Protein 6BYF (pdb70)

Nearest PDB structures (foldseek):
  6byf-assembly3_C  TM=1.005E+00  e=1.906E-32  Saccharomyces cerevisiae S288C
  6byf-assembly6_F  TM=9.987E-01  e=4.239E-32  Saccharomyces cerevisiae S288C
  6byf-assembly5_E  TM=1.005E+00  e=1.206E-31  Saccharomyces cerevisiae S288C
  6e3b-assembly11_K  TM=9.969E-01  e=5.637E-29  Saccharomyces cerevisiae
  7moe-assembly2_B  TM=9.619E-01  e=1.499E-19  Arabidopsis thaliana

GO terms:
  GO:0052845 inositol-5-diphosphate-1,2,3,4,6-pentakisphosphate diphosphatase activity (F, IDA)
  GO:0052847 inositol-1,5-bisdiphosphate-2,3,4,6-tetrakisphosphate 5-diphosphatase activity (F, IDA)
  GO:0106211 inositol-5-diphosphate-1,3,4,6-tetrakisphosphate diphosphatase activity (F, IDA)
  GO:0052845 inositol-5-diphosphate-1,2,3,4,6-pentakisphosphate diphosphatase activity (F, IMP)
  GO:0052847 inositol-1,5-bisdiphosphate-2,3,4,6-tetrakisphosphate 5-diphosphatase activity (F, IMP)
  GO:0005737 cytoplasm (C, HDA)
  GO:0005829 cytosol (C, HDA)
  GO:0071543 diphosphoinositol polyphosphate metabolic process (P, IMP)
  GO:0106211 inositol-5-diphosphate-1,3,4,6-tetrakisphosphate diphosphatase activity (F, IMP)
  GO:0007015 actin filament organization (P, IMP)
  GO:0005515 protein binding (F, IPI)
  GO:0052848 inositol-3,5-bisdiphosphate-2,3,4,6-tetrakisphosphate 5-diphosphatase activity (F, EXP)

Secondary structure (DSSP, 8-state):
---B-PPTT-EEEETTEEEES---GGGHHIIIIIS--SEEEE-SSSPPPHHHHHHHHHH--EEEE---------HHHHHHHHHHHH-GGG-SEEEE-SSSSSHHHHHHHHHHHHTTB----HHHHHHHHTT---HHHHHHH----HHHHHHHHHHT-PSPP-/-B-PPTT-EEEETTEEEES---GGGHHIIIIIS--SEEEE-SSSPPPHHHHHHHHHHT-EEEE----------HHHHHHHHHHHT-GGG-SEEEE-SSSSSHHHHHHHHHHHHTTB----HHHHHHHHTTS--HHHHHHH----HHHHHHHHHTT-PSP--/-B-PPTT-EEEETTEEEES---GGGHHIIIIIS--SEEEE--SSPPPHHHHHHHHHHT-EEEE---------HHHHHHHHHHHT-GGG-SEEEE-SSSSSHHHHHHHHHHHHTTB----HHHHHHHHTTS--HHHHHHH----HHHHHHHHHTT-PSPP-/---B-PPTT-EEEETTEEEES---GGGHHIIIIIS--SEEEE-S-SPPPHHHHHHHHHH--EEEE---------HHHHHHHHHHHH-GGG-SEEEE-SSSSSHHHHHHHHHHHHTTB----HHHHHHHHTT---HHHHHHH----HHHHHHHHHHT--S---/-B-PPTT-EEEETTEEEES---GGGHHIIIIIS--SEEEE---SPPPHHHHHHHHHHT-EEEE----------HHHHHHHHHHHT-GGG-SEEEE-SSSSSHHHHHHHHHHHHTTB----HHHHHHHHTT---HHHHHHH----HHHHHHHHHTT-PSPP-/-B-PPTT-EEEETTEEEES---GGGHHIIIIIS--SEEEE--SSPPPHHHHHHHHHHT-EEEE--------HHHHHHHHHHHH-GGG-SEEEE-SSSSSHHHHHHHHHHHHTTB----HHHHHHHHTT---HHHHHHH----HHHHHHHHHTT-PSP--/-----PPTT-EEEETTEEEES---HHHHHIIIIIS--SEEEE-S-SPPPHHHHHHHHHHT-EEEE--------HHHHHHHHHHHH-GGG-SEEEE-SSSSSHHHHHHHHHHHHTT-----HHHHHHHHTT---HHHHHHH----HHHHHHHHHTT-PSP--/---PPTT-EEEETTEEEES---GGGHHIIIIIS--SEEEE-S-SPPPHHHHHHHHHHT-EEEE---------HHHHHHHHHHHH-GGG-SEEEE-SSSSSHHHHHHHHHHHHTT-----HHHHHHHHTTS--HHHHHHH----HHHHHHHHHTT-PSPP-/---PPTT-EEEETTEEEES---GGGHHIIIIIS--SEEEE---SPPPHHHHHHHHHHT-EEEE---------HHHHHHHHHHHH-GGG-SEEEE-SSSSSHHHHHHHHHHHHTT-----HHHHHHHHTT---HHHHHHH----HHHHHHHHHTT-PSP--

Structure (mmCIF, N/CA/C/O backbone):
data_6BYF
#
_entry.id   6BYF
#
_cell.length_a   92.968
_cell.length_b   92.968
_cell.length_c   814.716
_cell.angle_alpha   90.00
_cell.angle_beta   90.00
_cell.angle_gamma   120.00
#
_symmetry.space_group_name_H-M   'P 65 2 2'
#
loop_
_entity.id
_entity.type
_entity.pdbx_description
1 polymer 'Tyrosine-protein phosphatase SIW14'
2 non-polymer 'CITRIC ACID'
3 non-polymer 1,2-ETHANEDIOL
4 non-polymer 'CHLORIDE ION'
5 water water
#
loop_
_atom_site.group_PDB
_atom_site.id
_atom_site.type_symbol
_atom_site.label_atom_id
_atom_site.label_alt_id
_atom_site.label_comp_id
_atom_site.label_asym_id
_atom_site.label_entity_id
_atom_site.label_seq_id
_atom_site.pdbx_PDB_ins_code
_atom_site.Cartn_x
_atom_site.Cartn_y
_atom_site.Cartn_z
_atom_site.occupancy
_atom_site.B_iso_or_equiv
_atom_site.auth_seq_id
_atom_site.auth_comp_id
_atom_site.auth_asym_id
_atom_site.auth_atom_id
_atom_site.pdbx_PDB_model_num
ATOM 1 N N . SER A 1 2 ? -27.886 43.410 424.553 1.00 59.01 113 SER A N 1
ATOM 2 C CA . SER A 1 2 ? -27.960 43.384 423.095 1.00 76.22 113 SER A CA 1
ATOM 3 C C . SER A 1 2 ? -26.824 44.201 422.480 1.00 73.43 113 SER A C 1
ATOM 4 O O . SER A 1 2 ? -26.210 43.783 421.497 1.00 69.91 113 SER A O 1
ATOM 7 N N . GLY A 1 3 ? -26.554 45.364 423.064 1.00 67.08 114 GLY A N 1
ATOM 8 C CA . GLY A 1 3 ? -25.438 46.188 422.624 1.00 57.57 114 GLY A CA 1
ATOM 9 C C . GLY A 1 3 ? -25.549 46.655 421.190 1.00 59.59 114 GLY A C 1
ATOM 10 O O . GLY A 1 3 ? -24.564 46.600 420.443 1.00 62.82 114 GLY A O 1
ATOM 11 N N . SER A 1 4 ? -26.731 47.132 420.790 1.00 66.77 115 SER A N 1
ATOM 12 C CA . SER A 1 4 ? -26.943 47.554 419.410 1.00 62.49 115 SER A CA 1
ATOM 13 C C . SER A 1 4 ? -26.473 48.986 419.184 1.00 60.85 115 SER A C 1
ATOM 14 O O . SER A 1 4 ? -26.083 49.340 418.066 1.00 56.06 115 SER A O 1
ATOM 17 N N . VAL A 1 5 ? -26.502 49.814 420.226 1.00 54.16 116 VAL A N 1
ATOM 18 C CA . VAL A 1 5 ? -25.973 51.173 420.161 1.00 51.66 116 VAL A CA 1
ATOM 19 C C . VAL A 1 5 ? -24.453 51.122 420.242 1.00 45.15 116 VAL A C 1
ATOM 20 O O . VAL A 1 5 ? -23.888 50.516 421.159 1.00 46.58 116 VAL A O 1
ATOM 24 N N . ILE A 1 6 ? -23.789 51.762 419.285 1.00 40.75 117 ILE A N 1
ATOM 25 C CA . ILE A 1 6 ? -22.328 51.779 419.248 1.00 37.76 117 ILE A CA 1
ATOM 26 C C . ILE A 1 6 ? -21.826 53.185 418.940 1.00 36.02 117 ILE A C 1
ATOM 27 O O . ILE A 1 6 ? -21.788 53.574 417.765 1.00 39.92 117 ILE A O 1
ATOM 32 N N . PRO A 1 7 ? -21.428 53.979 419.929 1.00 37.17 118 PRO A N 1
ATOM 33 C CA . PRO A 1 7 ? -20.768 55.248 419.621 1.00 39.26 118 PRO A CA 1
ATOM 34 C C . PRO A 1 7 ? -19.415 54.996 418.983 1.00 34.83 118 PRO A C 1
ATOM 35 O O . PRO A 1 7 ? -18.826 53.919 419.165 1.00 35.77 118 PRO A O 1
ATOM 39 N N . PRO A 1 8 ? -18.891 55.943 418.209 1.00 36.49 119 PRO A N 1
ATOM 40 C CA . PRO A 1 8 ? -17.534 55.769 417.680 1.00 35.13 119 PRO A CA 1
ATOM 41 C C . PRO A 1 8 ? -16.517 55.704 418.810 1.00 40.06 119 PRO A C 1
ATOM 42 O O . PRO A 1 8 ? -16.687 56.316 419.867 1.00 40.25 119 PRO A O 1
ATOM 46 N N . GLU A 1 9 ? -15.461 54.923 418.588 1.00 43.69 120 GLU A N 1
ATOM 47 C CA . GLU A 1 9 ? -14.371 54.840 419.550 1.00 39.30 120 GLU A CA 1
ATOM 48 C C . GLU A 1 9 ? -13.908 56.235 419.948 1.00 37.93 120 GLU A C 1
ATOM 49 O O . GLU A 1 9 ? -13.799 57.134 419.109 1.00 37.62 120 GLU A O 1
ATOM 55 N N . ASN A 1 10 ? -13.646 56.413 421.241 1.00 36.96 121 ASN A N 1
ATOM 56 C CA . ASN A 1 10 ? -13.146 57.670 421.789 1.00 34.09 121 ASN A CA 1
ATOM 57 C C . ASN A 1 10 ? -14.174 58.788 421.705 1.00 30.58 121 ASN A C 1
ATOM 58 O O . ASN A 1 10 ? -13.815 59.968 421.766 1.00 34.40 121 ASN A O 1
ATOM 63 N N . PHE A 1 11 ? -15.452 58.448 421.574 1.00 32.55 122 PHE A N 1
ATOM 64 C CA . PHE A 1 11 ? -16.489 59.466 421.556 1.00 35.17 122 PHE A CA 1
ATOM 65 C C . PHE A 1 11 ? -16.679 60.068 422.942 1.00 38.59 122 PHE A C 1
ATOM 66 O O . PHE A 1 11 ? -16.574 59.381 423.963 1.00 35.06 122 PHE A O 1
ATOM 74 N N . SER A 1 12 ? -16.990 61.360 422.972 1.00 32.41 123 SER A N 1
ATOM 75 C CA . SER A 1 12 ? -17.371 61.990 424.226 1.00 37.06 123 SER A CA 1
ATOM 76 C C . SER A 1 12 ? -17.993 63.351 423.956 1.00 38.13 123 SER A C 1
ATOM 77 O O . SER A 1 12 ? -17.704 63.999 422.945 1.00 41.26 123 SER A O 1
ATOM 80 N N . HIS A 1 13 ? -18.860 63.756 424.875 1.00 36.69 124 HIS A N 1
ATOM 81 C CA . HIS A 1 13 ? -19.325 65.132 424.950 1.00 38.39 124 HIS A CA 1
ATOM 82 C C . HIS A 1 13 ? -18.174 66.050 425.346 1.00 40.23 124 HIS A C 1
ATOM 83 O O . HIS A 1 13 ? -17.288 65.661 426.113 1.00 34.59 124 HIS A O 1
ATOM 90 N N . VAL A 1 14 ? -18.173 67.266 424.798 1.00 34.45 125 VAL A N 1
ATOM 91 C CA . VAL A 1 14 ? -17.161 68.264 425.134 1.00 34.84 125 VAL A CA 1
ATOM 92 C C . VAL A 1 14 ? -17.796 69.318 426.034 1.00 39.28 125 VAL A C 1
ATOM 93 O O . VAL A 1 14 ? -17.472 69.419 427.222 1.00 36.25 125 VAL A O 1
ATOM 97 N N . VAL A 1 15 ? -18.701 70.110 425.468 1.00 40.24 126 VAL A N 1
ATOM 98 C CA . VAL A 1 15 ? -19.435 71.123 426.218 1.00 41.39 126 VAL A CA 1
ATOM 99 C C . VAL A 1 15 ? -20.652 71.515 425.395 1.00 41.76 126 VAL A C 1
ATOM 100 O O . VAL A 1 15 ? -20.587 71.595 424.166 1.00 41.25 126 VAL A O 1
ATOM 104 N N . GLY A 1 16 ? -21.760 71.770 426.084 1.00 44.51 127 GLY A N 1
ATOM 105 C CA . GLY A 1 16 ? -22.979 72.170 425.413 1.00 40.26 127 GLY A CA 1
ATOM 106 C C . GLY A 1 16 ? -23.460 71.101 424.457 1.00 44.60 127 GLY A C 1
ATOM 107 O O . GLY A 1 16 ? -23.874 70.020 424.883 1.00 54.35 127 GLY A O 1
ATOM 108 N N . GLU A 1 17 ? -23.405 71.392 423.163 1.00 41.35 128 GLU A N 1
ATOM 109 C CA . GLU A 1 17 ? -23.772 70.444 422.119 1.00 43.37 128 GLU A CA 1
ATOM 110 C C . GLU A 1 17 ? -22.610 70.237 421.154 1.00 42.18 128 GLU A C 1
ATOM 111 O O . GLU A 1 17 ? -22.797 70.060 419.948 1.00 40.86 128 GLU A O 1
ATOM 117 N N . ILE A 1 18 ? -21.391 70.253 421.690 1.00 34.78 129 ILE A N 1
ATOM 118 C CA . ILE A 1 18 ? -20.174 69.978 420.934 1.00 32.70 129 ILE A CA 1
ATOM 119 C C . ILE A 1 18 ? -19.669 68.608 421.359 1.00 34.62 129 ILE A C 1
ATOM 120 O O . ILE A 1 18 ? -19.577 68.320 422.558 1.00 38.34 129 ILE A O 1
ATOM 125 N N . TYR A 1 19 ? -19.349 67.761 420.381 1.00 34.69 130 TYR A N 1
ATOM 126 C CA . TYR A 1 19 ? -18.902 66.404 420.653 1.00 37.45 130 TYR A CA 1
ATOM 127 C C . TYR A 1 19 ? -17.580 66.137 419.949 1.00 37.72 130 TYR A C 1
ATOM 128 O O . TYR A 1 19 ? -17.192 66.843 419.015 1.00 38.10 130 TYR A O 1
ATOM 137 N N . ARG A 1 20 ? -16.897 65.090 420.408 1.00 38.63 131 ARG A N 1
ATOM 138 C CA . ARG A 1 20 ? -15.638 64.648 419.828 1.00 38.41 131 ARG A CA 1
ATOM 139 C C . ARG A 1 20 ? -15.668 63.136 419.676 1.00 33.80 131 ARG A C 1
ATOM 140 O O . ARG A 1 20 ? -16.348 62.443 420.434 1.00 34.71 131 ARG A O 1
ATOM 148 N N . SER A 1 21 ? -14.933 62.624 418.693 1.00 37.88 132 SER A N 1
ATOM 149 C CA . SER A 1 21 ? -14.853 61.179 418.495 1.00 36.30 132 SER A CA 1
ATOM 150 C C . SER A 1 21 ? -13.809 60.872 417.429 1.00 35.88 132 SER A C 1
ATOM 151 O O . SER A 1 21 ? -13.232 61.772 416.810 1.00 41.63 132 SER A O 1
ATOM 154 N N . SER A 1 22 ? -13.571 59.577 417.227 1.00 35.33 133 SER A N 1
ATOM 155 C CA . SER A 1 22 ? -12.817 59.078 416.088 1.00 36.42 133 SER A CA 1
ATOM 156 C C . SER A 1 22 ? -13.686 59.104 414.828 1.00 37.76 133 SER A C 1
ATOM 157 O O . SER A 1 22 ? -14.848 59.523 414.846 1.00 39.49 133 SER A O 1
ATOM 160 N N . PHE A 1 23 ? -13.117 58.653 413.716 1.00 40.10 134 PHE A N 1
ATOM 161 C CA . PHE A 1 23 ? -13.823 58.676 412.432 1.00 40.30 134 PHE A CA 1
ATOM 162 C C . PHE A 1 23 ? -15.031 57.744 412.483 1.00 36.80 134 PHE A C 1
ATOM 163 O O . PHE A 1 23 ? -14.855 56.533 412.669 1.00 38.30 134 PHE A O 1
ATOM 171 N N . PRO A 1 24 ? -16.260 58.244 412.324 1.00 39.26 135 PRO A N 1
ATOM 172 C CA . PRO A 1 24 ? -17.431 57.362 412.434 1.00 38.47 135 PRO A CA 1
ATOM 173 C C . PRO A 1 24 ? -17.461 56.278 411.366 1.00 40.77 135 PRO A C 1
ATOM 174 O O . PRO A 1 24 ? -17.058 56.485 410.219 1.00 38.07 135 PRO A O 1
ATOM 178 N N . ARG A 1 25 ? -17.962 55.114 411.765 1.00 36.75 136 ARG A N 1
ATOM 179 C CA . ARG A 1 25 ? -18.195 53.982 410.882 1.00 36.89 136 ARG A CA 1
ATOM 180 C C . ARG A 1 25 ? -19.696 53.737 410.770 1.00 41.28 136 ARG A C 1
ATOM 181 O O . ARG A 1 25 ? -20.498 54.310 411.513 1.00 38.26 136 ARG A O 1
ATOM 189 N N . GLN A 1 26 ? -20.080 52.879 409.820 1.00 44.70 137 GLN A N 1
ATOM 190 C CA . GLN A 1 26 ? -21.501 52.681 409.542 1.00 42.99 137 GLN A CA 1
ATOM 191 C C . GLN A 1 26 ? -22.266 52.273 410.795 1.00 41.54 137 GLN A C 1
ATOM 192 O O . GLN A 1 26 ? -23.377 52.760 411.035 1.00 41.62 137 GLN A O 1
ATOM 198 N N . GLU A 1 27 ? -21.694 51.379 411.606 1.00 37.07 138 GLU A N 1
ATOM 199 C CA . GLU A 1 27 ? -22.382 50.925 412.809 1.00 41.19 138 GLU A CA 1
ATOM 200 C C . GLU A 1 27 ? -22.520 52.022 413.858 1.00 40.84 138 GLU A C 1
ATOM 201 O O . GLU A 1 27 ? -23.220 51.814 414.856 1.00 36.34 138 GLU A O 1
ATOM 207 N N . ASN A 1 28 ? -21.876 53.174 413.660 1.00 39.15 139 ASN A N 1
ATOM 208 C CA . ASN A 1 28 ? -22.039 54.322 414.540 1.00 37.76 139 ASN A CA 1
ATOM 209 C C . ASN A 1 28 ? -23.137 55.268 414.075 1.00 43.82 139 ASN A C 1
ATOM 210 O O . ASN A 1 28 ? -23.516 56.171 414.831 1.00 38.64 139 ASN A O 1
ATOM 215 N N . PHE A 1 29 ? -23.655 55.080 412.859 1.00 37.50 140 PHE A N 1
ATOM 216 C CA . PHE A 1 29 ? -24.558 56.063 412.265 1.00 40.38 140 PHE A CA 1
ATOM 217 C C . PHE A 1 29 ? -25.820 56.242 413.103 1.00 40.79 140 PHE A C 1
ATOM 218 O O . PHE A 1 29 ? -26.259 57.371 413.348 1.00 42.15 140 PHE A O 1
ATOM 226 N N . SER A 1 30 ? -26.426 55.140 413.547 1.00 35.77 141 SER A N 1
ATOM 227 C CA . SER A 1 30 ? -27.681 55.257 414.280 1.00 42.10 141 SER A CA 1
ATOM 228 C C . SER A 1 30 ? -27.495 55.993 415.599 1.00 44.60 141 SER A C 1
ATOM 229 O O . SER A 1 30 ? -28.389 56.733 416.026 1.00 45.25 141 SER A O 1
ATOM 232 N N . PHE A 1 31 ? -26.346 55.819 416.256 1.00 38.70 142 PHE A N 1
ATOM 233 C CA . PHE A 1 31 ? -26.078 56.582 417.470 1.00 40.44 142 PHE A CA 1
ATOM 234 C C . PHE A 1 31 ? -25.955 58.069 417.168 1.00 35.81 142 PHE A C 1
ATOM 235 O O . PHE A 1 31 ? -26.565 58.904 417.846 1.00 39.88 142 PHE A O 1
ATOM 243 N N . LEU A 1 32 ? -25.176 58.417 416.145 1.00 39.54 143 LEU A N 1
ATOM 244 C CA . LEU A 1 32 ? -24.963 59.823 415.818 1.00 41.40 143 LEU A CA 1
ATOM 245 C C . LEU A 1 32 ? -26.265 60.508 415.422 1.00 41.46 143 LEU A C 1
ATOM 246 O O . LEU A 1 32 ? -26.474 61.686 415.733 1.00 41.26 143 LEU A O 1
ATOM 251 N N . HIS A 1 33 ? -27.152 59.789 414.739 1.00 43.09 144 HIS A N 1
ATOM 252 C CA . HIS A 1 33 ? -28.359 60.395 414.192 1.00 42.06 144 HIS A CA 1
ATOM 253 C C . HIS A 1 33 ? -29.540 60.328 415.157 1.00 42.85 144 HIS A C 1
ATOM 254 O O . HIS A 1 33 ? -30.189 61.346 415.414 1.00 46.91 144 HIS A O 1
ATOM 261 N N . GLU A 1 34 ? -29.829 59.143 415.699 1.00 41.04 145 GLU A N 1
ATOM 262 C CA . GLU A 1 34 ? -31.033 58.959 416.503 1.00 42.98 145 GLU A CA 1
ATOM 263 C C . GLU A 1 34 ? -30.854 59.411 417.946 1.00 45.35 145 GLU A C 1
ATOM 264 O O . GLU A 1 34 ? -31.825 59.843 418.577 1.00 46.68 145 GLU A O 1
ATOM 270 N N . ARG A 1 35 ? -29.636 59.329 418.481 1.00 47.76 146 ARG A N 1
ATOM 271 C CA . ARG A 1 35 ? -29.367 59.654 419.877 1.00 43.07 146 ARG A CA 1
ATOM 272 C C . ARG A 1 35 ? -28.758 61.042 420.041 1.00 45.00 146 ARG A C 1
ATOM 273 O O . ARG A 1 35 ? -29.268 61.850 420.824 1.00 41.80 146 ARG A O 1
ATOM 281 N N . LEU A 1 36 ? -27.682 61.346 419.310 1.00 40.34 147 LEU A N 1
ATOM 282 C CA . LEU A 1 36 ? -27.099 62.682 419.380 1.00 42.76 147 LEU A CA 1
ATOM 283 C C . LEU A 1 36 ? -27.891 63.690 418.559 1.00 43.19 147 LEU A C 1
ATOM 284 O O . LEU A 1 36 ? -27.867 64.888 418.863 1.00 46.76 147 LEU A O 1
ATOM 289 N N . LYS A 1 37 ? -28.580 63.227 417.520 1.00 43.51 148 LYS A N 1
ATOM 290 C CA . LYS A 1 37 ? -29.397 64.084 416.668 1.00 45.53 148 LYS A CA 1
ATOM 291 C C . LYS A 1 37 ? -28.569 65.235 416.100 1.00 42.05 148 LYS A C 1
ATOM 292 O O . LYS A 1 37 ? -28.941 66.406 416.163 1.00 42.24 148 LYS A O 1
ATOM 298 N N . LEU A 1 38 ? -27.415 64.880 415.553 1.00 43.20 149 LEU A N 1
ATOM 299 C CA . LEU A 1 38 ? -26.466 65.849 415.016 1.00 41.43 149 LEU A CA 1
ATOM 300 C C . LEU A 1 38 ? -27.059 66.741 413.937 1.00 46.42 149 LEU A C 1
ATOM 301 O O . LEU A 1 38 ? -27.895 66.318 413.121 1.00 44.61 149 LEU A O 1
ATOM 306 N N . LYS A 1 39 ? -26.602 67.994 413.947 1.00 44.24 150 LYS A N 1
ATOM 307 C CA . LYS A 1 39 ? -26.852 68.891 412.841 1.00 42.52 150 LYS A CA 1
ATOM 308 C C . LYS A 1 39 ? -25.684 68.995 411.880 1.00 43.32 150 LYS A C 1
ATOM 309 O O . LYS A 1 39 ? -25.888 69.203 410.683 1.00 45.09 150 LYS A O 1
ATOM 315 N N . SER A 1 40 ? -24.462 68.861 412.392 1.00 43.33 151 SER A N 1
ATOM 316 C CA . SER A 1 40 ? -23.259 69.020 411.594 1.00 38.45 151 SER A CA 1
ATOM 317 C C . SER A 1 40 ? -22.175 68.064 412.072 1.00 42.33 151 SER A C 1
ATOM 318 O O . SER A 1 40 ? -22.227 67.503 413.171 1.00 39.76 151 SER A O 1
ATOM 321 N N . ILE A 1 41 ? -21.183 67.897 411.210 1.00 41.67 152 ILE A N 1
ATOM 322 C CA . ILE A 1 41 ? -19.935 67.227 411.532 1.00 36.00 152 ILE A CA 1
ATOM 323 C C . ILE A 1 41 ? -18.817 68.126 411.034 1.00 41.93 152 ILE A C 1
ATOM 324 O O . ILE A 1 41 ? -18.903 68.683 409.934 1.00 43.02 152 ILE A O 1
ATOM 329 N N . LEU A 1 42 ? -17.771 68.274 411.841 1.00 38.28 153 LEU A N 1
ATOM 330 C CA . LEU A 1 42 ? -16.549 68.952 411.423 1.00 38.76 153 LEU A CA 1
ATOM 331 C C . LEU A 1 42 ? -15.454 67.897 411.358 1.00 41.66 153 LEU A C 1
ATOM 332 O O . LEU A 1 42 ? -15.089 67.313 412.383 1.00 41.00 153 LEU A O 1
ATOM 337 N N . VAL A 1 43 ? -14.942 67.649 410.157 1.00 40.79 154 VAL A N 1
ATOM 338 C CA . VAL A 1 43 ? -13.839 66.717 409.955 1.00 39.29 154 VAL A CA 1
ATOM 339 C C . VAL A 1 43 ? -12.554 67.522 409.857 1.00 40.45 154 VAL A C 1
ATOM 340 O O . VAL A 1 43 ? -12.505 68.563 409.189 1.00 44.16 154 VAL A O 1
ATOM 344 N N . LEU A 1 44 ? -11.511 67.044 410.531 1.00 42.51 155 LEU A N 1
ATOM 345 C CA . LEU A 1 44 ? -10.269 67.789 410.676 1.00 42.87 155 LEU A CA 1
ATOM 346 C C . LEU A 1 44 ? -9.128 67.231 409.833 1.00 43.82 155 LEU A C 1
ATOM 347 O O . LEU A 1 44 ? -7.970 67.599 410.058 1.00 43.81 155 LEU A O 1
ATOM 352 N N . ILE A 1 45 ? -9.420 66.362 408.870 1.00 44.46 156 ILE A N 1
ATOM 353 C CA . ILE A 1 45 ? -8.385 65.820 407.993 1.00 49.29 156 ILE A CA 1
ATOM 354 C C . ILE A 1 45 ? -8.644 66.338 406.581 1.00 50.21 156 ILE A C 1
ATOM 355 O O . ILE A 1 45 ? -9.809 66.502 406.186 1.00 45.80 156 ILE A O 1
ATOM 360 N N . PRO A 1 46 ? -7.599 66.621 405.791 1.00 49.63 157 PRO A N 1
ATOM 361 C CA . PRO A 1 46 ? -7.818 67.229 404.468 1.00 50.57 157 PRO A CA 1
ATOM 362 C C . PRO A 1 46 ? -8.318 66.262 403.409 1.00 48.34 157 PRO A C 1
ATOM 363 O O . PRO A 1 46 ? -8.852 66.716 402.389 1.00 52.54 157 PRO A O 1
ATOM 367 N N . GLU A 1 47 ? -8.168 64.957 403.616 1.00 46.75 158 GLU A N 1
ATOM 368 C CA . GLU A 1 47 ? -8.562 63.968 402.623 1.00 51.62 158 GLU A CA 1
ATOM 369 C C . GLU A 1 47 ? -10.060 64.033 402.333 1.00 49.49 158 GLU A C 1
ATOM 370 O O . GLU A 1 47 ? -10.850 64.656 403.051 1.00 43.81 158 GLU A O 1
ATOM 376 N N . GLU A 1 48 ? -10.428 63.363 401.248 1.00 54.05 159 GLU A N 1
ATOM 377 C CA . GLU A 1 48 ? -11.801 63.300 400.779 1.00 55.15 159 GLU A CA 1
ATOM 378 C C . GLU A 1 48 ? -12.650 62.499 401.761 1.00 43.68 159 GLU A C 1
ATOM 379 O O . GLU A 1 48 ? -12.237 61.432 402.227 1.00 45.57 159 GLU A O 1
ATOM 385 N N . TYR A 1 49 ? -13.844 62.999 402.073 1.00 42.05 160 TYR A N 1
ATOM 386 C CA . TYR A 1 49 ? -14.728 62.244 402.951 1.00 39.57 160 TYR A CA 1
ATOM 387 C C . TYR A 1 49 ? -15.142 60.937 402.276 1.00 42.79 160 TYR A C 1
ATOM 388 O O . TYR A 1 49 ? -15.503 60.949 401.092 1.00 44.29 160 TYR A O 1
ATOM 397 N N . PRO A 1 50 ? -15.106 59.799 402.980 1.00 45.91 161 PRO A N 1
ATOM 398 C CA . PRO A 1 50 ? -15.502 58.534 402.343 1.00 36.10 161 PRO A CA 1
ATOM 399 C C . PRO A 1 50 ? -16.931 58.592 401.831 1.00 42.08 161 PRO A C 1
ATOM 400 O O . PRO A 1 50 ? -17.783 59.302 402.372 1.00 40.66 161 PRO A O 1
ATOM 404 N N . GLN A 1 51 ? -17.183 57.827 400.768 1.00 46.04 162 GLN A N 1
ATOM 405 C CA . GLN A 1 51 ? -18.490 57.862 400.123 1.00 47.73 162 GLN A CA 1
ATOM 406 C C . GLN A 1 51 ? -19.583 57.393 401.075 1.00 42.60 162 GLN A C 1
ATOM 407 O O . GLN A 1 51 ? -20.660 57.998 401.141 1.00 42.95 162 GLN A O 1
ATOM 413 N N . GLU A 1 52 ? -19.326 56.314 401.823 1.00 43.86 163 GLU A N 1
ATOM 414 C CA . GLU A 1 52 ? -20.334 55.784 402.738 1.00 49.35 163 GLU A CA 1
ATOM 415 C C . GLU A 1 52 ? -20.727 56.812 403.792 1.00 41.71 163 GLU A C 1
ATOM 416 O O . GLU A 1 52 ? -21.891 56.877 404.202 1.00 42.64 163 GLU A O 1
ATOM 422 N N . ASN A 1 53 ? -19.763 57.602 404.269 1.00 40.95 164 ASN A N 1
ATOM 423 C CA . ASN A 1 53 ? -20.090 58.678 405.198 1.00 41.78 164 ASN A CA 1
ATOM 424 C C . ASN A 1 53 ? -20.831 59.802 404.484 1.00 44.04 164 ASN A C 1
ATOM 425 O O . ASN A 1 53 ? -21.778 60.375 405.035 1.00 38.98 164 ASN A O 1
ATOM 430 N N . LEU A 1 54 ? -20.409 60.139 403.261 1.00 42.98 165 LEU A N 1
ATOM 431 C CA . LEU A 1 54 ? -21.138 61.132 402.478 1.00 46.08 165 LEU A CA 1
ATOM 432 C C . LEU A 1 54 ? -22.587 60.703 402.277 1.00 41.65 165 LEU A C 1
ATOM 433 O O . LEU A 1 54 ? -23.509 61.515 402.415 1.00 45.61 165 LEU A O 1
ATOM 438 N N . ASN A 1 55 ? -22.804 59.427 401.954 1.00 46.90 166 ASN A N 1
ATOM 439 C CA . ASN A 1 55 ? -24.161 58.916 401.789 1.00 44.97 166 ASN A CA 1
ATOM 440 C C . ASN A 1 55 ? -24.959 59.091 403.072 1.00 45.10 166 ASN A C 1
ATOM 441 O O . ASN A 1 55 ? -26.129 59.490 403.039 1.00 43.33 166 ASN A O 1
ATOM 446 N N . PHE A 1 56 ? -24.330 58.814 404.216 1.00 47.67 167 PHE A N 1
ATOM 447 C CA . PHE A 1 56 ? -24.975 59.045 405.505 1.00 45.26 167 PHE A CA 1
ATOM 448 C C . PHE A 1 56 ? -25.394 60.504 405.650 1.00 41.04 167 PHE A C 1
ATOM 449 O O . PHE A 1 56 ? -26.475 60.800 406.172 1.00 41.33 167 PHE A O 1
ATOM 457 N N . LEU A 1 57 ? -24.544 61.427 405.204 1.00 39.36 168 LEU A N 1
ATOM 458 C CA . LEU A 1 57 ? -24.897 62.843 405.221 1.00 44.53 168 LEU A CA 1
ATOM 459 C C . LEU A 1 57 ? -26.050 63.144 404.266 1.00 47.49 168 LEU A C 1
ATOM 460 O O . LEU A 1 57 ? -26.957 63.916 404.601 1.00 46.06 168 LEU A O 1
ATOM 465 N N . LYS A 1 58 ? -26.047 62.526 403.079 1.00 46.13 169 LYS A N 1
ATOM 466 C CA . LYS A 1 58 ? -27.137 62.740 402.130 1.00 50.11 169 LYS A CA 1
ATOM 467 C C . LYS A 1 58 ? -28.460 62.283 402.733 1.00 46.88 169 LYS A C 1
ATOM 468 O O . LYS A 1 58 ? -29.471 62.986 402.664 1.00 43.31 169 LYS A O 1
ATOM 474 N N . LEU A 1 59 ? -28.447 61.115 403.372 1.00 42.20 170 LEU A N 1
ATOM 475 C CA . LEU A 1 59 ? -29.668 60.515 403.910 1.00 40.80 170 LEU A CA 1
ATOM 476 C C . LEU A 1 59 ? -30.240 61.333 405.070 1.00 51.52 170 LEU A C 1
ATOM 477 O O . LEU A 1 59 ? -31.459 61.528 405.166 1.00 48.85 170 LEU A O 1
ATOM 482 N N . THR A 1 60 ? -29.375 61.834 405.952 1.00 47.83 171 THR A N 1
ATOM 483 C CA . THR A 1 60 ? -29.830 62.463 407.184 1.00 45.67 171 THR A CA 1
ATOM 484 C C . THR A 1 60 ? -29.967 63.971 407.091 1.00 47.89 171 THR A C 1
ATOM 485 O O . THR A 1 60 ? -30.674 64.556 407.918 1.00 47.08 171 THR A O 1
ATOM 489 N N . GLY A 1 61 ? -29.317 64.611 406.124 1.00 41.22 172 GLY A N 1
ATOM 490 C CA . GLY A 1 61 ? -29.302 66.055 406.077 1.00 43.96 172 GLY A CA 1
ATOM 491 C C . GLY A 1 61 ? -28.270 66.686 406.981 1.00 47.60 172 GLY A C 1
ATOM 492 O O . GLY A 1 61 ? -28.304 67.906 407.177 1.00 45.35 172 GLY A O 1
ATOM 493 N N . ILE A 1 62 ? -27.344 65.900 407.525 1.00 47.78 173 ILE A N 1
ATOM 494 C CA . ILE A 1 62 ? -26.290 66.432 408.380 1.00 45.22 173 ILE A CA 1
ATOM 495 C C . ILE A 1 62 ? -25.257 67.121 407.502 1.00 39.60 173 ILE A C 1
ATOM 496 O O . ILE A 1 62 ? -24.758 66.539 406.533 1.00 41.53 173 ILE A O 1
ATOM 501 N N . LYS A 1 63 ? -24.935 68.364 407.842 1.00 43.08 174 LYS A N 1
ATOM 502 C CA . LYS A 1 63 ? -24.003 69.150 407.051 1.00 42.49 174 LYS A CA 1
ATOM 503 C C . LYS A 1 63 ? -22.568 68.838 407.454 1.00 40.27 174 LYS A C 1
ATOM 504 O O . LYS A 1 63 ? -22.268 68.629 408.632 1.00 41.73 174 LYS A O 1
ATOM 510 N N . LEU A 1 64 ? -21.676 68.824 406.468 1.00 40.56 175 LEU A N 1
ATOM 511 C CA . LEU A 1 64 ? -20.261 68.564 406.691 1.00 37.96 175 LEU A CA 1
ATOM 512 C C . LEU A 1 64 ? -19.472 69.856 406.576 1.00 38.03 175 LEU A C 1
ATOM 513 O O . LEU A 1 64 ? -19.628 70.602 405.603 1.00 44.58 175 LEU A O 1
ATOM 518 N N . TYR A 1 65 ? -18.646 70.123 407.581 1.00 42.55 176 TYR A N 1
ATOM 519 C CA . TYR A 1 65 ? -17.604 71.130 407.500 1.00 38.23 176 TYR A CA 1
ATOM 520 C C . TYR A 1 65 ? -16.258 70.419 407.507 1.00 36.77 176 TYR A C 1
ATOM 521 O O . TYR A 1 65 ? -16.133 69.300 408.014 1.00 41.40 176 TYR A O 1
ATOM 530 N N . GLN A 1 66 ? -15.248 71.070 406.940 1.00 38.64 177 GLN A N 1
ATOM 531 C CA . GLN A 1 66 ? -13.947 70.433 406.774 1.00 38.43 177 GLN A CA 1
ATOM 532 C C . GLN A 1 66 ? -12.863 71.487 406.905 1.00 39.06 177 GLN A C 1
ATOM 533 O O . GLN A 1 66 ? -12.838 72.453 406.137 1.00 38.61 177 GLN A O 1
ATOM 539 N N . VAL A 1 67 ? -11.976 71.300 407.878 1.00 38.26 178 VAL A N 1
ATOM 540 C CA . VAL A 1 67 ? -10.792 72.141 408.047 1.00 40.11 178 VAL A CA 1
ATOM 541 C C . VAL A 1 67 ? -9.609 71.178 408.090 1.00 44.35 178 VAL A C 1
ATOM 542 O O . VAL A 1 67 ? -9.258 70.642 409.146 1.00 40.02 178 VAL A O 1
ATOM 546 N N . GLY A 1 68 ? -8.987 70.954 406.935 1.00 46.37 179 GLY A N 1
ATOM 547 C CA . GLY A 1 68 ? -7.938 69.960 406.806 1.00 47.31 179 GLY A CA 1
ATOM 548 C C . GLY A 1 68 ? -6.630 70.335 407.468 1.00 48.32 179 GLY A C 1
ATOM 549 O O . GLY A 1 68 ? -5.851 71.123 406.925 1.00 48.84 179 GLY A O 1
ATOM 558 N N . SER A 1 70 ? -2.857 69.224 408.852 1.00 39.32 181 SER A N 1
ATOM 559 C CA . SER A 1 70 ? -1.902 68.243 408.365 1.00 52.57 181 SER A CA 1
ATOM 560 C C . SER A 1 70 ? -1.925 67.019 409.271 1.00 55.65 181 SER A C 1
ATOM 561 O O . SER A 1 70 ? -2.084 67.130 410.490 1.00 51.65 181 SER A O 1
ATOM 564 N N . GLY A 1 71 ? -1.743 65.849 408.667 1.00 59.55 182 GLY A N 1
ATOM 565 C CA . GLY A 1 71 ? -1.716 64.608 409.411 1.00 59.35 182 GLY A CA 1
ATOM 566 C C . GLY A 1 71 ? -0.305 64.073 409.489 1.00 63.17 182 GLY A C 1
ATOM 567 O O . GLY A 1 71 ? -0.082 62.875 409.692 1.00 73.50 182 GLY A O 1
ATOM 568 N N . ASN A 1 72 ? 0.654 64.977 409.320 1.00 66.14 183 ASN A N 1
ATOM 569 C CA . ASN A 1 72 ? 2.069 64.639 409.279 1.00 69.89 183 ASN A CA 1
ATOM 570 C C . ASN A 1 72 ? 2.477 63.742 410.446 1.00 71.10 183 ASN A C 1
ATOM 571 O O . ASN A 1 72 ? 2.032 63.937 411.579 1.00 60.89 183 ASN A O 1
ATOM 576 N N . VAL A 1 77 ? 5.402 68.048 411.976 1.00 56.87 188 VAL A N 1
ATOM 577 C CA . VAL A 1 77 ? 3.988 68.397 411.880 1.00 65.35 188 VAL A CA 1
ATOM 578 C C . VAL A 1 77 ? 3.751 69.787 412.448 1.00 61.22 188 VAL A C 1
ATOM 579 O O . VAL A 1 77 ? 4.447 70.223 413.365 1.00 61.98 188 VAL A O 1
ATOM 583 N N . ASN A 1 78 ? 2.758 70.475 411.892 1.00 50.72 189 ASN A N 1
ATOM 584 C CA . ASN A 1 78 ? 2.342 71.771 412.399 1.00 57.05 189 ASN A CA 1
ATOM 585 C C . ASN A 1 78 ? 0.845 71.917 412.183 1.00 59.89 189 ASN A C 1
ATOM 586 O O . ASN A 1 78 ? 0.288 71.404 411.208 1.00 56.28 189 ASN A O 1
ATOM 591 N N . ILE A 1 79 ? 0.201 72.618 413.107 1.00 57.77 190 ILE A N 1
ATOM 592 C CA . ILE A 1 79 ? -1.187 73.031 412.968 1.00 52.79 190 ILE A CA 1
ATOM 593 C C . ILE A 1 79 ? -1.222 74.553 413.050 1.00 55.74 190 ILE A C 1
ATOM 594 O O . ILE A 1 79 ? -1.109 75.130 414.132 1.00 56.88 190 ILE A O 1
ATOM 599 N N . PRO A 1 80 ? -1.382 75.242 411.922 1.00 57.35 191 PRO A N 1
ATOM 600 C CA . PRO A 1 80 ? -1.331 76.707 411.946 1.00 47.51 191 PRO A CA 1
ATOM 601 C C . PRO A 1 80 ? -2.498 77.312 412.707 1.00 49.94 191 PRO A C 1
ATOM 602 O O . PRO A 1 80 ? -3.586 76.740 412.792 1.00 50.75 191 PRO A O 1
ATOM 606 N N . SER A 1 81 ? -2.248 78.496 413.271 1.00 52.76 192 SER A N 1
ATOM 607 C CA . SER A 1 81 ? -3.257 79.162 414.085 1.00 41.99 192 SER A CA 1
ATOM 608 C C . SER A 1 81 ? -4.513 79.476 413.284 1.00 45.12 192 SER A C 1
ATOM 609 O O . SER A 1 81 ? -5.617 79.462 413.838 1.00 47.48 192 SER A O 1
ATOM 612 N N . HIS A 1 82 ? -4.374 79.769 411.987 1.00 50.05 193 HIS A N 1
ATOM 613 C CA . HIS A 1 82 ? -5.539 80.191 411.216 1.00 47.83 193 HIS A CA 1
ATOM 614 C C . HIS A 1 82 ? -6.517 79.044 410.996 1.00 46.77 193 HIS A C 1
ATOM 615 O O . HIS A 1 82 ? -7.728 79.275 410.915 1.00 46.34 193 HIS A O 1
ATOM 622 N N . LEU A 1 83 ? -6.023 77.806 410.914 1.00 44.99 194 LEU A N 1
ATOM 623 C CA . LEU A 1 83 ? -6.926 76.665 410.811 1.00 48.23 194 LEU A CA 1
ATOM 624 C C . LEU A 1 83 ? -7.679 76.437 412.116 1.00 48.36 194 LEU A C 1
ATOM 625 O O . LEU A 1 83 ? -8.861 76.074 412.102 1.00 44.30 194 LEU A O 1
ATOM 630 N N . LEU A 1 84 ? -7.015 76.638 413.255 1.00 47.21 195 LEU A N 1
ATOM 631 C CA . LEU A 1 84 ? -7.707 76.526 414.534 1.00 46.33 195 LEU A CA 1
ATOM 632 C C . LEU A 1 84 ? -8.817 77.564 414.653 1.00 44.23 195 LEU A C 1
ATOM 633 O O . LEU A 1 84 ? -9.933 77.243 415.080 1.00 45.56 195 LEU A O 1
ATOM 638 N N . THR A 1 85 ? -8.535 78.813 414.275 1.00 41.97 196 THR A N 1
ATOM 639 C CA . THR A 1 85 ? -9.552 79.856 414.357 1.00 45.83 196 THR A CA 1
ATOM 640 C C . THR A 1 85 ? -10.744 79.527 413.466 1.00 48.00 196 THR A C 1
ATOM 641 O O . THR A 1 85 ? -11.900 79.670 413.880 1.00 47.91 196 THR A O 1
ATOM 645 N N . LYS A 1 86 ? -10.480 79.082 412.236 1.00 45.00 197 LYS A N 1
ATOM 646 C CA . LYS A 1 86 ? -11.562 78.714 411.329 1.00 47.21 197 LYS A CA 1
ATOM 647 C C . LYS A 1 86 ? -12.419 77.604 411.920 1.00 43.39 197 LYS A C 1
ATOM 648 O O . LYS A 1 86 ? -13.652 77.658 411.854 1.00 44.24 197 LYS A O 1
ATOM 654 N N . ALA A 1 87 ? -11.783 76.585 412.501 1.00 39.95 198 ALA A N 1
ATOM 655 C CA . ALA A 1 87 ? -12.539 75.498 413.111 1.00 39.21 198 ALA A CA 1
ATOM 656 C C . ALA A 1 87 ? -13.364 75.997 414.290 1.00 41.95 198 ALA A C 1
ATOM 657 O O . ALA A 1 87 ? -14.523 75.602 414.458 1.00 39.23 198 ALA A O 1
ATOM 659 N N . LEU A 1 88 ? -12.790 76.880 415.110 1.00 43.83 199 LEU A N 1
ATOM 660 C CA . LEU A 1 88 ? -13.507 77.378 416.279 1.00 43.98 199 LEU A CA 1
ATOM 661 C C . LEU A 1 88 ? -14.752 78.159 415.876 1.00 47.23 199 LEU A C 1
ATOM 662 O O . LEU A 1 88 ? -15.809 78.022 416.505 1.00 42.45 199 LEU A O 1
ATOM 667 N N . GLU A 1 89 ? -14.647 78.992 414.836 1.00 45.15 200 GLU A N 1
ATOM 668 C CA . GLU A 1 89 ? -15.809 79.749 414.379 1.00 47.65 200 GLU A CA 1
ATOM 669 C C . GLU A 1 89 ? -16.945 78.821 413.967 1.00 46.25 200 GLU A C 1
ATOM 670 O O . GLU A 1 89 ? -18.124 79.148 414.152 1.00 46.30 200 GLU A O 1
ATOM 676 N N . ILE A 1 90 ? -16.610 77.664 413.394 1.00 43.96 201 ILE A N 1
ATOM 677 C CA . ILE A 1 90 ? -17.634 76.712 412.978 1.00 41.15 201 ILE A CA 1
ATOM 678 C C . ILE A 1 90 ? -18.299 76.072 414.192 1.00 43.36 201 ILE A C 1
ATOM 679 O O . ILE A 1 90 ? -19.528 76.082 414.322 1.00 43.70 201 ILE A O 1
ATOM 684 N N . VAL A 1 91 ? -17.500 75.514 415.107 1.00 41.24 202 VAL A N 1
ATOM 685 C CA . VAL A 1 91 ? -18.076 74.700 416.175 1.00 47.33 202 VAL A CA 1
ATOM 686 C C . VAL A 1 91 ? -18.740 75.576 417.230 1.00 40.58 202 VAL A C 1
ATOM 687 O O . VAL A 1 91 ? -19.718 75.160 417.861 1.00 41.63 202 VAL A O 1
ATOM 691 N N . LEU A 1 92 ? -18.229 76.786 417.453 1.00 42.08 203 LEU A N 1
ATOM 692 C CA . LEU A 1 92 ? -18.814 77.654 418.467 1.00 45.83 203 LEU A CA 1
ATOM 693 C C . LEU A 1 92 ? -20.110 78.305 418.011 1.00 49.17 203 LEU A C 1
ATOM 694 O O . LEU A 1 92 ? -20.834 78.851 418.851 1.00 41.48 203 LEU A O 1
ATOM 699 N N . ASN A 1 93 ? -20.417 78.264 416.724 1.00 48.06 204 ASN A N 1
ATOM 700 C CA . ASN A 1 93 ? -21.645 78.862 416.226 1.00 47.77 204 ASN A CA 1
ATOM 701 C C . ASN A 1 93 ? -22.821 77.991 416.646 1.00 46.87 204 ASN A C 1
ATOM 702 O O . ASN A 1 93 ? -22.921 76.850 416.176 1.00 42.84 204 ASN A O 1
ATOM 707 N N . PRO A 1 94 ? -23.731 78.466 417.504 1.00 47.37 205 PRO A N 1
ATOM 708 C CA . PRO A 1 94 ? -24.854 77.605 417.906 1.00 48.12 205 PRO A CA 1
ATOM 709 C C . PRO A 1 94 ? -25.689 77.167 416.724 1.00 46.44 205 PRO A C 1
ATOM 710 O O . PRO A 1 94 ? -26.368 76.136 416.804 1.00 45.90 205 PRO A O 1
ATOM 714 N N . ALA A 1 95 ? -25.645 77.918 415.624 1.00 50.54 206 ALA A N 1
ATOM 715 C CA . ALA A 1 95 ? -26.328 77.558 414.389 1.00 51.59 206 ALA A CA 1
ATOM 716 C C . ALA A 1 95 ? -25.714 76.325 413.724 1.00 54.40 206 ALA A C 1
ATOM 717 O O . ALA A 1 95 ? -26.300 75.810 412.767 1.00 56.33 206 ALA A O 1
ATOM 719 N N . ASN A 1 96 ? -24.562 75.844 414.177 1.00 51.33 207 ASN A N 1
ATOM 720 C CA . ASN A 1 96 ? -23.977 74.620 413.646 1.00 46.43 207 ASN A CA 1
ATOM 721 C C . ASN A 1 96 ? -24.153 73.398 414.553 1.00 48.39 207 ASN A C 1
ATOM 722 O O . ASN A 1 96 ? -23.708 72.306 414.180 1.00 48.62 207 ASN A O 1
ATOM 727 N N . GLN A 1 97 ? -24.787 73.547 415.745 1.00 51.44 208 GLN A N 1
ATOM 728 C CA . GLN A 1 97 ? -24.857 72.508 416.775 1.00 46.94 208 GLN A CA 1
ATOM 729 C C . GLN A 1 97 ? -26.220 71.820 416.812 1.00 47.93 208 GLN A C 1
ATOM 730 O O . GLN A 1 97 ? -27.244 72.441 416.513 1.00 44.80 208 GLN A O 1
ATOM 736 N N . PRO A 1 98 ? -26.294 70.552 417.274 1.00 42.36 209 PRO A N 1
ATOM 737 C CA . PRO A 1 98 ? -25.200 69.708 417.775 1.00 40.77 209 PRO A CA 1
ATOM 738 C C . PRO A 1 98 ? -24.192 69.358 416.698 1.00 41.65 209 PRO A C 1
ATOM 739 O O . PRO A 1 98 ? -24.576 68.996 415.587 1.00 43.73 209 PRO A O 1
ATOM 743 N N . ILE A 1 99 ? -22.911 69.456 417.031 1.00 40.72 210 ILE A N 1
ATOM 744 C CA . ILE A 1 99 ? -21.841 69.245 416.069 1.00 40.07 210 ILE A CA 1
ATOM 745 C C . ILE A 1 99 ? -20.859 68.237 416.643 1.00 37.27 210 ILE A C 1
ATOM 746 O O . ILE A 1 99 ? -20.566 68.252 417.844 1.00 39.37 210 ILE A O 1
ATOM 751 N N . LEU A 1 100 ? -20.363 67.355 415.783 1.00 36.78 211 LEU A N 1
ATOM 752 C CA . LEU A 1 100 ? -19.353 66.372 416.145 1.00 39.03 211 LEU A CA 1
ATOM 753 C C . LEU A 1 100 ? -18.032 66.743 415.489 1.00 39.68 211 LEU A C 1
ATOM 754 O O . LEU A 1 100 ? -17.972 66.949 414.273 1.00 41.00 211 LEU A O 1
ATOM 759 N N . ILE A 1 101 ? -16.983 66.826 416.300 1.00 39.69 212 ILE A N 1
ATOM 760 C CA . ILE A 1 101 ? -15.628 67.077 415.827 1.00 39.08 212 ILE A CA 1
ATOM 761 C C . ILE A 1 101 ? -14.907 65.739 415.782 1.00 36.94 212 ILE A C 1
ATOM 762 O O . ILE A 1 101 ? -14.978 64.959 416.740 1.00 37.84 212 ILE A O 1
ATOM 767 N N . HIS A 1 102 ? -14.218 65.458 414.680 1.00 35.42 213 HIS A N 1
ATOM 768 C CA . HIS A 1 102 ? -13.450 64.222 414.623 1.00 39.53 213 HIS A CA 1
ATOM 769 C C . HIS A 1 102 ? -12.336 64.355 413.598 1.00 38.04 213 HIS A C 1
ATOM 770 O O . HIS A 1 102 ? -12.431 65.137 412.648 1.00 36.73 213 HIS A O 1
ATOM 777 N N . CYS A 1 103 ? -11.273 63.582 413.818 1.00 30.62 214 CYS A N 1
ATOM 778 C CA . CYS A 1 103 ? -10.240 63.380 412.810 1.00 40.61 214 CYS A CA 1
ATOM 779 C C . CYS A 1 103 ? -10.189 61.890 412.489 1.00 39.19 214 CYS A C 1
ATOM 780 O O . CYS A 1 103 ? -11.227 61.288 412.197 1.00 41.29 214 CYS A O 1
ATOM 783 N N . ASN A 1 104 ? -9.011 61.273 412.547 1.00 35.27 215 ASN A N 1
ATOM 784 C CA . ASN A 1 104 ? -8.935 59.840 412.290 1.00 42.08 215 ASN A CA 1
ATOM 785 C C . ASN A 1 104 ? -9.252 59.037 413.544 1.00 46.53 215 ASN A C 1
ATOM 786 O O . ASN A 1 104 ? -10.148 58.185 413.533 1.00 39.66 215 ASN A O 1
ATOM 791 N N . ARG A 1 105 ? -8.538 59.303 414.637 1.00 39.67 216 ARG A N 1
ATOM 792 C CA . ARG A 1 105 ? -8.758 58.596 415.888 1.00 43.40 216 ARG A CA 1
ATOM 793 C C . ARG A 1 105 ? -9.314 59.483 416.993 1.00 42.19 216 ARG A C 1
ATOM 794 O O . ARG A 1 105 ? -9.576 58.979 418.093 1.00 39.69 216 ARG A O 1
ATOM 802 N N . GLY A 1 106 ? -9.510 60.775 416.739 1.00 40.97 217 GLY A N 1
ATOM 803 C CA . GLY A 1 106 ? -9.981 61.661 417.784 1.00 38.25 217 GLY A CA 1
ATOM 804 C C . GLY A 1 106 ? -8.972 61.958 418.867 1.00 37.41 217 GLY A C 1
ATOM 805 O O . GLY A 1 106 ? -9.362 62.327 419.978 1.00 34.83 217 GLY A O 1
ATOM 806 N N . LYS A 1 107 ? -7.680 61.833 418.568 1.00 31.82 218 LYS A N 1
ATOM 807 C CA . LYS A 1 107 ? -6.625 61.983 419.560 1.00 35.97 218 LYS A CA 1
ATOM 808 C C . LYS A 1 107 ? -5.819 63.260 419.368 1.00 36.95 218 LYS A C 1
ATOM 809 O O . LYS A 1 107 ? -5.703 64.067 420.292 1.00 39.39 218 LYS A O 1
ATOM 815 N N . HIS A 1 108 ? -5.256 63.473 418.177 1.00 44.24 219 HIS A N 1
ATOM 816 C CA . HIS A 1 108 ? -4.280 64.553 417.963 1.00 41.86 219 HIS A CA 1
ATOM 817 C C . HIS A 1 108 ? -4.960 65.825 417.465 1.00 36.41 219 HIS A C 1
ATOM 818 O O . HIS A 1 108 ? -5.111 66.796 418.213 1.00 43.81 219 HIS A O 1
ATOM 825 N N . ARG A 1 109 ? -5.358 65.839 416.192 1.00 42.36 220 ARG A N 1
ATOM 826 C CA . ARG A 1 109 ? -5.961 67.040 415.621 1.00 44.30 220 ARG A CA 1
ATOM 827 C C . ARG A 1 109 ? -7.238 67.422 416.362 1.00 40.20 220 ARG A C 1
ATOM 828 O O . ARG A 1 109 ? -7.459 68.598 416.676 1.00 36.90 220 ARG A O 1
ATOM 836 N N . THR A 1 110 ? -8.098 66.442 416.647 1.00 37.78 221 THR A N 1
ATOM 837 C CA . THR A 1 110 ? -9.268 66.720 417.474 1.00 39.54 221 THR A CA 1
ATOM 838 C C . THR A 1 110 ? -8.851 67.231 418.847 1.00 36.36 221 THR A C 1
ATOM 839 O O . THR A 1 110 ? -9.414 68.210 419.350 1.00 37.11 221 THR A O 1
ATOM 843 N N . GLY A 1 111 ? -7.863 66.585 419.466 1.00 34.98 222 GLY A N 1
ATOM 844 C CA . GLY A 1 111 ? -7.459 66.984 420.804 1.00 35.60 222 GLY A CA 1
ATOM 845 C C . GLY A 1 111 ? -6.909 68.396 420.848 1.00 36.34 222 GLY A C 1
ATOM 846 O O . GLY A 1 111 ? -7.150 69.138 421.803 1.00 39.69 222 GLY A O 1
ATOM 847 N N . CYS A 1 112 ? -6.171 68.790 419.809 1.00 32.70 223 CYS A N 1
ATOM 848 C CA . CYS A 1 112 ? -5.614 70.137 419.764 1.00 36.21 223 CYS A CA 1
ATOM 849 C C . CYS A 1 112 ? -6.713 71.190 419.695 1.00 38.53 223 CYS A C 1
ATOM 850 O O . CYS A 1 112 ? -6.668 72.196 420.415 1.00 40.33 223 CYS A O 1
ATOM 853 N N . LEU A 1 113 ? -7.717 70.973 418.848 1.00 34.06 224 LEU A N 1
ATOM 854 C CA . LEU A 1 113 ? -8.793 71.948 418.717 1.00 37.11 224 LEU A CA 1
ATOM 855 C C . LEU A 1 113 ? -9.586 72.080 420.010 1.00 34.19 224 LEU A C 1
ATOM 856 O O . LEU A 1 113 ? -9.863 73.191 420.478 1.00 33.54 224 LEU A O 1
ATOM 861 N N . ILE A 1 114 ? -9.970 70.949 420.597 1.00 30.29 225 ILE A N 1
ATOM 862 C CA . ILE A 1 114 ? -10.772 70.972 421.815 1.00 36.64 225 ILE A CA 1
ATOM 863 C C . ILE A 1 114 ? -10.014 71.644 422.952 1.00 34.04 225 ILE A C 1
ATOM 864 O O . ILE A 1 114 ? -10.605 72.353 423.775 1.00 33.96 225 ILE A O 1
ATOM 869 N N . GLY A 1 115 ? -8.704 71.413 423.036 1.00 38.96 226 GLY A N 1
ATOM 870 C CA . GLY A 1 115 ? -7.912 72.110 424.036 1.00 33.24 226 GLY A CA 1
ATOM 871 C C . GLY A 1 115 ? -8.035 73.617 423.910 1.00 36.43 226 GLY A C 1
ATOM 872 O O . GLY A 1 115 ? -8.019 74.339 424.910 1.00 35.79 226 GLY A O 1
ATOM 873 N N . CYS A 1 116 ? -8.147 74.113 422.674 1.00 40.25 227 CYS A N 1
ATOM 874 C CA . CYS A 1 116 ? -8.357 75.542 422.467 1.00 38.03 227 CYS A CA 1
ATOM 875 C C . CYS A 1 116 ? -9.748 75.969 422.913 1.00 37.04 227 CYS A C 1
ATOM 876 O O . CYS A 1 116 ? -9.924 77.098 423.383 1.00 43.07 227 CYS A O 1
ATOM 879 N N . ILE A 1 117 ? -10.750 75.099 422.758 1.00 37.54 228 ILE A N 1
ATOM 880 C CA . ILE A 1 117 ? -12.073 75.389 423.309 1.00 37.28 228 ILE A CA 1
ATOM 881 C C . ILE A 1 117 ? -11.988 75.535 424.822 1.00 36.20 228 ILE A C 1
ATOM 882 O O . ILE A 1 117 ? -12.498 76.502 425.401 1.00 42.25 228 ILE A O 1
ATOM 887 N N . ARG A 1 118 ? -11.338 74.576 425.487 1.00 39.55 229 ARG A N 1
ATOM 888 C CA . ARG A 1 118 ? -11.188 74.664 426.936 1.00 41.20 229 ARG A CA 1
ATOM 889 C C . ARG A 1 118 ? -10.467 75.943 427.336 1.00 38.38 229 ARG A C 1
ATOM 890 O O . ARG A 1 118 ? -10.768 76.526 428.383 1.00 36.66 229 ARG A O 1
ATOM 898 N N . LYS A 1 119 ? -9.512 76.392 426.518 1.00 43.96 230 LYS A N 1
ATOM 899 C CA . LYS A 1 119 ? -8.817 77.641 426.807 1.00 37.70 230 LYS A CA 1
ATOM 900 C C . LYS A 1 119 ? -9.782 78.819 426.768 1.00 43.48 230 LYS A C 1
ATOM 901 O O . LYS A 1 119 ? -9.696 79.727 427.604 1.00 39.76 230 LYS A O 1
ATOM 907 N N . LEU A 1 120 ? -10.714 78.823 425.808 1.00 43.14 231 LEU A N 1
ATOM 908 C CA . LEU A 1 120 ? -11.749 79.854 425.799 1.00 43.89 231 LEU A CA 1
ATOM 909 C C . LEU A 1 120 ? -12.631 79.762 427.035 1.00 38.40 231 LEU A C 1
ATOM 910 O O . LEU A 1 120 ? -13.152 80.781 427.503 1.00 41.36 231 LEU A O 1
ATOM 915 N N . GLN A 1 121 ? -12.824 78.557 427.565 1.00 40.04 232 GLN A N 1
ATOM 916 C CA . GLN A 1 121 ? -13.562 78.394 428.807 1.00 41.10 232 GLN A CA 1
ATOM 917 C C . GLN A 1 121 ? -12.736 78.772 430.025 1.00 41.97 232 GLN A C 1
ATOM 918 O O . GLN A 1 121 ? -13.237 78.665 431.147 1.00 42.45 232 GLN A O 1
ATOM 924 N N . ASN A 1 122 ? -11.487 79.186 429.815 1.00 42.42 233 ASN A N 1
ATOM 925 C CA . ASN A 1 122 ? -10.579 79.627 430.866 1.00 43.36 233 ASN A CA 1
ATOM 926 C C . ASN A 1 122 ? -10.231 78.505 431.838 1.00 47.38 233 ASN A C 1
ATOM 927 O O . ASN A 1 122 ? -10.030 78.742 433.031 1.00 44.00 233 ASN A O 1
ATOM 932 N N . TRP A 1 123 ? -10.182 77.278 431.337 1.00 42.55 234 TRP A N 1
ATOM 933 C CA . TRP A 1 123 ? -9.635 76.181 432.116 1.00 39.57 234 TRP A CA 1
ATOM 934 C C . TRP A 1 123 ? -8.141 76.379 432.362 1.00 38.11 234 TRP A C 1
ATOM 935 O O . TRP A 1 123 ? -7.423 76.973 431.554 1.00 39.47 234 TRP A O 1
ATOM 946 N N . SER A 1 124 ? -7.671 75.853 433.489 1.00 41.76 235 SER A N 1
ATOM 947 C CA . SER A 1 124 ? -6.239 75.799 433.737 1.00 37.57 235 SER A CA 1
ATOM 948 C C . SER A 1 124 ? -5.567 74.903 432.704 1.00 37.53 235 SER A C 1
ATOM 949 O O . SER A 1 124 ? -6.143 73.918 432.237 1.00 33.52 235 SER A O 1
ATOM 952 N N . LEU A 1 125 ? -4.332 75.250 432.338 1.00 34.97 236 LEU A N 1
ATOM 953 C CA . LEU A 1 125 ? -3.607 74.400 431.399 1.00 37.67 236 LEU A CA 1
ATOM 954 C C . LEU A 1 125 ? -3.436 72.991 431.945 1.00 37.48 236 LEU A C 1
ATOM 955 O O . LEU A 1 125 ? -3.452 72.024 431.175 1.00 38.82 236 LEU A O 1
ATOM 960 N N . THR A 1 126 ? -3.269 72.853 433.261 1.00 35.35 237 THR A N 1
ATOM 961 C CA . THR A 1 126 ? -3.136 71.529 433.856 1.00 33.90 237 THR A CA 1
ATOM 962 C C . THR A 1 126 ? -4.287 70.623 433.433 1.00 36.87 237 THR A C 1
ATOM 963 O O . THR A 1 126 ? -4.072 69.495 432.976 1.00 35.02 237 THR A O 1
ATOM 975 N N . ILE A 1 128 ? -6.590 71.180 431.001 1.00 33.05 239 ILE A N 1
ATOM 976 C CA . ILE A 1 128 ? -6.703 71.067 429.548 1.00 33.60 239 ILE A CA 1
ATOM 977 C C . ILE A 1 128 ? -5.809 69.944 429.039 1.00 31.39 239 ILE A C 1
ATOM 978 O O . ILE A 1 128 ? -6.253 69.053 428.305 1.00 35.39 239 ILE A O 1
ATOM 983 N N . PHE A 1 129 ? -4.533 69.969 429.424 1.00 34.39 240 PHE A N 1
ATOM 984 C CA . PHE A 1 129 ? -3.600 68.949 428.959 1.00 35.23 240 PHE A CA 1
ATOM 985 C C . PHE A 1 129 ? -3.971 67.577 429.504 1.00 31.82 240 PHE A C 1
ATOM 986 O O . PHE A 1 129 ? -3.824 66.567 428.807 1.00 36.51 240 PHE A O 1
ATOM 994 N N . ASP A 1 130 ? -4.456 67.518 430.746 1.00 32.14 241 ASP A N 1
ATOM 995 C CA . ASP A 1 130 ? -4.844 66.238 431.327 1.00 34.02 241 ASP A CA 1
ATOM 996 C C . ASP A 1 130 ? -6.030 65.635 430.583 1.00 35.68 241 ASP A C 1
ATOM 997 O O . ASP A 1 130 ? -6.078 64.419 430.362 1.00 30.09 241 ASP A O 1
ATOM 1002 N N . GLU A 1 131 ? -7.005 66.466 430.206 1.00 34.03 242 GLU A N 1
ATOM 1003 C CA . GLU A 1 131 ? -8.104 65.980 429.381 1.00 32.00 242 GLU A CA 1
ATOM 1004 C C . GLU A 1 131 ? -7.597 65.548 428.013 1.00 35.75 242 GLU A C 1
ATOM 1005 O O . GLU A 1 131 ? -8.006 64.503 427.492 1.00 35.40 242 GLU A O 1
ATOM 1011 N N . TYR A 1 132 ? -6.708 66.342 427.412 1.00 35.43 243 TYR A N 1
ATOM 1012 C CA . TYR A 1 132 ? -6.131 65.960 426.128 1.00 34.10 243 TYR A CA 1
ATOM 1013 C C . TYR A 1 132 ? -5.440 64.606 426.213 1.00 34.43 243 TYR A C 1
ATOM 1014 O O . TYR A 1 132 ? -5.602 63.760 425.326 1.00 38.12 243 TYR A O 1
ATOM 1023 N N . ARG A 1 133 ? -4.654 64.387 427.270 1.00 33.52 244 ARG A N 1
ATOM 1024 C CA . ARG A 1 133 ? -3.886 63.152 427.374 1.00 35.12 244 ARG A CA 1
ATOM 1025 C C . ARG A 1 133 ? -4.780 61.952 427.657 1.00 30.74 244 ARG A C 1
ATOM 1026 O O . ARG A 1 133 ? -4.488 60.845 427.195 1.00 36.19 244 ARG A O 1
ATOM 1034 N N . ARG A 1 134 ? -5.868 62.143 428.406 1.00 32.45 245 ARG A N 1
ATOM 1035 C CA . ARG A 1 134 ? -6.792 61.039 428.642 1.00 32.69 245 ARG A CA 1
ATOM 1036 C C . ARG A 1 134 ? -7.372 60.523 427.331 1.00 35.53 245 ARG A C 1
ATOM 1037 O O . ARG A 1 134 ? -7.489 59.308 427.131 1.00 36.28 245 ARG A O 1
ATOM 1045 N N . PHE A 1 135 ? -7.734 61.432 426.421 1.00 36.47 246 PHE A N 1
ATOM 1046 C CA . PHE A 1 135 ? -8.271 61.023 425.127 1.00 36.25 246 PHE A CA 1
ATOM 1047 C C . PHE A 1 135 ? -7.179 60.578 424.167 1.00 36.35 246 PHE A C 1
ATOM 1048 O O . PHE A 1 135 ? -7.425 59.727 423.306 1.00 38.82 246 PHE A O 1
ATOM 1056 N N . ALA A 1 136 ? -5.986 61.150 424.281 1.00 40.17 247 ALA A N 1
ATOM 1057 C CA . ALA A 1 136 ? -4.905 60.866 423.352 1.00 38.46 247 ALA A CA 1
ATOM 1058 C C . ALA A 1 136 ? -4.103 59.633 423.736 1.00 40.28 247 ALA A C 1
ATOM 1059 O O . ALA A 1 136 ? -3.320 59.147 422.916 1.00 42.10 247 ALA A O 1
ATOM 1061 N N . PHE A 1 137 ? -4.271 59.120 424.949 1.00 45.96 248 PHE A N 1
ATOM 1062 C CA . PHE A 1 137 ? -3.447 58.007 425.385 1.00 49.99 248 PHE A CA 1
ATOM 1063 C C . PHE A 1 137 ? -3.596 56.846 424.404 1.00 52.57 248 PHE A C 1
ATOM 1064 O O . PHE A 1 137 ? -4.715 56.536 423.978 1.00 51.72 248 PHE A O 1
ATOM 1072 N N . PRO A 1 138 ? -2.497 56.169 424.030 1.00 56.23 249 PRO A N 1
ATOM 1073 C CA . PRO A 1 138 ? -1.113 56.361 424.482 1.00 53.43 249 PRO A CA 1
ATOM 1074 C C . PRO A 1 138 ? -0.268 57.328 423.656 1.00 51.46 249 PRO A C 1
ATOM 1075 O O . PRO A 1 138 ? 0.926 57.415 423.924 1.00 54.70 249 PRO A O 1
ATOM 1079 N N . LYS A 1 139 ? -0.861 57.997 422.697 1.00 50.33 250 LYS A N 1
AT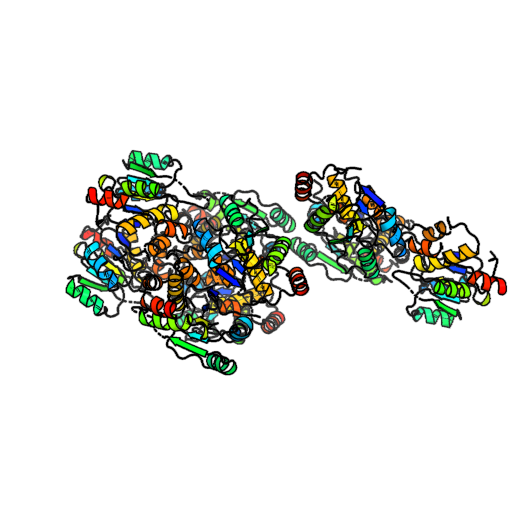OM 1080 C CA . LYS A 1 139 ? -0.110 58.898 421.886 1.00 45.46 250 LYS A CA 1
ATOM 1081 C C . LYS A 1 139 ? -0.286 60.357 422.153 1.00 41.85 250 LYS A C 1
ATOM 1082 O O . LYS A 1 139 ? -0.549 61.093 421.304 1.00 46.86 250 LYS A O 1
ATOM 1088 N N . ALA A 1 140 ? -0.157 60.759 423.372 1.00 43.32 251 ALA A N 1
ATOM 1089 C CA . ALA A 1 140 ? -0.156 62.178 423.686 1.00 42.82 251 ALA A CA 1
ATOM 1090 C C . ALA A 1 140 ? 1.073 62.812 423.053 1.00 44.69 251 ALA A C 1
ATOM 1091 O O . ALA A 1 140 ? 2.188 62.298 423.184 1.00 48.80 251 ALA A O 1
ATOM 1093 N N . ARG A 1 141 ? 0.866 63.922 422.353 1.00 42.91 252 ARG A N 1
ATOM 1094 C CA . ARG A 1 141 ? 1.939 64.633 421.673 1.00 45.50 252 ARG A CA 1
ATOM 1095 C C . ARG A 1 141 ? 2.195 65.948 422.389 1.00 41.03 252 ARG A C 1
ATOM 1096 O O . ARG A 1 141 ? 1.255 66.695 422.678 1.00 37.75 252 ARG A O 1
ATOM 1104 N N . ALA A 1 142 ? 3.464 66.214 422.696 1.00 39.23 253 ALA A N 1
ATOM 1105 C CA . ALA A 1 142 ? 3.822 67.514 423.246 1.00 37.60 253 ALA A CA 1
ATOM 1106 C C . ALA A 1 142 ? 3.408 68.639 422.306 1.00 34.24 253 ALA A C 1
ATOM 1107 O O . ALA A 1 142 ? 3.005 69.718 422.756 1.00 36.53 253 ALA A O 1
ATOM 1109 N N . LEU A 1 143 ? 3.500 68.410 420.993 1.00 39.50 254 LEU A N 1
ATOM 1110 C CA . LEU A 1 143 ? 3.216 69.481 420.041 1.00 39.29 254 LEU A CA 1
ATOM 1111 C C . LEU A 1 143 ? 1.763 69.937 420.113 1.00 38.09 254 LEU A C 1
ATOM 1112 O O . LEU A 1 143 ? 1.487 71.141 420.072 1.00 36.69 254 LEU A O 1
ATOM 1117 N N . ASP A 1 144 ? 0.817 68.999 420.217 1.00 39.76 255 ASP A N 1
ATOM 1118 C CA . ASP A 1 144 ? -0.584 69.400 420.315 1.00 38.38 255 ASP A CA 1
ATOM 1119 C C . ASP A 1 144 ? -0.807 70.310 421.511 1.00 36.26 255 ASP A C 1
ATOM 1120 O O . ASP A 1 144 ? -1.523 71.314 421.415 1.00 39.93 255 ASP A O 1
ATOM 1125 N N . GLN A 1 145 ? -0.196 69.979 422.649 1.00 39.11 256 GLN A N 1
ATOM 1126 C CA . GLN A 1 145 ? -0.318 70.829 423.826 1.00 38.67 256 GLN A CA 1
ATOM 1127 C C . GLN A 1 145 ? 0.433 72.139 423.633 1.00 36.26 256 GLN A C 1
ATOM 1128 O O . GLN A 1 145 ? -0.012 73.192 424.105 1.00 36.41 256 GLN A O 1
ATOM 1134 N N . GLN A 1 146 ? 1.569 72.098 422.935 1.00 37.46 257 GLN A N 1
ATOM 1135 C CA . GLN A 1 146 ? 2.303 73.327 422.656 1.00 39.24 257 GLN A CA 1
ATOM 1136 C C . GLN A 1 146 ? 1.474 74.267 421.790 1.00 38.16 257 GLN A C 1
ATOM 1137 O O . GLN A 1 146 ? 1.463 75.482 422.014 1.00 42.25 257 GLN A O 1
ATOM 1143 N N . PHE A 1 147 ? 0.761 73.721 420.802 1.00 35.32 258 PHE A N 1
ATOM 1144 C CA . PHE A 1 147 ? -0.118 74.546 419.978 1.00 41.54 258 PHE A CA 1
ATOM 1145 C C . PHE A 1 147 ? -1.221 75.179 420.816 1.00 38.99 258 PHE A C 1
ATOM 1146 O O . PHE A 1 147 ? -1.549 76.357 420.635 1.00 44.47 258 PHE A O 1
ATOM 1154 N N . ILE A 1 148 ? -1.806 74.415 421.738 1.00 38.96 259 ILE A N 1
ATOM 1155 C CA . ILE A 1 148 ? -2.820 74.972 422.629 1.00 33.86 259 ILE A CA 1
ATOM 1156 C C . ILE A 1 148 ? -2.229 76.102 423.460 1.00 39.24 259 ILE A C 1
ATOM 1157 O O . ILE A 1 148 ? -2.835 77.169 423.611 1.00 41.98 259 ILE A O 1
ATOM 1162 N N . GLU A 1 149 ? -1.038 75.881 424.020 1.00 42.19 260 GLU A N 1
ATOM 1163 C CA . GLU A 1 149 ? -0.430 76.889 424.881 1.00 42.83 260 GLU A CA 1
ATOM 1164 C C . GLU A 1 149 ? -0.114 78.162 424.105 1.00 43.62 260 GLU A C 1
ATOM 1165 O O . GLU A 1 149 ? -0.209 79.263 424.657 1.00 47.65 260 GLU A O 1
ATOM 1179 N N . TYR A 1 151 ? -1.603 79.179 421.128 1.00 41.51 262 TYR A N 1
ATOM 1180 C CA . TYR A 1 151 ? -2.685 79.715 420.313 1.00 44.17 262 TYR A CA 1
ATOM 1181 C C . TYR A 1 151 ? -3.132 81.068 420.849 1.00 43.31 262 TYR A C 1
ATOM 1182 O O . TYR A 1 151 ? -3.543 81.184 422.007 1.00 41.48 262 TYR A O 1
ATOM 1191 N N . ASP A 1 152 ? -3.053 82.091 420.003 1.00 52.58 263 ASP A N 1
ATOM 1192 C CA . ASP A 1 152 ? -3.539 83.419 420.358 1.00 52.61 263 ASP A CA 1
ATOM 1193 C C . ASP A 1 152 ? -5.035 83.473 420.072 1.00 48.68 263 ASP A C 1
ATOM 1194 O O . ASP A 1 152 ? -5.453 83.498 418.910 1.00 49.79 263 ASP A O 1
ATOM 1199 N N . ASP A 1 153 ? -5.844 83.495 421.132 1.00 51.75 264 ASP A N 1
ATOM 1200 C CA . ASP A 1 153 ? -7.295 83.439 421.016 1.00 57.03 264 ASP A CA 1
ATOM 1201 C C . ASP A 1 153 ? -7.944 84.815 421.122 1.00 54.04 264 ASP A C 1
ATOM 1202 O O . ASP A 1 153 ? -9.146 84.908 421.391 1.00 56.50 264 ASP A O 1
ATOM 1207 N N . ASP A 1 154 ? -7.172 85.886 420.929 1.00 58.05 265 ASP A N 1
ATOM 1208 C CA . ASP A 1 154 ? -7.749 87.226 420.957 1.00 53.23 265 ASP A CA 1
ATOM 1209 C C . ASP A 1 154 ? -8.816 87.383 419.880 1.00 52.67 265 ASP A C 1
ATOM 1210 O O . ASP A 1 154 ? -9.906 87.907 420.138 1.00 54.79 265 ASP A O 1
ATOM 1215 N N . GLU A 1 155 ? -8.517 86.930 418.661 1.00 52.17 266 GLU A N 1
ATOM 1216 C CA . GLU A 1 155 ? -9.435 87.135 417.545 1.00 48.36 266 GLU A CA 1
ATOM 1217 C C . GLU A 1 155 ? -10.736 86.362 417.738 1.00 51.03 266 GLU A C 1
ATOM 1218 O O . GLU A 1 155 ? -11.828 86.931 417.624 1.00 52.23 266 GLU A O 1
ATOM 1224 N N . ILE A 1 156 ? -10.646 85.063 418.033 1.00 51.77 267 ILE A N 1
ATOM 1225 C CA . ILE A 1 156 ? -11.860 84.255 418.129 1.00 48.16 267 ILE A CA 1
ATOM 1226 C C . ILE A 1 156 ? -12.710 84.703 419.311 1.00 47.35 267 ILE A C 1
ATOM 1227 O O . ILE A 1 156 ? -13.943 84.633 419.269 1.00 49.00 267 ILE A O 1
ATOM 1232 N N . LYS A 1 157 ? -12.069 85.153 420.389 1.00 49.75 268 LYS A N 1
ATOM 1233 C CA . LYS A 1 157 ? -12.814 85.701 421.518 1.00 50.48 268 LYS A CA 1
ATOM 1234 C C . LYS A 1 157 ? -13.507 86.998 421.139 1.00 56.58 268 LYS A C 1
ATOM 1235 O O . LYS A 1 157 ? -14.650 87.244 421.537 1.00 61.61 268 LYS A O 1
ATOM 1241 N N . ARG A 1 158 ? -12.820 87.840 420.375 1.00 51.62 269 ARG A N 1
ATOM 1242 C CA . ARG A 1 158 ? -13.434 89.052 419.850 1.00 53.91 269 ARG A CA 1
ATOM 1243 C C . ARG A 1 158 ? -14.614 88.698 418.945 1.00 57.08 269 ARG A C 1
ATOM 1244 O O . ARG A 1 158 ? -15.695 89.289 419.051 1.00 55.55 269 ARG A O 1
ATOM 1252 N N . ILE A 1 159 ? -14.431 87.716 418.060 1.00 54.48 270 ILE A N 1
ATOM 1253 C CA . ILE A 1 159 ? -15.541 87.239 417.238 1.00 50.02 270 ILE A CA 1
ATOM 1254 C C . ILE A 1 159 ? -16.645 86.670 418.124 1.00 56.73 270 ILE A C 1
ATOM 1255 O O . ILE A 1 159 ? -17.835 86.912 417.891 1.00 55.33 270 ILE A O 1
ATOM 1260 N N . ALA A 1 160 ? -16.269 85.892 419.143 1.00 54.55 271 ALA A N 1
ATOM 1261 C CA . ALA A 1 160 ? -17.255 85.199 419.969 1.00 57.13 271 ALA A CA 1
ATOM 1262 C C . ALA A 1 160 ? -18.073 86.160 420.827 1.00 64.37 271 ALA A C 1
ATOM 1263 O O . ALA A 1 160 ? -19.300 86.037 420.909 1.00 65.27 271 ALA A O 1
ATOM 1265 N N . SER A 1 161 ? -17.417 87.129 421.469 1.00 65.05 272 SER A N 1
ATOM 1266 C CA . SER A 1 161 ? -18.140 88.065 422.324 1.00 66.81 272 SER A CA 1
ATOM 1267 C C . SER A 1 161 ? -19.138 88.886 421.521 1.00 63.95 272 SER A C 1
ATOM 1268 O O . SER A 1 161 ? -20.249 89.162 421.991 1.00 63.02 272 SER A O 1
ATOM 1271 N N . LYS A 1 162 ? -18.753 89.300 420.311 1.00 63.25 273 LYS A N 1
ATOM 1272 C CA . LYS A 1 162 ? -19.661 90.057 419.457 1.00 66.97 273 LYS A CA 1
ATOM 1273 C C . LYS A 1 162 ? -20.976 89.313 419.261 1.00 71.39 273 LYS A C 1
ATOM 1274 O O . LYS A 1 162 ? -22.054 89.919 419.292 1.00 65.14 273 LYS A O 1
ATOM 1280 N N . ASN A 1 163 ? -20.908 87.998 419.069 1.00 66.77 274 ASN A N 1
ATOM 1281 C CA . ASN A 1 163 ? -22.098 87.181 418.874 1.00 66.32 274 ASN A CA 1
ATOM 1282 C C . ASN A 1 163 ? -22.726 86.734 420.186 1.00 63.87 274 ASN A C 1
ATOM 1283 O O . ASN A 1 163 ? -23.889 86.315 420.186 1.00 71.58 274 ASN A O 1
ATOM 1288 N N . ASN A 1 164 ? -21.962 86.736 421.279 1.00 68.80 275 ASN A N 1
ATOM 1289 C CA . ASN A 1 164 ? -22.465 86.411 422.612 1.00 74.15 275 ASN A CA 1
ATOM 1290 C C . ASN A 1 164 ? -22.526 84.901 422.784 1.00 73.97 275 ASN A C 1
ATOM 1291 O O . ASN A 1 164 ? -23.456 84.362 423.392 1.00 69.28 275 ASN A O 1
ATOM 1296 N N . TRP A 1 165 ? -21.518 84.223 422.240 1.00 72.54 276 TRP A N 1
ATOM 1297 C CA . TRP A 1 165 ? -21.382 82.784 422.382 1.00 66.49 276 TRP A CA 1
ATOM 1298 C C . TRP A 1 165 ? -20.790 82.412 423.728 1.00 63.32 276 TRP A C 1
ATOM 1299 O O . TRP A 1 165 ? -20.987 81.283 424.188 1.00 69.17 276 TRP A O 1
ATOM 1310 N N . LEU A 1 166 ? -20.065 83.340 424.368 1.00 65.53 277 LEU A N 1
ATOM 1311 C CA . LEU A 1 166 ? -19.479 83.062 425.662 1.00 61.03 277 LEU A CA 1
ATOM 1312 C C . LEU A 1 166 ? -20.375 83.596 426.775 1.00 64.82 277 LEU A C 1
ATOM 1313 O O . LEU A 1 166 ? -21.093 84.581 426.582 1.00 71.99 277 LEU A O 1
ATOM 1318 N N . PRO A 1 167 ? -20.362 82.976 427.965 1.00 66.70 278 PRO A N 1
ATOM 1319 C CA . PRO A 1 167 ? -19.624 81.740 428.245 1.00 64.29 278 PRO A CA 1
ATOM 1320 C C . PRO A 1 167 ? -20.300 80.534 427.603 1.00 60.41 278 PRO A C 1
ATOM 1321 O O . PRO A 1 167 ? -21.508 80.563 427.371 1.00 61.68 278 PRO A O 1
ATOM 1325 N N . LEU A 1 168 ? -19.530 79.492 427.314 1.00 59.00 279 LEU A N 1
ATOM 1326 C CA . LEU A 1 168 ? -20.112 78.263 426.798 1.00 53.46 279 LEU A CA 1
ATOM 1327 C C . LEU A 1 168 ? -20.988 77.630 427.871 1.00 49.90 279 LEU A C 1
ATOM 1328 O O . LEU A 1 168 ? -20.648 77.633 429.057 1.00 52.51 279 LEU A O 1
ATOM 1333 N N . GLN A 1 169 ? -22.129 77.096 427.448 1.00 50.97 280 GLN A N 1
ATOM 1334 C CA . GLN A 1 169 ? -23.160 76.622 428.359 1.00 52.28 280 GLN A CA 1
ATOM 1335 C C . GLN A 1 169 ? -23.094 75.108 428.485 1.00 50.90 280 GLN A C 1
ATOM 1336 O O . GLN A 1 169 ? -23.009 74.398 427.478 1.00 52.20 280 GLN A O 1
ATOM 1342 N N . TRP A 1 170 ? -23.138 74.621 429.722 1.00 42.91 281 TRP A N 1
ATOM 1343 C CA . TRP A 1 170 ? -23.213 73.189 429.968 1.00 46.73 281 TRP A CA 1
ATOM 1344 C C . TRP A 1 170 ? -24.671 72.742 429.956 1.00 44.47 281 TRP A C 1
ATOM 1345 O O . TRP A 1 170 ? -25.037 71.809 429.245 1.00 49.85 281 TRP A O 1
ATOM 1356 N N . SER B 1 4 ? 20.243 33.550 425.292 1.00 49.01 115 SER B N 1
ATOM 1357 C CA . SER B 1 4 ? 20.623 32.507 424.344 1.00 58.57 115 SER B CA 1
ATOM 1358 C C . SER B 1 4 ? 19.380 31.942 423.666 1.00 61.72 115 SER B C 1
ATOM 1359 O O . SER B 1 4 ? 19.253 31.998 422.440 1.00 60.59 115 SER B O 1
ATOM 1362 N N . VAL B 1 5 ? 18.471 31.380 424.458 1.00 52.40 116 VAL B N 1
ATOM 1363 C CA . VAL B 1 5 ? 17.159 31.008 423.943 1.00 47.94 116 VAL B CA 1
ATOM 1364 C C . VAL B 1 5 ? 16.361 32.296 423.818 1.00 43.00 116 VAL B C 1
ATOM 1365 O O . VAL B 1 5 ? 16.251 33.063 424.781 1.00 40.91 116 VAL B O 1
ATOM 1369 N N . ILE B 1 6 ? 15.802 32.546 422.641 1.00 42.67 117 ILE B N 1
ATOM 1370 C CA . ILE B 1 6 ? 15.100 33.808 422.432 1.00 38.97 117 ILE B CA 1
ATOM 1371 C C . ILE B 1 6 ? 13.744 33.559 421.790 1.00 38.61 117 ILE B C 1
ATOM 1372 O O . ILE B 1 6 ? 13.658 33.432 420.559 1.00 39.98 117 ILE B O 1
ATOM 1377 N N . PRO B 1 7 ? 12.661 33.492 422.564 1.00 39.79 118 PRO B N 1
ATOM 1378 C CA . PRO B 1 7 ? 11.343 33.464 421.951 1.00 39.01 118 PRO B CA 1
ATOM 1379 C C . PRO B 1 7 ? 11.054 34.788 421.273 1.00 43.27 118 PRO B C 1
ATOM 1380 O O . PRO B 1 7 ? 11.608 35.834 421.659 1.00 35.12 118 PRO B O 1
ATOM 1384 N N . PRO B 1 8 ? 10.199 34.802 420.252 1.00 41.26 119 PRO B N 1
ATOM 1385 C CA . PRO B 1 8 ? 9.830 36.076 419.629 1.00 33.36 119 PRO B CA 1
ATOM 1386 C C . PRO B 1 8 ? 9.114 36.985 420.615 1.00 36.98 119 PRO B C 1
ATOM 1387 O O . PRO B 1 8 ? 8.408 36.530 421.519 1.00 39.37 119 PRO B O 1
ATOM 1391 N N . GLU B 1 9 ? 9.328 38.289 420.444 1.00 35.03 120 GLU B N 1
ATOM 1392 C CA . GLU B 1 9 ? 8.629 39.276 421.253 1.00 33.10 120 GLU B CA 1
ATOM 1393 C C . GLU B 1 9 ? 7.134 38.987 421.272 1.00 36.88 120 GLU B C 1
ATOM 1394 O O . GLU B 1 9 ? 6.530 38.669 420.244 1.00 37.06 120 GLU B O 1
ATOM 1400 N N . ASN B 1 10 ? 6.536 39.106 422.457 1.00 32.27 121 ASN B N 1
ATOM 1401 C CA . ASN B 1 10 ? 5.106 38.903 422.655 1.00 33.53 121 ASN B CA 1
ATOM 1402 C C . ASN B 1 10 ? 4.688 37.451 422.460 1.00 33.70 121 ASN B C 1
ATOM 1403 O O . ASN B 1 10 ? 3.515 37.176 422.185 1.00 34.00 121 ASN B O 1
ATOM 1408 N N . PHE B 1 11 ? 5.620 36.511 422.587 1.00 30.82 122 PHE B N 1
ATOM 1409 C CA . PHE B 1 11 ? 5.276 35.103 422.457 1.00 31.63 122 PHE B CA 1
ATOM 1410 C C . PHE B 1 11 ? 4.487 34.628 423.668 1.00 35.51 122 PHE B C 1
ATOM 1411 O O . PHE B 1 11 ? 4.730 35.061 424.799 1.00 37.50 122 PHE B O 1
ATOM 1419 N N . SER B 1 12 ? 3.547 33.717 423.434 1.00 35.28 123 SER B N 1
ATOM 1420 C CA . SER B 1 12 ? 2.871 33.076 424.550 1.00 36.99 123 SER B CA 1
ATOM 1421 C C . SER B 1 12 ? 2.104 31.861 424.060 1.00 37.76 123 SER B C 1
ATOM 1422 O O . SER B 1 12 ? 1.622 31.825 422.925 1.00 35.09 123 SER B O 1
ATOM 1425 N N . HIS B 1 13 ? 1.996 30.875 424.944 1.00 34.58 124 HIS B N 1
ATOM 1426 C CA . HIS B 1 13 ? 1.041 29.793 424.772 1.00 39.04 124 HIS B CA 1
ATOM 1427 C C . HIS B 1 13 ? -0.374 30.338 424.926 1.00 38.15 124 HIS B C 1
ATOM 1428 O O . HIS B 1 13 ? -0.624 31.232 425.740 1.00 38.90 124 HIS B O 1
ATOM 1435 N N . VAL B 1 14 ? -1.300 29.803 424.134 1.00 39.14 125 VAL B N 1
ATOM 1436 C CA . VAL B 1 14 ? -2.697 30.227 424.182 1.00 40.55 125 VAL B CA 1
ATOM 1437 C C . VAL B 1 14 ? -3.524 29.151 424.871 1.00 41.24 125 VAL B C 1
ATOM 1438 O O . VAL B 1 14 ? -4.045 29.360 425.972 1.00 38.43 125 VAL B O 1
ATOM 1442 N N . VAL B 1 15 ? -3.651 27.996 424.224 1.00 42.98 126 VAL B N 1
ATOM 1443 C CA . VAL B 1 15 ? -4.372 26.863 424.789 1.00 42.35 126 VAL B CA 1
ATOM 1444 C C . VAL B 1 15 ? -3.932 25.616 424.041 1.00 44.00 126 VAL B C 1
ATOM 1445 O O . VAL B 1 15 ? -3.723 25.648 422.826 1.00 47.46 126 VAL B O 1
ATOM 1449 N N . GLY B 1 16 ? -3.806 24.513 424.774 1.00 49.02 127 GLY B N 1
ATOM 1450 C CA . GLY B 1 16 ? -3.411 23.257 424.171 1.00 48.11 127 GLY B CA 1
ATOM 1451 C C . GLY B 1 16 ? -2.047 23.360 423.525 1.00 50.01 127 GLY B C 1
ATOM 1452 O O . GLY B 1 16 ? -1.038 23.523 424.218 1.00 48.45 127 GLY B O 1
ATOM 1453 N N . GLU B 1 17 ? -2.001 23.269 422.198 1.00 46.25 128 GLU B N 1
ATOM 1454 C CA . GLU B 1 17 ? -0.767 23.424 421.438 1.00 46.14 128 GLU B CA 1
ATOM 1455 C C . GLU B 1 17 ? -0.910 24.529 420.398 1.00 44.63 128 GLU B C 1
ATOM 1456 O O . GLU B 1 17 ? -0.398 24.433 419.280 1.00 40.20 128 GLU B O 1
ATOM 1462 N N . ILE B 1 18 ? -1.628 25.589 420.762 1.00 42.93 129 ILE B N 1
ATOM 1463 C CA . ILE B 1 18 ? -1.770 26.786 419.942 1.00 43.54 129 ILE B CA 1
ATOM 1464 C C . ILE B 1 18 ? -0.952 27.890 420.597 1.00 41.49 129 ILE B C 1
ATOM 1465 O O . ILE B 1 18 ? -1.063 28.114 421.808 1.00 42.78 129 ILE B O 1
ATOM 1470 N N . TYR B 1 19 ? -0.143 28.584 419.799 1.00 43.90 130 TYR B N 1
ATOM 1471 C CA . TYR B 1 19 ? 0.731 29.631 420.304 1.00 39.98 130 TYR B CA 1
ATOM 1472 C C . TYR B 1 19 ? 0.478 30.921 419.541 1.00 35.00 130 TYR B C 1
ATOM 1473 O O . TYR B 1 19 ? -0.124 30.927 418.465 1.00 39.83 130 TYR B O 1
ATOM 1482 N N . ARG B 1 20 ? 0.939 32.022 420.127 1.00 34.40 131 ARG B N 1
ATOM 1483 C CA . ARG B 1 20 ? 0.854 33.340 419.517 1.00 35.12 131 ARG B CA 1
ATOM 1484 C C . ARG B 1 20 ? 2.185 34.054 419.707 1.00 34.21 131 ARG B C 1
ATOM 1485 O O . ARG B 1 20 ? 2.914 33.782 420.664 1.00 36.39 131 ARG B O 1
ATOM 1493 N N . SER B 1 21 ? 2.504 34.963 418.789 1.00 37.15 132 SER B N 1
ATOM 1494 C CA . SER B 1 21 ? 3.731 35.744 418.905 1.00 33.38 132 SER B CA 1
ATOM 1495 C C . SER B 1 21 ? 3.731 36.838 417.848 1.00 33.10 132 SER B C 1
ATOM 1496 O O . SER B 1 21 ? 2.827 36.927 417.014 1.00 35.59 132 SER B O 1
ATOM 1499 N N . SER B 1 22 ? 4.756 37.684 417.916 1.00 35.52 133 SER B N 1
ATOM 1500 C CA . SER B 1 22 ? 5.080 38.604 416.839 1.00 41.06 133 SER B CA 1
ATOM 1501 C C . SER B 1 22 ? 5.768 37.837 415.709 1.00 35.47 133 SER B C 1
ATOM 1502 O O . SER B 1 22 ? 5.965 36.621 415.777 1.00 35.70 133 SER B O 1
ATOM 1505 N N . PHE B 1 23 ? 6.144 38.554 414.657 1.00 40.29 134 PHE B N 1
ATOM 1506 C CA . PHE B 1 23 ? 6.773 37.925 413.500 1.00 38.71 134 PHE B CA 1
ATOM 1507 C C . PHE B 1 23 ? 8.120 37.328 413.902 1.00 37.37 134 PHE B C 1
ATOM 1508 O O . PHE B 1 23 ? 9.013 38.079 414.326 1.00 33.99 134 PHE B O 1
ATOM 1516 N N . PRO B 1 24 ? 8.318 36.011 413.793 1.00 37.92 135 PRO B N 1
ATOM 1517 C CA . PRO B 1 24 ? 9.594 35.428 414.226 1.00 33.90 135 PRO B CA 1
ATOM 1518 C C . PRO B 1 24 ? 10.768 35.948 413.408 1.00 35.67 135 PRO B C 1
ATOM 1519 O O . PRO B 1 24 ? 10.650 36.224 412.212 1.00 36.75 135 PRO B O 1
ATOM 1523 N N . ARG B 1 25 ? 11.908 36.089 414.077 1.00 33.47 136 ARG B N 1
ATOM 1524 C CA . ARG B 1 25 ? 13.167 36.470 413.456 1.00 31.80 136 ARG B CA 1
ATOM 1525 C C . ARG B 1 25 ? 14.156 35.312 413.539 1.00 37.09 136 ARG B C 1
ATOM 1526 O O . ARG B 1 25 ? 13.906 34.294 414.191 1.00 37.49 136 ARG B O 1
ATOM 1534 N N . GLN B 1 26 ? 15.288 35.468 412.846 1.00 39.26 137 GLN B N 1
ATOM 1535 C CA . GLN B 1 26 ? 16.248 34.372 412.738 1.00 43.26 137 GLN B CA 1
ATOM 1536 C C . GLN B 1 26 ? 16.656 33.852 414.110 1.00 38.32 137 GLN B C 1
ATOM 1537 O O . GLN B 1 26 ? 16.726 32.636 414.327 1.00 39.90 137 GLN B O 1
ATOM 1543 N N . GLU B 1 27 ? 16.924 34.756 415.055 1.00 36.91 138 GLU B N 1
ATOM 1544 C CA . GLU B 1 27 ? 17.353 34.335 416.384 1.00 39.81 138 GLU B CA 1
ATOM 1545 C C . GLU B 1 27 ? 16.249 33.633 417.166 1.00 33.88 138 GLU B C 1
ATOM 1546 O O . GLU B 1 27 ? 16.531 33.072 418.230 1.00 38.33 138 GLU B O 1
ATOM 1552 N N . ASN B 1 28 ? 15.012 33.649 416.671 1.00 36.16 139 ASN B N 1
ATOM 1553 C CA . ASN B 1 28 ? 13.912 32.920 417.286 1.00 38.39 139 ASN B CA 1
ATOM 1554 C C . ASN B 1 28 ? 13.706 31.531 416.696 1.00 41.16 139 ASN B C 1
ATOM 1555 O O . ASN B 1 28 ? 12.937 30.746 417.264 1.00 38.54 139 ASN B O 1
ATOM 1560 N N . PHE B 1 29 ? 14.359 31.210 415.575 1.00 44.22 140 PHE B N 1
ATOM 1561 C CA . PHE B 1 29 ? 14.030 29.984 414.850 1.00 42.26 140 PHE B CA 1
ATOM 1562 C C . PHE B 1 29 ? 14.266 28.747 415.709 1.00 44.35 140 PHE B C 1
ATOM 1563 O O . PHE B 1 29 ? 13.423 27.843 415.753 1.00 47.21 140 PHE B O 1
ATOM 1571 N N . SER B 1 30 ? 15.403 28.689 416.405 1.00 44.65 141 SER B N 1
ATOM 1572 C CA . SER B 1 30 ? 15.714 27.503 417.196 1.00 49.46 141 SER B CA 1
ATOM 1573 C C . SER B 1 30 ? 14.695 27.294 418.305 1.00 47.61 141 SER B C 1
ATOM 1574 O O . SER B 1 30 ? 14.403 26.151 418.673 1.00 45.73 141 SER B O 1
ATOM 1577 N N . PHE B 1 31 ? 14.148 28.380 418.852 1.00 41.53 142 PHE B N 1
ATOM 1578 C CA . PHE B 1 31 ? 13.084 28.251 419.840 1.00 42.32 142 PHE B CA 1
ATOM 1579 C C . PHE B 1 31 ? 11.845 27.628 419.210 1.00 39.97 142 PHE B C 1
ATOM 1580 O O . PHE B 1 31 ? 11.225 26.729 419.789 1.00 40.61 142 PHE B O 1
ATOM 1588 N N . LEU B 1 32 ? 11.472 28.092 418.016 1.00 43.99 143 LEU B N 1
ATOM 1589 C CA . LEU B 1 32 ? 10.286 27.567 417.351 1.00 45.12 143 LEU B CA 1
ATOM 1590 C C . LEU B 1 32 ? 10.425 26.076 417.069 1.00 50.50 143 LEU B C 1
ATOM 1591 O O . LEU B 1 32 ? 9.446 25.326 417.164 1.00 46.65 143 LEU B O 1
ATOM 1596 N N . HIS B 1 33 ? 11.630 25.628 416.717 1.00 47.58 144 HIS B N 1
ATOM 1597 C CA . HIS B 1 33 ? 11.819 24.252 416.277 1.00 45.45 144 HIS B CA 1
ATOM 1598 C C . HIS B 1 33 ? 12.194 23.320 417.427 1.00 46.19 144 HIS B C 1
ATOM 1599 O O . HIS B 1 33 ? 11.588 22.255 417.582 1.00 46.43 144 HIS B O 1
ATOM 1606 N N . GLU B 1 34 ? 13.185 23.698 418.242 1.00 46.36 145 GLU B N 1
ATOM 1607 C CA . GLU B 1 34 ? 13.672 22.789 419.277 1.00 48.27 145 GLU B CA 1
ATOM 1608 C C . GLU B 1 34 ? 12.781 22.773 420.511 1.00 48.23 145 GLU B C 1
ATOM 1609 O O . GLU B 1 34 ? 12.687 21.740 421.184 1.00 48.64 145 GLU B O 1
ATOM 1615 N N . ARG B 1 35 ? 12.113 23.883 420.819 1.00 47.42 146 ARG B N 1
ATOM 1616 C CA . ARG B 1 35 ? 11.321 23.992 422.039 1.00 45.00 146 ARG B CA 1
ATOM 1617 C C . ARG B 1 35 ? 9.828 23.824 421.787 1.00 48.65 146 ARG B C 1
ATOM 1618 O O . ARG B 1 35 ? 9.174 23.028 422.467 1.00 46.47 146 ARG B O 1
ATOM 1626 N N . LEU B 1 36 ? 9.268 24.567 420.829 1.00 49.26 147 LEU B N 1
ATOM 1627 C CA . LEU B 1 36 ? 7.849 24.427 420.523 1.00 44.52 147 LEU B CA 1
ATOM 1628 C C . LEU B 1 36 ? 7.563 23.216 419.648 1.00 47.03 147 LEU B C 1
ATOM 1629 O O . LEU B 1 36 ? 6.451 22.678 419.690 1.00 48.34 147 LEU B O 1
ATOM 1634 N N . LYS B 1 37 ? 8.535 22.780 418.847 1.00 50.22 148 LYS B N 1
ATOM 1635 C CA . LYS B 1 37 ? 8.349 21.630 417.966 1.00 44.14 148 LYS B CA 1
ATOM 1636 C C . LYS B 1 37 ? 7.139 21.849 417.065 1.00 46.49 148 LYS B C 1
ATOM 1637 O O . LYS B 1 37 ? 6.294 20.969 416.889 1.00 49.70 148 LYS B O 1
ATOM 1643 N N . LEU B 1 38 ? 7.068 23.043 416.483 1.00 48.74 149 LEU B N 1
ATOM 1644 C CA . LEU B 1 38 ? 5.923 23.405 415.664 1.00 43.02 149 LEU B CA 1
ATOM 1645 C C . LEU B 1 38 ? 5.745 22.418 414.522 1.00 46.89 149 LEU B C 1
ATOM 1646 O O . LEU B 1 38 ? 6.715 21.910 413.953 1.00 48.51 149 LEU B O 1
ATOM 1651 N N . LYS B 1 39 ? 4.485 22.150 414.193 1.00 47.04 150 LYS B N 1
ATOM 1652 C CA . LYS B 1 39 ? 4.134 21.441 412.975 1.00 43.01 150 LYS B CA 1
ATOM 1653 C C . LYS B 1 39 ? 3.713 22.392 411.861 1.00 46.03 150 LYS B C 1
ATOM 1654 O O . LYS B 1 39 ? 3.946 22.094 410.686 1.00 50.06 150 LYS B O 1
ATOM 1660 N N . SER B 1 40 ? 3.106 23.530 412.205 1.00 40.82 151 SER B N 1
ATOM 1661 C CA . SER B 1 40 ? 2.666 24.502 411.213 1.00 44.08 151 SER B CA 1
ATOM 1662 C C . SER B 1 40 ? 2.768 25.908 411.796 1.00 40.88 151 SER B C 1
ATOM 1663 O O . SER B 1 40 ? 2.919 26.095 413.006 1.00 44.29 151 SER B O 1
ATOM 1666 N N . ILE B 1 41 ? 2.676 26.898 410.909 1.00 39.16 152 ILE B N 1
ATOM 1667 C CA . ILE B 1 41 ? 2.566 28.307 411.274 1.00 39.49 152 ILE B CA 1
ATOM 1668 C C . ILE B 1 41 ? 1.402 28.909 410.501 1.00 39.68 152 ILE B C 1
ATOM 1669 O O . ILE B 1 41 ? 1.227 28.625 409.311 1.00 44.54 152 ILE B O 1
ATOM 1674 N N . LEU B 1 42 ? 0.612 29.749 411.171 1.00 37.22 153 LEU B N 1
ATOM 1675 C CA . LEU B 1 42 ? -0.412 30.559 410.515 1.00 35.73 153 LEU B CA 1
ATOM 1676 C C . LEU B 1 42 ? -0.003 32.023 410.611 1.00 35.89 153 LEU B C 1
ATOM 1677 O O . LEU B 1 42 ? 0.040 32.590 411.707 1.00 38.95 153 LEU B O 1
ATOM 1682 N N . VAL B 1 43 ? 0.289 32.635 409.465 1.00 37.36 154 VAL B N 1
ATOM 1683 C CA . VAL B 1 43 ? 0.593 34.060 409.388 1.00 36.75 154 VAL B CA 1
ATOM 1684 C C . VAL B 1 43 ? -0.652 34.788 408.904 1.00 37.17 154 VAL B C 1
ATOM 1685 O O . VAL B 1 43 ? -1.336 34.328 407.981 1.00 40.38 154 VAL B O 1
ATOM 1689 N N . LEU B 1 44 ? -0.955 35.923 409.532 1.00 38.63 155 LEU B N 1
ATOM 1690 C CA . LEU B 1 44 ? -2.204 36.634 409.292 1.00 39.03 155 LEU B CA 1
ATOM 1691 C C . LEU B 1 44 ? -2.029 37.910 408.477 1.00 44.19 155 LEU B C 1
ATOM 1692 O O . LEU B 1 44 ? -2.955 38.727 408.429 1.00 46.88 155 LEU B O 1
ATOM 1697 N N . ILE B 1 45 ? -0.882 38.105 407.835 1.00 41.25 156 ILE B N 1
ATOM 1698 C CA . ILE B 1 45 ? -0.683 39.288 406.999 1.00 41.61 156 ILE B CA 1
ATOM 1699 C C . ILE B 1 45 ? -0.597 38.822 405.551 1.00 43.43 156 ILE B C 1
ATOM 1700 O O . ILE B 1 45 ? -0.090 37.723 405.284 1.00 39.63 156 ILE B O 1
ATOM 1705 N N . PRO B 1 46 ? -1.090 39.607 404.589 1.00 43.03 157 PRO B N 1
ATOM 1706 C CA . PRO B 1 46 ? -1.106 39.133 403.199 1.00 46.30 157 PRO B CA 1
ATOM 1707 C C . PRO B 1 46 ? 0.252 39.171 402.522 1.00 46.93 157 PRO B C 1
ATOM 1708 O O . PRO B 1 46 ? 0.433 38.481 401.509 1.00 57.29 157 PRO B O 1
ATOM 1712 N N . GLU B 1 47 ? 1.205 39.942 403.039 1.00 48.73 158 GLU B N 1
ATOM 1713 C CA . GLU B 1 47 ? 2.491 40.067 402.375 1.00 46.49 158 GLU B CA 1
ATOM 1714 C C . GLU B 1 47 ? 3.195 38.719 402.280 1.00 50.21 158 GLU B C 1
ATOM 1715 O O . GLU B 1 47 ? 2.889 37.768 403.002 1.00 49.31 158 GLU B O 1
ATOM 1721 N N . GLU B 1 48 ? 4.143 38.642 401.352 1.00 55.16 159 GLU B N 1
ATOM 1722 C CA . GLU B 1 48 ? 4.875 37.403 401.147 1.00 54.54 159 GLU B CA 1
ATOM 1723 C C . GLU B 1 48 ? 5.841 37.151 402.298 1.00 46.27 159 GLU B C 1
ATOM 1724 O O . GLU B 1 48 ? 6.509 38.062 402.788 1.00 42.76 159 GLU B O 1
ATOM 1730 N N . TYR B 1 49 ? 5.910 35.895 402.715 1.00 40.21 160 TYR B N 1
ATOM 1731 C CA . TYR B 1 49 ? 6.778 35.496 403.812 1.00 45.17 160 TYR B CA 1
ATOM 1732 C C . TYR B 1 49 ? 8.232 35.784 403.439 1.00 45.39 160 TYR B C 1
ATOM 1733 O O . TYR B 1 49 ? 8.649 35.472 402.316 1.00 45.80 160 TYR B O 1
ATOM 1742 N N . PRO B 1 50 ? 9.027 36.377 404.330 1.00 44.48 161 PRO B N 1
ATOM 1743 C CA . PRO B 1 50 ? 10.426 36.649 403.986 1.00 46.43 161 PRO B CA 1
ATOM 1744 C C . PRO B 1 50 ? 11.180 35.382 403.613 1.00 42.68 161 PRO B C 1
ATOM 1745 O O . PRO B 1 50 ? 10.908 34.292 404.123 1.00 38.93 161 PRO B O 1
ATOM 1749 N N . GLN B 1 51 ? 12.162 35.545 402.723 1.00 40.75 162 GLN B N 1
ATOM 1750 C CA . GLN B 1 51 ? 12.876 34.388 402.194 1.00 41.92 162 GLN B CA 1
ATOM 1751 C C . GLN B 1 51 ? 13.626 33.649 403.299 1.00 40.75 162 GLN B C 1
ATOM 1752 O O . GLN B 1 51 ? 13.613 32.414 403.348 1.00 41.33 162 GLN B O 1
ATOM 1758 N N . GLU B 1 52 ? 14.295 34.387 404.188 1.00 42.83 163 GLU B N 1
ATOM 1759 C CA . GLU B 1 52 ? 15.050 33.743 405.259 1.00 41.71 163 GLU B CA 1
ATOM 1760 C C . GLU B 1 52 ? 14.144 32.888 406.135 1.00 46.00 163 GLU B C 1
ATOM 1761 O O . GLU B 1 52 ? 14.555 31.825 406.618 1.00 40.81 163 GLU B O 1
ATOM 1767 N N . ASN B 1 53 ? 12.911 33.345 406.369 1.00 46.30 164 ASN B N 1
ATOM 1768 C CA . ASN B 1 53 ? 11.960 32.552 407.143 1.00 41.93 164 ASN B CA 1
ATOM 1769 C C . ASN B 1 53 ? 11.490 31.333 406.359 1.00 40.83 164 ASN B C 1
ATOM 1770 O O . ASN B 1 53 ? 11.380 30.235 406.918 1.00 40.49 164 ASN B O 1
ATOM 1775 N N . LEU B 1 54 ? 11.208 31.502 405.064 1.00 44.32 165 LEU B N 1
ATOM 1776 C CA . LEU B 1 54 ? 10.816 30.364 404.236 1.00 42.24 165 LEU B CA 1
ATOM 1777 C C . LEU B 1 54 ? 11.893 29.286 404.219 1.00 41.07 165 LEU B C 1
ATOM 1778 O O . LEU B 1 54 ? 11.586 28.091 404.299 1.00 39.05 165 LEU B O 1
ATOM 1783 N N . ASN B 1 55 ? 13.162 29.686 404.113 1.00 39.84 166 ASN B N 1
ATOM 1784 C CA . ASN B 1 55 ? 14.235 28.700 404.058 1.00 42.36 166 ASN B CA 1
ATOM 1785 C C . ASN B 1 55 ? 14.232 27.807 405.290 1.00 43.37 166 ASN B C 1
ATOM 1786 O O . ASN B 1 55 ? 14.386 26.584 405.179 1.00 40.24 166 ASN B O 1
ATOM 1791 N N . PHE B 1 56 ? 14.067 28.401 406.475 1.00 41.66 167 PHE B N 1
ATOM 1792 C CA . PHE B 1 56 ? 14.056 27.615 407.703 1.00 37.41 167 PHE B CA 1
ATOM 1793 C C . PHE B 1 56 ? 12.886 26.639 407.724 1.00 36.33 167 PHE B C 1
ATOM 1794 O O . PHE B 1 56 ? 13.031 25.493 408.165 1.00 39.77 167 PHE B O 1
ATOM 1802 N N . LEU B 1 57 ? 11.714 27.073 407.255 1.00 34.49 168 LEU B N 1
ATOM 1803 C CA . LEU B 1 57 ? 10.561 26.179 407.225 1.00 42.21 168 LEU B CA 1
ATOM 1804 C C . LEU B 1 57 ? 10.803 25.019 406.268 1.00 44.31 168 LEU B C 1
ATOM 1805 O O . LEU B 1 57 ? 10.432 23.875 406.555 1.00 39.77 168 LEU B O 1
ATOM 1810 N N . LYS B 1 58 ? 11.413 25.302 405.113 1.00 40.54 169 LYS B N 1
ATOM 1811 C CA . LYS B 1 58 ? 11.733 24.245 404.159 1.00 43.16 169 LYS B CA 1
ATOM 1812 C C . LYS B 1 58 ? 12.705 23.228 404.754 1.00 44.11 169 LYS B C 1
ATOM 1813 O O . LYS B 1 58 ? 12.522 22.016 404.583 1.00 43.66 169 LYS B O 1
ATOM 1819 N N . LEU B 1 59 ? 13.737 23.691 405.466 1.00 42.08 170 LEU B N 1
ATOM 1820 C CA . LEU B 1 59 ? 14.691 22.757 406.060 1.00 44.61 170 LEU B CA 1
ATOM 1821 C C . LEU B 1 59 ? 14.029 21.896 407.128 1.00 45.99 170 LEU B C 1
ATOM 1822 O O . LEU B 1 59 ? 14.382 20.723 407.297 1.00 45.91 170 LEU B O 1
ATOM 1827 N N . THR B 1 60 ? 13.075 22.465 407.870 1.00 43.84 171 THR B N 1
ATOM 1828 C CA . THR B 1 60 ? 12.492 21.787 409.021 1.00 43.12 171 THR B CA 1
ATOM 1829 C C . THR B 1 60 ? 11.239 20.995 408.692 1.00 40.91 171 THR B C 1
ATOM 1830 O O . THR B 1 60 ? 10.870 20.103 409.464 1.00 43.39 171 THR B O 1
ATOM 1834 N N . GLY B 1 61 ? 10.580 21.290 407.579 1.00 46.72 172 GLY B N 1
ATOM 1835 C CA . GLY B 1 61 ? 9.317 20.656 407.279 1.00 50.40 172 GLY B CA 1
ATOM 1836 C C . GLY B 1 61 ? 8.132 21.294 407.962 1.00 49.29 172 GLY B C 1
ATOM 1837 O O . GLY B 1 61 ? 7.044 20.706 407.961 1.00 41.78 172 GLY B O 1
ATOM 1838 N N . ILE B 1 62 ? 8.309 22.472 408.550 1.00 45.34 173 ILE B N 1
ATOM 1839 C CA . ILE B 1 62 ? 7.208 23.177 409.192 1.00 47.32 173 ILE B CA 1
ATOM 1840 C C . ILE B 1 62 ? 6.355 23.814 408.107 1.00 41.68 173 ILE B C 1
ATOM 1841 O O . ILE B 1 62 ? 6.864 24.544 407.248 1.00 43.01 173 ILE B O 1
ATOM 1846 N N . LYS B 1 63 ? 5.054 23.545 408.144 1.00 44.70 174 LYS B N 1
ATOM 1847 C CA . LYS B 1 63 ? 4.156 24.040 407.112 1.00 41.16 174 LYS B CA 1
ATOM 1848 C C . LYS B 1 63 ? 3.703 25.460 407.411 1.00 46.49 174 LYS B C 1
ATOM 1849 O O . LYS B 1 63 ? 3.474 25.829 408.567 1.00 42.53 174 LYS B O 1
ATOM 1855 N N . LEU B 1 64 ? 3.563 26.252 406.354 1.00 42.26 175 LEU B N 1
ATOM 1856 C CA . LEU B 1 64 ? 3.086 27.622 406.453 1.00 45.51 175 LEU B CA 1
ATOM 1857 C C . LEU B 1 64 ? 1.659 27.699 405.931 1.00 42.09 175 LEU B C 1
ATOM 1858 O O . LEU B 1 64 ? 1.379 27.265 404.810 1.00 40.94 175 LEU B O 1
ATOM 1863 N N . TYR B 1 65 ? 0.771 28.263 406.742 1.00 42.75 176 TYR B N 1
ATOM 1864 C CA . TYR B 1 65 ? -0.550 28.679 406.306 1.00 38.76 176 TYR B CA 1
ATOM 1865 C C . TYR B 1 65 ? -0.610 30.198 406.314 1.00 37.83 176 TYR B C 1
ATOM 1866 O O . TYR B 1 65 ? 0.125 30.864 407.048 1.00 41.59 176 TYR B O 1
ATOM 1875 N N . GLN B 1 66 ? -1.500 30.745 405.494 1.00 41.19 177 GLN B N 1
ATOM 1876 C CA . GLN B 1 66 ? -1.585 32.192 405.347 1.00 42.40 177 GLN B CA 1
ATOM 1877 C C . GLN B 1 66 ? -3.034 32.576 405.109 1.00 41.00 177 GLN B C 1
ATOM 1878 O O . GLN B 1 66 ? -3.643 32.148 404.125 1.00 43.71 177 GLN B O 1
ATOM 1884 N N . VAL B 1 67 ? -3.571 33.391 406.013 1.00 45.93 178 VAL B N 1
ATOM 1885 C CA . VAL B 1 67 ? -4.903 33.975 405.874 1.00 39.41 178 VAL B CA 1
ATOM 1886 C C . VAL B 1 67 ? -4.688 35.479 406.011 1.00 41.93 178 VAL B C 1
ATOM 1887 O O . VAL B 1 67 ? -4.664 36.024 407.120 1.00 48.22 178 VAL B O 1
ATOM 1891 N N . GLY B 1 68 ? -4.518 36.156 404.880 1.00 44.69 179 GLY B N 1
ATOM 1892 C CA . GLY B 1 68 ? -4.166 37.560 404.880 1.00 44.50 179 GLY B CA 1
ATOM 1893 C C . GLY B 1 68 ? -5.297 38.472 405.302 1.00 43.18 179 GLY B C 1
ATOM 1894 O O . GLY B 1 68 ? -6.245 38.688 404.543 1.00 48.60 179 GLY B O 1
ATOM 1903 N N . SER B 1 70 ? -6.388 42.399 406.557 1.00 47.70 181 SER B N 1
ATOM 1904 C CA . SER B 1 70 ? -5.903 43.735 406.249 1.00 51.57 181 SER B CA 1
ATOM 1905 C C . SER B 1 70 ? -5.255 44.366 407.475 1.00 54.59 181 SER B C 1
ATOM 1906 O O . SER B 1 70 ? -5.623 44.083 408.618 1.00 54.22 181 SER B O 1
ATOM 1909 N N . GLY B 1 71 ? -4.267 45.224 407.222 1.00 61.11 182 GLY B N 1
ATOM 1910 C CA . GLY B 1 71 ? -3.563 45.929 408.274 1.00 64.79 182 GLY B CA 1
ATOM 1911 C C . GLY B 1 71 ? -3.903 47.395 408.401 1.00 71.60 182 GLY B C 1
ATOM 1912 O O . GLY B 1 71 ? -3.183 48.121 409.100 1.00 76.37 182 GLY B O 1
ATOM 1913 N N . ASN B 1 72 ? -4.968 47.866 407.757 1.00 73.27 183 ASN B N 1
ATOM 1914 C CA . ASN B 1 72 ? -5.353 49.273 407.812 1.00 77.70 183 ASN B CA 1
ATOM 1915 C C . ASN B 1 72 ? -5.384 49.778 409.251 1.00 68.99 183 ASN B C 1
ATOM 1916 O O . ASN B 1 72 ? -5.010 50.917 409.527 1.00 71.51 183 ASN B O 1
ATOM 1921 N N . PHE B 1 76 ? -12.642 51.948 406.962 1.00 74.93 187 PHE B N 1
ATOM 1922 C CA . PHE B 1 76 ? -11.272 51.923 407.459 1.00 79.01 187 PHE B CA 1
ATOM 1923 C C . PHE B 1 76 ? -10.819 50.473 407.646 1.00 75.93 187 PHE B C 1
ATOM 1924 O O . PHE B 1 76 ? -10.674 49.737 406.669 1.00 71.03 187 PHE B O 1
ATOM 1932 N N . VAL B 1 77 ? -10.607 50.058 408.890 1.00 67.15 188 VAL B N 1
ATOM 1933 C CA . VAL B 1 77 ? -10.074 48.736 409.177 1.00 65.73 188 VAL B CA 1
ATOM 1934 C C . VAL B 1 77 ? -11.245 47.786 409.314 1.00 58.34 188 VAL B C 1
ATOM 1935 O O . VAL B 1 77 ? -12.297 48.147 409.855 1.00 56.81 188 VAL B O 1
ATOM 1939 N N . ASN B 1 78 ? -11.070 46.566 408.824 1.00 49.98 189 ASN B N 1
ATOM 1940 C CA . ASN B 1 78 ? -12.076 45.540 409.011 1.00 53.12 189 ASN B CA 1
ATOM 1941 C C . ASN B 1 78 ? -11.397 44.186 408.979 1.00 46.89 189 ASN B C 1
ATOM 1942 O O . ASN B 1 78 ? -10.437 43.975 408.235 1.00 47.39 189 ASN B O 1
ATOM 1947 N N . ILE B 1 79 ? -11.909 43.272 409.788 1.00 47.14 190 ILE B N 1
ATOM 1948 C CA . ILE B 1 79 ? -11.559 41.864 409.707 1.00 45.47 190 ILE B CA 1
ATOM 1949 C C . ILE B 1 79 ? -12.854 41.089 409.498 1.00 47.29 190 ILE B C 1
ATOM 1950 O O . ILE B 1 79 ? -13.628 40.891 410.435 1.00 46.59 190 ILE B O 1
ATOM 1955 N N . PRO B 1 80 ? -13.130 40.640 408.275 1.00 48.17 191 PRO B N 1
ATOM 1956 C CA . PRO B 1 80 ? -14.409 39.970 408.013 1.00 47.42 191 PRO B CA 1
ATOM 1957 C C . PRO B 1 80 ? -14.523 38.646 408.747 1.00 42.56 191 PRO B C 1
ATOM 1958 O O . PRO B 1 80 ? -13.529 37.976 409.038 1.00 46.09 191 PRO B O 1
ATOM 1962 N N . SER B 1 81 ? -15.767 38.276 409.055 1.00 42.40 192 SER B N 1
ATOM 1963 C CA . SER B 1 81 ? -16.003 37.065 409.829 1.00 40.62 192 SER B CA 1
ATOM 1964 C C . SER B 1 81 ? -15.482 35.829 409.111 1.00 46.28 192 SER B C 1
ATOM 1965 O O . SER B 1 81 ? -15.011 34.889 409.761 1.00 40.80 192 SER B O 1
ATOM 1968 N N . HIS B 1 82 ? -15.551 35.809 407.776 1.00 43.82 193 HIS B N 1
ATOM 1969 C CA . HIS B 1 82 ? -15.198 34.594 407.051 1.00 45.56 193 HIS B CA 1
ATOM 1970 C C . HIS B 1 82 ? -13.698 34.333 407.084 1.00 43.47 193 HIS B C 1
ATOM 1971 O O . HIS B 1 82 ? -13.277 33.171 407.076 1.00 43.95 193 HIS B O 1
ATOM 1978 N N . LEU B 1 83 ? -12.875 35.384 407.147 1.00 42.97 194 LEU B N 1
ATOM 1979 C CA . LEU B 1 83 ? -11.444 35.167 407.333 1.00 45.69 194 LEU B CA 1
ATOM 1980 C C . LEU B 1 83 ? -11.156 34.640 408.731 1.00 39.89 194 LEU B C 1
ATOM 1981 O O . LEU B 1 83 ? -10.289 33.774 408.908 1.00 39.41 194 LEU B O 1
ATOM 1986 N N . LEU B 1 84 ? -11.880 35.139 409.735 1.00 40.26 195 LEU B N 1
ATOM 1987 C CA . LEU B 1 84 ? -11.733 34.606 411.083 1.00 39.73 195 LEU B CA 1
ATOM 1988 C C . LEU B 1 84 ? -12.103 33.128 411.114 1.00 43.72 195 LEU B C 1
ATOM 1989 O O . LEU B 1 84 ? -11.389 32.311 411.708 1.00 42.15 195 LEU B O 1
ATOM 1994 N N . THR B 1 85 ? -13.215 32.766 410.468 1.00 44.35 196 THR B N 1
ATOM 1995 C CA . THR B 1 85 ? -13.619 31.366 410.407 1.00 44.69 196 THR B CA 1
ATOM 1996 C C . THR B 1 85 ? -12.575 30.526 409.682 1.00 41.19 196 THR B C 1
ATOM 1997 O O . THR B 1 85 ? -12.229 29.426 410.130 1.00 43.64 196 THR B O 1
ATOM 2001 N N . LYS B 1 86 ? -12.065 31.028 408.556 1.00 39.91 197 LYS B N 1
ATOM 2002 C CA . LYS B 1 86 ? -11.049 30.296 407.808 1.00 38.44 197 LYS B CA 1
ATOM 2003 C C . LYS B 1 86 ? -9.830 30.042 408.685 1.00 37.03 197 LYS B C 1
ATOM 2004 O O . LYS B 1 86 ? -9.308 28.923 408.743 1.00 38.61 197 LYS B O 1
ATOM 2010 N N . ALA B 1 87 ? -9.374 31.077 409.393 1.00 42.48 198 ALA B N 1
ATOM 2011 C CA . ALA B 1 87 ? -8.218 30.927 410.269 1.00 41.10 198 ALA B CA 1
ATOM 2012 C C . ALA B 1 87 ? -8.510 29.965 411.414 1.00 40.08 198 ALA B C 1
ATOM 2013 O O . ALA B 1 87 ? -7.662 29.136 411.766 1.00 40.86 198 ALA B O 1
ATOM 2015 N N . LEU B 1 88 ? -9.703 30.054 412.009 1.00 41.72 199 LEU B N 1
ATOM 2016 C CA . LEU B 1 88 ? -10.022 29.158 413.116 1.00 42.43 199 LEU B CA 1
ATOM 2017 C C . LEU B 1 88 ? -10.046 27.712 412.651 1.00 43.63 199 LEU B C 1
ATOM 2018 O O . LEU B 1 88 ? -9.532 26.820 413.336 1.00 44.73 199 LEU B O 1
ATOM 2023 N N . GLU B 1 89 ? -10.632 27.462 411.481 1.00 43.40 200 GLU B N 1
ATOM 2024 C CA . GLU B 1 89 ? -10.686 26.103 410.964 1.00 46.09 200 GLU B CA 1
ATOM 2025 C C . GLU B 1 89 ? -9.286 25.531 410.781 1.00 45.45 200 GLU B C 1
ATOM 2026 O O . GLU B 1 89 ? -9.087 24.323 410.936 1.00 46.35 200 GLU B O 1
ATOM 2032 N N . ILE B 1 90 ? -8.309 26.377 410.441 1.00 43.48 201 ILE B N 1
ATOM 2033 C CA . ILE B 1 90 ? -6.925 25.922 410.330 1.00 40.33 201 ILE B CA 1
ATOM 2034 C C . ILE B 1 90 ? -6.360 25.587 411.709 1.00 46.09 201 ILE B C 1
ATOM 2035 O O . ILE B 1 90 ? -5.795 24.508 411.921 1.00 42.53 201 ILE B O 1
ATOM 2040 N N . VAL B 1 91 ? -6.492 26.512 412.663 1.00 46.41 202 VAL B N 1
ATOM 2041 C CA . VAL B 1 91 ? -5.776 26.380 413.934 1.00 43.84 202 VAL B CA 1
ATOM 2042 C C . VAL B 1 91 ? -6.409 25.332 414.846 1.00 43.21 202 VAL B C 1
ATOM 2043 O O . VAL B 1 91 ? -5.703 24.690 415.632 1.00 45.78 202 VAL B O 1
ATOM 2047 N N . LEU B 1 92 ? -7.727 25.145 414.787 1.00 48.69 203 LEU B N 1
ATOM 2048 C CA . LEU B 1 92 ? -8.375 24.186 415.675 1.00 48.68 203 LEU B CA 1
ATOM 2049 C C . LEU B 1 92 ? -8.161 22.742 415.244 1.00 48.86 203 LEU B C 1
ATOM 2050 O O . LEU B 1 92 ? -8.443 21.831 416.029 1.00 48.41 203 LEU B O 1
ATOM 2055 N N . ASN B 1 93 ? -7.675 22.515 414.032 1.00 50.44 204 ASN B N 1
ATOM 2056 C CA . ASN B 1 93 ? -7.453 21.160 413.540 1.00 47.71 204 ASN B CA 1
ATOM 2057 C C . ASN B 1 93 ? -6.229 20.553 414.219 1.00 48.22 204 ASN B C 1
ATOM 2058 O O . ASN B 1 93 ? -5.115 21.056 414.021 1.00 43.82 204 ASN B O 1
ATOM 2063 N N . PRO B 1 94 ? -6.372 19.488 415.015 1.00 50.97 205 PRO B N 1
ATOM 2064 C CA . PRO B 1 94 ? -5.194 18.927 415.704 1.00 47.68 205 PRO B CA 1
ATOM 2065 C C . PRO B 1 94 ? -4.105 18.434 414.768 1.00 50.98 205 PRO B C 1
ATOM 2066 O O . PRO B 1 94 ? -2.944 18.353 415.189 1.00 50.43 205 PRO B O 1
ATOM 2070 N N . ALA B 1 95 ? -4.431 18.098 413.518 1.00 51.50 206 ALA B N 1
ATOM 2071 C CA . ALA B 1 95 ? -3.405 17.638 412.590 1.00 51.59 206 ALA B CA 1
ATOM 2072 C C . ALA B 1 95 ? -2.444 18.751 412.196 1.00 53.49 206 ALA B C 1
ATOM 2073 O O . ALA B 1 95 ? -1.370 18.464 411.659 1.00 55.52 206 ALA B O 1
ATOM 2075 N N . ASN B 1 96 ? -2.793 20.005 412.467 1.00 52.65 207 ASN B N 1
ATOM 2076 C CA . ASN B 1 96 ? -1.922 21.133 412.179 1.00 49.07 207 ASN B CA 1
ATOM 2077 C C . ASN B 1 96 ? -1.131 21.577 413.398 1.00 45.93 207 ASN B C 1
ATOM 2078 O O . ASN B 1 96 ? -0.313 22.495 413.291 1.00 44.53 207 ASN B O 1
ATOM 2083 N N . GLN B 1 97 ? -1.350 20.946 414.550 1.00 47.93 208 GLN B N 1
ATOM 2084 C CA . GLN B 1 97 ? -0.746 21.399 415.788 1.00 43.42 208 GLN B CA 1
ATOM 2085 C C . GLN B 1 97 ? 0.477 20.552 416.124 1.00 46.35 208 GLN B C 1
ATOM 2086 O O . GLN B 1 97 ? 0.561 19.390 415.718 1.00 47.17 208 GLN B O 1
ATOM 2092 N N . PRO B 1 98 ? 1.458 21.091 416.867 1.00 43.26 209 PRO B N 1
ATOM 2093 C CA . PRO B 1 98 ? 1.528 22.453 417.416 1.00 40.23 209 PRO B CA 1
ATOM 2094 C C . PRO B 1 98 ? 1.604 23.532 416.336 1.00 43.03 209 PRO B C 1
ATOM 2095 O O . PRO B 1 98 ? 2.341 23.372 415.363 1.00 46.45 209 PRO B O 1
ATOM 2099 N N . ILE B 1 99 ? 0.849 24.616 416.509 1.00 40.28 210 ILE B N 1
ATOM 2100 C CA . ILE B 1 99 ? 0.754 25.677 415.514 1.00 36.49 210 ILE B CA 1
ATOM 2101 C C . ILE B 1 99 ? 1.046 27.012 416.181 1.00 41.29 210 ILE B C 1
ATOM 2102 O O . ILE B 1 99 ? 0.638 27.250 417.323 1.00 43.52 210 ILE B O 1
ATOM 2107 N N . LEU B 1 100 ? 1.760 27.879 415.467 1.00 42.39 211 LEU B N 1
ATOM 2108 C CA . LEU B 1 100 ? 2.061 29.226 415.932 1.00 38.66 211 LEU B CA 1
ATOM 2109 C C . LEU B 1 100 ? 1.286 30.233 415.096 1.00 35.47 211 LEU B C 1
ATOM 2110 O O . LEU B 1 100 ? 1.384 30.231 413.864 1.00 39.31 211 LEU B O 1
ATOM 2115 N N . ILE B 1 101 ? 0.536 31.098 415.769 1.00 36.65 212 ILE B N 1
ATOM 2116 C CA . ILE B 1 101 ? -0.196 32.185 415.129 1.00 36.15 212 ILE B CA 1
ATOM 2117 C C . ILE B 1 101 ? 0.610 33.460 415.313 1.00 36.16 212 ILE B C 1
ATOM 2118 O O . ILE B 1 101 ? 1.072 33.753 416.422 1.00 36.78 212 ILE B O 1
ATOM 2123 N N . HIS B 1 102 ? 0.783 34.224 414.238 1.00 37.02 213 HIS B N 1
ATOM 2124 C CA . HIS B 1 102 ? 1.479 35.494 414.376 1.00 35.16 213 HIS B CA 1
ATOM 2125 C C . HIS B 1 102 ? 1.099 36.421 413.235 1.00 40.32 213 HIS B C 1
ATOM 2126 O O . HIS B 1 102 ? 0.716 35.974 412.150 1.00 37.68 213 HIS B O 1
ATOM 2133 N N . CYS B 1 103 ? 1.196 37.721 413.509 1.00 36.24 214 CYS B N 1
ATOM 2134 C CA . CYS B 1 103 ? 1.149 38.738 412.468 1.00 34.30 214 CYS B CA 1
ATOM 2135 C C . CYS B 1 103 ? 2.463 39.513 412.512 1.00 37.27 214 CYS B C 1
ATOM 2136 O O . CYS B 1 103 ? 3.538 38.902 412.483 1.00 34.66 214 CYS B O 1
ATOM 2139 N N . ASN B 1 104 ? 2.406 40.844 412.580 1.00 38.31 215 ASN B N 1
ATOM 2140 C CA . ASN B 1 104 ? 3.633 41.627 412.668 1.00 39.97 215 ASN B CA 1
ATOM 2141 C C . ASN B 1 104 ? 4.111 41.753 414.113 1.00 38.58 215 ASN B C 1
ATOM 2142 O O . ASN B 1 104 ? 5.253 41.400 414.426 1.00 36.54 215 ASN B O 1
ATOM 2147 N N . ARG B 1 105 ? 3.248 42.232 415.012 1.00 39.34 216 ARG B N 1
ATOM 2148 C CA . ARG B 1 105 ? 3.612 42.411 416.414 1.00 36.91 216 ARG B CA 1
ATOM 2149 C C . ARG B 1 105 ? 2.872 41.468 417.354 1.00 37.84 216 ARG B C 1
ATOM 2150 O O . ARG B 1 105 ? 3.131 41.494 418.560 1.00 38.24 216 ARG B O 1
ATOM 2158 N N . GLY B 1 106 ? 1.972 40.633 416.844 1.00 37.59 217 GLY B N 1
ATOM 2159 C CA . GLY B 1 106 ? 1.207 39.757 417.706 1.00 36.47 217 GLY B CA 1
ATOM 2160 C C . GLY B 1 106 ? 0.176 40.471 418.553 1.00 38.65 217 GLY B C 1
ATOM 2161 O O . GLY B 1 106 ? -0.211 39.955 419.605 1.00 36.66 217 GLY B O 1
ATOM 2162 N N . LYS B 1 107 ? -0.280 41.648 418.121 1.00 41.41 218 LYS B N 1
ATOM 2163 C CA . LYS B 1 107 ? -1.202 42.483 418.884 1.00 37.57 218 LYS B CA 1
ATOM 2164 C C . LYS B 1 107 ? -2.608 42.542 418.300 1.00 42.02 218 LYS B C 1
ATOM 2165 O O . LYS B 1 107 ? -3.575 42.215 418.993 1.00 36.23 218 LYS B O 1
ATOM 2171 N N . HIS B 1 108 ? -2.757 42.956 417.041 1.00 41.68 219 HIS B N 1
ATOM 2172 C CA . HIS B 1 108 ? -4.085 43.288 416.508 1.00 39.30 219 HIS B CA 1
ATOM 2173 C C . HIS B 1 108 ? -4.726 42.081 415.829 1.00 38.61 219 HIS B C 1
ATOM 2174 O O . HIS B 1 108 ? -5.647 41.468 416.376 1.00 40.25 219 HIS B O 1
ATOM 2181 N N . ARG B 1 109 ? -4.254 41.737 414.630 1.00 39.87 220 ARG B N 1
ATOM 2182 C CA . ARG B 1 109 ? -4.838 40.610 413.910 1.00 45.06 220 ARG B CA 1
ATOM 2183 C C . ARG B 1 109 ? -4.698 39.320 414.704 1.00 39.94 220 ARG B C 1
ATOM 2184 O O . ARG B 1 109 ? -5.644 38.528 414.784 1.00 41.21 220 ARG B O 1
ATOM 2192 N N . THR B 1 110 ? -3.523 39.083 415.286 1.00 37.93 221 THR B N 1
ATOM 2193 C CA . THR B 1 110 ? -3.365 37.941 416.179 1.00 39.00 221 THR B CA 1
ATOM 2194 C C . THR B 1 110 ? -4.329 38.041 417.353 1.00 37.48 221 THR B C 1
ATOM 2195 O O . THR B 1 110 ? -5.015 37.072 417.693 1.00 37.99 221 THR B O 1
ATOM 2199 N N . GLY B 1 111 ? -4.416 39.221 417.968 1.00 37.92 222 GLY B N 1
ATOM 2200 C CA . GLY B 1 111 ? -5.262 39.368 419.140 1.00 38.25 222 GLY B CA 1
ATOM 2201 C C . GLY B 1 111 ? -6.727 39.133 418.832 1.00 37.00 222 GLY B C 1
ATOM 2202 O O . GLY B 1 111 ? -7.459 38.562 419.645 1.00 37.67 222 GLY B O 1
ATOM 2203 N N . CYS B 1 112 ? -7.178 39.575 417.658 1.00 37.88 223 CYS B N 1
ATOM 2204 C CA . CYS B 1 112 ? -8.571 39.367 417.283 1.00 39.68 223 CYS B CA 1
ATOM 2205 C C . CYS B 1 112 ? -8.876 37.885 417.098 1.00 38.62 223 CYS B C 1
ATOM 2206 O O . CYS B 1 112 ? -9.911 37.396 417.565 1.00 42.06 223 CYS B O 1
ATOM 2209 N N . LEU B 1 113 ? -7.988 37.149 416.427 1.00 34.65 224 LEU B N 1
ATOM 2210 C CA . LEU B 1 113 ? -8.223 35.723 416.222 1.00 35.93 224 LEU B CA 1
ATOM 2211 C C . LEU B 1 113 ? -8.235 34.978 417.551 1.00 37.64 224 LEU B C 1
ATOM 2212 O O . LEU B 1 113 ? -9.108 34.139 417.799 1.00 38.32 224 LEU B O 1
ATOM 2217 N N . ILE B 1 114 ? -7.257 35.262 418.417 1.00 36.73 225 ILE B N 1
ATOM 2218 C CA . ILE B 1 114 ? -7.189 34.574 419.705 1.00 42.32 225 ILE B CA 1
ATOM 2219 C C . ILE B 1 114 ? -8.438 34.866 420.525 1.00 35.07 225 ILE B C 1
ATOM 2220 O O . ILE B 1 114 ? -8.976 33.983 421.203 1.00 36.70 225 ILE B O 1
ATOM 2225 N N . GLY B 1 115 ? -8.911 36.112 420.489 1.00 33.25 226 GLY B N 1
ATOM 2226 C CA . GLY B 1 115 ? -10.132 36.443 421.200 1.00 33.62 226 GLY B CA 1
ATOM 2227 C C . GLY B 1 115 ? -11.300 35.582 420.763 1.00 35.57 226 GLY B C 1
ATOM 2228 O O . GLY B 1 115 ? -12.147 35.208 421.578 1.00 33.29 226 GLY B O 1
ATOM 2229 N N . CYS B 1 116 ? -11.359 35.252 419.470 1.00 39.00 227 CYS B N 1
ATOM 2230 C CA . CYS B 1 116 ? -12.404 34.360 418.982 1.00 36.93 227 CYS B CA 1
ATOM 2231 C C . CYS B 1 116 ? -12.196 32.938 419.484 1.00 36.91 227 CYS B C 1
ATOM 2232 O O . CYS B 1 116 ? -13.173 32.231 419.756 1.00 38.75 227 CYS B O 1
ATOM 2235 N N . ILE B 1 117 ? -10.941 32.501 419.621 1.00 41.64 228 ILE B N 1
ATOM 2236 C CA . ILE B 1 117 ? -10.674 31.205 420.242 1.00 39.80 228 ILE B CA 1
ATOM 2237 C C . ILE B 1 117 ? -11.201 31.195 421.670 1.00 39.15 228 ILE B C 1
ATOM 2238 O O . ILE B 1 117 ? -11.897 30.261 422.086 1.00 38.57 228 ILE B O 1
ATOM 2243 N N . ARG B 1 118 ? -10.877 32.236 422.444 1.00 40.66 229 ARG B N 1
ATOM 2244 C CA . ARG B 1 118 ? -11.377 32.315 423.814 1.00 37.16 229 ARG B CA 1
ATOM 2245 C C . ARG B 1 118 ? -12.896 32.296 423.842 1.00 35.67 229 ARG B C 1
ATOM 2246 O O . ARG B 1 118 ? -13.496 31.741 424.771 1.00 36.89 229 ARG B O 1
ATOM 2254 N N . LYS B 1 119 ? -13.533 32.902 422.839 1.00 35.31 230 LYS B N 1
ATOM 2255 C CA . LYS B 1 119 ? -14.988 32.886 422.766 1.00 39.18 230 LYS B CA 1
ATOM 2256 C C . LYS B 1 119 ? -15.513 31.465 422.601 1.00 40.46 230 LYS B C 1
ATOM 2257 O O . LYS B 1 119 ? -16.522 31.093 423.210 1.00 42.16 230 LYS B O 1
ATOM 2263 N N . LEU B 1 120 ? -14.837 30.653 421.785 1.00 43.54 231 LEU B N 1
ATOM 2264 C CA . LEU B 1 120 ? -15.213 29.249 421.669 1.00 44.01 231 LEU B CA 1
ATOM 2265 C C . LEU B 1 120 ? -15.032 28.519 422.991 1.00 42.81 231 LEU B C 1
ATOM 2266 O O . LEU B 1 120 ? -15.750 27.551 423.269 1.00 45.71 231 LEU B O 1
ATOM 2271 N N . GLN B 1 121 ? -14.071 28.952 423.807 1.00 43.16 232 GLN B N 1
ATOM 2272 C CA . GLN B 1 121 ? -13.855 28.379 425.129 1.00 41.18 232 GLN B CA 1
ATOM 2273 C C . GLN B 1 121 ? -14.844 28.881 426.172 1.00 39.01 232 GLN B C 1
ATOM 2274 O O . GLN B 1 121 ? -14.739 28.480 427.336 1.00 46.07 232 GLN B O 1
ATOM 2280 N N . ASN B 1 122 ? -15.786 29.744 425.793 1.00 40.02 233 ASN B N 1
ATOM 2281 C CA . ASN B 1 122 ? -16.812 30.256 426.699 1.00 44.60 233 ASN B CA 1
ATOM 2282 C C . ASN B 1 122 ? -16.230 31.145 427.796 1.00 47.20 233 ASN B C 1
ATOM 2283 O O . ASN B 1 122 ? -16.777 31.212 428.898 1.00 46.59 233 ASN B O 1
ATOM 2288 N N . TRP B 1 123 ? -15.122 31.831 427.517 1.00 44.99 234 TRP B N 1
ATOM 2289 C CA . TRP B 1 123 ? -14.631 32.852 428.432 1.00 41.60 234 TRP B CA 1
ATOM 2290 C C . TRP B 1 123 ? -15.584 34.042 428.466 1.00 43.03 234 TRP B C 1
ATOM 2291 O O . TRP B 1 123 ? -16.274 34.340 427.488 1.00 42.91 234 TRP B O 1
ATOM 2302 N N . SER B 1 124 ? -15.631 34.719 429.611 1.00 41.16 235 SER B N 1
ATOM 2303 C CA . SER B 1 124 ? -16.338 35.989 429.687 1.00 40.09 235 SER B CA 1
ATOM 2304 C C . SER B 1 124 ? -15.646 37.022 428.806 1.00 37.56 235 SER B C 1
ATOM 2305 O O . SER B 1 124 ? -14.423 37.014 428.647 1.00 37.86 235 SER B O 1
ATOM 2308 N N . LEU B 1 125 ? -16.443 37.923 428.227 1.00 37.13 236 LEU B N 1
ATOM 2309 C CA . LEU B 1 125 ? -15.869 38.981 427.401 1.00 36.85 236 LEU B CA 1
ATOM 2310 C C . LEU B 1 125 ? -14.908 39.845 428.205 1.00 37.60 236 LEU B C 1
ATOM 2311 O O . LEU B 1 125 ? -13.907 40.335 427.670 1.00 42.38 236 LEU B O 1
ATOM 2316 N N . THR B 1 126 ? -15.206 40.059 429.488 1.00 37.61 237 THR B N 1
ATOM 2317 C CA . THR B 1 126 ? -14.312 40.842 430.335 1.00 37.80 237 THR B CA 1
ATOM 2318 C C . THR B 1 126 ? -12.890 40.303 430.276 1.00 35.54 237 THR B C 1
ATOM 2319 O O . THR B 1 126 ? -11.929 41.071 430.153 1.00 40.27 237 THR B O 1
ATOM 2331 N N . ILE B 1 128 ? -11.671 37.895 428.042 1.00 35.16 239 ILE B N 1
ATOM 2332 C CA . ILE B 1 128 ? -11.184 37.870 426.665 1.00 37.81 239 ILE B CA 1
ATOM 2333 C C . ILE B 1 128 ? -10.563 39.216 426.318 1.00 35.52 239 ILE B C 1
ATOM 2334 O O . ILE B 1 128 ? -9.423 39.296 425.843 1.00 33.04 239 ILE B O 1
ATOM 2339 N N . PHE B 1 129 ? -11.302 40.297 426.571 1.00 32.62 240 PHE B N 1
ATOM 2340 C CA . PHE B 1 129 ? -10.804 41.634 426.269 1.00 35.36 240 PHE B CA 1
ATOM 2341 C C . PHE B 1 129 ? -9.609 41.995 427.143 1.00 33.79 240 PHE B C 1
ATOM 2342 O O . PHE B 1 129 ? -8.681 42.671 426.683 1.00 33.40 240 PHE B O 1
ATOM 2350 N N . ASP B 1 130 ? -9.612 41.564 428.408 1.00 34.00 241 ASP B N 1
ATOM 2351 C CA . ASP B 1 130 ? -8.488 41.869 429.287 1.00 34.07 241 ASP B CA 1
ATOM 2352 C C . ASP B 1 130 ? -7.212 41.187 428.813 1.00 33.58 241 ASP B C 1
ATOM 2353 O O . ASP B 1 130 ? -6.136 41.797 428.825 1.00 32.98 241 ASP B O 1
ATOM 2358 N N . GLU B 1 131 ? -7.309 39.924 428.392 1.00 31.77 242 GLU B N 1
ATOM 2359 C CA . GLU B 1 131 ? -6.146 39.251 427.826 1.00 28.60 242 GLU B CA 1
ATOM 2360 C C . GLU B 1 131 ? -5.715 39.921 426.532 1.00 37.76 242 GLU B C 1
ATOM 2361 O O . GLU B 1 131 ? -4.519 40.136 426.300 1.00 33.81 242 GLU B O 1
ATOM 2367 N N . TYR B 1 132 ? -6.679 40.263 425.675 1.00 33.45 243 TYR B N 1
ATOM 2368 C CA . TYR B 1 132 ? -6.344 40.953 424.437 1.00 35.78 243 TYR B CA 1
ATOM 2369 C C . TYR B 1 132 ? -5.561 42.224 424.722 1.00 35.50 243 TYR B C 1
ATOM 2370 O O . TYR B 1 132 ? -4.566 42.516 424.048 1.00 34.87 243 TYR B O 1
ATOM 2379 N N . ARG B 1 133 ? -5.999 43.003 425.713 1.00 36.41 244 ARG B N 1
ATOM 2380 C CA . ARG B 1 133 ? -5.337 44.273 425.981 1.00 37.02 244 ARG B CA 1
ATOM 2381 C C . ARG B 1 133 ? -3.958 44.074 426.591 1.00 32.94 244 ARG B C 1
ATOM 2382 O O . ARG B 1 133 ? -3.046 44.861 426.317 1.00 34.38 244 ARG B O 1
ATOM 2390 N N . ARG B 1 134 ? -3.779 43.033 427.407 1.00 34.16 245 ARG B N 1
ATOM 2391 C CA . ARG B 1 134 ? -2.459 42.762 427.967 1.00 35.10 245 ARG B CA 1
ATOM 2392 C C . ARG B 1 134 ? -1.443 42.518 426.861 1.00 37.04 245 ARG B C 1
ATOM 2393 O O . ARG B 1 134 ? -0.314 43.021 426.919 1.00 39.11 245 ARG B O 1
ATOM 2401 N N . PHE B 1 135 ? -1.834 41.764 425.833 1.00 31.27 246 PHE B N 1
ATOM 2402 C CA . PHE B 1 135 ? -0.946 41.512 424.705 1.00 34.44 246 PHE B CA 1
ATOM 2403 C C . PHE B 1 135 ? -0.895 42.701 423.758 1.00 36.92 246 PHE B C 1
ATOM 2404 O O . PHE B 1 135 ? 0.138 42.939 423.123 1.00 38.40 246 PHE B O 1
ATOM 2412 N N . ALA B 1 136 ? -1.991 43.448 423.642 1.00 36.08 247 ALA B N 1
ATOM 2413 C CA . ALA B 1 136 ? -2.049 44.554 422.700 1.00 41.50 247 ALA B CA 1
ATOM 2414 C C . ALA B 1 136 ? -1.508 45.846 423.287 1.00 43.83 247 ALA B C 1
ATOM 2415 O O . ALA B 1 136 ? -1.214 46.779 422.529 1.00 39.02 247 ALA B O 1
ATOM 2417 N N . PHE B 1 137 ? -1.357 45.919 424.606 1.00 43.31 248 PHE B N 1
ATOM 2418 C CA . PHE B 1 137 ? -0.906 47.156 425.217 1.00 48.99 248 PHE B CA 1
ATOM 2419 C C . PHE B 1 137 ? 0.433 47.547 424.602 1.00 49.39 248 PHE B C 1
ATOM 2420 O O . PHE B 1 137 ? 1.309 46.691 424.432 1.00 52.48 248 PHE B O 1
ATOM 2428 N N . PRO B 1 138 ? 0.638 48.826 424.263 1.00 51.16 249 PRO B N 1
ATOM 2429 C CA . PRO B 1 138 ? -0.231 49.995 424.437 1.00 53.73 249 PRO B CA 1
ATOM 2430 C C . PRO B 1 138 ? -1.165 50.317 423.260 1.00 58.69 249 PRO B C 1
ATOM 2431 O O . PRO B 1 138 ? -1.839 51.338 423.320 1.00 64.88 249 PRO B O 1
ATOM 2435 N N . LYS B 1 139 ? -1.252 49.451 422.253 1.00 54.87 250 LYS B N 1
ATOM 2436 C CA . LYS B 1 139 ? -1.999 49.734 421.028 1.00 49.73 250 LYS B CA 1
ATOM 2437 C C . LYS B 1 139 ? -3.279 48.907 420.937 1.00 46.17 250 LYS B C 1
ATOM 2438 O O . LYS B 1 139 ? -3.633 48.399 419.871 1.00 48.16 250 LYS B O 1
ATOM 2444 N N . ALA B 1 140 ? -3.997 48.773 422.046 1.00 43.22 251 ALA B N 1
ATOM 2445 C CA . ALA B 1 140 ? -5.275 48.075 422.025 1.00 42.32 251 ALA B CA 1
ATOM 2446 C C . ALA B 1 140 ? -6.287 48.838 421.178 1.00 42.51 251 ALA B C 1
ATOM 2447 O O . ALA B 1 140 ? -6.439 50.055 421.317 1.00 45.34 251 ALA B O 1
ATOM 2449 N N . ARG B 1 141 ? -6.980 48.119 420.299 1.00 43.47 252 ARG B N 1
ATOM 2450 C CA . ARG B 1 141 ? -7.984 48.705 419.422 1.00 38.44 252 ARG B CA 1
ATOM 2451 C C . ARG B 1 141 ? -9.363 48.235 419.861 1.00 32.60 252 ARG B C 1
ATOM 2452 O O . ARG B 1 141 ? -9.588 47.034 420.036 1.00 31.54 252 ARG B O 1
ATOM 2460 N N . ALA B 1 142 ? -10.280 49.185 420.045 1.00 36.18 253 ALA B N 1
ATOM 2461 C CA . ALA B 1 142 ? -11.664 48.820 420.326 1.00 33.46 253 ALA B CA 1
ATOM 2462 C C . ALA B 1 142 ? -12.230 47.940 419.221 1.00 37.65 253 ALA B C 1
ATOM 2463 O O . ALA B 1 142 ? -13.020 47.027 419.487 1.00 31.82 253 ALA B O 1
ATOM 2465 N N . LEU B 1 143 ? -11.826 48.193 417.972 1.00 35.45 254 LEU B N 1
ATOM 2466 C CA . LEU B 1 143 ? -12.388 47.451 416.847 1.00 39.27 254 LEU B CA 1
ATOM 2467 C C . LEU B 1 143 ? -12.076 45.964 416.943 1.00 35.31 254 LEU B C 1
ATOM 2468 O O . LEU B 1 143 ? -12.936 45.127 416.652 1.00 41.95 254 LEU B O 1
ATOM 2473 N N . ASP B 1 144 ? -10.849 45.610 417.332 1.00 38.83 255 ASP B N 1
ATOM 2474 C CA . ASP B 1 144 ? -10.525 44.196 417.490 1.00 41.44 255 ASP B CA 1
ATOM 2475 C C . ASP B 1 144 ? -11.475 43.541 418.481 1.00 35.99 255 ASP B C 1
ATOM 2476 O O . ASP B 1 144 ? -11.945 42.419 418.260 1.00 34.98 255 ASP B O 1
ATOM 2481 N N . GLN B 1 145 ? -11.778 44.241 419.575 1.00 33.90 256 GLN B N 1
ATOM 2482 C CA . GLN B 1 145 ? -12.721 43.730 420.562 1.00 35.35 256 GLN B CA 1
ATOM 2483 C C . GLN B 1 145 ? -14.145 43.728 420.016 1.00 35.92 256 GLN B C 1
ATOM 2484 O O . GLN B 1 145 ? -14.932 42.825 420.320 1.00 34.89 256 GLN B O 1
ATOM 2490 N N . GLN B 1 146 ? -14.492 44.729 419.202 1.00 37.24 257 GLN B N 1
ATOM 2491 C CA . GLN B 1 146 ? -15.813 44.762 418.583 1.00 38.55 257 GLN B CA 1
ATOM 2492 C C . GLN B 1 146 ? -16.013 43.581 417.642 1.00 40.69 257 GLN B C 1
ATOM 2493 O O . GLN B 1 146 ? -17.098 42.988 417.599 1.00 38.66 257 GLN B O 1
ATOM 2499 N N . PHE B 1 147 ? -14.981 43.231 416.871 1.00 43.42 258 PHE B N 1
ATOM 2500 C CA . PHE B 1 147 ? -15.070 42.076 415.984 1.00 36.86 258 PHE B CA 1
ATOM 2501 C C . PHE B 1 147 ? -15.269 40.792 416.781 1.00 40.07 258 PHE B C 1
ATOM 2502 O O . PHE B 1 147 ? -16.049 39.919 416.383 1.00 37.18 258 PHE B O 1
ATOM 2510 N N . ILE B 1 148 ? -14.552 40.651 417.898 1.00 41.90 259 ILE B N 1
ATOM 2511 C CA . ILE B 1 148 ? -14.742 39.495 418.771 1.00 41.40 259 ILE B CA 1
ATOM 2512 C C . ILE B 1 148 ? -16.166 39.471 419.309 1.00 43.73 259 ILE B C 1
ATOM 2513 O O . ILE B 1 148 ? -16.830 38.427 419.322 1.00 43.25 259 ILE B O 1
ATOM 2518 N N . GLU B 1 149 ? -16.652 40.623 419.781 1.00 42.46 260 GLU B N 1
ATOM 2519 C CA . GLU B 1 149 ? -17.992 40.675 420.354 1.00 42.01 260 GLU B CA 1
ATOM 2520 C C . GLU B 1 149 ? -19.051 40.345 419.311 1.00 42.39 260 GLU B C 1
ATOM 2521 O O . GLU B 1 149 ? -20.098 39.781 419.647 1.00 36.91 260 GLU B O 1
ATOM 2535 N N . TYR B 1 151 ? -18.483 38.496 416.366 1.00 41.64 262 TYR B N 1
ATOM 2536 C CA . TYR B 1 151 ? -18.234 37.289 415.589 1.00 43.00 262 TYR B CA 1
ATOM 2537 C C . TYR B 1 151 ? -19.283 36.234 415.911 1.00 48.98 262 TYR B C 1
ATOM 2538 O O . TYR B 1 151 ? -19.418 35.810 417.064 1.00 43.44 262 TYR B O 1
ATOM 2547 N N . ASP B 1 152 ? -20.025 35.812 414.890 1.00 49.65 263 ASP B N 1
ATOM 2548 C CA . ASP B 1 152 ? -21.005 34.740 415.028 1.00 52.28 263 ASP B CA 1
ATOM 2549 C C . ASP B 1 152 ? -20.275 33.413 414.847 1.00 56.25 263 ASP B C 1
ATOM 2550 O O . ASP B 1 152 ? -19.859 33.072 413.733 1.00 52.22 263 ASP B O 1
ATOM 2555 N N . ASP B 1 153 ? -20.129 32.660 415.938 1.00 53.44 264 ASP B N 1
ATOM 2556 C CA . ASP B 1 153 ? -19.345 31.432 415.937 1.00 56.12 264 ASP B CA 1
ATOM 2557 C C . ASP B 1 153 ? -20.205 30.184 415.776 1.00 60.13 264 ASP B C 1
ATOM 2558 O O . ASP B 1 153 ? -19.735 29.075 416.055 1.00 60.36 264 ASP B O 1
ATOM 2563 N N . ASP B 1 154 ? -21.451 30.337 415.324 1.00 57.61 265 ASP B N 1
ATOM 2564 C CA . ASP B 1 154 ? -22.291 29.171 415.069 1.00 62.54 265 ASP B CA 1
ATOM 2565 C C . ASP B 1 154 ? -21.668 28.274 414.006 1.00 58.01 265 ASP B C 1
ATOM 2566 O O . ASP B 1 154 ? -21.609 27.049 414.162 1.00 51.37 265 ASP B O 1
ATOM 2571 N N . GLU B 1 155 ? -21.184 28.874 412.918 1.00 57.66 266 GLU B N 1
ATOM 2572 C CA . GLU B 1 155 ? -20.662 28.091 411.804 1.00 57.87 266 GLU B CA 1
ATOM 2573 C C . GLU B 1 155 ? -19.427 27.299 412.220 1.00 58.89 266 GLU B C 1
ATOM 2574 O O . GLU B 1 155 ? -19.318 26.102 411.933 1.00 55.40 266 GLU B O 1
ATOM 2580 N N . ILE B 1 156 ? -18.472 27.956 412.884 1.00 56.68 267 ILE B N 1
ATOM 2581 C CA . ILE B 1 156 ? -17.234 27.278 413.261 1.00 52.70 267 ILE B CA 1
ATOM 2582 C C . ILE B 1 156 ? -17.499 26.214 414.327 1.00 48.12 267 ILE B C 1
ATOM 2583 O O . ILE B 1 156 ? -16.851 25.161 414.344 1.00 46.47 267 ILE B O 1
ATOM 2588 N N . LYS B 1 157 ? -18.454 26.465 415.231 1.00 53.34 268 LYS B N 1
ATOM 2589 C CA . LYS B 1 157 ? -18.814 25.463 416.234 1.00 56.23 268 LYS B CA 1
ATOM 2590 C C . LYS B 1 157 ? -19.441 24.236 415.594 1.00 58.89 268 LYS B C 1
ATOM 2591 O O . LYS B 1 157 ? -19.191 23.103 416.023 1.00 53.89 268 LYS B O 1
ATOM 2597 N N . ARG B 1 158 ? -20.266 24.445 414.572 1.00 57.04 269 ARG B N 1
ATOM 2598 C CA . ARG B 1 158 ? -20.832 23.328 413.829 1.00 59.73 269 ARG B CA 1
ATOM 2599 C C . ARG B 1 158 ? -19.729 22.494 413.184 1.00 62.91 269 ARG B C 1
ATOM 2600 O O . ARG B 1 158 ? -19.740 21.260 413.268 1.00 65.31 269 ARG B O 1
ATOM 2608 N N . ILE B 1 159 ? -18.759 23.149 412.545 1.00 61.04 270 ILE B N 1
ATOM 2609 C CA . ILE B 1 159 ? -17.631 22.420 411.968 1.00 59.66 270 ILE B CA 1
ATOM 2610 C C . ILE B 1 159 ? -16.829 21.723 413.064 1.00 60.59 270 ILE B C 1
ATOM 2611 O O . ILE B 1 159 ? -16.477 20.543 412.949 1.00 62.21 270 ILE B O 1
ATOM 2616 N N . ALA B 1 160 ? -16.528 22.448 414.147 1.00 54.97 271 ALA B N 1
ATOM 2617 C CA . ALA B 1 160 ? -15.635 21.923 415.181 1.00 61.72 271 ALA B CA 1
ATOM 2618 C C . ALA B 1 160 ? -16.270 20.779 415.967 1.00 65.16 271 ALA B C 1
ATOM 2619 O O . ALA B 1 160 ? -15.620 19.762 416.231 1.00 65.97 271 ALA B O 1
ATOM 2621 N N . SER B 1 161 ? -17.537 20.926 416.358 1.00 65.65 272 SER B N 1
ATOM 2622 C CA . SER B 1 161 ? -18.198 19.860 417.103 1.00 63.95 272 SER B CA 1
ATOM 2623 C C . SER B 1 161 ? -18.299 18.597 416.263 1.00 64.76 272 SER B C 1
ATOM 2624 O O . SER B 1 161 ? -18.117 17.484 416.772 1.00 64.09 272 SER B O 1
ATOM 2627 N N . LYS B 1 162 ? -18.596 18.751 414.972 1.00 61.53 273 LYS B N 1
ATOM 2628 C CA . LYS B 1 162 ? -18.676 17.599 414.084 1.00 62.00 273 LYS B CA 1
ATOM 2629 C C . LYS B 1 162 ? -17.389 16.783 414.148 1.00 70.43 273 LYS B C 1
ATOM 2630 O O . LYS B 1 162 ? -17.426 15.548 414.176 1.00 71.57 273 LYS B O 1
ATOM 2636 N N . ASN B 1 163 ? -16.241 17.459 414.155 1.00 70.45 274 ASN B N 1
ATOM 2637 C CA . ASN B 1 163 ? -14.932 16.822 414.249 1.00 61.82 274 ASN B CA 1
ATOM 2638 C C . ASN B 1 163 ? -14.428 16.685 415.688 1.00 64.51 274 ASN B C 1
ATOM 2639 O O . ASN B 1 163 ? -13.250 16.368 415.886 1.00 68.57 274 ASN B O 1
ATOM 2644 N N . ASN B 1 164 ? -15.280 16.919 416.689 1.00 65.32 275 ASN B N 1
ATOM 2645 C CA . ASN B 1 164 ? -14.883 16.808 418.099 1.00 77.67 275 ASN B CA 1
ATOM 2646 C C . ASN B 1 164 ? -13.619 17.609 418.406 1.00 77.84 275 ASN B C 1
ATOM 2647 O O . ASN B 1 164 ? -12.750 17.173 419.165 1.00 74.09 275 ASN B O 1
ATOM 2652 N N . TRP B 1 165 ? -13.515 18.803 417.819 1.00 74.02 276 TRP B N 1
ATOM 2653 C CA . TRP B 1 165 ? -12.393 19.677 418.138 1.00 69.39 276 TRP B CA 1
ATOM 2654 C C . TRP B 1 165 ? -12.593 20.389 419.467 1.00 65.87 276 TRP B C 1
ATOM 2655 O O . TRP B 1 165 ? -11.610 20.794 420.094 1.00 74.51 276 TRP B O 1
ATOM 2666 N N . LEU B 1 166 ? -13.830 20.549 419.900 1.00 69.91 277 LEU B N 1
ATOM 2667 C CA . LEU B 1 166 ? -14.190 21.112 421.190 1.00 66.76 277 LEU B CA 1
ATOM 2668 C C . LEU B 1 166 ? -14.490 19.985 422.175 1.00 68.63 277 LEU B C 1
ATOM 2669 O O . LEU B 1 166 ? -14.899 18.894 421.766 1.00 72.98 277 LEU B O 1
ATOM 2674 N N . PRO B 1 167 ? -14.301 20.181 423.489 1.00 69.54 278 PRO B N 1
ATOM 2675 C CA . PRO B 1 167 ? -13.729 21.350 424.164 1.00 67.00 278 PRO B CA 1
ATOM 2676 C C . PRO B 1 167 ? -12.222 21.429 423.986 1.00 61.36 278 PRO B C 1
ATOM 2677 O O . PRO B 1 167 ? -11.574 20.390 423.859 1.00 64.62 278 PRO B O 1
ATOM 2681 N N . LEU B 1 168 ? -11.661 22.633 423.986 1.00 58.14 279 LEU B N 1
ATOM 2682 C CA . LEU B 1 168 ? -10.213 22.756 423.937 1.00 57.23 279 LEU B CA 1
ATOM 2683 C C . LEU B 1 168 ? -9.622 22.311 425.267 1.00 53.65 279 LEU B C 1
ATOM 2684 O O . LEU B 1 168 ? -10.098 22.709 426.335 1.00 54.22 279 LEU B O 1
ATOM 2689 N N . GLN B 1 169 ? -8.579 21.494 425.199 1.00 52.63 280 GLN B N 1
ATOM 2690 C CA . GLN B 1 169 ? -7.969 20.895 426.375 1.00 55.26 280 GLN B CA 1
ATOM 2691 C C . GLN B 1 169 ? -6.644 21.579 426.681 1.00 50.33 280 GLN B C 1
ATOM 2692 O O . GLN B 1 169 ? -5.847 21.849 425.777 1.00 55.49 280 GLN B O 1
ATOM 2698 N N . TRP B 1 170 ? -6.421 21.855 427.958 1.00 54.90 281 TRP B N 1
ATOM 2699 C CA . TRP B 1 170 ? -5.173 22.444 428.421 1.00 55.49 281 TRP B CA 1
ATOM 2700 C C . TRP B 1 170 ? -4.111 21.374 428.651 1.00 50.50 281 TRP B C 1
ATOM 2701 O O . TRP B 1 170 ? -2.936 21.581 428.349 1.00 57.83 281 TRP B O 1
ATOM 2712 N N . SER C 1 4 ? 9.850 82.232 425.783 1.00 51.43 115 SER C N 1
ATOM 2713 C CA . SER C 1 4 ? 9.865 80.987 426.541 1.00 53.50 115 SER C CA 1
ATOM 2714 C C . SER C 1 4 ? 10.944 80.042 426.034 1.00 52.20 115 SER C C 1
ATOM 2715 O O . SER C 1 4 ? 11.177 79.926 424.830 1.00 53.11 115 SER C O 1
ATOM 2718 N N . VAL C 1 5 ? 11.598 79.366 426.969 1.00 49.04 116 VAL C N 1
ATOM 2719 C CA . VAL C 1 5 ? 12.556 78.321 426.634 1.00 45.20 116 VAL C CA 1
ATOM 2720 C C . VAL C 1 5 ? 11.784 77.068 426.244 1.00 42.09 116 VAL C C 1
ATOM 2721 O O . VAL C 1 5 ? 10.876 76.637 426.964 1.00 43.13 116 VAL C O 1
ATOM 2725 N N . ILE C 1 6 ? 12.132 76.484 425.103 1.00 43.72 117 ILE C N 1
ATOM 2726 C CA . ILE C 1 6 ? 11.459 75.270 424.649 1.00 37.48 117 ILE C CA 1
ATOM 2727 C C . ILE C 1 6 ? 12.501 74.238 424.234 1.00 41.76 117 ILE C C 1
ATOM 2728 O O . ILE C 1 6 ? 12.974 74.262 423.089 1.00 40.38 117 ILE C O 1
ATOM 2733 N N . PRO C 1 7 ? 12.879 73.315 425.113 1.00 38.77 118 PRO C N 1
ATOM 2734 C CA . PRO C 1 7 ? 13.725 72.205 424.690 1.00 37.55 118 PRO C CA 1
ATOM 2735 C C . PRO C 1 7 ? 12.953 71.286 423.763 1.00 36.36 118 PRO C C 1
ATOM 2736 O O . PRO C 1 7 ? 11.714 71.249 423.810 1.00 33.47 118 PRO C O 1
ATOM 2740 N N . PRO C 1 8 ? 13.632 70.538 422.897 1.00 39.86 119 PRO C N 1
ATOM 2741 C CA . PRO C 1 8 ? 12.909 69.567 422.067 1.00 36.43 119 PRO C CA 1
ATOM 2742 C C . PRO C 1 8 ? 12.266 68.493 422.930 1.00 35.75 119 PRO C C 1
ATOM 2743 O O . PRO C 1 8 ? 12.812 68.087 423.958 1.00 38.12 119 PRO C O 1
ATOM 2747 N N . GLU C 1 9 ? 11.088 68.037 422.504 1.00 39.71 120 GLU C N 1
ATOM 2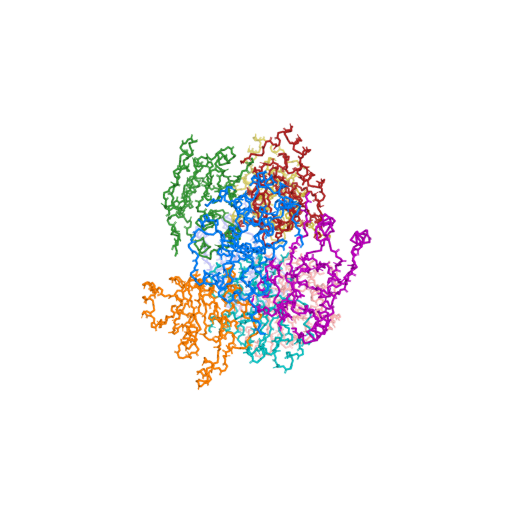748 C CA . GLU C 1 9 ? 10.413 66.942 423.189 1.00 42.98 120 GLU C CA 1
ATOM 2749 C C . GLU C 1 9 ? 11.361 65.766 423.385 1.00 39.41 120 GLU C C 1
ATOM 2750 O O . GLU C 1 9 ? 12.152 65.426 422.500 1.00 35.30 120 GLU C O 1
ATOM 2756 N N . ASN C 1 10 ? 11.278 65.152 424.562 1.00 30.80 121 ASN C N 1
ATOM 2757 C CA . ASN C 1 10 ? 12.082 63.990 424.923 1.00 33.17 121 ASN C CA 1
ATOM 2758 C C . ASN C 1 10 ? 13.556 64.336 425.076 1.00 29.75 121 ASN C C 1
ATOM 2759 O O . ASN C 1 10 ? 14.414 63.453 424.985 1.00 33.09 121 ASN C O 1
ATOM 2764 N N . PHE C 1 11 ? 13.869 65.611 425.286 1.00 33.06 122 PHE C N 1
ATOM 2765 C CA . PHE C 1 11 ? 15.243 66.013 425.539 1.00 33.30 122 PHE C CA 1
ATOM 2766 C C . PHE C 1 11 ? 15.669 65.586 426.937 1.00 38.42 122 PHE C C 1
ATOM 2767 O O . PHE C 1 11 ? 14.879 65.629 427.884 1.00 35.34 122 PHE C O 1
ATOM 2775 N N . SER C 1 12 ? 16.936 65.208 427.075 1.00 35.23 123 SER C N 1
ATOM 2776 C CA . SER C 1 12 ? 17.472 64.940 428.400 1.00 32.23 123 SER C CA 1
ATOM 2777 C C . SER C 1 12 ? 18.988 64.881 428.333 1.00 34.17 123 SER C C 1
ATOM 2778 O O . SER C 1 12 ? 19.567 64.530 427.302 1.00 31.96 123 SER C O 1
ATOM 2781 N N . HIS C 1 13 ? 19.615 65.241 429.447 1.00 37.03 124 HIS C N 1
ATOM 2782 C CA . HIS C 1 13 ? 21.026 64.958 429.650 1.00 32.40 124 HIS C CA 1
ATOM 2783 C C . HIS C 1 13 ? 21.229 63.455 429.791 1.00 33.70 124 HIS C C 1
ATOM 2784 O O . HIS C 1 13 ? 20.387 62.753 430.358 1.00 40.01 124 HIS C O 1
ATOM 2791 N N . VAL C 1 14 ? 22.342 62.954 429.256 1.00 33.20 125 VAL C N 1
ATOM 2792 C CA . VAL C 1 14 ? 22.671 61.535 429.364 1.00 37.22 125 VAL C CA 1
ATOM 2793 C C . VAL C 1 14 ? 23.806 61.375 430.365 1.00 33.17 125 VAL C C 1
ATOM 2794 O O . VAL C 1 14 ? 23.630 60.785 431.437 1.00 35.22 125 VAL C O 1
ATOM 2798 N N . VAL C 1 15 ? 24.983 61.874 430.004 1.00 36.25 126 VAL C N 1
ATOM 2799 C CA . VAL C 1 15 ? 26.147 61.843 430.880 1.00 36.64 126 VAL C CA 1
ATOM 2800 C C . VAL C 1 15 ? 27.149 62.855 430.347 1.00 40.86 126 VAL C C 1
ATOM 2801 O O . VAL C 1 15 ? 27.287 63.033 429.133 1.00 39.04 126 VAL C O 1
ATOM 2805 N N . GLY C 1 16 ? 27.845 63.521 431.264 1.00 38.61 127 GLY C N 1
ATOM 2806 C CA . GLY C 1 16 ? 28.857 64.486 430.885 1.00 41.99 127 GLY C CA 1
ATOM 2807 C C . GLY C 1 16 ? 28.281 65.620 430.064 1.00 47.39 127 GLY C C 1
ATOM 2808 O O . GLY C 1 16 ? 27.476 66.413 430.562 1.00 42.96 127 GLY C O 1
ATOM 2809 N N . GLU C 1 17 ? 28.674 65.695 428.797 1.00 41.39 128 GLU C N 1
ATOM 2810 C CA . GLU C 1 17 ? 28.154 66.691 427.871 1.00 41.74 128 GLU C CA 1
ATOM 2811 C C . GLU C 1 17 ? 27.532 66.010 426.658 1.00 33.24 128 GLU C C 1
ATOM 2812 O O . GLU C 1 17 ? 27.608 66.503 425.531 1.00 39.94 128 GLU C O 1
ATOM 2818 N N . ILE C 1 18 ? 26.901 64.862 426.894 1.00 37.81 129 ILE C N 1
ATOM 2819 C CA . ILE C 1 18 ? 26.161 64.115 425.882 1.00 36.18 129 ILE C CA 1
ATOM 2820 C C . ILE C 1 18 ? 24.676 64.265 426.180 1.00 38.48 129 ILE C C 1
ATOM 2821 O O . ILE C 1 18 ? 24.245 64.076 427.324 1.00 38.96 129 ILE C O 1
ATOM 2826 N N . TYR C 1 19 ? 23.896 64.598 425.153 1.00 41.50 130 TYR C N 1
ATOM 2827 C CA . TYR C 1 19 ? 22.465 64.815 425.299 1.00 39.30 130 TYR C CA 1
ATOM 2828 C C . TYR C 1 19 ? 21.703 63.956 424.302 1.00 35.44 130 TYR C C 1
ATOM 2829 O O . TYR C 1 19 ? 22.262 63.448 423.326 1.00 37.52 130 TYR C O 1
ATOM 2838 N N . ARG C 1 20 ? 20.409 63.797 424.569 1.00 35.52 131 ARG C N 1
ATOM 2839 C CA . ARG C 1 20 ? 19.509 63.062 423.695 1.00 36.16 131 ARG C CA 1
ATOM 2840 C C . ARG C 1 20 ? 18.227 63.866 423.546 1.00 34.37 131 ARG C C 1
ATOM 2841 O O . ARG C 1 20 ? 17.857 64.634 424.437 1.00 35.14 131 ARG C O 1
ATOM 2849 N N . SER C 1 21 ? 17.553 63.692 422.413 1.00 34.12 132 SER C N 1
ATOM 2850 C CA . SER C 1 21 ? 16.285 64.374 422.183 1.00 36.56 132 SER C CA 1
ATOM 2851 C C . SER C 1 21 ? 15.643 63.822 420.919 1.00 37.59 132 SER C C 1
ATOM 2852 O O . SER C 1 21 ? 16.228 63.007 420.200 1.00 30.42 132 SER C O 1
ATOM 2855 N N . SER C 1 22 ? 14.424 64.288 420.661 1.00 35.44 133 SER C N 1
ATOM 2856 C CA . SER C 1 22 ? 13.764 64.078 419.385 1.00 37.85 133 SER C CA 1
ATOM 2857 C C . SER C 1 22 ? 14.374 65.009 418.339 1.00 33.21 133 SER C C 1
ATOM 2858 O O . SER C 1 22 ? 15.306 65.770 418.612 1.00 35.01 133 SER C O 1
ATOM 2861 N N . PHE C 1 23 ? 13.851 64.945 417.124 1.00 34.56 134 PHE C N 1
ATOM 2862 C CA . PHE C 1 23 ? 14.371 65.773 416.046 1.00 34.45 134 PHE C CA 1
ATOM 2863 C C . PHE C 1 23 ? 14.121 67.241 416.382 1.00 28.83 134 PHE C C 1
ATOM 2864 O O . PHE C 1 23 ? 12.957 6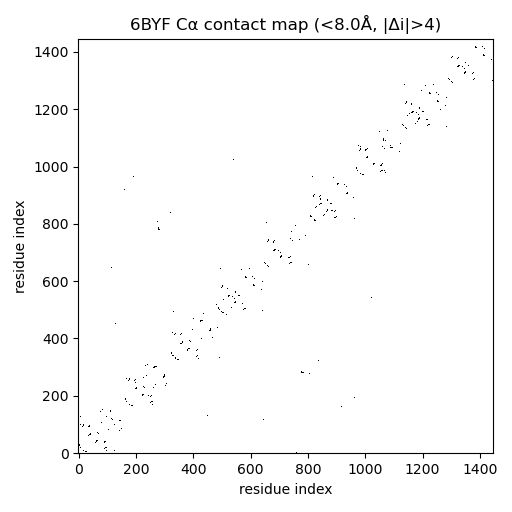7.637 416.536 1.00 31.28 134 PHE C O 1
ATOM 2872 N N . PRO C 1 24 ? 15.156 68.073 416.514 1.00 30.75 135 PRO C N 1
ATOM 2873 C CA . PRO C 1 24 ? 14.918 69.467 416.909 1.00 32.78 135 PRO C CA 1
ATOM 2874 C C . PRO C 1 24 ? 14.071 70.215 415.891 1.00 34.28 135 PRO C C 1
ATOM 2875 O O . PRO C 1 24 ? 14.181 69.999 414.683 1.00 39.64 135 PRO C O 1
ATOM 2879 N N . ARG C 1 25 ? 13.233 71.116 416.394 1.00 40.49 136 ARG C N 1
ATOM 2880 C CA . ARG C 1 25 ? 12.439 72.010 415.566 1.00 34.98 136 ARG C CA 1
ATOM 2881 C C . ARG C 1 25 ? 12.942 73.436 415.733 1.00 41.29 136 ARG C C 1
ATOM 2882 O O . ARG C 1 25 ? 13.738 73.744 416.624 1.00 42.17 136 ARG C O 1
ATOM 2890 N N . GLN C 1 26 ? 12.458 74.314 414.852 1.00 46.20 137 GLN C N 1
ATOM 2891 C CA . GLN C 1 26 ? 12.969 75.679 414.812 1.00 44.63 137 GLN C CA 1
ATOM 2892 C C . GLN C 1 26 ? 12.850 76.354 416.173 1.00 41.10 137 GLN C C 1
ATOM 2893 O O . GLN C 1 26 ? 13.772 77.054 416.608 1.00 42.66 137 GLN C O 1
ATOM 2899 N N . GLU C 1 27 ? 11.720 76.167 416.859 1.00 42.96 138 GLU C N 1
ATOM 2900 C CA . GLU C 1 27 ? 11.545 76.792 418.164 1.00 40.88 138 GLU C CA 1
ATOM 2901 C C . GLU C 1 27 ? 12.458 76.194 419.227 1.00 42.72 138 GLU C C 1
ATOM 2902 O O . GLU C 1 27 ? 12.527 76.739 420.335 1.00 42.94 138 GLU C O 1
ATOM 2908 N N . ASN C 1 28 ? 13.149 75.091 418.925 1.00 38.09 139 ASN C N 1
ATOM 2909 C CA . ASN C 1 28 ? 14.129 74.507 419.832 1.00 40.50 139 ASN C CA 1
ATOM 2910 C C . ASN C 1 28 ? 15.553 74.980 419.566 1.00 43.63 139 ASN C C 1
ATOM 2911 O O . ASN C 1 28 ? 16.436 74.725 420.394 1.00 47.84 139 ASN C O 1
ATOM 2916 N N . PHE C 1 29 ? 15.798 75.663 418.445 1.00 43.60 140 PHE C N 1
ATOM 2917 C CA . PHE C 1 29 ? 17.168 75.923 418.009 1.00 41.24 140 PHE C CA 1
ATOM 2918 C C . PHE C 1 29 ? 17.940 76.747 419.034 1.00 44.16 140 PHE C C 1
ATOM 2919 O O . PHE C 1 29 ? 19.090 76.430 419.362 1.00 43.43 140 PHE C O 1
ATOM 2927 N N . SER C 1 30 ? 17.327 77.811 419.554 1.00 40.59 141 SER C N 1
ATOM 2928 C CA . SER C 1 30 ? 18.041 78.675 420.487 1.00 46.84 141 SER C CA 1
ATOM 2929 C C . SER C 1 30 ? 18.414 77.930 421.762 1.00 53.68 141 SER C C 1
ATOM 2930 O O . SER C 1 30 ? 19.448 78.224 422.375 1.00 50.37 141 SER C O 1
ATOM 2933 N N . PHE C 1 31 ? 17.592 76.965 422.176 1.00 49.51 142 PHE C N 1
ATOM 2934 C CA . PHE C 1 31 ? 17.940 76.140 423.327 1.00 46.83 142 PHE C CA 1
ATOM 2935 C C . PHE C 1 31 ? 19.201 75.335 423.040 1.00 47.09 142 PHE C C 1
ATOM 2936 O O . PHE C 1 31 ? 20.090 75.228 423.894 1.00 47.41 142 PHE C O 1
ATOM 2944 N N . LEU C 1 32 ? 19.292 74.756 421.841 1.00 41.64 143 LEU C N 1
ATOM 2945 C CA . LEU C 1 32 ? 20.457 73.953 421.486 1.00 46.48 143 LEU C CA 1
ATOM 2946 C C . LEU C 1 32 ? 21.733 74.786 421.518 1.00 47.78 143 LEU C C 1
ATOM 2947 O O . LEU C 1 32 ? 22.795 74.301 421.925 1.00 42.26 143 LEU C O 1
ATOM 2952 N N . HIS C 1 33 ? 21.644 76.043 421.085 1.00 48.45 144 HIS C N 1
ATOM 2953 C CA . HIS C 1 33 ? 22.801 76.911 420.902 1.00 45.55 144 HIS C CA 1
ATOM 2954 C C . HIS C 1 33 ? 23.101 77.754 422.137 1.00 47.27 144 HIS C C 1
ATOM 2955 O O . HIS C 1 33 ? 24.238 77.775 422.617 1.00 50.48 144 HIS C O 1
ATOM 2962 N N . GLU C 1 34 ? 22.094 78.456 422.658 1.00 42.45 145 GLU C N 1
ATOM 2963 C CA . GLU C 1 34 ? 22.315 79.400 423.747 1.00 47.29 145 GLU C CA 1
ATOM 2964 C C . GLU C 1 34 ? 22.312 78.736 425.119 1.00 53.79 145 GLU C C 1
ATOM 2965 O O . GLU C 1 34 ? 22.950 79.248 426.046 1.00 54.85 145 GLU C O 1
ATOM 2971 N N . ARG C 1 35 ? 21.613 77.612 425.280 1.00 48.56 146 ARG C N 1
ATOM 2972 C CA . ARG C 1 35 ? 21.517 76.968 426.584 1.00 50.56 146 ARG C CA 1
ATOM 2973 C C . ARG C 1 35 ? 22.473 75.785 426.697 1.00 50.10 146 ARG C C 1
ATOM 2974 O O . ARG C 1 35 ? 23.248 75.703 427.654 1.00 50.76 146 ARG C O 1
ATOM 2982 N N . LEU C 1 36 ? 22.436 74.863 425.732 1.00 43.31 147 LEU C N 1
ATOM 2983 C CA . LEU C 1 36 ? 23.342 73.721 425.741 1.00 46.89 147 LEU C CA 1
ATOM 2984 C C . LEU C 1 36 ? 24.734 74.065 425.231 1.00 46.33 147 LEU C C 1
ATOM 2985 O O . LEU C 1 36 ? 25.695 73.371 425.582 1.00 43.10 147 LEU C O 1
ATOM 2990 N N . LYS C 1 37 ? 24.865 75.101 424.404 1.00 46.48 148 LYS C N 1
ATOM 2991 C CA . LYS C 1 37 ? 26.159 75.489 423.846 1.00 46.72 148 LYS C CA 1
ATOM 2992 C C . LYS C 1 37 ? 26.785 74.323 423.080 1.00 44.12 148 LYS C C 1
ATOM 2993 O O . LYS C 1 37 ? 27.966 74.006 423.234 1.00 45.63 148 LYS C O 1
ATOM 2999 N N . LEU C 1 38 ? 25.972 73.682 422.244 1.00 44.85 149 LEU C N 1
ATOM 3000 C CA . LEU C 1 38 ? 26.429 72.511 421.508 1.00 45.00 149 LEU C CA 1
ATOM 3001 C C . LEU C 1 38 ? 27.632 72.825 420.633 1.00 44.61 149 LEU C C 1
ATOM 3002 O O . LEU C 1 38 ? 27.751 73.916 420.068 1.00 45.96 149 LEU C O 1
ATOM 3007 N N . LYS C 1 39 ? 28.526 71.847 420.525 1.00 45.00 150 LYS C N 1
ATOM 3008 C CA . LYS C 1 39 ? 29.547 71.847 419.490 1.00 46.24 150 LYS C CA 1
ATOM 3009 C C . LYS C 1 39 ? 29.168 70.991 418.291 1.00 46.21 150 LYS C C 1
ATOM 3010 O O . LYS C 1 39 ? 29.537 71.333 417.163 1.00 44.39 150 LYS C O 1
ATOM 3016 N N . SER C 1 40 ? 28.442 69.892 418.494 1.00 40.44 151 SER C N 1
ATOM 3017 C CA . SER C 1 40 ? 28.083 69.026 417.382 1.00 43.64 151 SER C CA 1
ATOM 3018 C C . SER C 1 40 ? 26.729 68.373 417.638 1.00 44.36 151 SER C C 1
ATOM 3019 O O . SER C 1 40 ? 26.190 68.408 418.747 1.00 36.48 151 SER C O 1
ATOM 3022 N N . ILE C 1 41 ? 26.182 67.784 416.576 1.00 41.55 152 ILE C N 1
ATOM 3023 C CA . ILE C 1 41 ? 24.994 66.942 416.637 1.00 40.66 152 ILE C CA 1
ATOM 3024 C C . ILE C 1 41 ? 25.304 65.643 415.913 1.00 39.05 152 ILE C C 1
ATOM 3025 O O . ILE C 1 41 ? 25.956 65.648 414.863 1.00 43.73 152 ILE C O 1
ATOM 3030 N N . LEU C 1 42 ? 24.846 64.529 416.478 1.00 37.22 153 LEU C N 1
ATOM 3031 C CA . LEU C 1 42 ? 24.886 63.238 415.803 1.00 39.47 153 LEU C CA 1
ATOM 3032 C C . LEU C 1 42 ? 23.449 62.831 415.514 1.00 39.57 153 LEU C C 1
ATOM 3033 O O . LEU C 1 42 ? 22.673 62.572 416.440 1.00 37.32 153 LEU C O 1
ATOM 3038 N N . VAL C 1 43 ? 23.102 62.775 414.234 1.00 40.49 154 VAL C N 1
ATOM 3039 C CA . VAL C 1 43 ? 21.794 62.308 413.790 1.00 36.60 154 VAL C CA 1
ATOM 3040 C C . VAL C 1 43 ? 21.942 60.867 413.324 1.00 36.51 154 VAL C C 1
ATOM 3041 O O . VAL C 1 43 ? 22.915 60.518 412.643 1.00 40.90 154 VAL C O 1
ATOM 3045 N N . LEU C 1 44 ? 20.982 60.023 413.704 1.00 38.38 155 LEU C N 1
ATOM 3046 C CA . LEU C 1 44 ? 21.079 58.582 413.502 1.00 35.37 155 LEU C CA 1
ATOM 3047 C C . LEU C 1 44 ? 20.172 58.066 412.389 1.00 42.57 155 LEU C C 1
ATOM 3048 O O . LEU C 1 44 ? 19.932 56.856 412.312 1.00 44.65 155 LEU C O 1
ATOM 3053 N N . ILE C 1 45 ? 19.657 58.944 411.532 1.00 37.90 156 ILE C N 1
ATOM 3054 C CA . ILE C 1 45 ? 18.801 58.511 410.427 1.00 42.57 156 ILE C CA 1
ATOM 3055 C C . ILE C 1 45 ? 19.524 58.771 409.109 1.00 45.34 156 ILE C C 1
ATOM 3056 O O . ILE C 1 45 ? 20.244 59.772 408.988 1.00 43.35 156 ILE C O 1
ATOM 3061 N N . PRO C 1 46 ? 19.368 57.909 408.097 1.00 43.01 157 PRO C N 1
ATOM 3062 C CA . PRO C 1 46 ? 20.132 58.096 406.854 1.00 48.44 157 PRO C CA 1
ATOM 3063 C C . PRO C 1 46 ? 19.600 59.208 405.968 1.00 47.97 157 PRO C C 1
ATOM 3064 O O . PRO C 1 46 ? 20.331 59.668 405.080 1.00 51.50 157 PRO C O 1
ATOM 3068 N N . GLU C 1 47 ? 18.355 59.637 406.158 1.00 52.51 158 GLU C N 1
ATOM 3069 C CA . GLU C 1 47 ? 17.784 60.668 405.307 1.00 49.27 158 GLU C CA 1
ATOM 3070 C C . GLU C 1 47 ? 18.575 61.968 405.421 1.00 47.18 158 GLU C C 1
ATOM 3071 O O . GLU C 1 47 ? 19.325 62.188 406.372 1.00 50.48 158 GLU C O 1
ATOM 3077 N N . GLU C 1 48 ? 18.415 62.834 404.423 1.00 52.40 159 GLU C N 1
ATOM 3078 C CA . GLU C 1 48 ? 19.131 64.102 404.444 1.00 54.67 159 GLU C CA 1
ATOM 3079 C C . GLU C 1 48 ? 18.566 65.035 405.504 1.00 44.14 159 GLU C C 1
ATOM 3080 O O . GLU C 1 48 ? 17.355 65.116 405.711 1.00 46.78 159 GLU C O 1
ATOM 3086 N N . TYR C 1 49 ? 19.465 65.742 406.168 1.00 45.50 160 TYR C N 1
ATOM 3087 C CA . TYR C 1 49 ? 19.084 66.698 407.194 1.00 47.78 160 TYR C CA 1
ATOM 3088 C C . TYR C 1 49 ? 18.220 67.791 406.572 1.00 40.98 160 TYR C C 1
ATOM 3089 O O . TYR C 1 49 ? 18.558 68.298 405.493 1.00 47.47 160 TYR C O 1
ATOM 3098 N N . PRO C 1 50 ? 17.115 68.184 407.204 1.00 47.71 161 PRO C N 1
ATOM 3099 C CA . PRO C 1 50 ? 16.306 69.265 406.632 1.00 43.51 161 PRO C CA 1
ATOM 3100 C C . PRO C 1 50 ? 17.146 70.518 406.452 1.00 45.42 161 PRO C C 1
ATOM 3101 O O . PRO C 1 50 ? 18.075 70.783 407.216 1.00 42.42 161 PRO C O 1
ATOM 3105 N N . GLN C 1 51 ? 16.833 71.282 405.403 1.00 51.11 162 GLN C N 1
ATOM 3106 C CA . GLN C 1 51 ? 17.685 72.421 405.068 1.00 47.27 162 GLN C CA 1
ATOM 3107 C C . GLN C 1 51 ? 17.632 73.492 406.148 1.00 44.72 162 GLN C C 1
ATOM 3108 O O . GLN C 1 51 ? 18.666 74.078 406.497 1.00 42.95 162 GLN C O 1
ATOM 3114 N N . GLU C 1 52 ? 16.435 73.799 406.661 1.00 43.54 163 GLU C N 1
ATOM 3115 C CA . GLU C 1 52 ? 16.340 74.813 407.704 1.00 44.10 163 GLU C CA 1
ATOM 3116 C C . GLU C 1 52 ? 17.171 74.430 408.916 1.00 40.90 163 GLU C C 1
ATOM 3117 O O . GLU C 1 52 ? 17.789 75.292 409.552 1.00 40.48 163 GLU C O 1
ATOM 3123 N N . ASN C 1 53 ? 17.199 73.138 409.251 1.00 42.32 164 ASN C N 1
ATOM 3124 C CA . ASN C 1 53 ? 18.016 72.686 410.371 1.00 45.40 164 ASN C CA 1
ATOM 3125 C C . ASN C 1 53 ? 19.499 72.781 410.039 1.00 46.75 164 ASN C C 1
ATOM 3126 O O . ASN C 1 53 ? 20.297 73.242 410.862 1.00 45.68 164 ASN C O 1
ATOM 3131 N N . LEU C 1 54 ? 19.884 72.361 408.833 1.00 47.11 165 LEU C N 1
ATOM 3132 C CA . LEU C 1 54 ? 21.283 72.461 408.431 1.00 45.25 165 LEU C CA 1
ATOM 3133 C C . LEU C 1 54 ? 21.758 73.909 408.417 1.00 45.16 165 LEU C C 1
ATOM 3134 O O . LEU C 1 54 ? 22.863 74.212 408.882 1.00 45.32 165 LEU C O 1
ATOM 3139 N N . ASN C 1 55 ? 20.935 74.821 407.894 1.00 42.70 166 ASN C N 1
ATOM 3140 C CA . ASN C 1 55 ? 21.343 76.222 407.822 1.00 47.16 166 ASN C CA 1
ATOM 3141 C C . ASN C 1 55 ? 21.644 76.798 409.200 1.00 43.94 166 ASN C C 1
ATOM 3142 O O . ASN C 1 55 ? 22.634 77.519 409.372 1.00 45.83 166 ASN C O 1
ATOM 3147 N N . PHE C 1 56 ? 20.807 76.499 410.197 1.00 47.59 167 PHE C N 1
ATOM 3148 C CA . PHE C 1 56 ? 21.054 77.033 411.534 1.00 45.34 167 PHE C CA 1
ATOM 3149 C C . PHE C 1 56 ? 22.397 76.552 412.071 1.00 44.09 167 PHE C C 1
ATOM 3150 O O . PHE C 1 56 ? 23.143 77.325 412.684 1.00 45.72 167 PHE C O 1
ATOM 3158 N N . LEU C 1 57 ? 22.733 75.281 411.836 1.00 43.33 168 LEU C N 1
ATOM 3159 C CA . LEU C 1 57 ? 24.016 74.764 412.300 1.00 45.49 168 LEU C CA 1
ATOM 3160 C C . LEU C 1 57 ? 25.169 75.466 411.593 1.00 46.89 168 LEU C C 1
ATOM 3161 O O . LEU C 1 57 ? 26.190 75.785 412.214 1.00 42.73 168 LEU C O 1
ATOM 3166 N N . LYS C 1 58 ? 25.030 75.704 410.286 1.00 48.58 169 LYS C N 1
ATOM 3167 C CA . LYS C 1 58 ? 26.051 76.452 409.562 1.00 47.00 169 LYS C CA 1
ATOM 3168 C C . LYS C 1 58 ? 26.186 77.864 410.116 1.00 43.45 169 LYS C C 1
ATOM 3169 O O . LYS C 1 58 ? 27.302 78.371 410.283 1.00 48.61 169 LYS C O 1
ATOM 3175 N N . LEU C 1 59 ? 25.060 78.514 410.414 1.00 49.27 170 LEU C N 1
ATOM 3176 C CA . LEU C 1 59 ? 25.108 79.880 410.920 1.00 48.29 170 LEU C CA 1
ATOM 3177 C C . LEU C 1 59 ? 25.787 79.936 412.282 1.00 47.43 170 LEU C C 1
ATOM 3178 O O . LEU C 1 59 ? 26.509 80.892 412.586 1.00 51.03 170 LEU C O 1
ATOM 3183 N N . THR C 1 60 ? 25.563 78.921 413.117 1.00 46.54 171 THR C N 1
ATOM 3184 C CA . THR C 1 60 ? 26.064 78.927 414.486 1.00 48.60 171 THR C CA 1
ATOM 3185 C C . THR C 1 60 ? 27.412 78.235 414.627 1.00 44.63 171 THR C C 1
ATOM 3186 O O . THR C 1 60 ? 28.084 78.426 415.646 1.00 47.19 171 THR C O 1
ATOM 3190 N N . GLY C 1 61 ? 27.821 77.443 413.639 1.00 49.49 172 GLY C N 1
ATOM 3191 C CA . GLY C 1 61 ? 29.046 76.675 413.725 1.00 46.53 172 GLY C CA 1
ATOM 3192 C C . GLY C 1 61 ? 28.933 75.322 414.391 1.00 48.43 172 GLY C C 1
ATOM 3193 O O . GLY C 1 61 ? 29.965 74.738 414.740 1.00 44.25 172 GLY C O 1
ATOM 3194 N N . ILE C 1 62 ? 27.725 74.809 414.594 1.00 46.48 173 ILE C N 1
ATOM 3195 C CA . ILE C 1 62 ? 27.555 73.487 415.184 1.00 43.07 173 ILE C CA 1
ATOM 3196 C C . ILE C 1 62 ? 27.827 72.441 414.110 1.00 40.49 173 ILE C C 1
ATOM 3197 O O . ILE C 1 62 ? 27.247 72.489 413.019 1.00 46.33 173 ILE C O 1
ATOM 3202 N N . LYS C 1 63 ? 28.701 71.486 414.417 1.00 44.97 174 LYS C N 1
ATOM 3203 C CA . LYS C 1 63 ? 29.082 70.465 413.452 1.00 41.96 174 LYS C CA 1
ATOM 3204 C C . LYS C 1 63 ? 28.058 69.337 413.453 1.00 44.42 174 LYS C C 1
ATOM 3205 O O . LYS C 1 63 ? 27.526 68.966 414.501 1.00 48.39 174 LYS C O 1
ATOM 3211 N N . LEU C 1 64 ? 27.775 68.792 412.275 1.00 47.92 175 LEU C N 1
ATOM 3212 C CA . LEU C 1 64 ? 26.839 67.683 412.141 1.00 41.91 175 LEU C CA 1
ATOM 3213 C C . LEU C 1 64 ? 27.594 66.398 411.833 1.00 44.30 175 LEU C C 1
ATOM 3214 O O . LEU C 1 64 ? 28.385 66.349 410.885 1.00 47.67 175 LEU C O 1
ATOM 3219 N N . TYR C 1 65 ? 27.333 65.364 412.625 1.00 42.20 176 TYR C N 1
ATOM 3220 C CA . TYR C 1 65 ? 27.732 64.001 412.314 1.00 40.37 176 TYR C CA 1
ATOM 3221 C C . TYR C 1 65 ? 26.487 63.178 412.017 1.00 37.18 176 TYR C C 1
ATOM 3222 O O . TYR C 1 65 ? 25.383 63.498 412.465 1.00 42.56 176 TYR C O 1
ATOM 3231 N N . GLN C 1 66 ? 26.674 62.109 411.249 1.00 38.45 177 GLN C N 1
ATOM 3232 C CA . GLN C 1 66 ? 25.549 61.309 410.778 1.00 44.49 177 GLN C CA 1
ATOM 3233 C C . GLN C 1 66 ? 25.965 59.853 410.649 1.00 41.22 177 GLN C C 1
ATOM 3234 O O . GLN C 1 66 ? 26.915 59.538 409.926 1.00 41.54 177 GLN C O 1
ATOM 3240 N N . VAL C 1 67 ? 25.257 58.975 411.354 1.00 39.04 178 VAL C N 1
ATOM 3241 C CA . VAL C 1 67 ? 25.413 57.530 411.223 1.00 38.54 178 VAL C CA 1
ATOM 3242 C C . VAL C 1 67 ? 24.016 56.999 410.929 1.00 45.65 178 VAL C C 1
ATOM 3243 O O . VAL C 1 67 ? 23.226 56.765 411.850 1.00 46.63 178 VAL C O 1
ATOM 3247 N N . GLY C 1 68 ? 23.706 56.814 409.649 1.00 36.87 179 GLY C N 1
ATOM 3248 C CA . GLY C 1 68 ? 22.362 56.462 409.236 1.00 44.47 179 GLY C CA 1
ATOM 3249 C C . GLY C 1 68 ? 21.947 55.050 409.591 1.00 42.42 179 GLY C C 1
ATOM 3250 O O . GLY C 1 68 ? 22.243 54.103 408.857 1.00 52.50 179 GLY C O 1
ATOM 3259 N N . SER C 1 70 ? 19.044 52.059 410.337 1.00 46.33 181 SER C N 1
ATOM 3260 C CA . SER C 1 70 ? 17.799 51.650 409.702 1.00 51.21 181 SER C CA 1
ATOM 3261 C C . SER C 1 70 ? 16.602 51.927 410.607 1.00 58.96 181 SER C C 1
ATOM 3262 O O . SER C 1 70 ? 16.701 51.900 411.837 1.00 54.88 181 SER C O 1
ATOM 3265 N N . GLY C 1 71 ? 15.454 52.178 409.979 1.00 63.36 182 GLY C N 1
ATOM 3266 C CA . GLY C 1 71 ? 14.228 52.434 410.708 1.00 63.48 182 GLY C CA 1
ATOM 3267 C C . GLY C 1 71 ? 13.318 51.223 410.685 1.00 74.61 182 GLY C C 1
ATOM 3268 O O . GLY C 1 71 ? 13.537 50.275 411.446 1.00 74.42 182 GLY C O 1
ATOM 3269 N N . ASN C 1 72 ? 12.303 51.229 409.827 1.00 75.65 183 ASN C N 1
ATOM 3270 C CA . ASN C 1 72 ? 11.448 50.057 409.657 1.00 78.52 183 ASN C CA 1
ATOM 3271 C C . ASN C 1 72 ? 11.246 49.758 408.175 1.00 81.41 183 ASN C C 1
ATOM 3272 O O . ASN C 1 72 ? 10.716 48.708 407.811 1.00 78.88 183 ASN C O 1
ATOM 3277 N N . VAL C 1 77 ? 13.523 44.814 411.046 1.00 56.69 188 VAL C N 1
ATOM 3278 C CA . VAL C 1 77 ? 14.329 45.910 411.573 1.00 68.00 188 VAL C CA 1
ATOM 3279 C C . VAL C 1 77 ? 15.629 45.360 412.158 1.00 66.17 188 VAL C C 1
ATOM 3280 O O . VAL C 1 77 ? 15.638 44.285 412.758 1.00 63.93 188 VAL C O 1
ATOM 3284 N N . ASN C 1 78 ? 16.727 46.092 411.983 1.00 62.44 189 ASN C N 1
ATOM 3285 C CA . ASN C 1 78 ? 17.989 45.687 412.585 1.00 57.35 189 ASN C CA 1
ATOM 3286 C C . ASN C 1 78 ? 18.878 46.909 412.776 1.00 60.54 189 ASN C C 1
ATOM 3287 O O . ASN C 1 78 ? 18.844 47.845 411.971 1.00 58.64 189 ASN C O 1
ATOM 3292 N N . ILE C 1 79 ? 19.665 46.896 413.852 1.00 56.68 190 ILE C N 1
ATOM 3293 C CA . ILE C 1 79 ? 20.722 47.890 414.044 1.00 56.81 190 ILE C CA 1
ATOM 3294 C C . ILE C 1 79 ? 22.044 47.147 414.237 1.00 55.22 190 ILE C C 1
ATOM 3295 O O . ILE C 1 79 ? 22.290 46.604 415.323 1.00 54.80 190 ILE C O 1
ATOM 3300 N N . PRO C 1 80 ? 22.916 47.093 413.228 1.00 56.83 191 PRO C N 1
ATOM 3301 C CA . PRO C 1 80 ? 24.158 46.320 413.362 1.00 50.58 191 PRO C CA 1
ATOM 3302 C C . PRO C 1 80 ? 25.160 46.954 414.316 1.00 47.59 191 PRO C C 1
ATOM 3303 O O . PRO C 1 80 ? 25.201 48.173 414.504 1.00 46.12 191 PRO C O 1
ATOM 3307 N N . SER C 1 81 ? 25.994 46.094 414.904 1.00 45.18 192 SER C N 1
ATOM 3308 C CA . SER C 1 81 ? 26.962 46.535 415.902 1.00 43.92 192 SER C CA 1
ATOM 3309 C C . SER C 1 81 ? 27.950 47.556 415.347 1.00 44.94 192 SER C C 1
ATOM 3310 O O . SER C 1 81 ? 28.417 48.426 416.092 1.00 42.41 192 SER C O 1
ATOM 3313 N N . HIS C 1 82 ? 28.307 47.467 414.061 1.00 39.70 193 HIS C N 1
ATOM 3314 C CA . HIS C 1 82 ? 29.372 48.334 413.564 1.00 43.11 193 HIS C CA 1
ATOM 3315 C C . HIS C 1 82 ? 28.916 49.785 413.484 1.00 39.48 193 HIS C C 1
ATOM 3316 O O . HIS C 1 82 ? 29.736 50.699 413.629 1.00 39.86 193 HIS C O 1
ATOM 3323 N N . LEU C 1 83 ? 27.625 50.021 413.245 1.00 41.00 194 LEU C N 1
ATOM 3324 C CA . LEU C 1 83 ? 27.111 51.385 413.296 1.00 46.12 194 LEU C CA 1
ATOM 3325 C C . LEU C 1 83 ? 27.083 51.898 414.730 1.00 42.69 194 LEU C C 1
ATOM 3326 O O . LEU C 1 83 ? 27.363 53.076 414.981 1.00 44.43 194 LEU C O 1
ATOM 3331 N N . LEU C 1 84 ? 26.755 51.028 415.686 1.00 39.88 195 LEU C N 1
ATOM 3332 C CA . LEU C 1 84 ? 26.826 51.428 417.085 1.00 45.34 195 LEU C CA 1
ATOM 3333 C C . LEU C 1 84 ? 28.253 51.805 417.463 1.00 40.80 195 LEU C C 1
ATOM 3334 O O . LEU C 1 84 ? 28.486 52.845 418.089 1.00 40.06 195 LEU C O 1
ATOM 3339 N N . THR C 1 85 ? 29.226 50.982 417.068 1.00 42.24 196 THR C N 1
ATOM 3340 C CA . THR C 1 85 ? 30.625 51.291 417.355 1.00 43.77 196 THR C CA 1
ATOM 3341 C C . THR C 1 85 ? 31.027 52.613 416.718 1.00 37.40 196 THR C C 1
ATOM 3342 O O . THR C 1 85 ? 31.657 53.463 417.357 1.00 39.29 196 THR C O 1
ATOM 3346 N N . LYS C 1 86 ? 30.657 52.803 415.455 1.00 39.81 197 LYS C N 1
ATOM 3347 C CA . LYS C 1 86 ? 30.978 54.040 414.755 1.00 41.58 197 LYS C CA 1
ATOM 3348 C C . LYS C 1 86 ? 30.353 55.248 415.452 1.00 37.64 197 LYS C C 1
ATOM 3349 O O . LYS C 1 86 ? 31.016 56.269 415.663 1.00 40.03 197 LYS C O 1
ATOM 3355 N N . ALA C 1 87 ? 29.080 55.142 415.836 1.00 38.40 198 ALA C N 1
ATOM 3356 C CA . ALA C 1 87 ? 28.411 56.251 416.518 1.00 37.40 198 ALA C CA 1
ATOM 3357 C C . ALA C 1 87 ? 29.035 56.522 417.885 1.00 37.38 198 ALA C C 1
ATOM 3358 O O . ALA C 1 87 ? 29.215 57.681 418.279 1.00 34.42 198 ALA C O 1
ATOM 3360 N N . LEU C 1 88 ? 29.373 55.465 418.625 1.00 39.20 199 LEU C N 1
ATOM 3361 C CA . LEU C 1 88 ? 29.950 55.647 419.953 1.00 38.90 199 LEU C CA 1
ATOM 3362 C C . LEU C 1 88 ? 31.282 56.379 419.873 1.00 39.79 199 LEU C C 1
ATOM 3363 O O . LEU C 1 88 ? 31.572 57.254 420.698 1.00 40.12 199 LEU C O 1
ATOM 3368 N N . GLU C 1 89 ? 32.107 56.025 418.889 1.00 44.22 200 GLU C N 1
ATOM 3369 C CA . GLU C 1 89 ? 33.398 56.677 418.711 1.00 44.82 200 GLU C CA 1
ATOM 3370 C C . GLU C 1 89 ? 33.234 58.175 418.473 1.00 44.18 200 GLU C C 1
ATOM 3371 O O . GLU C 1 89 ? 34.113 58.964 418.839 1.00 39.72 200 GLU C O 1
ATOM 3377 N N . ILE C 1 90 ? 32.140 58.579 417.826 1.00 40.14 201 ILE C N 1
ATOM 3378 C CA . ILE C 1 90 ? 31.870 59.999 417.612 1.00 34.13 201 ILE C CA 1
ATOM 3379 C C . ILE C 1 90 ? 31.489 60.681 418.923 1.00 40.12 201 ILE C C 1
ATOM 3380 O O . ILE C 1 90 ? 32.067 61.707 419.299 1.00 38.18 201 ILE C O 1
ATOM 3385 N N . VAL C 1 91 ? 30.507 60.123 419.638 1.00 36.92 202 VAL C N 1
ATOM 3386 C CA . VAL C 1 91 ? 29.922 60.840 420.770 1.00 41.07 202 VAL C CA 1
ATOM 3387 C C . VAL C 1 91 ? 30.853 60.831 421.976 1.00 40.24 202 VAL C C 1
ATOM 3388 O O . VAL C 1 91 ? 30.855 61.781 422.767 1.00 42.61 202 VAL C O 1
ATOM 3392 N N . LEU C 1 92 ? 31.649 59.776 422.146 1.00 42.43 203 LEU C N 1
ATOM 3393 C CA . LEU C 1 92 ? 32.534 59.684 423.301 1.00 40.01 203 LEU C CA 1
ATOM 3394 C C . LEU C 1 92 ? 33.760 60.577 423.179 1.00 44.73 203 LEU C C 1
ATOM 3395 O O . LEU C 1 92 ? 34.467 60.766 424.175 1.00 44.83 203 LEU C O 1
ATOM 3400 N N . ASN C 1 93 ? 34.033 61.114 422.000 1.00 42.31 204 ASN C N 1
ATOM 3401 C CA . ASN C 1 93 ? 35.189 61.979 421.809 1.00 41.16 204 ASN C CA 1
ATOM 3402 C C . ASN C 1 93 ? 34.928 63.338 422.449 1.00 46.08 204 ASN C C 1
ATOM 3403 O O . ASN C 1 93 ? 34.031 64.059 421.993 1.00 43.62 204 ASN C O 1
ATOM 3408 N N . PRO C 1 94 ? 35.673 63.736 423.485 1.00 44.21 205 PRO C N 1
ATOM 3409 C CA . PRO C 1 94 ? 35.405 65.045 424.105 1.00 46.61 205 PRO C CA 1
ATOM 3410 C C . PRO C 1 94 ? 35.564 66.204 423.141 1.00 47.62 205 PRO C C 1
ATOM 3411 O O . PRO C 1 94 ? 34.978 67.269 423.371 1.00 44.10 205 PRO C O 1
ATOM 3415 N N . ALA C 1 95 ? 36.336 66.031 422.068 1.00 49.09 206 ALA C N 1
ATOM 3416 C CA . ALA C 1 95 ? 36.503 67.087 421.080 1.00 50.84 206 ALA C CA 1
ATOM 3417 C C . ALA C 1 95 ? 35.230 67.351 420.293 1.00 47.80 206 ALA C C 1
ATOM 3418 O O . ALA C 1 95 ? 35.167 68.355 419.579 1.00 49.23 206 ALA C O 1
ATOM 3420 N N . ASN C 1 96 ? 34.241 66.463 420.370 1.00 47.00 207 ASN C N 1
ATOM 3421 C CA . ASN C 1 96 ? 32.955 66.664 419.719 1.00 46.90 207 ASN C CA 1
ATOM 3422 C C . ASN C 1 96 ? 31.888 67.173 420.678 1.00 46.79 207 ASN C C 1
ATOM 3423 O O . ASN C 1 96 ? 30.759 67.429 420.248 1.00 45.61 207 ASN C O 1
ATOM 3428 N N . GLN C 1 97 ? 32.216 67.326 421.980 1.00 47.67 208 GLN C N 1
ATOM 3429 C CA . GLN C 1 97 ? 31.205 67.659 422.968 1.00 45.31 208 GLN C CA 1
ATOM 3430 C C . GLN C 1 97 ? 31.235 69.149 423.291 1.00 47.48 208 GLN C C 1
ATOM 3431 O O . GLN C 1 97 ? 32.276 69.797 423.148 1.00 49.49 208 GLN C O 1
ATOM 3437 N N . PRO C 1 98 ? 30.114 69.738 423.744 1.00 45.14 209 PRO C N 1
ATOM 3438 C CA . PRO C 1 98 ? 28.806 69.110 423.977 1.00 42.69 209 PRO C CA 1
ATOM 3439 C C . PRO C 1 98 ? 28.149 68.600 422.699 1.00 43.01 209 PRO C C 1
ATOM 3440 O O . PRO C 1 98 ? 28.175 69.301 421.686 1.00 40.93 209 PRO C O 1
ATOM 3444 N N . ILE C 1 99 ? 27.574 67.399 422.747 1.00 37.57 210 ILE C N 1
ATOM 3445 C CA . ILE C 1 99 ? 26.979 66.771 421.574 1.00 37.08 210 ILE C CA 1
ATOM 3446 C C . ILE C 1 99 ? 25.558 66.338 421.900 1.00 35.81 210 ILE C C 1
ATOM 3447 O O . ILE C 1 99 ? 25.281 65.843 422.998 1.00 35.77 210 ILE C O 1
ATOM 3452 N N . LEU C 1 100 ? 24.664 66.517 420.934 1.00 37.34 211 LEU C N 1
ATOM 3453 C CA . LEU C 1 100 ? 23.282 66.070 421.028 1.00 36.47 211 LEU C CA 1
ATOM 3454 C C . LEU C 1 100 ? 23.068 64.897 420.083 1.00 34.67 211 LEU C C 1
ATOM 3455 O O . LEU C 1 100 ? 23.388 64.986 418.894 1.00 33.74 211 LEU C O 1
ATOM 3460 N N . ILE C 1 101 ? 22.533 63.805 420.619 1.00 37.64 212 ILE C N 1
ATOM 3461 C CA . ILE C 1 101 ? 22.156 62.635 419.836 1.00 31.75 212 ILE C CA 1
ATOM 3462 C C . ILE C 1 101 ? 20.656 62.697 419.603 1.00 31.53 212 ILE C C 1
ATOM 3463 O O . ILE C 1 101 ? 19.887 62.946 420.538 1.00 36.42 212 ILE C O 1
ATOM 3468 N N . HIS C 1 102 ? 20.231 62.473 418.366 1.00 37.86 213 HIS C N 1
ATOM 3469 C CA . HIS C 1 102 ? 18.801 62.429 418.109 1.00 38.38 213 HIS C CA 1
ATOM 3470 C C . HIS C 1 102 ? 18.532 61.635 416.844 1.00 34.54 213 HIS C C 1
ATOM 3471 O O . HIS C 1 102 ? 19.385 61.534 415.957 1.00 36.73 213 HIS C O 1
ATOM 3478 N N . CYS C 1 103 ? 17.334 61.063 416.790 1.00 34.96 214 CYS C N 1
ATOM 3479 C CA . CYS C 1 103 ? 16.783 60.511 415.563 1.00 36.60 214 CYS C CA 1
ATOM 3480 C C . CYS C 1 103 ? 15.492 61.272 415.280 1.00 37.50 214 CYS C C 1
ATOM 3481 O O . CYS C 1 103 ? 15.499 62.505 415.258 1.00 38.52 214 CYS C O 1
ATOM 3484 N N . ASN C 1 104 ? 14.377 60.578 415.059 1.00 34.58 215 ASN C N 1
ATOM 3485 C CA . ASN C 1 104 ? 13.107 61.267 414.834 1.00 39.05 215 ASN C CA 1
ATOM 3486 C C . ASN C 1 104 ? 12.411 61.616 416.147 1.00 39.42 215 ASN C C 1
ATOM 3487 O O . ASN C 1 104 ? 12.121 62.790 416.404 1.00 37.26 215 ASN C O 1
ATOM 3492 N N . ARG C 1 105 ? 12.258 60.663 417.015 1.00 40.97 216 ARG C N 1
ATOM 3493 C CA . ARG C 1 105 ? 11.614 60.915 418.251 1.00 37.96 216 ARG C CA 1
ATOM 3494 C C . ARG C 1 105 ? 12.471 60.739 419.453 1.00 41.88 216 ARG C C 1
ATOM 3495 O O . ARG C 1 105 ? 12.049 60.960 420.538 1.00 40.18 216 ARG C O 1
ATOM 3503 N N . GLY C 1 106 ? 13.678 60.301 419.242 1.00 38.03 217 GLY C N 1
ATOM 3504 C CA . GLY C 1 106 ? 14.597 60.080 420.341 1.00 36.41 217 GLY C CA 1
ATOM 3505 C C . GLY C 1 106 ? 14.299 58.842 421.155 1.00 40.26 217 GLY C C 1
ATOM 3506 O O . GLY C 1 106 ? 14.696 58.773 422.321 1.00 35.68 217 GLY C O 1
ATOM 3507 N N . LYS C 1 107 ? 13.618 57.855 420.570 1.00 34.82 218 LYS C N 1
ATOM 3508 C CA . LYS C 1 107 ? 13.164 56.672 421.291 1.00 33.27 218 LYS C CA 1
ATOM 3509 C C . LYS C 1 107 ? 13.922 55.411 420.904 1.00 36.08 218 LYS C C 1
ATOM 3510 O O . LYS C 1 107 ? 14.467 54.725 421.773 1.00 38.34 218 LYS C O 1
ATOM 3516 N N . HIS C 1 108 ? 13.967 55.075 419.613 1.00 41.74 219 HIS C N 1
ATOM 3517 C CA . HIS C 1 108 ? 14.481 53.777 419.187 1.00 43.45 219 HIS C CA 1
ATOM 3518 C C . HIS C 1 108 ? 15.971 53.825 418.879 1.00 37.27 219 HIS C C 1
ATOM 3519 O O . HIS C 1 108 ? 16.784 53.320 419.659 1.00 41.63 219 HIS C O 1
ATOM 3526 N N . ARG C 1 109 ? 16.345 54.405 417.739 1.00 38.04 220 ARG C N 1
ATOM 3527 C CA . ARG C 1 109 ? 17.757 54.452 417.379 1.00 41.60 220 ARG C CA 1
ATOM 3528 C C . ARG C 1 109 ? 18.552 55.227 418.420 1.00 35.64 220 ARG C C 1
ATOM 3529 O O . ARG C 1 109 ? 19.620 54.785 418.858 1.00 32.66 220 ARG C O 1
ATOM 3537 N N . THR C 1 110 ? 18.035 56.382 418.844 1.00 33.41 221 THR C N 1
ATOM 3538 C CA . THR C 1 110 ? 18.670 57.118 419.930 1.00 31.95 221 THR C CA 1
ATOM 3539 C C . THR C 1 110 ? 18.728 56.270 421.192 1.00 36.55 221 THR C C 1
ATOM 3540 O O . THR C 1 110 ? 19.773 56.173 421.845 1.00 34.20 221 THR C O 1
ATOM 3544 N N . GLY C 1 111 ? 17.613 55.626 421.540 1.00 38.53 222 GLY C N 1
ATOM 3545 C CA . GLY C 1 111 ? 17.576 54.848 422.765 1.00 35.09 222 GLY C CA 1
ATOM 3546 C C . GLY C 1 111 ? 18.538 53.678 422.736 1.00 36.24 222 GLY C C 1
ATOM 3547 O O . GLY C 1 111 ? 19.154 53.343 423.750 1.00 39.00 222 GLY C O 1
ATOM 3548 N N . CYS C 1 112 ? 18.679 53.040 421.573 1.00 32.95 223 CYS C N 1
ATOM 3549 C CA . CYS C 1 112 ? 19.602 51.916 421.459 1.00 35.18 223 CYS C CA 1
ATOM 3550 C C . CYS C 1 112 ? 21.044 52.370 421.654 1.00 35.85 223 CYS C C 1
ATOM 3551 O O . CYS C 1 112 ? 21.814 51.721 422.371 1.00 37.52 223 CYS C O 1
ATOM 3554 N N . LEU C 1 113 ? 21.425 53.492 421.040 1.00 32.44 224 LEU C N 1
ATOM 3555 C CA . LEU C 1 113 ? 22.784 53.998 421.202 1.00 36.26 224 LEU C CA 1
ATOM 3556 C C . LEU C 1 113 ? 23.061 54.369 422.655 1.00 33.58 224 LEU C C 1
ATOM 3557 O O . LEU C 1 113 ? 24.115 54.029 423.203 1.00 29.48 224 LEU C O 1
ATOM 3562 N N . ILE C 1 114 ? 22.124 55.076 423.296 1.00 33.50 225 ILE C N 1
ATOM 3563 C CA . ILE C 1 114 ? 22.323 55.484 424.687 1.00 33.07 225 ILE C CA 1
ATOM 3564 C C . ILE C 1 114 ? 22.487 54.262 425.578 1.00 31.28 225 ILE C C 1
ATOM 3565 O O . ILE C 1 114 ? 23.321 54.248 426.491 1.00 33.81 225 ILE C O 1
ATOM 3570 N N . GLY C 1 115 ? 21.699 53.218 425.332 1.00 34.33 226 GLY C N 1
ATOM 3571 C CA . GLY C 1 115 ? 21.847 52.002 426.111 1.00 34.31 226 GLY C CA 1
ATOM 3572 C C . GLY C 1 115 ? 23.251 51.435 426.040 1.00 31.94 226 GLY C C 1
ATOM 3573 O O . GLY C 1 115 ? 23.765 50.898 427.024 1.00 39.11 226 GLY C O 1
ATOM 3574 N N . CYS C 1 116 ? 23.893 51.548 424.875 1.00 35.91 227 CYS C N 1
ATOM 3575 C CA . CYS C 1 116 ? 25.270 51.084 424.746 1.00 35.50 227 CYS C CA 1
ATOM 3576 C C . CYS C 1 116 ? 26.238 51.971 425.519 1.00 32.86 227 CYS C C 1
ATOM 3577 O O . CYS C 1 116 ? 27.239 51.474 426.048 1.00 34.62 227 CYS C O 1
ATOM 3580 N N . ILE C 1 117 ? 25.969 53.276 425.594 1.00 32.03 228 ILE C N 1
ATOM 3581 C CA . ILE C 1 117 ? 26.775 54.141 426.449 1.00 33.57 228 ILE C CA 1
ATOM 3582 C C . ILE C 1 117 ? 26.683 53.670 427.892 1.00 31.14 228 ILE C C 1
ATOM 3583 O O . ILE C 1 117 ? 27.697 53.523 428.583 1.00 32.58 228 ILE C O 1
ATOM 3588 N N . ARG C 1 118 ? 25.460 53.423 428.365 1.00 33.01 229 ARG C N 1
ATOM 3589 C CA . ARG C 1 118 ? 25.278 52.959 429.734 1.00 35.11 229 ARG C CA 1
ATOM 3590 C C . ARG C 1 118 ? 26.025 51.656 429.978 1.00 37.88 229 ARG C C 1
ATOM 3591 O O . ARG C 1 118 ? 26.532 51.427 431.083 1.00 35.82 229 ARG C O 1
ATOM 3599 N N . LYS C 1 119 ? 26.098 50.792 428.965 1.00 38.56 230 LYS C N 1
ATOM 3600 C CA . LYS C 1 119 ? 26.837 49.542 429.102 1.00 35.26 230 LYS C CA 1
ATOM 3601 C C . LYS C 1 119 ? 28.320 49.810 429.332 1.00 36.51 230 LYS C C 1
ATOM 3602 O O . LYS C 1 119 ? 28.966 49.127 430.136 1.00 37.67 230 LYS C O 1
ATOM 3608 N N . LEU C 1 120 ? 28.878 50.805 428.636 1.00 39.85 231 LEU C N 1
ATOM 3609 C CA . LEU C 1 120 ? 30.254 51.211 428.905 1.00 40.65 231 LEU C CA 1
ATOM 3610 C C . LEU C 1 120 ? 30.413 51.735 430.321 1.00 37.31 231 LEU C C 1
ATOM 3611 O O . LEU C 1 120 ? 31.490 51.602 430.914 1.00 40.08 231 LEU C O 1
ATOM 3616 N N . GLN C 1 121 ? 29.367 52.349 430.869 1.00 35.31 232 GLN C N 1
ATOM 3617 C CA . GLN C 1 121 ? 29.383 52.819 432.247 1.00 38.37 232 GLN C CA 1
ATOM 3618 C C . GLN C 1 121 ? 29.150 51.697 433.251 1.00 36.72 232 GLN C C 1
ATOM 3619 O O . GLN C 1 121 ? 29.109 51.968 434.456 1.00 42.47 232 GLN C O 1
ATOM 3625 N N . ASN C 1 122 ? 28.985 50.457 432.781 1.00 36.24 233 ASN C N 1
ATOM 3626 C CA . ASN C 1 122 ? 28.788 49.289 433.643 1.00 43.02 233 ASN C CA 1
ATOM 3627 C C . ASN C 1 122 ? 27.482 49.362 434.423 1.00 43.12 233 ASN C C 1
ATOM 3628 O O . ASN C 1 122 ? 27.378 48.823 435.527 1.00 41.33 233 ASN C O 1
ATOM 3633 N N . TRP C 1 123 ? 26.468 50.013 433.862 1.00 38.27 234 TRP C N 1
ATOM 3634 C CA . TRP C 1 123 ? 25.145 49.951 434.460 1.00 33.16 234 TRP C CA 1
ATOM 3635 C C . TRP C 1 123 ? 24.585 48.541 434.348 1.00 34.66 234 TRP C C 1
ATOM 3636 O O . TRP C 1 123 ? 24.878 47.804 433.404 1.00 33.66 234 TRP C O 1
ATOM 3647 N N . SER C 1 124 ? 23.761 48.168 435.321 1.00 38.26 235 SER C N 1
ATOM 3648 C CA . SER C 1 124 ? 23.021 46.923 435.207 1.00 40.46 235 SER C CA 1
ATOM 3649 C C . SER C 1 124 ? 22.072 46.999 434.019 1.00 33.24 235 SER C C 1
ATOM 3650 O O . SER C 1 124 ? 21.539 48.062 433.689 1.00 35.00 235 SER C O 1
ATOM 3653 N N . LEU C 1 125 ? 21.858 45.854 433.372 1.00 32.72 236 LEU C N 1
ATOM 3654 C CA . LEU C 1 125 ? 20.924 45.811 432.254 1.00 34.30 236 LEU C CA 1
ATOM 3655 C C . LEU C 1 125 ? 19.535 46.249 432.694 1.00 36.03 236 LEU C C 1
ATOM 3656 O O . LEU C 1 125 ? 18.812 46.909 431.938 1.00 35.10 236 LEU C O 1
ATOM 3661 N N . THR C 1 126 ? 19.151 45.899 433.923 1.00 37.07 237 THR C N 1
ATOM 3662 C CA . THR C 1 126 ? 17.852 46.301 434.451 1.00 34.85 237 THR C CA 1
ATOM 3663 C C . THR C 1 126 ? 17.655 47.810 434.340 1.00 32.78 237 THR C C 1
ATOM 3664 O O . THR C 1 126 ? 16.608 48.278 433.880 1.00 34.04 237 THR C O 1
ATOM 3676 N N . ILE C 1 128 ? 19.522 50.021 432.534 1.00 36.75 239 ILE C N 1
ATOM 3677 C CA . ILE C 1 128 ? 19.610 50.449 431.140 1.00 30.91 239 ILE C CA 1
ATOM 3678 C C . ILE C 1 128 ? 18.252 50.306 430.471 1.00 32.51 239 ILE C C 1
ATOM 3679 O O . ILE C 1 128 ? 17.748 51.239 429.834 1.00 31.90 239 ILE C O 1
ATOM 3684 N N . PHE C 1 129 ? 17.641 49.126 430.603 1.00 34.46 240 PHE C N 1
ATOM 3685 C CA . PHE C 1 129 ? 16.350 48.877 429.973 1.00 30.58 240 PHE C CA 1
ATOM 3686 C C . PHE C 1 129 ? 15.264 49.757 430.575 1.00 35.54 240 PHE C C 1
ATOM 3687 O O . PHE C 1 129 ? 14.371 50.227 429.859 1.00 35.76 240 PHE C O 1
ATOM 3695 N N . ASP C 1 130 ? 15.318 49.986 431.889 1.00 32.21 241 ASP C N 1
ATOM 3696 C CA . ASP C 1 130 ? 14.318 50.829 432.534 1.00 32.17 241 ASP C CA 1
ATOM 3697 C C . ASP C 1 130 ? 14.417 52.267 432.037 1.00 32.61 241 ASP C C 1
ATOM 3698 O O . ASP C 1 130 ? 13.396 52.924 431.806 1.00 29.15 241 ASP C O 1
ATOM 3703 N N . GLU C 1 131 ? 15.641 52.773 431.871 1.00 32.61 242 GLU C N 1
ATOM 3704 C CA . GLU C 1 131 ? 15.819 54.100 431.290 1.00 34.00 242 GLU C CA 1
ATOM 3705 C C . GLU C 1 131 ? 15.362 54.131 429.838 1.00 33.69 242 GLU C C 1
ATOM 3706 O O . GLU C 1 131 ? 14.684 55.075 429.414 1.00 30.12 242 GLU C O 1
ATOM 3712 N N . TYR C 1 132 ? 15.722 53.109 429.060 1.00 32.28 243 TYR C N 1
ATOM 3713 C CA . TYR C 1 132 ? 15.296 53.060 427.666 1.00 34.12 243 TYR C CA 1
ATOM 3714 C C . TYR C 1 132 ? 13.778 53.135 427.551 1.00 34.52 243 TYR C C 1
ATOM 3715 O O . TYR C 1 132 ? 13.242 53.892 426.733 1.00 32.24 243 TYR C O 1
ATOM 3724 N N . ARG C 1 133 ? 13.064 52.366 428.375 1.00 33.65 244 ARG C N 1
ATOM 3725 C CA . ARG C 1 133 ? 11.611 52.325 428.256 1.00 34.19 244 ARG C CA 1
ATOM 3726 C C . ARG C 1 133 ? 10.976 53.633 428.707 1.00 35.53 244 ARG C C 1
ATOM 3727 O O . ARG C 1 133 ? 9.944 54.038 428.161 1.00 35.89 244 ARG C O 1
ATOM 3735 N N . ARG C 1 134 ? 11.573 54.309 429.690 1.00 33.58 245 ARG C N 1
ATOM 3736 C CA . ARG C 1 134 ? 11.037 55.595 430.123 1.00 31.99 245 ARG C CA 1
ATOM 3737 C C . ARG C 1 134 ? 11.030 56.594 428.973 1.00 34.66 245 ARG C C 1
ATOM 3738 O O . ARG C 1 134 ? 10.060 57.339 428.793 1.00 33.88 245 ARG C O 1
ATOM 3746 N N . PHE C 1 135 ? 12.104 56.617 428.179 1.00 32.68 246 PHE C N 1
ATOM 3747 C CA . PHE C 1 135 ? 12.179 57.507 427.027 1.00 34.47 246 PHE C CA 1
ATOM 3748 C C . PHE C 1 135 ? 11.414 56.967 425.827 1.00 35.57 246 PHE C C 1
ATOM 3749 O O . PHE C 1 135 ? 10.902 57.752 425.021 1.00 34.68 246 PHE C O 1
ATOM 3757 N N . ALA C 1 136 ? 11.335 55.647 425.683 1.00 36.93 247 ALA C N 1
ATOM 3758 C CA . ALA C 1 136 ? 10.741 55.051 424.496 1.00 34.41 247 ALA C CA 1
ATOM 3759 C C . ALA C 1 136 ? 9.231 54.892 424.583 1.00 41.77 247 ALA C C 1
ATOM 3760 O O . ALA C 1 136 ? 8.590 54.674 423.548 1.00 48.49 247 ALA C O 1
ATOM 3762 N N . PHE C 1 137 ? 8.646 54.990 425.772 1.00 38.85 248 PHE C N 1
ATOM 3763 C CA . PHE C 1 137 ? 7.211 54.782 425.891 1.00 40.83 248 PHE C CA 1
ATOM 3764 C C . PHE C 1 137 ? 6.471 55.773 424.995 1.00 47.84 248 PHE C C 1
ATOM 3765 O O . PHE C 1 137 ? 6.845 56.951 424.933 1.00 43.70 248 PHE C O 1
ATOM 3773 N N . PRO C 1 138 ? 5.404 55.345 424.297 1.00 50.37 249 PRO C N 1
ATOM 3774 C CA . PRO C 1 138 ? 4.758 54.026 424.309 1.00 55.29 249 PRO C CA 1
ATOM 3775 C C . PRO C 1 138 ? 5.301 53.032 423.296 1.00 55.77 249 PRO C C 1
ATOM 3776 O O . PRO C 1 138 ? 4.700 51.977 423.109 1.00 61.38 249 PRO C O 1
ATOM 3780 N N . LYS C 1 139 ? 6.381 53.368 422.628 1.00 51.04 250 LYS C N 1
ATOM 3781 C CA . LYS C 1 139 ? 6.965 52.545 421.599 1.00 52.19 250 LYS C CA 1
ATOM 3782 C C . LYS C 1 139 ? 8.225 51.797 421.981 1.00 47.47 250 LYS C C 1
ATOM 3783 O O . LYS C 1 139 ? 9.098 51.648 421.202 1.00 49.26 250 LYS C O 1
ATOM 3789 N N . ALA C 1 140 ? 8.323 51.350 423.187 1.00 40.85 251 ALA C N 1
ATOM 3790 C CA . ALA C 1 140 ? 9.467 50.558 423.616 1.00 38.27 251 ALA C CA 1
ATOM 3791 C C . ALA C 1 140 ? 9.516 49.252 422.834 1.00 40.47 251 ALA C C 1
ATOM 3792 O O . ALA C 1 140 ? 8.511 48.543 422.726 1.00 46.87 251 ALA C O 1
ATOM 3794 N N . ARG C 1 141 ? 10.685 48.934 422.289 1.00 38.81 252 ARG C N 1
ATOM 3795 C CA . ARG C 1 141 ? 10.888 47.732 421.493 1.00 40.08 252 ARG C CA 1
ATOM 3796 C C . ARG C 1 141 ? 11.820 46.774 422.215 1.00 34.50 252 ARG C C 1
ATOM 3797 O O . ARG C 1 141 ? 12.905 47.170 422.651 1.00 35.11 252 ARG C O 1
ATOM 3805 N N . ALA C 1 142 ? 11.402 45.512 422.322 1.00 31.49 253 ALA C N 1
ATOM 3806 C CA . ALA C 1 142 ? 12.294 44.484 422.847 1.00 32.68 253 ALA C CA 1
ATOM 3807 C C . ALA C 1 142 ? 13.586 44.414 422.044 1.00 33.48 253 ALA C C 1
ATOM 3808 O O . ALA C 1 142 ? 14.653 44.141 422.606 1.00 33.02 253 ALA C O 1
ATOM 3810 N N . LEU C 1 143 ? 13.511 44.656 420.732 1.00 37.63 254 LEU C N 1
ATOM 3811 C CA . LEU C 1 143 ? 14.691 44.532 419.880 1.00 36.05 254 LEU C CA 1
ATOM 3812 C C . LEU C 1 143 ? 15.776 45.527 420.269 1.00 36.86 254 LEU C C 1
ATOM 3813 O O . LEU C 1 143 ? 16.963 45.179 420.296 1.00 35.79 254 LEU C O 1
ATOM 3818 N N . ASP C 1 144 ? 15.397 46.773 420.553 1.00 38.09 255 ASP C N 1
ATOM 3819 C CA . ASP C 1 144 ? 16.387 47.761 420.969 1.00 39.84 255 ASP C CA 1
ATOM 3820 C C . ASP C 1 144 ? 17.120 47.294 422.218 1.00 37.91 255 ASP C C 1
ATOM 3821 O O . ASP C 1 144 ? 18.340 47.466 422.338 1.00 34.77 255 ASP C O 1
ATOM 3826 N N . GLN C 1 145 ? 16.389 46.703 423.161 1.00 35.27 256 GLN C N 1
ATOM 3827 C CA . GLN C 1 145 ? 17.017 46.171 424.363 1.00 37.79 256 GLN C CA 1
ATOM 3828 C C . GLN C 1 145 ? 17.861 44.944 424.041 1.00 39.31 256 GLN C C 1
ATOM 3829 O O . GLN C 1 145 ? 18.916 44.730 424.650 1.00 37.53 256 GLN C O 1
ATOM 3835 N N . GLN C 1 146 ? 17.412 44.128 423.085 1.00 36.92 257 GLN C N 1
ATOM 3836 C CA . GLN C 1 146 ? 18.191 42.968 422.662 1.00 38.30 257 GLN C CA 1
ATOM 3837 C C . GLN C 1 146 ? 19.508 43.383 422.016 1.00 39.43 257 GLN C C 1
ATOM 3838 O O . GLN C 1 146 ? 20.548 42.758 422.257 1.00 41.19 257 GLN C O 1
ATOM 3844 N N . PHE C 1 147 ? 19.489 44.435 421.193 1.00 38.65 258 PHE C N 1
ATOM 3845 C CA . PHE C 1 147 ? 20.728 44.919 420.591 1.00 38.48 258 PHE C CA 1
ATOM 3846 C C . PHE C 1 147 ? 21.708 45.379 421.659 1.00 38.54 258 PHE C C 1
ATOM 3847 O O . PHE C 1 147 ? 22.909 45.095 421.577 1.00 36.06 258 PHE C O 1
ATOM 3855 N N . ILE C 1 148 ? 21.211 46.090 422.672 1.00 41.08 259 ILE C N 1
ATOM 3856 C CA . ILE C 1 148 ? 22.064 46.510 423.780 1.00 37.49 259 ILE C CA 1
ATOM 3857 C C . ILE C 1 148 ? 22.654 45.292 424.478 1.00 36.77 259 ILE C C 1
ATOM 3858 O O . ILE C 1 148 ? 23.854 45.241 424.771 1.00 38.21 259 ILE C O 1
ATOM 3863 N N . GLU C 1 149 ? 21.818 44.289 424.752 1.00 36.86 260 GLU C N 1
ATOM 3864 C CA . GLU C 1 149 ? 22.290 43.116 425.478 1.00 38.75 260 GLU C CA 1
ATOM 3865 C C . GLU C 1 149 ? 23.358 42.375 424.685 1.00 36.44 260 GLU C C 1
ATOM 3866 O O . GLU C 1 149 ? 24.344 41.895 425.256 1.00 39.32 260 GLU C O 1
ATOM 3880 N N . TYR C 1 151 ? 25.298 43.651 422.230 1.00 38.19 262 TYR C N 1
ATOM 3881 C CA . TYR C 1 151 ? 26.386 44.465 421.705 1.00 42.05 262 TYR C CA 1
ATOM 3882 C C . TYR C 1 151 ? 27.696 44.093 422.380 1.00 40.04 262 TYR C C 1
ATOM 3883 O O . TYR C 1 151 ? 27.827 44.189 423.605 1.00 41.06 262 TYR C O 1
ATOM 3892 N N . ASP C 1 152 ? 28.664 43.658 421.579 1.00 45.88 263 ASP C N 1
ATOM 3893 C CA . ASP C 1 152 ? 30.006 43.362 422.066 1.00 47.87 263 ASP C CA 1
ATOM 3894 C C . ASP C 1 152 ? 30.800 44.663 422.055 1.00 43.18 263 ASP C C 1
ATOM 3895 O O . ASP C 1 152 ? 31.148 45.180 420.988 1.00 46.45 263 ASP C O 1
ATOM 3900 N N . ASP C 1 153 ? 31.089 45.189 423.243 1.00 46.55 264 ASP C N 1
ATOM 3901 C CA . ASP C 1 153 ? 31.736 46.484 423.390 1.00 49.03 264 ASP C CA 1
ATOM 3902 C C . ASP C 1 153 ? 33.241 46.363 423.601 1.00 52.39 264 ASP C C 1
ATOM 3903 O O . ASP C 1 153 ? 33.878 47.323 424.046 1.00 47.37 264 ASP C O 1
ATOM 3908 N N . ASP C 1 154 ? 33.825 45.209 423.268 1.00 53.94 265 ASP C N 1
ATOM 3909 C CA . ASP C 1 154 ? 35.270 45.045 423.394 1.00 53.35 265 ASP C CA 1
ATOM 3910 C C . ASP C 1 154 ? 36.013 46.060 422.535 1.00 51.80 265 ASP C C 1
ATOM 3911 O O . ASP C 1 154 ? 36.984 46.680 422.985 1.00 50.89 265 ASP C O 1
ATOM 3916 N N . GLU C 1 155 ? 35.573 46.242 421.288 1.00 48.06 266 GLU C N 1
ATOM 3917 C CA . GLU C 1 155 ? 36.284 47.138 420.381 1.00 51.81 266 GLU C CA 1
ATOM 3918 C C . GLU C 1 155 ? 36.220 48.576 420.876 1.00 51.73 266 GLU C C 1
ATOM 3919 O O . GLU C 1 155 ? 37.242 49.266 420.954 1.00 54.29 266 GLU C O 1
ATOM 3925 N N . ILE C 1 156 ? 35.018 49.051 421.207 1.00 48.72 267 ILE C N 1
ATOM 3926 C CA . ILE C 1 156 ? 34.876 50.438 421.633 1.00 48.39 267 ILE C CA 1
ATOM 3927 C C . ILE C 1 156 ? 35.584 50.648 422.967 1.00 46.45 267 ILE C C 1
ATOM 3928 O O . ILE C 1 156 ? 36.068 51.750 423.252 1.00 49.85 267 ILE C O 1
ATOM 3933 N N . LYS C 1 157 ? 35.649 49.612 423.811 1.00 48.55 268 LYS C N 1
ATOM 3934 C CA . LYS C 1 157 ? 36.408 49.714 425.056 1.00 50.49 268 LYS C CA 1
ATOM 3935 C C . LYS C 1 157 ? 37.904 49.880 424.790 1.00 49.01 268 LYS C C 1
ATOM 3936 O O . LYS C 1 157 ? 38.581 50.627 425.505 1.00 56.59 268 LYS C O 1
ATOM 3942 N N . ARG C 1 158 ? 38.445 49.198 423.773 1.00 56.70 269 ARG C N 1
ATOM 3943 C CA . ARG C 1 158 ? 39.843 49.427 423.402 1.00 59.59 269 ARG C CA 1
ATOM 3944 C C . ARG C 1 158 ? 40.081 50.870 422.996 1.00 60.15 269 ARG C C 1
ATOM 3945 O O . ARG C 1 158 ? 41.018 51.520 423.475 1.00 61.64 269 ARG C O 1
ATOM 3953 N N . ILE C 1 159 ? 39.238 51.387 422.104 1.00 57.61 270 ILE C N 1
ATOM 3954 C CA . ILE C 1 159 ? 39.406 52.754 421.631 1.00 56.41 270 ILE C CA 1
ATOM 3955 C C . ILE C 1 159 ? 39.274 53.728 422.790 1.00 56.77 270 ILE C C 1
ATOM 3956 O O . ILE C 1 159 ? 40.066 54.668 422.925 1.00 61.34 270 ILE C O 1
ATOM 3961 N N . ALA C 1 160 ? 38.283 53.512 423.655 1.00 57.66 271 ALA C N 1
ATOM 3962 C CA . ALA C 1 160 ? 38.043 54.449 424.746 1.00 62.16 271 ALA C CA 1
ATOM 3963 C C . ALA C 1 160 ? 39.187 54.433 425.756 1.00 64.40 271 ALA C C 1
ATOM 3964 O O . ALA C 1 160 ? 39.617 55.492 426.230 1.00 65.10 271 ALA C O 1
ATOM 3966 N N . SER C 1 161 ? 39.687 53.247 426.109 1.00 57.70 272 SER C N 1
ATOM 3967 C CA . SER C 1 161 ? 40.822 53.164 427.023 1.00 61.84 272 SER C CA 1
ATOM 3968 C C . SER C 1 161 ? 42.079 53.760 426.400 1.00 58.51 272 SER C C 1
ATOM 3969 O O . SER C 1 161 ? 42.829 54.486 427.064 1.00 63.05 272 SER C O 1
ATOM 3972 N N . LYS C 1 162 ? 42.317 53.468 425.121 1.00 60.30 273 LYS C N 1
ATOM 3973 C CA . LYS C 1 162 ? 43.496 53.980 424.430 1.00 63.60 273 LYS C CA 1
ATOM 3974 C C . LYS C 1 162 ? 43.564 55.505 424.494 1.00 69.77 273 LYS C C 1
ATOM 3975 O O . LYS C 1 162 ? 44.640 56.080 424.700 1.00 71.44 273 LYS C O 1
ATOM 3981 N N . ASN C 1 163 ? 42.442 56.166 424.319 1.00 71.00 274 ASN C N 1
ATOM 3982 C CA . ASN C 1 163 ? 42.390 57.620 424.459 1.00 70.21 274 ASN C CA 1
ATOM 3983 C C . ASN C 1 163 ? 41.984 58.159 425.839 1.00 67.07 274 ASN C C 1
ATOM 3984 O O . ASN C 1 163 ? 41.702 59.315 425.916 1.00 70.29 274 ASN C O 1
ATOM 3989 N N . ASN C 1 164 ? 41.916 57.351 426.887 1.00 62.58 275 ASN C N 1
ATOM 3990 C CA . ASN C 1 164 ? 41.507 57.775 428.201 1.00 72.69 275 ASN C CA 1
ATOM 3991 C C . ASN C 1 164 ? 40.139 58.450 428.279 1.00 69.90 275 ASN C C 1
ATOM 3992 O O . ASN C 1 164 ? 39.965 59.403 428.988 1.00 61.91 275 ASN C O 1
ATOM 3997 N N . TRP C 1 165 ? 39.168 57.919 427.554 1.00 66.95 276 TRP C N 1
ATOM 3998 C CA . TRP C 1 165 ? 37.843 58.448 427.552 1.00 61.49 276 TRP C CA 1
ATOM 3999 C C . TRP C 1 165 ? 37.057 57.939 428.740 1.00 62.36 276 TRP C C 1
ATOM 4000 O O . TRP C 1 165 ? 36.160 58.562 429.180 1.00 64.48 276 TRP C O 1
ATOM 4011 N N . LEU C 1 166 ? 37.442 56.805 429.272 1.00 62.28 277 LEU C N 1
ATOM 4012 C CA . LEU C 1 166 ? 36.778 56.195 430.407 1.00 60.59 277 LEU C CA 1
ATOM 4013 C C . LEU C 1 166 ? 37.517 56.506 431.702 1.00 57.93 277 LEU C C 1
ATOM 4014 O O . LEU C 1 166 ? 38.734 56.707 431.696 1.00 63.27 277 LEU C O 1
ATOM 4019 N N . PRO C 1 167 ? 36.807 56.559 432.840 1.00 63.28 278 PRO C N 1
ATOM 4020 C CA . PRO C 1 167 ? 35.343 56.480 432.924 1.00 62.51 278 PRO C CA 1
ATOM 4021 C C . PRO C 1 167 ? 34.681 57.783 432.475 1.00 55.41 278 PRO C C 1
ATOM 4022 O O . PRO C 1 167 ? 35.303 58.842 432.557 1.00 60.65 278 PRO C O 1
ATOM 4026 N N . LEU C 1 168 ? 33.438 57.700 432.008 1.00 52.92 279 LEU C N 1
ATOM 4027 C CA . LEU C 1 168 ? 32.699 58.893 431.620 1.00 47.69 279 LEU C CA 1
ATOM 4028 C C . LEU C 1 168 ? 32.425 59.757 432.847 1.00 45.20 279 LEU C C 1
ATOM 4029 O O . LEU C 1 168 ? 32.088 59.251 433.920 1.00 44.40 279 LEU C O 1
ATOM 4034 N N . GLN C 1 169 ? 32.572 61.070 432.685 1.00 47.18 280 GLN C N 1
ATOM 4035 C CA . GLN C 1 169 ? 32.524 62.006 433.801 1.00 49.71 280 GLN C CA 1
ATOM 4036 C C . GLN C 1 169 ? 31.176 62.716 433.825 1.00 50.76 280 GLN C C 1
ATOM 4037 O O . GLN C 1 169 ? 30.696 63.183 432.787 1.00 42.74 280 GLN C O 1
ATOM 4043 N N . TRP C 1 170 ? 30.578 62.804 435.009 1.00 39.45 281 TRP C N 1
ATOM 4044 C CA . TRP C 1 170 ? 29.331 63.540 435.188 1.00 42.75 281 TRP C CA 1
ATOM 4045 C C . TRP C 1 170 ? 29.596 65.025 435.428 1.00 37.75 281 TRP C C 1
ATOM 4046 O O . TRP C 1 170 ? 30.602 65.397 436.032 1.00 45.97 281 TRP C O 1
ATOM 4057 N N . SER D 1 2 ? 30.084 44.241 433.964 1.00 68.56 113 SER D N 1
ATOM 4058 C CA . SER D 1 2 ? 29.611 43.394 435.054 1.00 67.57 113 SER D CA 1
ATOM 4059 C C . SER D 1 2 ? 28.259 43.870 435.576 1.00 67.79 113 SER D C 1
ATOM 4060 O O . SER D 1 2 ? 27.632 43.195 436.393 1.00 70.15 113 SER D O 1
ATOM 4063 N N . GLY D 1 3 ? 27.810 45.030 435.101 1.00 61.47 114 GLY D N 1
ATOM 4064 C CA . GLY D 1 3 ? 26.571 45.605 435.598 1.00 50.56 114 GLY D CA 1
ATOM 4065 C C . GLY D 1 3 ? 26.628 45.956 437.066 1.00 49.84 114 GLY D C 1
ATOM 4066 O O . GLY D 1 3 ? 25.596 45.938 437.746 1.00 46.47 114 GLY D O 1
ATOM 4067 N N . SER D 1 4 ? 27.819 46.284 437.572 1.00 58.65 115 SER D N 1
ATOM 4068 C CA . SER D 1 4 ? 28.016 46.533 438.995 1.00 55.76 115 SER D CA 1
ATOM 4069 C C . SER D 1 4 ? 27.591 47.937 439.415 1.00 52.49 115 SER D C 1
ATOM 4070 O O . SER D 1 4 ? 27.178 48.131 440.563 1.00 55.86 115 SER D O 1
ATOM 4073 N N . VAL D 1 5 ? 27.686 48.920 438.523 1.00 47.25 116 VAL D N 1
ATOM 4074 C CA . VAL D 1 5 ? 27.164 50.254 438.804 1.00 45.28 116 VAL D CA 1
ATOM 4075 C C . VAL D 1 5 ? 25.647 50.222 438.668 1.00 42.71 116 VAL D C 1
ATOM 4076 O O . VAL D 1 5 ? 25.113 49.766 437.651 1.00 41.38 116 VAL D O 1
ATOM 4080 N N . ILE D 1 6 ? 24.948 50.697 439.694 1.00 38.50 117 ILE D N 1
ATOM 4081 C CA . ILE D 1 6 ? 23.487 50.682 439.687 1.00 38.76 117 ILE D CA 1
ATOM 4082 C C . ILE D 1 6 ? 22.941 52.023 440.166 1.00 36.43 117 ILE D C 1
ATOM 4083 O O . ILE D 1 6 ? 22.868 52.251 441.381 1.00 39.55 117 ILE D O 1
ATOM 4088 N N . PRO D 1 7 ? 22.550 52.932 439.279 1.00 35.29 118 PRO D N 1
ATOM 4089 C CA . PRO D 1 7 ? 21.853 54.138 439.726 1.00 33.88 118 PRO D CA 1
ATOM 4090 C C . PRO D 1 7 ? 20.487 53.792 440.288 1.00 35.68 118 PRO D C 1
ATOM 4091 O O . PRO D 1 7 ? 19.915 52.746 439.946 1.00 33.71 118 PRO D O 1
ATOM 4095 N N . PRO D 1 8 ? 19.927 54.629 441.160 1.00 31.67 119 PRO D N 1
ATOM 4096 C CA . PRO D 1 8 ? 18.565 54.368 441.634 1.00 32.93 119 PRO D CA 1
ATOM 4097 C C . PRO D 1 8 ? 17.564 54.432 440.491 1.00 33.37 119 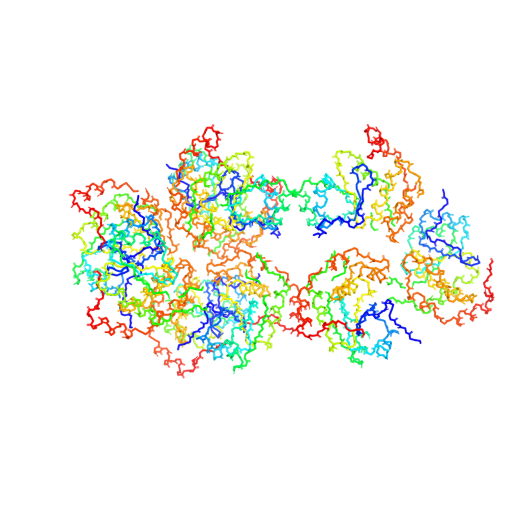PRO D C 1
ATOM 4098 O O . PRO D 1 8 ? 17.722 55.195 439.536 1.00 30.89 119 PRO D O 1
ATOM 4102 N N . GLU D 1 9 ? 16.528 53.605 440.594 1.00 35.96 120 GLU D N 1
ATOM 4103 C CA . GLU D 1 9 ? 15.433 53.655 439.638 1.00 31.44 120 GLU D CA 1
ATOM 4104 C C . GLU D 1 9 ? 14.946 55.091 439.474 1.00 32.11 120 GLU D C 1
ATOM 4105 O O . GLU D 1 9 ? 14.846 55.845 440.444 1.00 35.48 120 GLU D O 1
ATOM 4111 N N . ASN D 1 10 ? 14.666 55.471 438.228 1.00 30.35 121 ASN D N 1
ATOM 4112 C CA . ASN D 1 10 ? 14.152 56.793 437.886 1.00 30.14 121 ASN D CA 1
ATOM 4113 C C . ASN D 1 10 ? 15.173 57.901 438.115 1.00 29.20 121 ASN D C 1
ATOM 4114 O O . ASN D 1 10 ? 14.799 59.073 438.233 1.00 30.18 121 ASN D O 1
ATOM 4119 N N . PHE D 1 11 ? 16.458 57.563 438.178 1.00 29.31 122 PHE D N 1
ATOM 4120 C CA . PHE D 1 11 ? 17.492 58.578 438.324 1.00 29.71 122 PHE D CA 1
ATOM 4121 C C . PHE D 1 11 ? 17.667 59.368 437.033 1.00 36.82 122 PHE D C 1
ATOM 4122 O O . PHE D 1 11 ? 17.541 58.833 435.928 1.00 33.61 122 PHE D O 1
ATOM 4130 N N . SER D 1 12 ? 17.985 60.653 437.179 1.00 35.98 123 SER D N 1
ATOM 4131 C CA . SER D 1 12 ? 18.348 61.450 436.017 1.00 33.04 123 SER D CA 1
ATOM 4132 C C . SER D 1 12 ? 18.987 62.754 436.463 1.00 36.65 123 SER D C 1
ATOM 4133 O O . SER D 1 12 ? 18.713 63.260 437.556 1.00 34.64 123 SER D O 1
ATOM 4136 N N . HIS D 1 13 ? 19.857 63.274 435.605 1.00 38.31 124 HIS D N 1
ATOM 4137 C CA . HIS D 1 13 ? 20.318 64.647 435.719 1.00 33.44 124 HIS D CA 1
ATOM 4138 C C . HIS D 1 13 ? 19.171 65.604 435.414 1.00 38.57 124 HIS D C 1
ATOM 4139 O O . HIS D 1 13 ? 18.317 65.323 434.568 1.00 38.36 124 HIS D O 1
ATOM 4146 N N . VAL D 1 14 ? 19.140 66.732 436.124 1.00 36.10 125 VAL D N 1
ATOM 4147 C CA . VAL D 1 14 ? 18.113 67.745 435.902 1.00 30.70 125 VAL D CA 1
ATOM 4148 C C . VAL D 1 14 ? 18.745 68.919 435.168 1.00 38.48 125 VAL D C 1
ATOM 4149 O O . VAL D 1 14 ? 18.437 69.174 433.998 1.00 36.85 125 VAL D O 1
ATOM 4153 N N . VAL D 1 15 ? 19.631 69.635 435.852 1.00 36.75 126 VAL D N 1
ATOM 4154 C CA . VAL D 1 15 ? 20.350 70.755 435.259 1.00 38.98 126 VAL D CA 1
ATOM 4155 C C . VAL D 1 15 ? 21.561 71.041 436.131 1.00 40.54 126 VAL D C 1
ATOM 4156 O O . VAL D 1 15 ? 21.503 70.921 437.359 1.00 31.93 126 VAL D O 1
ATOM 4160 N N . GLY D 1 16 ? 22.660 71.422 435.488 1.00 41.50 127 GLY D N 1
ATOM 4161 C CA . GLY D 1 16 ? 23.868 71.746 436.214 1.00 40.52 127 GLY D CA 1
ATOM 4162 C C . GLY D 1 16 ? 24.367 70.559 437.006 1.00 42.59 127 GLY D C 1
ATOM 4163 O O . GLY D 1 16 ? 24.785 69.551 436.429 1.00 46.52 127 GLY D O 1
ATOM 4164 N N . GLU D 1 17 ? 24.315 70.657 438.329 1.00 43.81 128 GLU D N 1
ATOM 4165 C CA . GLU D 1 17 ? 24.716 69.572 439.212 1.00 40.04 128 GLU D CA 1
ATOM 4166 C C . GLU D 1 17 ? 23.576 69.200 440.152 1.00 37.67 128 GLU D C 1
ATOM 4167 O O . GLU D 1 17 ? 23.786 68.849 441.316 1.00 35.59 128 GLU D O 1
ATOM 4173 N N . ILE D 1 18 ? 22.349 69.274 439.640 1.00 39.31 129 ILE D N 1
ATOM 4174 C CA . ILE D 1 18 ? 21.144 68.888 440.365 1.00 34.97 129 ILE D CA 1
ATOM 4175 C C . ILE D 1 18 ? 20.625 67.593 439.756 1.00 34.20 129 ILE D C 1
ATOM 4176 O O . ILE D 1 18 ? 20.489 67.490 438.530 1.00 36.14 129 ILE D O 1
ATOM 4181 N N . TYR D 1 19 ? 20.324 66.615 440.607 1.00 31.55 130 TYR D N 1
ATOM 4182 C CA . TYR D 1 19 ? 19.869 65.307 440.163 1.00 29.81 130 TYR D CA 1
ATOM 4183 C C . TYR D 1 19 ? 18.558 64.951 440.847 1.00 30.07 130 TYR D C 1
ATOM 4184 O O . TYR D 1 19 ? 18.170 65.552 441.852 1.00 34.81 130 TYR D O 1
ATOM 4193 N N . ARG D 1 20 ? 17.876 63.960 440.274 1.00 28.47 131 ARG D N 1
ATOM 4194 C CA . ARG D 1 20 ? 16.631 63.435 440.814 1.00 32.04 131 ARG D CA 1
ATOM 4195 C C . ARG D 1 20 ? 16.684 61.916 440.751 1.00 29.47 131 ARG D C 1
ATOM 4196 O O . ARG D 1 20 ? 17.374 61.347 439.903 1.00 31.72 131 ARG D O 1
ATOM 4204 N N . SER D 1 21 ? 15.968 61.258 441.661 1.00 30.82 132 SER D N 1
ATOM 4205 C CA . SER D 1 21 ? 15.892 59.802 441.634 1.00 32.11 132 SER D CA 1
ATOM 4206 C C . SER D 1 21 ? 14.865 59.335 442.656 1.00 34.14 132 SER D C 1
ATOM 4207 O O . SER D 1 21 ? 14.309 60.129 443.420 1.00 30.55 132 SER D O 1
ATOM 4210 N N . SER D 1 22 ? 14.626 58.025 442.653 1.00 36.48 133 SER D N 1
ATOM 4211 C CA . SER D 1 22 ? 13.888 57.361 443.714 1.00 31.93 133 SER D CA 1
ATOM 4212 C C . SER D 1 22 ? 14.780 57.218 444.946 1.00 35.35 133 SER D C 1
ATOM 4213 O O . SER D 1 22 ? 15.944 57.630 444.955 1.00 34.49 133 SER D O 1
ATOM 4216 N N . PHE D 1 23 ? 14.235 56.607 445.991 1.00 35.18 134 PHE D N 1
ATOM 4217 C CA . PHE D 1 23 ? 14.948 56.460 447.256 1.00 29.28 134 PHE D CA 1
ATOM 4218 C C . PHE D 1 23 ? 16.189 55.583 447.091 1.00 32.66 134 PHE D C 1
ATOM 4219 O O . PHE D 1 23 ? 16.057 54.407 446.720 1.00 32.86 134 PHE D O 1
ATOM 4227 N N . PRO D 1 24 ? 17.394 56.094 447.357 1.00 32.59 135 PRO D N 1
ATOM 4228 C CA . PRO D 1 24 ? 18.598 55.278 447.143 1.00 33.27 135 PRO D CA 1
ATOM 4229 C C . PRO D 1 24 ? 18.635 54.044 448.035 1.00 35.94 135 PRO D C 1
ATOM 4230 O O . PRO D 1 24 ? 18.244 54.082 449.204 1.00 38.90 135 PRO D O 1
ATOM 4234 N N . ARG D 1 25 ? 19.133 52.948 447.469 1.00 34.73 136 ARG D N 1
ATOM 4235 C CA . ARG D 1 25 ? 19.388 51.705 448.185 1.00 35.84 136 ARG D CA 1
ATOM 4236 C C . ARG D 1 25 ? 20.885 51.416 448.202 1.00 38.68 136 ARG D C 1
ATOM 4237 O O . ARG D 1 25 ? 21.675 52.048 447.495 1.00 38.28 136 ARG D O 1
ATOM 4245 N N . GLN D 1 26 ? 21.270 50.433 449.020 1.00 42.70 137 GLN D N 1
ATOM 4246 C CA . GLN D 1 26 ? 22.688 50.179 449.257 1.00 42.89 137 GLN D CA 1
ATOM 4247 C C . GLN D 1 26 ? 23.439 49.939 447.953 1.00 37.79 137 GLN D C 1
ATOM 4248 O O . GLN D 1 26 ? 24.559 50.434 447.774 1.00 36.96 137 GLN D O 1
ATOM 4254 N N . GLU D 1 27 ? 22.851 49.174 447.035 1.00 37.49 138 GLU D N 1
ATOM 4255 C CA . GLU D 1 27 ? 23.528 48.891 445.775 1.00 40.42 138 GLU D CA 1
ATOM 4256 C C . GLU D 1 27 ? 23.678 50.127 444.896 1.00 33.07 138 GLU D C 1
ATOM 4257 O O . GLU D 1 27 ? 24.374 50.055 443.878 1.00 38.49 138 GLU D O 1
ATOM 4263 N N . ASN D 1 28 ? 23.053 51.250 445.261 1.00 31.81 139 ASN D N 1
ATOM 4264 C CA . ASN D 1 28 ? 23.222 52.511 444.550 1.00 33.33 139 ASN D CA 1
ATOM 4265 C C . ASN D 1 28 ? 24.316 53.390 445.141 1.00 34.89 139 ASN D C 1
ATOM 4266 O O . ASN D 1 28 ? 24.689 54.392 444.519 1.00 35.31 139 ASN D O 1
ATOM 4271 N N . PHE D 1 29 ? 24.832 53.044 446.322 1.00 34.78 140 PHE D N 1
ATOM 4272 C CA . PHE D 1 29 ? 25.712 53.951 447.054 1.00 32.58 140 PHE D CA 1
ATOM 4273 C C . PHE D 1 29 ? 26.976 54.274 446.268 1.00 29.09 140 PHE D C 1
ATOM 4274 O O . PHE D 1 29 ? 27.400 55.435 446.217 1.00 33.44 140 PHE D O 1
ATOM 4282 N N . SER D 1 30 ? 27.605 53.268 445.662 1.00 32.96 141 SER D N 1
ATOM 4283 C CA . SER D 1 30 ? 28.842 53.535 444.938 1.00 38.17 141 SER D CA 1
ATOM 4284 C C . SER D 1 30 ? 28.607 54.456 443.747 1.00 38.89 141 SER D C 1
ATOM 4285 O O . SER D 1 30 ? 29.471 55.280 443.422 1.00 36.05 141 SER D O 1
ATOM 4288 N N . PHE D 1 31 ? 27.447 54.349 443.094 1.00 33.14 142 PHE D N 1
ATOM 4289 C CA . PHE D 1 31 ? 27.138 55.261 441.995 1.00 37.39 142 PHE D CA 1
ATOM 4290 C C . PHE D 1 31 ? 26.992 56.696 442.485 1.00 34.79 142 PHE D C 1
ATOM 4291 O O . PHE D 1 31 ? 27.570 57.623 441.905 1.00 36.45 142 PHE D O 1
ATOM 4299 N N . LEU D 1 32 ? 26.228 56.905 443.557 1.00 37.18 143 LEU D N 1
ATOM 4300 C CA . LEU D 1 32 ? 26.011 58.264 444.041 1.00 37.28 143 LEU D CA 1
ATOM 4301 C C . LEU D 1 32 ? 27.316 58.918 444.476 1.00 39.30 143 LEU D C 1
ATOM 4302 O O . LEU D 1 32 ? 27.509 60.122 444.273 1.00 41.43 143 LEU D O 1
ATOM 4307 N N . HIS D 1 33 ? 28.226 58.146 445.071 1.00 41.58 144 HIS D N 1
ATOM 4308 C CA . HIS D 1 33 ? 29.435 58.730 445.636 1.00 37.37 144 HIS D CA 1
ATOM 4309 C C . HIS D 1 33 ? 30.588 58.755 444.636 1.00 32.95 144 HIS D C 1
ATOM 4310 O O . HIS D 1 33 ? 31.224 59.796 444.449 1.00 36.63 144 HIS D O 1
ATOM 4317 N N . GLU D 1 34 ? 30.871 57.626 443.982 1.00 37.61 145 GLU D N 1
ATOM 4318 C CA . GLU D 1 34 ? 32.055 57.553 443.133 1.00 37.51 145 GLU D CA 1
ATOM 4319 C C . GLU D 1 34 ? 31.831 58.199 441.772 1.00 40.25 145 GLU D C 1
ATOM 4320 O O . GLU D 1 34 ? 32.784 58.708 441.175 1.00 38.17 145 GLU D O 1
ATOM 4326 N N . ARG D 1 35 ? 30.593 58.207 441.276 1.00 32.51 146 ARG D N 1
ATOM 4327 C CA . ARG D 1 35 ? 30.300 58.720 439.941 1.00 37.76 146 ARG D CA 1
ATOM 4328 C C . ARG D 1 35 ? 29.701 60.121 439.963 1.00 37.11 146 ARG D C 1
ATOM 4329 O O . ARG D 1 35 ? 30.206 61.016 439.281 1.00 35.61 146 ARG D O 1
ATOM 4337 N N . LEU D 1 36 ? 28.641 60.341 440.743 1.00 37.94 147 LEU D N 1
ATOM 4338 C CA . LEU D 1 36 ? 28.048 61.670 440.820 1.00 36.88 147 LEU D CA 1
ATOM 4339 C C . LEU D 1 36 ? 28.842 62.608 441.717 1.00 40.03 147 LEU D C 1
ATOM 4340 O O . LEU D 1 36 ? 28.738 63.830 441.559 1.00 41.93 147 LEU D O 1
ATOM 4345 N N . LYS D 1 37 ? 29.615 62.071 442.661 1.00 40.98 148 LYS D N 1
ATOM 4346 C CA . LYS D 1 37 ? 30.402 62.891 443.580 1.00 38.84 148 LYS D CA 1
ATOM 4347 C C . LYS D 1 37 ? 29.499 63.860 444.339 1.00 40.93 148 LYS D C 1
ATOM 4348 O O . LYS D 1 37 ? 29.785 65.054 444.457 1.00 39.87 148 LYS D O 1
ATOM 4354 N N . LEU D 1 38 ? 28.392 63.332 444.855 1.00 42.35 149 LEU D N 1
ATOM 4355 C CA . LEU D 1 38 ? 27.427 64.175 445.543 1.00 36.57 149 LEU D CA 1
ATOM 4356 C C . LEU D 1 38 ? 28.071 64.891 446.718 1.00 38.16 149 LEU D C 1
ATOM 4357 O O . LEU D 1 38 ? 28.929 64.343 447.416 1.00 37.45 149 LEU D O 1
ATOM 4362 N N . LYS D 1 39 ? 27.643 66.132 446.925 1.00 37.81 150 LYS D N 1
ATOM 4363 C CA . LYS D 1 39 ? 27.904 66.869 448.150 1.00 36.54 150 LYS D CA 1
ATOM 4364 C C . LYS D 1 39 ? 26.729 66.829 449.113 1.00 40.56 150 LYS D C 1
ATOM 4365 O O . LYS D 1 39 ? 26.938 66.870 450.331 1.00 46.28 150 LYS D O 1
ATOM 4371 N N . SER D 1 40 ? 25.501 66.747 448.598 1.00 42.48 151 SER D N 1
ATOM 4372 C CA . SER D 1 40 ? 24.315 66.756 449.440 1.00 35.25 151 SER D CA 1
ATOM 4373 C C . SER D 1 40 ? 23.234 65.867 448.843 1.00 36.76 151 SER D C 1
ATOM 4374 O O . SER D 1 40 ? 23.271 65.500 447.665 1.00 35.97 151 SER D O 1
ATOM 4377 N N . ILE D 1 41 ? 22.257 65.542 449.685 1.00 33.51 152 ILE D N 1
ATOM 4378 C CA . ILE D 1 41 ? 21.027 64.876 449.283 1.00 32.04 152 ILE D CA 1
ATOM 4379 C C . ILE D 1 41 ? 19.881 65.657 449.907 1.00 36.88 152 ILE D C 1
ATOM 4380 O O . ILE D 1 41 ? 19.963 66.059 451.073 1.00 42.59 152 ILE D O 1
ATOM 4385 N N . LEU D 1 42 ? 18.818 65.883 449.139 1.00 36.68 153 LEU D N 1
ATOM 4386 C CA . LEU D 1 42 ? 17.584 66.453 449.671 1.00 35.01 153 LEU D CA 1
ATOM 4387 C C . LEU D 1 42 ? 16.487 65.402 449.567 1.00 35.84 153 LEU D C 1
ATOM 4388 O O . LEU D 1 42 ? 16.089 65.019 448.461 1.00 39.14 153 LEU D O 1
ATOM 4393 N N . VAL D 1 43 ? 15.995 64.946 450.715 1.00 33.23 154 VAL D N 1
ATOM 4394 C CA . VAL D 1 43 ? 14.883 64.004 450.778 1.00 38.56 154 VAL D CA 1
ATOM 4395 C C . VAL D 1 43 ? 13.616 64.791 451.082 1.00 36.42 154 VAL D C 1
ATOM 4396 O O . VAL D 1 43 ? 13.613 65.678 451.946 1.00 41.16 154 VAL D O 1
ATOM 4400 N N . LEU D 1 44 ? 12.536 64.476 450.366 1.00 38.13 155 LEU D N 1
ATOM 4401 C CA . LEU D 1 44 ? 11.308 65.259 450.431 1.00 36.07 155 LEU D CA 1
ATOM 4402 C C . LEU D 1 44 ? 10.189 64.549 451.185 1.00 42.47 155 LEU D C 1
ATOM 4403 O O . LEU D 1 44 ? 9.029 64.958 451.084 1.00 44.35 155 LEU D O 1
ATOM 4408 N N . ILE D 1 45 ? 10.505 63.500 451.936 1.00 42.02 156 ILE D N 1
ATOM 4409 C CA . ILE D 1 45 ? 9.489 62.794 452.712 1.00 44.60 156 ILE D CA 1
ATOM 4410 C C . ILE D 1 45 ? 9.790 63.044 454.186 1.00 45.31 156 ILE D C 1
ATOM 4411 O O . ILE D 1 45 ? 10.966 63.136 454.567 1.00 45.17 156 ILE D O 1
ATOM 4416 N N . PRO D 1 46 ? 8.772 63.171 455.045 1.00 42.37 157 PRO D N 1
ATOM 4417 C CA . PRO D 1 46 ? 9.035 63.542 456.444 1.00 50.69 157 PRO D CA 1
ATOM 4418 C C . PRO D 1 46 ? 9.583 62.420 457.306 1.00 44.83 157 PRO D C 1
ATOM 4419 O O . PRO D 1 46 ? 10.146 62.711 458.370 1.00 51.72 157 PRO D O 1
ATOM 4423 N N . GLU D 1 47 ? 9.447 61.162 456.898 1.00 48.05 158 GLU D N 1
ATOM 4424 C CA . GLU D 1 47 ? 9.895 60.066 457.742 1.00 47.30 158 GLU D CA 1
ATOM 4425 C C . GLU D 1 47 ? 11.392 60.177 458.015 1.00 51.91 158 GLU D C 1
ATOM 4426 O O . GLU D 1 47 ? 12.136 60.855 457.301 1.00 53.25 158 GLU D O 1
ATOM 4432 N N . GLU D 1 48 ? 11.830 59.502 459.076 1.00 55.82 159 GLU D N 1
ATOM 4433 C CA . GLU D 1 48 ? 13.238 59.524 459.442 1.00 53.86 159 GLU D CA 1
ATOM 4434 C C . GLU D 1 48 ? 14.047 58.717 458.437 1.00 50.05 159 GLU D C 1
ATOM 4435 O O . GLU D 1 48 ? 13.622 57.653 457.980 1.00 41.97 159 GLU D O 1
ATOM 4441 N N . TYR D 1 49 ? 15.222 59.226 458.103 1.00 44.18 160 TYR D N 1
ATOM 4442 C CA . TYR D 1 49 ? 16.077 58.561 457.135 1.00 45.03 160 TYR D CA 1
ATOM 4443 C C . TYR D 1 49 ? 16.471 57.170 457.635 1.00 45.00 160 TYR D C 1
ATOM 4444 O O . TYR D 1 49 ? 16.844 57.022 458.806 1.00 51.40 160 TYR D O 1
ATOM 4453 N N . PRO D 1 50 ? 16.395 56.135 456.794 1.00 48.89 161 PRO D N 1
ATOM 4454 C CA . PRO D 1 50 ? 16.785 54.790 457.237 1.00 42.32 161 PRO D CA 1
ATOM 4455 C C . PRO D 1 50 ? 18.228 54.740 457.712 1.00 48.36 161 PRO D C 1
ATOM 4456 O O . PRO D 1 50 ? 19.077 55.523 457.282 1.00 52.53 161 PRO D O 1
ATOM 4460 N N . GLN D 1 51 ? 18.495 53.801 458.621 1.00 49.62 162 GLN D N 1
ATOM 4461 C CA . GLN D 1 51 ? 19.818 53.725 459.227 1.00 52.77 162 GLN D CA 1
ATOM 4462 C C . GLN D 1 51 ? 20.897 53.416 458.196 1.00 45.12 162 GLN D C 1
ATOM 4463 O O . GLN D 1 51 ? 21.967 54.036 458.208 1.00 47.23 162 GLN D O 1
ATOM 4469 N N . GLU D 1 52 ? 20.647 52.459 457.298 1.00 46.66 163 GLU D N 1
ATOM 4470 C CA . GLU D 1 52 ? 21.676 52.094 456.327 1.00 48.00 163 GLU D CA 1
ATOM 4471 C C . GLU D 1 52 ? 22.057 53.289 455.464 1.00 42.13 163 GLU D C 1
ATOM 4472 O O . GLU D 1 52 ? 23.228 53.457 455.104 1.00 40.17 163 GLU D O 1
ATOM 4478 N N . ASN D 1 53 ? 21.080 54.129 455.117 1.00 42.85 164 ASN D N 1
ATOM 4479 C CA . ASN D 1 53 ? 21.390 55.350 454.383 1.00 43.38 164 ASN D CA 1
ATOM 4480 C C . ASN D 1 53 ? 22.119 56.339 455.279 1.00 42.64 164 ASN D C 1
ATOM 4481 O O . ASN D 1 53 ? 23.059 57.012 454.840 1.00 41.30 164 ASN D O 1
ATOM 4486 N N . LEU D 1 54 ? 21.689 56.451 456.536 1.00 45.68 165 LEU D N 1
ATOM 4487 C CA . LEU D 1 54 ? 22.395 57.309 457.479 1.00 44.57 165 LEU D CA 1
ATOM 4488 C C . LEU D 1 54 ? 23.853 56.879 457.592 1.00 42.48 165 LEU D C 1
ATOM 4489 O O . LEU D 1 54 ? 24.759 57.721 457.600 1.00 39.96 165 LEU D O 1
ATOM 4494 N N . ASN D 1 55 ? 24.098 55.566 457.658 1.00 38.95 166 ASN D N 1
ATOM 4495 C CA . ASN D 1 55 ? 25.467 55.059 457.690 1.00 43.12 166 ASN D CA 1
ATOM 4496 C C . ASN D 1 55 ? 26.228 55.492 456.445 1.00 45.51 166 ASN D C 1
ATOM 4497 O O . ASN D 1 55 ? 27.403 55.872 456.521 1.00 39.60 166 ASN D O 1
ATOM 4502 N N . PHE D 1 56 ? 25.568 55.437 455.285 1.00 44.87 167 PHE D N 1
ATOM 4503 C CA . PHE D 1 56 ? 26.187 55.890 454.044 1.00 35.37 167 PHE D CA 1
ATOM 4504 C C . PHE D 1 56 ? 26.620 57.345 454.145 1.00 38.49 167 PHE D C 1
ATOM 4505 O O . PHE D 1 56 ? 27.702 57.715 453.675 1.00 37.64 167 PHE D O 1
ATOM 4513 N N . LEU D 1 57 ? 25.787 58.186 454.754 1.00 37.47 168 LEU D N 1
ATOM 4514 C CA . LEU D 1 57 ? 26.158 59.583 454.934 1.00 38.77 168 LEU D CA 1
ATOM 4515 C C . LEU D 1 57 ? 27.356 59.717 455.866 1.00 41.93 168 LEU D C 1
ATOM 4516 O O . LEU D 1 57 ? 28.241 60.551 455.635 1.00 42.86 168 LEU D O 1
ATOM 4521 N N . LYS D 1 58 ? 27.409 58.901 456.922 1.00 40.56 169 LYS D N 1
ATOM 4522 C CA . LYS D 1 58 ? 28.537 58.967 457.845 1.00 43.80 169 LYS D CA 1
ATOM 4523 C C . LYS D 1 58 ? 29.840 58.610 457.135 1.00 41.46 169 LYS D C 1
ATOM 4524 O O . LYS D 1 58 ? 30.858 59.289 457.304 1.00 45.12 169 LYS D O 1
ATOM 4530 N N . LEU D 1 59 ? 29.821 57.558 456.316 1.00 40.57 170 LEU D N 1
ATOM 4531 C CA . LEU D 1 59 ? 31.045 57.109 455.651 1.00 42.79 170 LEU D CA 1
ATOM 4532 C C . LEU D 1 59 ? 31.544 58.119 454.620 1.00 44.36 170 LEU D C 1
ATOM 4533 O O . LEU D 1 59 ? 32.754 58.352 454.508 1.00 44.68 170 LEU D O 1
ATOM 4538 N N . THR D 1 60 ? 30.635 58.738 453.865 1.00 41.19 171 THR D N 1
ATOM 4539 C CA . THR D 1 60 ? 31.046 59.556 452.730 1.00 38.85 171 THR D CA 1
ATOM 4540 C C . THR D 1 60 ? 31.180 61.037 453.042 1.00 39.06 171 THR D C 1
ATOM 4541 O O . THR D 1 60 ? 31.875 61.741 452.302 1.00 37.93 171 THR D O 1
ATOM 4545 N N . GLY D 1 61 ? 30.552 61.525 454.105 1.00 36.76 172 GLY D N 1
ATOM 4546 C CA . GLY D 1 61 ? 30.534 62.950 454.353 1.00 37.52 172 GLY D CA 1
ATOM 4547 C C . GLY D 1 61 ? 29.476 63.702 453.577 1.00 42.83 172 GLY D C 1
ATOM 4548 O O . GLY D 1 61 ? 29.510 64.937 453.552 1.00 37.57 172 GLY D O 1
ATOM 4549 N N . ILE D 1 62 ? 28.534 63.000 452.952 1.00 43.05 173 ILE D N 1
ATOM 4550 C CA . ILE D 1 62 ? 27.456 63.643 452.207 1.00 45.19 173 ILE D CA 1
ATOM 4551 C C . ILE D 1 62 ? 26.434 64.191 453.193 1.00 42.52 173 ILE D C 1
ATOM 4552 O O . ILE D 1 62 ? 25.983 63.483 454.101 1.00 42.79 173 ILE D O 1
ATOM 4557 N N . LYS D 1 63 ? 26.078 65.461 453.024 1.00 42.52 174 LYS D N 1
ATOM 4558 C CA . LYS D 1 63 ? 25.153 66.117 453.934 1.00 37.14 174 LYS D CA 1
ATOM 4559 C C . LYS D 1 63 ? 23.714 65.819 453.539 1.00 43.23 174 LYS D C 1
ATOM 4560 O O . LYS D 1 63 ? 23.384 65.736 452.352 1.00 38.32 174 LYS D O 1
ATOM 4566 N N . LEU D 1 64 ? 22.854 65.673 454.542 1.00 37.47 175 LEU D N 1
ATOM 4567 C CA . LEU D 1 64 ? 21.436 65.422 454.331 1.00 38.75 175 LEU D CA 1
ATOM 4568 C C . LEU D 1 64 ? 20.640 66.682 454.629 1.00 38.20 175 LEU D C 1
ATOM 4569 O O . LEU D 1 64 ? 20.791 67.280 455.700 1.00 46.93 175 LEU D O 1
ATOM 4574 N N . TYR D 1 65 ? 19.801 67.081 453.680 1.00 39.32 176 TYR D N 1
ATOM 4575 C CA . TYR D 1 65 ? 18.750 68.054 453.920 1.00 35.06 176 TYR D CA 1
ATOM 4576 C C . TYR D 1 65 ? 17.408 67.343 453.830 1.00 40.42 176 TYR D C 1
ATOM 4577 O O . TYR D 1 65 ? 17.276 66.316 453.157 1.00 36.80 176 TYR D O 1
ATOM 4586 N N . GLN D 1 66 ? 16.408 67.899 454.506 1.00 39.42 177 GLN D N 1
ATOM 4587 C CA . GLN D 1 66 ? 15.111 67.241 454.595 1.00 36.72 177 GLN D CA 1
ATOM 4588 C C . GLN D 1 66 ? 14.023 68.299 454.629 1.00 40.95 177 GLN D C 1
ATOM 4589 O O . GLN D 1 66 ? 14.002 69.141 455.531 1.00 43.60 177 GLN D O 1
ATOM 4595 N N . VAL D 1 67 ? 13.132 68.251 453.641 1.00 40.01 178 VAL D N 1
ATOM 4596 C CA . VAL D 1 67 ? 11.932 69.085 453.605 1.00 36.19 178 VAL D CA 1
ATOM 4597 C C . VAL D 1 67 ? 10.768 68.119 453.409 1.00 39.44 178 VAL D C 1
ATOM 4598 O O . VAL D 1 67 ? 10.413 67.768 452.280 1.00 39.56 178 VAL D O 1
ATOM 4602 N N . GLY D 1 68 ? 10.162 67.689 454.512 1.00 37.84 179 GLY D N 1
ATOM 4603 C CA . GLY D 1 68 ? 9.127 66.678 454.458 1.00 35.85 179 GLY D CA 1
ATOM 4604 C C . GLY D 1 68 ? 7.835 67.200 453.871 1.00 41.57 179 GLY D C 1
ATOM 4605 O O . GLY D 1 68 ? 7.153 68.022 454.490 1.00 40.67 179 GLY D O 1
ATOM 4614 N N . SER D 1 70 ? 3.938 66.367 452.173 1.00 50.20 181 SER D N 1
ATOM 4615 C CA . SER D 1 70 ? 2.897 65.402 452.495 1.00 49.48 181 SER D CA 1
ATOM 4616 C C . SER D 1 70 ? 2.878 64.263 451.483 1.00 53.10 181 SER D C 1
ATOM 4617 O O . SER D 1 70 ? 3.120 64.462 450.289 1.00 48.00 181 SER D O 1
ATOM 4620 N N . GLY D 1 71 ? 2.581 63.063 451.975 1.00 55.21 182 GLY D N 1
ATOM 4621 C CA . GLY D 1 71 ? 2.488 61.881 451.141 1.00 55.13 182 GLY D CA 1
ATOM 4622 C C . GLY D 1 71 ? 1.082 61.339 450.984 1.00 66.74 182 GLY D C 1
ATOM 4623 O O . GLY D 1 71 ? 0.913 60.174 450.610 1.00 67.52 182 GLY D O 1
ATOM 4624 N N . ASN D 1 72 ? 0.068 62.152 451.274 1.00 71.23 183 ASN D N 1
ATOM 4625 C CA . ASN D 1 72 ? -1.317 61.679 451.262 1.00 68.24 183 ASN D CA 1
ATOM 4626 C C . ASN D 1 72 ? -1.659 60.991 449.943 1.00 67.19 183 ASN D C 1
ATOM 4627 O O . ASN D 1 72 ? -1.247 61.438 448.873 1.00 67.53 183 ASN D O 1
ATOM 4632 N N . VAL D 1 77 ? -4.294 65.564 449.063 1.00 55.22 188 VAL D N 1
ATOM 4633 C CA . VAL D 1 77 ? -2.897 65.974 449.163 1.00 57.06 188 VAL D CA 1
ATOM 4634 C C . VAL D 1 77 ? -2.721 67.440 448.803 1.00 55.05 188 VAL D C 1
ATOM 4635 O O . VAL D 1 77 ? -3.441 67.989 447.969 1.00 57.56 188 VAL D O 1
ATOM 4639 N N . ASN D 1 78 ? -1.740 68.061 449.449 1.00 51.90 189 ASN D N 1
ATOM 4640 C CA . ASN D 1 78 ? -1.343 69.423 449.142 1.00 52.16 189 ASN D CA 1
ATOM 4641 C C . ASN D 1 78 ? 0.146 69.555 449.404 1.00 53.46 189 ASN D C 1
ATOM 4642 O O . ASN D 1 78 ? 0.695 68.913 450.304 1.00 53.10 189 ASN D O 1
ATOM 4647 N N . ILE D 1 79 ? 0.792 70.395 448.604 1.00 49.34 190 ILE D N 1
ATOM 4648 C CA . ILE D 1 79 ? 2.175 70.785 448.848 1.00 51.40 190 ILE D CA 1
ATOM 4649 C C . ILE D 1 79 ? 2.171 72.298 449.018 1.00 51.82 190 ILE D C 1
ATOM 4650 O O . ILE D 1 79 ? 2.039 73.028 448.025 1.00 53.05 190 ILE D O 1
ATOM 4655 N N . PRO D 1 80 ? 2.307 72.818 450.236 1.00 52.93 191 PRO D N 1
ATOM 4656 C CA . PRO D 1 80 ? 2.251 74.271 450.411 1.00 48.29 191 PRO D CA 1
ATOM 4657 C C . PRO D 1 80 ? 3.425 74.940 449.722 1.00 45.59 191 PRO D C 1
ATOM 4658 O O . PRO D 1 80 ? 4.519 74.380 449.615 1.00 47.99 191 PRO D O 1
ATOM 4662 N N . SER D 1 81 ? 3.183 76.165 449.256 1.00 44.95 192 SER D N 1
ATOM 4663 C CA . SER D 1 81 ? 4.185 76.869 448.465 1.00 41.64 192 SER D CA 1
ATOM 4664 C C . SER D 1 81 ? 5.473 77.095 449.245 1.00 43.77 192 SER D C 1
ATOM 4665 O O . SER D 1 81 ? 6.560 77.089 448.657 1.00 45.69 192 SER D O 1
ATOM 4668 N N . HIS D 1 82 ? 5.381 77.294 450.562 1.00 44.70 193 HIS D N 1
ATOM 4669 C CA . HIS D 1 82 ? 6.575 77.643 451.325 1.00 48.78 193 HIS D CA 1
ATOM 4670 C C . HIS D 1 82 ? 7.537 76.466 451.433 1.00 44.75 193 HIS D C 1
ATOM 4671 O O . HIS D 1 82 ? 8.751 76.674 451.548 1.00 42.06 193 HIS D O 1
ATOM 4678 N N . LEU D 1 83 ? 7.031 75.231 451.392 1.00 46.03 194 LEU D N 1
ATOM 4679 C CA . LEU D 1 83 ? 7.929 74.081 451.354 1.00 44.44 194 LEU D CA 1
ATOM 4680 C C . LEU D 1 83 ? 8.664 73.998 450.022 1.00 39.26 194 LEU D C 1
ATOM 4681 O O . LEU D 1 83 ? 9.850 73.651 449.984 1.00 44.44 194 LEU D O 1
ATOM 4686 N N . LEU D 1 84 ? 7.984 74.317 448.918 1.00 40.80 195 LEU D N 1
ATOM 4687 C CA . LEU D 1 84 ? 8.666 74.368 447.628 1.00 40.74 195 LEU D CA 1
ATOM 4688 C C . LEU D 1 84 ? 9.765 75.422 447.636 1.00 39.92 195 LEU D C 1
ATOM 4689 O O . LEU D 1 84 ? 10.876 75.180 447.147 1.00 40.47 195 LEU D O 1
ATOM 4694 N N . THR D 1 85 ? 9.468 76.606 448.175 1.00 42.31 196 THR D N 1
ATOM 4695 C CA . THR D 1 85 ? 10.468 77.666 448.250 1.00 42.25 196 THR D CA 1
ATOM 4696 C C . THR D 1 85 ? 11.651 77.237 449.114 1.00 40.42 196 THR D C 1
ATOM 4697 O O . THR D 1 85 ? 12.812 77.479 448.761 1.00 40.94 196 THR D O 1
ATOM 4701 N N . LYS D 1 86 ? 11.370 76.609 450.258 1.00 39.10 197 LYS D N 1
ATOM 4702 C CA . LYS D 1 86 ? 12.427 76.106 451.133 1.00 47.39 197 LYS D CA 1
ATOM 4703 C C . LYS D 1 86 ? 13.319 75.113 450.402 1.00 46.01 197 LYS D C 1
ATOM 4704 O O . LYS D 1 86 ? 14.551 75.224 450.426 1.00 41.00 197 LYS D O 1
ATOM 4710 N N . ALA D 1 87 ? 12.706 74.149 449.716 1.00 43.40 198 ALA D N 1
ATOM 4711 C CA . ALA D 1 87 ? 13.481 73.146 448.999 1.00 41.19 198 ALA D CA 1
ATOM 4712 C C . ALA D 1 87 ? 14.297 73.783 447.886 1.00 38.09 198 ALA D C 1
ATOM 4713 O O . ALA D 1 87 ? 15.450 73.402 447.655 1.00 38.84 198 ALA D O 1
ATOM 4715 N N . LEU D 1 88 ? 13.716 74.760 447.185 1.00 41.34 199 LEU D N 1
ATOM 4716 C CA . LEU D 1 88 ? 14.430 75.407 446.091 1.00 39.43 199 LEU D CA 1
ATOM 4717 C C . LEU D 1 88 ? 15.669 76.144 446.589 1.00 41.47 199 LEU D C 1
ATOM 4718 O O . LEU D 1 88 ? 16.730 76.084 445.958 1.00 44.10 199 LEU D O 1
ATOM 4723 N N . GLU D 1 89 ? 15.561 76.848 447.719 1.00 47.20 200 GLU D N 1
ATOM 4724 C CA . GLU D 1 89 ? 16.726 77.548 448.251 1.00 48.50 200 GLU D CA 1
ATOM 4725 C C . GLU D 1 89 ? 17.865 76.581 448.551 1.00 43.93 200 GLU D C 1
ATOM 4726 O O . GLU D 1 89 ? 19.039 76.944 448.416 1.00 44.32 200 GLU D O 1
ATOM 4732 N N . ILE D 1 90 ? 17.542 75.358 448.974 1.00 41.89 201 ILE D N 1
ATOM 4733 C CA . ILE D 1 90 ? 18.576 74.367 449.254 1.00 40.03 201 ILE D CA 1
ATOM 4734 C C . ILE D 1 90 ? 19.236 73.894 447.962 1.00 41.86 201 ILE D C 1
ATOM 4735 O O . ILE D 1 90 ? 20.465 73.905 447.837 1.00 44.86 201 ILE D O 1
ATOM 4740 N N . VAL D 1 91 ? 18.435 73.472 446.979 1.00 42.36 202 VAL D N 1
ATOM 4741 C CA . VAL D 1 91 ? 19.014 72.807 445.813 1.00 41.55 202 VAL D CA 1
ATOM 4742 C C . VAL D 1 91 ? 19.701 73.811 444.896 1.00 38.33 202 VAL D C 1
ATOM 4743 O O . VAL D 1 91 ? 20.684 73.474 444.225 1.00 37.31 202 VAL D O 1
ATOM 4747 N N . LEU D 1 92 ? 19.202 75.045 444.833 1.00 46.80 203 LEU D N 1
ATOM 4748 C CA . LEU D 1 92 ? 19.795 76.044 443.954 1.00 42.62 203 LEU D CA 1
ATOM 4749 C C . LEU D 1 92 ? 21.082 76.638 444.511 1.00 43.56 203 LEU D C 1
ATOM 4750 O O . LEU D 1 92 ? 21.809 77.300 443.763 1.00 46.08 203 LEU D O 1
ATOM 4755 N N . ASN D 1 93 ? 21.379 76.427 445.783 1.00 45.19 204 ASN D N 1
ATOM 4756 C CA . ASN D 1 93 ? 22.592 76.974 446.375 1.00 48.20 204 ASN D CA 1
ATOM 4757 C C . ASN D 1 93 ? 23.796 76.186 445.872 1.00 45.49 204 ASN D C 1
ATOM 4758 O O . ASN D 1 93 ? 23.913 74.996 446.194 1.00 42.87 204 ASN D O 1
ATOM 4763 N N . PRO D 1 94 ? 24.713 76.786 445.107 1.00 47.87 205 PRO D N 1
ATOM 4764 C CA . PRO D 1 94 ? 25.851 76.006 444.592 1.00 47.88 205 PRO D CA 1
ATOM 4765 C C . PRO D 1 94 ? 26.707 75.394 445.685 1.00 43.27 205 PRO D C 1
ATOM 4766 O O . PRO D 1 94 ? 27.412 74.413 445.421 1.00 46.70 205 PRO D O 1
ATOM 4770 N N . ALA D 1 95 ? 26.664 75.935 446.903 1.00 48.44 206 ALA D N 1
ATOM 4771 C CA . ALA D 1 95 ? 27.443 75.372 447.998 1.00 48.15 206 ALA D CA 1
ATOM 4772 C C . ALA D 1 95 ? 26.932 74.003 448.431 1.00 46.24 206 ALA D C 1
ATOM 4773 O O . ALA D 1 95 ? 27.640 73.293 449.152 1.00 49.79 206 ALA D O 1
ATOM 4775 N N . ASN D 1 96 ? 25.726 73.621 448.018 1.00 49.71 207 ASN D N 1
ATOM 4776 C CA . ASN D 1 96 ? 25.168 72.312 448.328 1.00 43.63 207 ASN D CA 1
ATOM 4777 C C . ASN D 1 96 ? 25.308 71.323 447.180 1.00 45.12 207 ASN D C 1
ATOM 4778 O O . ASN D 1 96 ? 24.927 70.157 447.333 1.00 39.61 207 ASN D O 1
ATOM 4783 N N . GLN D 1 97 ? 25.857 71.754 446.039 1.00 42.97 208 GLN D N 1
ATOM 4784 C CA . GLN D 1 97 ? 25.870 70.931 444.844 1.00 42.47 208 GLN D CA 1
ATOM 4785 C C . GLN D 1 97 ? 27.218 70.242 444.673 1.00 41.76 208 GLN D C 1
ATOM 4786 O O . GLN D 1 97 ? 28.238 70.745 445.152 1.00 43.83 208 GLN D O 1
ATOM 4792 N N . PRO D 1 98 ? 27.272 69.077 444.000 1.00 42.20 209 PRO D N 1
ATOM 4793 C CA . PRO D 1 98 ? 26.151 68.333 443.407 1.00 38.96 209 PRO D CA 1
ATOM 4794 C C . PRO D 1 98 ? 25.156 67.811 444.443 1.00 35.97 209 PRO D C 1
ATOM 4795 O O . PRO D 1 98 ? 25.568 67.313 445.491 1.00 36.33 209 PRO D O 1
ATOM 4799 N N . ILE D 1 99 ? 23.863 67.923 444.147 1.00 35.51 210 ILE D N 1
ATOM 4800 C CA . ILE D 1 99 ? 22.808 67.560 445.084 1.00 39.43 210 ILE D CA 1
ATOM 4801 C C . ILE D 1 99 ? 21.852 66.591 444.400 1.00 35.21 210 ILE D C 1
ATOM 4802 O O . ILE D 1 99 ? 21.531 66.753 443.217 1.00 33.99 210 ILE D O 1
ATOM 4807 N N . LEU D 1 100 ? 21.396 65.590 445.150 1.00 33.63 211 LEU D N 1
ATOM 4808 C CA . LEU D 1 100 ? 20.419 64.617 444.675 1.00 36.52 211 LEU D CA 1
ATOM 4809 C C . LEU D 1 100 ? 19.088 64.852 445.374 1.00 36.70 211 LEU D C 1
ATOM 4810 O O . LEU D 1 100 ? 19.028 64.890 446.608 1.00 31.92 211 LEU D O 1
ATOM 4815 N N . ILE D 1 101 ? 18.030 64.994 444.582 1.00 34.07 212 ILE D N 1
ATOM 4816 C CA . ILE D 1 101 ? 16.668 65.141 445.080 1.00 33.47 212 ILE D CA 1
ATOM 4817 C C . ILE D 1 101 ? 15.962 63.800 444.950 1.00 30.67 212 ILE D C 1
ATOM 4818 O O . ILE D 1 101 ? 16.001 63.173 443.885 1.00 32.90 212 ILE D O 1
ATOM 4823 N N . HIS D 1 102 ? 15.290 63.368 446.014 1.00 33.30 213 HIS D N 1
ATOM 4824 C CA . HIS D 1 102 ? 14.530 62.132 445.919 1.00 33.70 213 HIS D CA 1
ATOM 4825 C C . HIS D 1 102 ? 13.429 62.118 446.967 1.00 33.37 213 HIS D C 1
ATOM 4826 O O . HIS D 1 102 ? 13.526 62.773 448.008 1.00 35.00 213 HIS D O 1
ATOM 4833 N N . CYS D 1 103 ? 12.373 61.370 446.654 1.00 31.75 214 CYS D N 1
ATOM 4834 C CA . CYS D 1 103 ? 11.339 61.008 447.612 1.00 32.54 214 CYS D CA 1
ATOM 4835 C C . CYS D 1 103 ? 11.339 59.487 447.717 1.00 32.99 214 CYS D C 1
ATOM 4836 O O . CYS D 1 103 ? 12.396 58.889 447.939 1.00 39.82 214 CYS D O 1
ATOM 4839 N N . ASN D 1 104 ? 10.182 58.844 447.564 1.00 31.85 215 ASN D N 1
ATOM 4840 C CA . ASN D 1 104 ? 10.151 57.386 447.563 1.00 31.37 215 ASN D CA 1
ATOM 4841 C C . ASN D 1 104 ? 10.462 56.838 446.171 1.00 33.38 215 ASN D C 1
ATOM 4842 O O . ASN D 1 104 ? 11.337 55.979 446.015 1.00 32.00 215 ASN D O 1
ATOM 4847 N N . ARG D 1 105 ? 9.745 57.309 445.151 1.00 36.13 216 ARG D N 1
ATOM 4848 C CA . ARG D 1 105 ? 9.963 56.879 443.774 1.00 39.85 216 ARG D CA 1
ATOM 4849 C C . ARG D 1 105 ? 10.471 57.960 442.832 1.00 32.16 216 ARG D C 1
ATOM 4850 O O . ARG D 1 105 ? 10.715 57.660 441.659 1.00 38.43 216 ARG D O 1
ATOM 4858 N N . GLY D 1 106 ? 10.635 59.197 443.286 1.00 34.67 217 GLY D N 1
ATOM 4859 C CA . GLY D 1 106 ? 11.083 60.227 442.370 1.00 35.99 217 GLY D CA 1
ATOM 4860 C C . GLY D 1 106 ? 10.046 60.638 441.348 1.00 36.58 217 GLY D C 1
ATOM 4861 O O . GLY D 1 106 ? 10.408 61.132 440.275 1.00 34.73 217 GLY D O 1
ATOM 4862 N N . LYS D 1 107 ? 8.763 60.437 441.651 1.00 36.06 218 LYS D N 1
ATOM 4863 C CA . LYS D 1 107 ? 7.664 60.717 440.732 1.00 32.86 218 LYS D CA 1
ATOM 4864 C C . LYS D 1 107 ? 6.837 61.927 441.145 1.00 36.45 218 LYS D C 1
ATOM 4865 O O . LYS D 1 107 ? 6.657 62.852 440.349 1.00 36.38 218 LYS D O 1
ATOM 4871 N N . HIS D 1 108 ? 6.303 61.937 442.365 1.00 39.40 219 HIS D N 1
ATOM 4872 C CA . HIS D 1 108 ? 5.316 62.943 442.735 1.00 36.34 219 HIS D CA 1
ATOM 4873 C C . HIS D 1 108 ? 5.966 64.150 443.396 1.00 37.34 219 HIS D C 1
ATOM 4874 O O . HIS D 1 108 ? 6.115 65.201 442.763 1.00 37.97 219 HIS D O 1
ATOM 4881 N N . ARG D 1 109 ? 6.361 64.011 444.663 1.00 36.41 220 ARG D N 1
ATOM 4882 C CA . ARG D 1 109 ? 6.959 65.137 445.371 1.00 38.72 220 ARG D CA 1
ATOM 4883 C C . ARG D 1 109 ? 8.234 65.600 444.677 1.00 33.91 220 ARG D C 1
ATOM 4884 O O . ARG D 1 109 ? 8.428 66.799 444.445 1.00 35.11 220 ARG D O 1
ATOM 4892 N N . THR D 1 110 ? 9.102 64.659 444.303 1.00 31.93 221 THR D N 1
ATOM 4893 C CA . THR D 1 110 ? 10.288 65.019 443.532 1.00 32.53 221 THR D CA 1
ATOM 4894 C C . THR D 1 110 ? 9.892 65.694 442.227 1.00 32.56 221 THR D C 1
ATOM 4895 O O . THR D 1 110 ? 10.457 66.728 441.851 1.00 33.16 221 THR D O 1
ATOM 4899 N N . GLY D 1 111 ? 8.908 65.128 441.527 1.00 33.67 222 GLY D N 1
ATOM 4900 C CA . GLY D 1 111 ? 8.512 65.683 440.245 1.00 33.75 222 GLY D CA 1
ATOM 4901 C C . GLY D 1 111 ? 7.957 67.088 440.369 1.00 34.67 222 GLY D C 1
ATOM 4902 O O . GLY D 1 111 ? 8.184 67.936 439.502 1.00 35.09 222 GLY D O 1
ATOM 4903 N N . CYS D 1 112 ? 7.213 67.351 441.443 1.00 36.86 223 CYS D N 1
ATOM 4904 C CA . CYS D 1 112 ? 6.666 68.687 441.643 1.00 39.13 223 CYS D CA 1
ATOM 4905 C C . CYS D 1 112 ? 7.776 69.706 441.868 1.00 37.55 223 CYS D C 1
ATOM 4906 O O . CYS D 1 112 ? 7.754 70.797 441.285 1.00 37.76 223 CYS D O 1
ATOM 4909 N N . LEU D 1 113 ? 8.767 69.368 442.695 1.00 39.13 224 LEU D N 1
ATOM 4910 C CA . LEU D 1 113 ? 9.864 70.299 442.939 1.00 37.13 224 LEU D CA 1
ATOM 4911 C C . LEU D 1 113 ? 10.646 70.564 441.660 1.00 33.25 224 LEU D C 1
ATOM 4912 O O . LEU D 1 113 ? 10.950 71.717 441.334 1.00 37.73 224 LEU D O 1
ATOM 4917 N N . ILE D 1 114 ? 10.979 69.505 440.916 1.00 39.67 225 ILE D N 1
ATOM 4918 C CA . ILE D 1 114 ? 11.737 69.676 439.678 1.00 35.52 225 ILE D CA 1
ATOM 4919 C C . ILE D 1 114 ? 10.962 70.544 438.698 1.00 30.18 225 ILE D C 1
ATOM 4920 O O . ILE D 1 114 ? 11.540 71.388 438.003 1.00 37.08 225 ILE D O 1
ATOM 4925 N N . GLY D 1 115 ? 9.648 70.349 438.614 1.00 33.30 226 GLY D N 1
ATOM 4926 C CA . GLY D 1 115 ? 8.851 71.184 437.732 1.00 39.58 226 GLY D CA 1
ATOM 4927 C C . GLY D 1 115 ? 8.995 72.659 438.052 1.00 40.58 226 GLY D C 1
ATOM 4928 O O . GLY D 1 115 ? 9.005 73.503 437.151 1.00 33.64 226 GLY D O 1
ATOM 4929 N N . CYS D 1 116 ? 9.113 72.989 439.342 1.00 37.28 227 CYS D N 1
ATOM 4930 C CA . CYS D 1 116 ? 9.325 74.377 439.739 1.00 34.13 227 CYS D CA 1
ATOM 4931 C C . CYS D 1 116 ? 10.711 74.867 439.344 1.00 38.90 227 CYS D C 1
ATOM 4932 O O . CYS D 1 116 ? 10.874 76.045 439.006 1.00 37.93 227 CYS D O 1
ATOM 4935 N N . ILE D 1 117 ? 11.720 73.993 439.379 1.00 39.48 228 ILE D N 1
ATOM 4936 C CA . ILE D 1 117 ? 13.034 74.373 438.868 1.00 32.00 228 ILE D CA 1
ATOM 4937 C C . ILE D 1 117 ? 12.922 74.734 437.394 1.00 32.78 228 ILE D C 1
ATOM 4938 O O . ILE D 1 117 ? 13.436 75.766 436.945 1.00 34.35 228 ILE D O 1
ATOM 4943 N N . ARG D 1 118 ? 12.239 73.887 436.618 1.00 37.57 229 ARG D N 1
ATOM 4944 C CA . ARG D 1 118 ? 12.050 74.166 435.198 1.00 35.60 229 ARG D CA 1
ATOM 4945 C C . ARG D 1 118 ? 11.331 75.492 434.988 1.00 36.43 229 ARG D C 1
ATOM 4946 O O . ARG D 1 118 ? 11.623 76.223 434.034 1.00 34.22 229 ARG D O 1
ATOM 4954 N N . LYS D 1 119 ? 10.392 75.825 435.874 1.00 41.66 230 LYS D N 1
ATOM 4955 C CA . LYS D 1 119 ? 9.693 77.099 435.764 1.00 41.66 230 LYS D CA 1
ATOM 4956 C C . LYS D 1 119 ? 10.659 78.267 435.917 1.00 44.96 230 LYS D C 1
ATOM 4957 O O . LYS D 1 119 ? 10.565 79.262 435.188 1.00 43.95 230 LYS D O 1
ATOM 4963 N N . LEU D 1 120 ? 11.606 78.156 436.854 1.00 43.68 231 LEU D N 1
ATOM 4964 C CA . LEU D 1 120 ? 12.634 79.181 437.008 1.00 40.49 231 LEU D CA 1
ATOM 4965 C C . LEU D 1 120 ? 13.501 79.294 435.763 1.00 38.52 231 LEU D C 1
ATOM 4966 O O . LEU D 1 120 ? 14.013 80.377 435.459 1.00 43.99 231 LEU D O 1
ATOM 4971 N N . GLN D 1 121 ? 13.687 78.192 435.042 1.00 39.82 232 GLN D N 1
ATOM 4972 C CA . GLN D 1 121 ? 14.406 78.208 433.776 1.00 38.83 232 GLN D CA 1
ATOM 4973 C C . GLN D 1 121 ? 13.557 78.749 432.632 1.00 42.04 232 GLN D C 1
ATOM 4974 O O . GLN D 1 121 ? 14.033 78.796 431.492 1.00 39.78 232 GLN D O 1
ATOM 4980 N N . ASN D 1 122 ? 12.312 79.135 432.910 1.00 40.69 233 ASN D N 1
ATOM 4981 C CA . ASN D 1 122 ? 11.401 79.692 431.913 1.00 46.93 233 ASN D CA 1
ATOM 4982 C C . ASN D 1 122 ? 11.069 78.674 430.825 1.00 43.14 233 ASN D C 1
ATOM 4983 O O . ASN D 1 122 ? 10.831 79.037 429.671 1.00 44.45 233 ASN D O 1
ATOM 4988 N N . TRP D 1 123 ? 11.054 77.391 431.174 1.00 39.49 234 TRP D N 1
ATOM 4989 C CA . TRP D 1 123 ? 10.527 76.392 430.259 1.00 38.60 234 TRP D CA 1
ATOM 4990 C C . TRP D 1 123 ? 9.034 76.604 430.055 1.00 41.54 234 TRP D C 1
ATOM 4991 O O . TRP D 1 123 ? 8.321 77.064 430.951 1.00 39.64 234 TRP D O 1
ATOM 5002 N N . SER D 1 124 ? 8.561 76.256 428.861 1.00 37.65 235 SER D N 1
ATOM 5003 C CA . SER D 1 124 ? 7.128 76.224 428.616 1.00 32.07 235 SER D CA 1
ATOM 5004 C C . SER D 1 124 ? 6.481 75.156 429.487 1.00 35.30 235 SER D C 1
ATOM 5005 O O . SER D 1 124 ? 7.070 74.109 429.764 1.00 39.34 235 SER D O 1
ATOM 5008 N N . LEU D 1 125 ? 5.246 75.424 429.913 1.00 36.41 236 LEU D N 1
ATOM 5009 C CA . LEU D 1 125 ? 4.526 74.456 430.733 1.00 38.96 236 LEU D CA 1
ATOM 5010 C C . LEU D 1 125 ? 4.358 73.128 430.007 1.00 38.08 236 LEU D C 1
ATOM 5011 O O . LEU D 1 125 ? 4.374 72.064 430.636 1.00 41.63 236 LEU D O 1
ATOM 5016 N N . THR D 1 126 ? 4.175 73.167 428.687 1.00 37.58 237 THR D N 1
ATOM 5017 C CA . THR D 1 126 ? 4.051 71.929 427.925 1.00 38.20 237 THR D CA 1
ATOM 5018 C C . THR D 1 126 ? 5.229 71.002 428.200 1.00 37.25 237 THR D C 1
ATOM 5019 O O . THR D 1 126 ? 5.050 69.813 428.485 1.00 36.00 237 THR D O 1
ATOM 5031 N N . ILE D 1 128 ? 7.559 71.307 430.624 1.00 35.13 239 ILE D N 1
ATOM 5032 C CA . ILE D 1 128 ? 7.658 70.990 432.048 1.00 35.01 239 ILE D CA 1
ATOM 5033 C C . ILE D 1 128 ? 6.776 69.793 432.377 1.00 32.86 239 ILE D C 1
ATOM 5034 O O . ILE D 1 128 ? 7.224 68.814 432.988 1.00 36.73 239 ILE D O 1
ATOM 5039 N N . PHE D 1 129 ? 5.504 69.859 431.977 1.00 31.54 240 PHE D N 1
ATOM 5040 C CA . PHE D 1 129 ? 4.565 68.782 432.274 1.00 34.43 240 PHE D CA 1
ATOM 5041 C C . PHE D 1 129 ? 4.930 67.502 431.536 1.00 34.21 240 PHE D C 1
ATOM 5042 O O . PHE D 1 129 ? 4.762 66.402 432.074 1.00 31.23 240 PHE D O 1
ATOM 5050 N N . ASP D 1 130 ? 5.423 67.620 430.303 1.00 34.41 241 ASP D N 1
ATOM 5051 C CA . ASP D 1 130 ? 5.795 66.427 429.553 1.00 31.89 241 ASP D CA 1
ATOM 5052 C C . ASP D 1 130 ? 6.949 65.695 430.227 1.00 34.89 241 ASP D C 1
ATOM 5053 O O . ASP D 1 130 ? 6.947 64.461 430.312 1.00 30.37 241 ASP D O 1
ATOM 5058 N N . GLU D 1 131 ? 7.941 66.439 430.718 1.00 31.55 242 GLU D N 1
ATOM 5059 C CA . GLU D 1 131 ? 9.028 65.815 431.462 1.00 31.49 242 GLU D CA 1
ATOM 5060 C C . GLU D 1 131 ? 8.520 65.215 432.766 1.00 33.43 242 GLU D C 1
ATOM 5061 O O . GLU D 1 131 ? 8.898 64.094 433.130 1.00 35.03 242 GLU D O 1
ATOM 5067 N N . TYR D 1 132 ? 7.660 65.945 433.482 1.00 31.42 243 TYR D N 1
ATOM 5068 C CA . TYR D 1 132 ? 7.094 65.427 434.723 1.00 27.16 243 TYR D CA 1
ATOM 5069 C C . TYR D 1 132 ? 6.391 64.098 434.489 1.00 35.72 243 TYR D C 1
ATOM 5070 O O . TYR D 1 132 ? 6.572 63.141 435.252 1.00 33.68 243 TYR D O 1
ATOM 5079 N N . ARG D 1 133 ? 5.575 64.024 433.434 1.00 30.21 244 ARG D N 1
ATOM 5080 C CA . ARG D 1 133 ? 4.803 62.814 433.188 1.00 33.66 244 ARG D CA 1
ATOM 5081 C C . ARG D 1 133 ? 5.699 61.671 432.736 1.00 32.20 244 ARG D C 1
ATOM 5082 O O . ARG D 1 133 ? 5.421 60.508 433.047 1.00 36.06 244 ARG D O 1
ATOM 5090 N N . ARG D 1 134 ? 6.774 61.979 432.008 1.00 31.03 245 ARG D N 1
ATOM 5091 C CA . ARG D 1 134 ? 7.715 60.939 431.613 1.00 29.91 245 ARG D CA 1
ATOM 5092 C C . ARG D 1 134 ? 8.320 60.263 432.837 1.00 31.24 245 ARG D C 1
ATOM 5093 O O . ARG D 1 134 ? 8.480 59.037 432.865 1.00 33.18 245 ARG D O 1
ATOM 5101 N N . PHE D 1 135 ? 8.661 61.046 433.861 1.00 32.76 246 PHE D N 1
ATOM 5102 C CA . PHE D 1 135 ? 9.219 60.473 435.080 1.00 31.10 246 PHE D CA 1
ATOM 5103 C C . PHE D 1 135 ? 8.146 59.870 435.977 1.00 32.68 246 PHE D C 1
ATOM 5104 O O . PHE D 1 135 ? 8.409 58.878 436.665 1.00 33.93 246 PHE D O 1
ATOM 5112 N N . ALA D 1 136 ? 6.940 60.436 435.979 1.00 35.62 247 ALA D N 1
ATOM 5113 C CA . ALA D 1 136 ? 5.883 59.983 436.873 1.00 38.23 247 ALA D CA 1
ATOM 5114 C C . ALA D 1 136 ? 5.080 58.824 436.300 1.00 40.36 247 ALA D C 1
ATOM 5115 O O . ALA D 1 136 ? 4.328 58.185 437.044 1.00 40.60 247 ALA D O 1
ATOM 5117 N N . PHE D 1 137 ? 5.223 58.538 435.011 1.00 43.38 248 PHE D N 1
ATOM 5118 C CA . PHE D 1 137 ? 4.425 57.495 434.387 1.00 45.46 248 PHE D CA 1
ATOM 5119 C C . PHE D 1 137 ? 4.607 56.170 435.123 1.00 43.59 248 PHE D C 1
ATOM 5120 O O . PHE D 1 137 ? 5.733 55.813 435.487 1.00 52.92 248 PHE D O 1
ATOM 5128 N N . PRO D 1 138 ? 3.525 55.410 435.362 1.00 46.65 249 PRO D N 1
ATOM 5129 C CA . PRO D 1 138 ? 2.134 55.673 434.976 1.00 52.62 249 PRO D CA 1
ATOM 5130 C C . PRO D 1 138 ? 1.352 56.445 436.036 1.00 48.42 249 PRO D C 1
ATOM 5131 O O . PRO D 1 138 ? 0.133 56.533 435.938 1.00 52.10 249 PRO D O 1
ATOM 5135 N N . LYS D 1 139 ? 2.044 57.017 437.019 1.00 49.84 250 LYS D N 1
ATOM 5136 C CA . LYS D 1 139 ? 1.401 57.651 438.166 1.00 47.43 250 LYS D CA 1
ATOM 5137 C C . LYS D 1 139 ? 1.471 59.174 438.088 1.00 44.44 250 LYS D C 1
ATOM 5138 O O . LYS D 1 139 ? 1.710 59.852 439.089 1.00 46.50 250 LYS D O 1
ATOM 5144 N N . ALA D 1 140 ? 1.249 59.730 436.902 1.00 38.61 251 ALA D N 1
ATOM 5145 C CA . ALA D 1 140 ? 1.178 61.176 436.758 1.00 37.25 251 ALA D CA 1
ATOM 5146 C C . ALA D 1 140 ? -0.044 61.717 437.489 1.00 44.93 251 ALA D C 1
ATOM 5147 O O . ALA D 1 140 ? -1.158 61.211 437.316 1.00 42.84 251 ALA D O 1
ATOM 5149 N N . ARG D 1 141 ? 0.163 62.750 438.302 1.00 39.89 252 ARG D N 1
ATOM 5150 C CA . ARG D 1 141 ? -0.907 63.384 439.059 1.00 39.56 252 ARG D CA 1
ATOM 5151 C C . ARG D 1 141 ? -1.143 64.780 438.503 1.00 36.39 252 ARG D C 1
ATOM 5152 O O . ARG D 1 141 ? -0.198 65.562 438.359 1.00 36.55 252 ARG D O 1
ATOM 5160 N N . ALA D 1 142 ? -2.403 65.093 438.199 1.00 33.99 253 ALA D N 1
ATOM 5161 C CA . ALA D 1 142 ? -2.738 66.454 437.799 1.00 33.07 253 ALA D CA 1
ATOM 5162 C C . ALA D 1 142 ? -2.340 67.459 438.874 1.00 35.48 253 ALA D C 1
ATOM 5163 O O . ALA D 1 142 ? -1.901 68.572 438.561 1.00 35.94 253 ALA D O 1
ATOM 5165 N N . LEU D 1 143 ? -2.464 67.079 440.149 1.00 33.69 254 LEU D N 1
ATOM 5166 C CA . LEU D 1 143 ? -2.215 68.030 441.229 1.00 35.21 254 LEU D CA 1
ATOM 5167 C C . LEU D 1 143 ? -0.773 68.524 441.229 1.00 37.13 254 LEU D C 1
ATOM 5168 O O . LEU D 1 143 ? -0.522 69.718 441.428 1.00 38.34 254 LEU D O 1
ATOM 5173 N N . ASP D 1 144 ? 0.192 67.626 441.019 1.00 35.40 255 ASP D N 1
ATOM 5174 C CA . ASP D 1 144 ? 1.585 68.060 440.961 1.00 34.93 255 ASP D CA 1
ATOM 5175 C C . ASP D 1 144 ? 1.780 69.108 439.872 1.00 38.07 255 ASP D C 1
ATOM 5176 O O . ASP D 1 144 ? 2.503 70.092 440.066 1.00 36.58 255 ASP D O 1
ATOM 5181 N N . GLN D 1 145 ? 1.139 68.915 438.718 1.00 34.04 256 GLN D N 1
ATOM 5182 C CA . GLN D 1 145 ? 1.223 69.908 437.654 1.00 33.47 256 GLN D CA 1
ATOM 5183 C C . GLN D 1 145 ? 0.472 71.178 438.032 1.00 37.86 256 GLN D C 1
ATOM 5184 O O . GLN D 1 145 ? 0.901 72.286 437.690 1.00 39.99 256 GLN D O 1
ATOM 5190 N N . GLN D 1 146 ? -0.651 71.037 438.742 1.00 37.89 257 GLN D N 1
ATOM 5191 C CA . GLN D 1 146 ? -1.381 72.213 439.202 1.00 38.69 257 GLN D CA 1
ATOM 5192 C C . GLN D 1 146 ? -0.550 73.017 440.194 1.00 39.74 257 GLN D C 1
ATOM 5193 O O . GLN D 1 146 ? -0.523 74.251 440.134 1.00 38.82 257 GLN D O 1
ATOM 5199 N N . PHE D 1 147 ? 0.152 72.339 441.103 1.00 39.09 258 PHE D N 1
ATOM 5200 C CA . PHE D 1 147 ? 1.014 73.052 442.040 1.00 41.08 258 PHE D CA 1
ATOM 5201 C C . PHE D 1 147 ? 2.116 73.803 441.303 1.00 36.88 258 PHE D C 1
ATOM 5202 O O . PHE D 1 147 ? 2.426 74.951 441.640 1.00 41.94 258 PHE D O 1
ATOM 5210 N N . ILE D 1 148 ? 2.715 73.176 440.289 1.00 38.40 259 ILE D N 1
ATOM 5211 C CA . ILE D 1 148 ? 3.732 73.856 439.490 1.00 39.30 259 ILE D CA 1
ATOM 5212 C C . ILE D 1 148 ? 3.141 75.095 438.831 1.00 42.61 259 ILE D C 1
ATOM 5213 O O . ILE D 1 148 ? 3.747 76.173 438.830 1.00 41.39 259 ILE D O 1
ATOM 5218 N N . GLU D 1 149 ? 1.953 74.951 438.242 1.00 40.64 260 GLU D N 1
ATOM 5219 C CA . GLU D 1 149 ? 1.343 76.063 437.524 1.00 41.33 260 GLU D CA 1
ATOM 5220 C C . GLU D 1 149 ? 1.006 77.218 438.460 1.00 37.96 260 GLU D C 1
ATOM 5221 O O . GLU D 1 149 ? 1.055 78.383 438.049 1.00 40.92 260 GLU D O 1
ATOM 5235 N N . TYR D 1 151 ? 2.525 77.833 441.543 1.00 44.17 262 TYR D N 1
ATOM 5236 C CA . TYR D 1 151 ? 3.625 78.270 442.395 1.00 42.32 262 TYR D CA 1
ATOM 5237 C C . TYR D 1 151 ? 4.065 79.677 442.013 1.00 41.86 262 TYR D C 1
ATOM 5238 O O . TYR D 1 151 ? 4.476 79.921 440.874 1.00 41.64 262 TYR D O 1
ATOM 5247 N N . ASP D 1 152 ? 3.988 80.598 442.972 1.00 45.47 263 ASP D N 1
ATOM 5248 C CA . ASP D 1 152 ? 4.448 81.968 442.767 1.00 47.88 263 ASP D CA 1
ATOM 5249 C C . ASP D 1 152 ? 5.947 82.023 443.039 1.00 46.73 263 ASP D C 1
ATOM 5250 O O . ASP D 1 152 ? 6.379 81.959 444.195 1.00 44.75 263 ASP D O 1
ATOM 5255 N N . ASP D 1 153 ? 6.740 82.139 441.973 1.00 48.55 264 ASP D N 1
ATOM 5256 C CA . ASP D 1 153 ? 8.194 82.103 442.062 1.00 52.46 264 ASP D CA 1
ATOM 5257 C C . ASP D 1 153 ? 8.832 83.486 441.968 1.00 49.73 264 ASP D C 1
ATOM 5258 O O . ASP D 1 153 ? 10.042 83.583 441.739 1.00 53.69 264 ASP D O 1
ATOM 5263 N N . ASP D 1 154 ? 8.058 84.557 442.149 1.00 52.16 265 ASP D N 1
ATOM 5264 C CA . ASP D 1 154 ? 8.640 85.895 442.086 1.00 54.84 265 ASP D CA 1
ATOM 5265 C C . ASP D 1 154 ? 9.718 86.076 443.147 1.00 54.61 265 ASP D C 1
ATOM 5266 O O . ASP D 1 154 ? 10.814 86.571 442.859 1.00 55.13 265 ASP D O 1
ATOM 5271 N N . GLU D 1 155 ? 9.423 85.672 444.383 1.00 52.32 266 GLU D N 1
ATOM 5272 C CA . GLU D 1 155 ? 10.358 85.887 445.482 1.00 57.76 266 GLU D CA 1
ATOM 5273 C C . GLU D 1 155 ? 11.629 85.072 445.291 1.00 57.01 266 GLU D C 1
ATOM 5274 O O . GLU D 1 155 ? 12.742 85.607 445.366 1.00 50.66 266 GLU D O 1
ATOM 5280 N N . ILE D 1 156 ? 11.481 83.770 445.038 1.00 53.90 267 ILE D N 1
ATOM 5281 C CA . ILE D 1 156 ? 12.651 82.909 444.926 1.00 50.94 267 ILE D CA 1
ATOM 5282 C C . ILE D 1 156 ? 13.477 83.313 443.720 1.00 53.74 267 ILE D C 1
ATOM 5283 O O . ILE D 1 156 ? 14.710 83.198 443.729 1.00 51.56 267 ILE D O 1
ATOM 5288 N N . LYS D 1 157 ? 12.820 83.783 442.663 1.00 51.55 268 LYS D N 1
ATOM 5289 C CA . LYS D 1 157 ? 13.553 84.230 441.490 1.00 55.46 268 LYS D CA 1
ATOM 5290 C C . LYS D 1 157 ? 14.348 85.495 441.787 1.00 58.91 268 LYS D C 1
ATOM 5291 O O . LYS D 1 157 ? 15.466 85.662 441.284 1.00 55.51 268 LYS D O 1
ATOM 5297 N N . ARG D 1 158 ? 13.788 86.406 442.595 1.00 55.17 269 ARG D N 1
ATOM 5298 C CA . ARG D 1 158 ? 14.538 87.597 442.980 1.00 53.85 269 ARG D CA 1
ATOM 5299 C C . ARG D 1 158 ? 15.792 87.191 443.746 1.00 56.56 269 ARG D C 1
ATOM 5300 O O . ARG D 1 158 ? 16.885 87.710 443.489 1.00 51.53 269 ARG D O 1
ATOM 5308 N N . ILE D 1 159 ? 15.657 86.291 444.682 1.00 56.75 270 ILE D N 1
ATOM 5309 C CA . ILE D 1 159 ? 16.769 85.812 445.453 1.00 54.54 270 ILE D CA 1
ATOM 5310 C C . ILE D 1 159 ? 17.869 85.177 444.658 1.00 56.45 270 ILE D C 1
ATOM 5311 O O . ILE D 1 159 ? 19.000 85.426 444.917 1.00 57.31 270 ILE D O 1
ATOM 5316 N N . ALA D 1 160 ? 17.583 84.324 443.685 1.00 59.64 271 ALA D N 1
ATOM 5317 C CA . ALA D 1 160 ? 18.689 83.678 442.953 1.00 61.62 271 ALA D CA 1
ATOM 5318 C C . ALA D 1 160 ? 19.561 84.624 442.105 1.00 59.39 271 ALA D C 1
ATOM 5319 O O . ALA D 1 160 ? 20.790 84.573 442.129 1.00 60.48 271 ALA D O 1
ATOM 5321 N N . SER D 1 161 ? 18.870 85.475 441.365 1.00 61.97 272 SER D N 1
ATOM 5322 C CA . SER D 1 161 ? 19.358 86.446 440.446 1.00 59.49 272 SER D CA 1
ATOM 5323 C C . SER D 1 161 ? 20.350 87.252 441.216 1.00 61.34 272 SER D C 1
ATOM 5324 O O . SER D 1 161 ? 21.448 87.410 440.777 1.00 64.67 272 SER D O 1
ATOM 5327 N N . LYS D 1 162 ? 19.951 87.710 442.382 1.00 57.86 273 LYS D N 1
ATOM 5328 C CA . LYS D 1 162 ? 20.803 88.494 443.224 1.00 59.59 273 LYS D CA 1
ATOM 5329 C C . LYS D 1 162 ? 22.023 87.736 443.653 1.00 62.90 273 LYS D C 1
ATOM 5330 O O . LYS D 1 162 ? 23.098 88.268 443.594 1.00 59.38 273 LYS D O 1
ATOM 5336 N N . ASN D 1 163 ? 21.885 86.484 444.040 1.00 60.32 274 ASN D N 1
ATOM 5337 C CA . ASN D 1 163 ? 23.037 85.718 444.388 1.00 59.53 274 ASN D CA 1
ATOM 5338 C C . ASN D 1 163 ? 23.715 85.014 443.235 1.00 58.52 274 ASN D C 1
ATOM 5339 O O . ASN D 1 163 ? 24.583 84.258 443.536 1.00 61.21 274 ASN D O 1
ATOM 5344 N N . ASN D 1 164 ? 23.360 85.265 441.963 1.00 65.30 275 ASN D N 1
ATOM 5345 C CA . ASN D 1 164 ? 23.807 84.542 440.792 1.00 67.93 275 ASN D CA 1
ATOM 5346 C C . ASN D 1 164 ? 23.491 83.064 440.812 1.00 66.17 275 ASN D C 1
ATOM 5347 O O . ASN D 1 164 ? 24.323 82.294 440.481 1.00 71.49 275 ASN D O 1
ATOM 5352 N N . TRP D 1 165 ? 22.337 82.647 441.301 1.00 64.27 276 TRP D N 1
ATOM 5353 C CA . TRP D 1 165 ? 21.984 81.256 441.242 1.00 62.07 276 TRP D CA 1
ATOM 5354 C C . TRP D 1 165 ? 21.325 81.026 439.892 1.00 63.50 276 TRP D C 1
ATOM 5355 O O . TRP D 1 165 ? 21.328 79.959 439.406 1.00 74.45 276 TRP D O 1
ATOM 5366 N N . LEU D 1 166 ? 20.739 82.060 439.328 1.00 67.57 277 LEU D N 1
ATOM 5367 C CA . LEU D 1 166 ? 20.156 82.111 438.003 1.00 67.19 277 LEU D CA 1
ATOM 5368 C C . LEU D 1 166 ? 21.034 82.933 437.070 1.00 63.49 277 LEU D C 1
ATOM 5369 O O . LEU D 1 166 ? 21.708 83.870 437.507 1.00 76.34 277 LEU D O 1
ATOM 5374 N N . PRO D 1 167 ? 21.042 82.614 435.770 1.00 63.24 278 PRO D N 1
ATOM 5375 C CA . PRO D 1 167 ? 20.369 81.441 435.195 1.00 67.65 278 PRO D CA 1
ATOM 5376 C C . PRO D 1 167 ? 21.108 80.126 435.488 1.00 67.50 278 PRO D C 1
ATOM 5377 O O . PRO D 1 167 ? 22.326 80.157 435.658 1.00 69.89 278 PRO D O 1
ATOM 5381 N N . LEU D 1 168 ? 20.392 79.002 435.561 1.00 65.69 279 LEU D N 1
ATOM 5382 C CA . LEU D 1 168 ? 21.057 77.709 435.685 1.00 58.55 279 LEU D CA 1
ATOM 5383 C C . LEU D 1 168 ? 21.790 77.371 434.397 1.00 54.40 279 LEU D C 1
ATOM 5384 O O . LEU D 1 168 ? 21.270 77.560 433.295 1.00 53.78 279 LEU D O 1
ATOM 5389 N N . GLN D 1 169 ? 23.013 76.876 434.545 1.00 52.54 280 GLN D N 1
ATOM 5390 C CA . GLN D 1 169 ? 23.883 76.605 433.414 1.00 58.89 280 GLN D CA 1
ATOM 5391 C C . GLN D 1 169 ? 23.993 75.100 433.197 1.00 50.08 280 GLN D C 1
ATOM 5392 O O . GLN D 1 169 ? 24.107 74.332 434.158 1.00 48.03 280 GLN D O 1
ATOM 5398 N N . TRP D 1 170 ? 23.956 74.681 431.936 1.00 51.09 281 TRP D N 1
ATOM 5399 C CA . TRP D 1 170 ? 24.132 73.271 431.611 1.00 50.60 281 TRP D CA 1
ATOM 5400 C C . TRP D 1 170 ? 25.612 72.914 431.564 1.00 46.39 281 TRP D C 1
ATOM 5401 O O . TRP D 1 170 ? 26.040 71.934 432.172 1.00 51.51 281 TRP D O 1
ATOM 5412 N N . SER E 1 4 ? -8.585 81.028 437.280 1.00 65.33 115 SER E N 1
ATOM 5413 C CA . SER E 1 4 ? -8.946 79.998 436.317 1.00 53.49 115 SER E CA 1
ATOM 5414 C C . SER E 1 4 ? -10.066 79.082 436.785 1.00 53.61 115 SER E C 1
ATOM 5415 O O . SER E 1 4 ? -10.259 78.857 437.978 1.00 54.61 115 SER E O 1
ATOM 5418 N N . VAL E 1 5 ? -10.806 78.572 435.810 1.00 47.04 116 VAL E N 1
ATOM 5419 C CA . VAL E 1 5 ? -11.777 77.511 436.041 1.00 48.89 116 VAL E CA 1
ATOM 5420 C C . VAL E 1 5 ? -11.008 76.204 436.175 1.00 41.33 116 VAL E C 1
ATOM 5421 O O . VAL E 1 5 ? -10.143 75.897 435.346 1.00 46.07 116 VAL E O 1
ATOM 5425 N N . ILE E 1 6 ? -11.299 75.437 437.220 1.00 39.92 117 ILE E N 1
ATOM 5426 C CA . ILE E 1 6 ? -10.589 74.177 437.418 1.00 36.99 117 ILE E CA 1
ATOM 5427 C C . ILE E 1 6 ? -11.589 73.060 437.681 1.00 38.97 117 ILE E C 1
ATOM 5428 O O . ILE E 1 6 ? -12.021 72.874 438.827 1.00 35.50 117 ILE E O 1
ATOM 5433 N N . PRO E 1 7 ? -11.974 72.280 436.670 1.00 40.60 118 PRO E N 1
ATOM 5434 C CA . PRO E 1 7 ? -12.769 71.094 436.941 1.00 40.37 118 PRO E CA 1
ATOM 5435 C C . PRO E 1 7 ? -11.947 70.081 437.719 1.00 36.57 118 PRO E C 1
ATOM 5436 O O . PRO E 1 7 ? -10.707 70.073 437.632 1.00 33.39 118 PRO E O 1
ATOM 5440 N N . PRO E 1 8 ? -12.587 69.218 438.499 1.00 38.04 119 PRO E N 1
ATOM 5441 C CA . PRO E 1 8 ? -11.828 68.167 439.181 1.00 38.48 119 PRO E CA 1
ATOM 5442 C C . PRO E 1 8 ? -11.198 67.217 438.176 1.00 37.71 119 PRO E C 1
ATOM 5443 O O . PRO E 1 8 ? -11.749 66.955 437.105 1.00 38.35 119 PRO E O 1
ATOM 5447 N N . GLU E 1 9 ? -10.021 66.708 438.533 1.00 39.05 120 GLU E N 1
ATOM 5448 C CA . GLU E 1 9 ? -9.348 65.712 437.714 1.00 35.32 120 GLU E CA 1
ATOM 5449 C C . GLU E 1 9 ? -10.317 64.597 437.339 1.00 35.51 120 GLU E C 1
ATOM 5450 O O . GLU E 1 9 ? -11.118 64.144 438.161 1.00 35.86 120 GLU E O 1
ATOM 5456 N N . ASN E 1 10 ? -10.245 64.163 436.082 1.00 37.31 121 ASN E N 1
ATOM 5457 C CA . ASN E 1 10 ? -11.064 63.078 435.553 1.00 33.94 121 ASN E CA 1
ATOM 5458 C C . ASN E 1 10 ? -12.537 63.451 435.420 1.00 32.08 121 ASN E C 1
ATOM 5459 O O . ASN E 1 10 ? -13.394 62.565 435.346 1.00 31.88 121 ASN E O 1
ATOM 5464 N N . PHE E 1 11 ? -12.859 64.743 435.379 1.00 31.90 122 PHE E N 1
ATOM 5465 C CA . PHE E 1 11 ? -14.240 65.165 435.179 1.00 28.91 122 PHE E CA 1
ATOM 5466 C C . PHE E 1 11 ? -14.678 64.939 433.736 1.00 40.21 122 PHE E C 1
ATOM 5467 O O . PHE E 1 11 ? -13.897 65.097 432.794 1.00 38.52 122 PHE E O 1
ATOM 5475 N N . SER E 1 12 ? -15.953 64.593 433.565 1.00 37.83 123 SER E N 1
ATOM 5476 C CA . SER E 1 12 ? -16.519 64.513 432.226 1.00 35.93 123 SER E CA 1
ATOM 5477 C C . SER E 1 12 ? -18.035 64.433 432.296 1.00 38.93 123 SER E C 1
ATOM 5478 O O . SER E 1 12 ? -18.606 63.955 433.282 1.00 38.15 123 SER E O 1
ATOM 5481 N N . HIS E 1 13 ? -18.671 64.921 431.234 1.00 38.93 124 HIS E N 1
ATOM 5482 C CA . HIS E 1 13 ? -20.075 64.637 430.984 1.00 39.93 124 HIS E CA 1
ATOM 5483 C C . HIS E 1 13 ? -20.256 63.161 430.649 1.00 37.38 124 HIS E C 1
ATOM 5484 O O . HIS E 1 13 ? -19.402 62.545 430.006 1.00 38.94 124 HIS E O 1
ATOM 5491 N N . VAL E 1 14 ? -21.371 62.589 431.103 1.00 37.88 125 VAL E N 1
ATOM 5492 C CA . VAL E 1 14 ? -21.696 61.191 430.833 1.00 36.24 125 VAL E CA 1
ATOM 5493 C C . VAL E 1 14 ? -22.815 61.144 429.801 1.00 38.29 125 VAL E C 1
ATOM 5494 O O . VAL E 1 14 ? -22.610 60.711 428.661 1.00 32.13 125 VAL E O 1
ATOM 5498 N N . VAL E 1 15 ? -24.003 61.594 430.193 1.00 40.35 126 VAL E N 1
ATOM 5499 C CA . VAL E 1 15 ? -25.146 61.655 429.291 1.00 36.37 126 VAL E CA 1
ATOM 5500 C C . VAL E 1 15 ? -26.160 62.615 429.891 1.00 40.18 126 VAL E C 1
ATOM 5501 O O . VAL E 1 15 ? -26.346 62.660 431.110 1.00 38.01 126 VAL E O 1
ATOM 5505 N N . GLY E 1 16 ? -26.818 63.381 429.026 1.00 43.33 127 GLY E N 1
ATOM 5506 C CA . GLY E 1 16 ? -27.840 64.295 429.487 1.00 41.26 127 GLY E CA 1
ATOM 5507 C C . GLY E 1 16 ? -27.284 65.307 430.463 1.00 45.03 127 GLY E C 1
ATOM 5508 O O . GLY E 1 16 ? -26.486 66.172 430.088 1.00 52.99 127 GLY E O 1
ATOM 5509 N N . GLU E 1 17 ? -27.695 65.201 431.725 1.00 42.89 128 GLU E N 1
ATOM 5510 C CA . GLU E 1 17 ? -27.204 66.071 432.785 1.00 39.91 128 GLU E CA 1
ATOM 5511 C C . GLU E 1 17 ? -26.581 65.259 433.917 1.00 37.26 128 GLU E C 1
ATOM 5512 O O . GLU E 1 17 ? -26.681 65.629 435.086 1.00 45.01 128 GLU E O 1
ATOM 5518 N N . ILE E 1 18 ? -25.930 64.149 433.573 1.00 37.47 129 ILE E N 1
ATOM 5519 C CA . ILE E 1 18 ? -25.207 63.310 434.522 1.00 36.52 129 ILE E CA 1
ATOM 5520 C C . ILE E 1 18 ? -23.717 63.488 434.268 1.00 37.95 129 ILE E C 1
ATOM 5521 O O . ILE E 1 18 ? -23.265 63.405 433.120 1.00 40.46 129 ILE E O 1
ATOM 5526 N N . TYR E 1 19 ? -22.955 63.723 435.336 1.00 41.95 130 TYR E N 1
ATOM 5527 C CA . TYR E 1 19 ? -21.522 63.958 435.238 1.00 38.37 130 TYR E CA 1
ATOM 5528 C C . TYR E 1 19 ? -20.771 63.007 436.161 1.00 35.54 130 TYR E C 1
ATOM 5529 O O . TYR E 1 19 ? -21.340 62.420 437.084 1.00 36.53 130 TYR E O 1
ATOM 5538 N N . ARG E 1 20 ? -19.471 62.871 435.897 1.00 40.06 131 ARG E N 1
ATOM 5539 C CA . ARG E 1 20 ? -18.576 62.047 436.698 1.00 38.33 131 ARG E CA 1
ATOM 5540 C C . ARG E 1 20 ? -17.286 62.817 436.938 1.00 36.27 131 ARG E C 1
ATOM 5541 O O . ARG E 1 20 ? -16.899 63.660 436.126 1.00 37.74 131 ARG E O 1
ATOM 5549 N N . SER E 1 21 ? -16.615 62.520 438.049 1.00 38.06 132 SER E N 1
ATOM 5550 C CA . SER E 1 21 ? -15.333 63.154 438.349 1.00 37.17 132 SER E CA 1
ATOM 5551 C C . SER E 1 21 ? -14.705 62.462 439.552 1.00 36.31 132 SER E C 1
ATOM 5552 O O . SER E 1 21 ? -15.293 61.564 440.162 1.00 36.93 132 SER E O 1
ATOM 5555 N N . SER E 1 22 ? -13.480 62.882 439.867 1.00 36.62 133 SER E N 1
ATOM 5556 C CA . SER E 1 22 ? -12.821 62.541 441.117 1.00 40.61 133 SER E CA 1
ATOM 5557 C C . SER E 1 22 ? -13.401 63.378 442.256 1.00 35.21 133 SER E C 1
ATOM 5558 O O . SER E 1 22 ? -14.290 64.212 442.061 1.00 34.58 133 SER E O 1
ATOM 5561 N N . PHE E 1 23 ? -12.882 63.168 443.461 1.00 39.97 134 PHE E N 1
ATOM 5562 C CA . PHE E 1 23 ? -13.388 63.870 444.634 1.00 36.40 134 PHE E CA 1
ATOM 5563 C C . PHE E 1 23 ? -13.127 65.368 444.488 1.00 36.24 134 PHE E C 1
ATOM 5564 O O . PHE E 1 23 ? -11.959 65.777 444.422 1.00 36.03 134 PHE E O 1
ATOM 5572 N N . PRO E 1 24 ? -14.158 66.214 444.442 1.00 35.58 135 PRO E N 1
ATOM 5573 C CA . PRO E 1 24 ? -13.912 67.647 444.233 1.00 34.85 135 PRO E CA 1
ATOM 5574 C C . PRO E 1 24 ? -13.098 68.259 445.364 1.00 39.95 135 PRO E C 1
ATOM 5575 O O . PRO E 1 24 ? -13.237 67.889 446.532 1.00 39.13 135 PRO E O 1
ATOM 5579 N N . ARG E 1 25 ? -12.249 69.214 444.999 1.00 39.20 136 ARG E N 1
ATOM 5580 C CA . ARG E 1 25 ? -11.472 70.001 445.942 1.00 36.57 136 ARG E CA 1
ATOM 5581 C C . ARG E 1 25 ? -11.962 71.444 445.914 1.00 41.20 136 ARG E C 1
ATOM 5582 O O . ARG E 1 25 ? -12.726 71.850 445.034 1.00 38.09 136 ARG E O 1
ATOM 5590 N N . GLN E 1 26 ? -11.501 72.228 446.892 1.00 43.37 137 GLN E N 1
ATOM 5591 C CA . GLN E 1 26 ? -12.013 73.587 447.049 1.00 46.82 137 GLN E CA 1
ATOM 5592 C C . GLN E 1 26 ? -11.887 74.380 445.757 1.00 38.86 137 GLN E C 1
ATOM 5593 O O . GLN E 1 26 ? -12.815 75.100 445.368 1.00 39.12 137 GLN E O 1
ATOM 5599 N N . GLU E 1 27 ? -10.752 74.256 445.069 1.00 38.23 138 GLU E N 1
ATOM 5600 C CA . GLU E 1 27 ? -10.556 75.015 443.841 1.00 37.79 138 GLU E CA 1
ATOM 5601 C C . GLU E 1 27 ? -11.466 74.555 442.710 1.00 37.13 138 GLU E C 1
ATOM 5602 O O . GLU E 1 27 ? -11.520 75.228 441.675 1.00 36.67 138 GLU E O 1
ATOM 5608 N N . ASN E 1 28 ? -12.184 73.443 442.879 1.00 36.48 139 ASN E N 1
ATOM 5609 C CA . ASN E 1 28 ? -13.150 72.986 441.888 1.00 39.27 139 ASN E CA 1
ATOM 5610 C C . ASN E 1 28 ? -14.565 73.486 442.152 1.00 41.25 139 ASN E C 1
ATOM 5611 O O . ASN E 1 28 ? -15.433 73.321 441.288 1.00 44.33 139 ASN E O 1
ATOM 5616 N N . PHE E 1 29 ? -14.818 74.084 443.319 1.00 38.95 140 PHE E N 1
ATOM 5617 C CA . PHE E 1 29 ? -16.188 74.384 443.727 1.00 40.55 140 PHE E CA 1
ATOM 5618 C C . PHE E 1 29 ? -16.877 75.338 442.760 1.00 36.60 140 PHE E C 1
ATOM 5619 O O . PHE E 1 29 ? -18.037 75.125 442.392 1.00 40.70 140 PHE E O 1
ATOM 5627 N N . SER E 1 30 ? -16.189 76.400 442.343 1.00 42.66 141 SER E N 1
ATOM 5628 C CA . SER E 1 30 ? -16.831 77.378 441.473 1.00 44.01 141 SER E CA 1
ATOM 5629 C C . SER E 1 30 ? -17.219 76.765 440.136 1.00 45.51 141 SER E C 1
ATOM 5630 O O . SER E 1 30 ? -18.224 77.167 439.538 1.00 45.56 141 SER E O 1
ATOM 5633 N N . PHE E 1 31 ? -16.443 75.797 439.646 1.00 40.96 142 PHE E N 1
ATOM 5634 C CA . PHE E 1 31 ? -16.821 75.105 438.419 1.00 41.22 142 PHE E CA 1
ATOM 5635 C C . PHE E 1 31 ? -18.109 74.314 438.614 1.00 40.67 142 PHE E C 1
ATOM 5636 O O . PHE E 1 31 ? -19.041 74.409 437.808 1.00 43.63 142 PHE E O 1
ATOM 5644 N N . LEU E 1 32 ? -18.187 73.545 439.701 1.00 39.13 143 LEU E N 1
ATOM 5645 C CA . LEU E 1 32 ? -19.362 72.714 439.938 1.00 41.22 143 LEU E CA 1
ATOM 5646 C C . LEU E 1 32 ? -20.620 73.557 440.106 1.00 44.78 143 LEU E C 1
ATOM 5647 O O . LEU E 1 32 ? -21.701 73.169 439.648 1.00 47.58 143 LEU E O 1
ATOM 5652 N N . HIS E 1 33 ? -20.499 74.716 440.752 1.00 47.76 144 HIS E N 1
ATOM 5653 C CA . HIS E 1 33 ? -21.655 75.539 441.090 1.00 47.38 144 HIS E CA 1
ATOM 5654 C C . HIS E 1 33 ? -21.972 76.565 440.008 1.00 47.68 144 HIS E C 1
ATOM 5655 O O . HIS E 1 33 ? -23.124 76.680 439.579 1.00 49.88 144 HIS E O 1
ATOM 5662 N N . GLU E 1 34 ? -20.970 77.327 439.569 1.00 46.11 145 GLU E N 1
ATOM 5663 C CA . GLU E 1 34 ? -21.216 78.412 438.627 1.00 46.22 145 GLU E CA 1
ATOM 5664 C C . GLU E 1 34 ? -21.276 77.935 437.179 1.00 47.75 145 GLU E C 1
ATOM 5665 O O . GLU E 1 34 ? -21.952 78.566 436.360 1.00 51.61 145 GLU E O 1
ATOM 5671 N N . ARG E 1 35 ? -20.588 76.844 436.835 1.00 47.45 146 ARG E N 1
ATOM 5672 C CA . ARG E 1 35 ? -20.550 76.371 435.452 1.00 45.99 146 ARG E CA 1
ATOM 5673 C C . ARG E 1 35 ? -21.471 75.183 435.202 1.00 41.84 146 ARG E C 1
ATOM 5674 O O . ARG E 1 35 ? -22.294 75.228 434.283 1.00 46.90 146 ARG E O 1
ATOM 5682 N N . LEU E 1 36 ? -21.361 74.121 436.000 1.00 44.47 147 LEU E N 1
ATOM 5683 C CA . LEU E 1 36 ? -22.254 72.983 435.822 1.00 44.79 147 LEU E CA 1
ATOM 5684 C C . LEU E 1 36 ? -23.631 73.245 436.406 1.00 44.38 147 LEU E C 1
ATOM 5685 O O . LEU E 1 36 ? -24.617 72.660 435.942 1.00 37.35 147 LEU E O 1
ATOM 5690 N N . LYS E 1 37 ? -23.724 74.117 437.407 1.00 48.46 148 LYS E N 1
ATOM 5691 C CA . LYS E 1 37 ? -24.998 74.418 438.050 1.00 48.35 148 LYS E CA 1
ATOM 5692 C C . LYS E 1 37 ? -25.640 73.144 438.591 1.00 43.22 148 LYS E C 1
ATOM 5693 O O . LYS E 1 37 ? -26.826 72.878 438.389 1.00 43.39 148 LYS E O 1
ATOM 5699 N N . LEU E 1 38 ? -24.833 72.356 439.295 1.00 40.38 149 LEU E N 1
ATOM 5700 C CA . LEU E 1 38 ? -25.308 71.091 439.831 1.00 45.80 149 LEU E CA 1
ATOM 5701 C C . LEU E 1 38 ? -26.518 71.306 440.732 1.00 47.74 149 LEU E C 1
ATOM 5702 O O . LEU E 1 38 ? -26.634 72.310 441.437 1.00 46.02 149 LEU E O 1
ATOM 5707 N N . LYS E 1 39 ? -27.302 70.261 440.831 1.00 44.65 150 LYS E N 1
ATOM 5708 C CA . LYS E 1 39 ? -28.393 70.205 441.720 1.00 43.01 150 LYS E CA 1
ATOM 5709 C C . LYS E 1 39 ? -28.071 69.233 442.807 1.00 41.83 150 LYS E C 1
ATOM 5710 O O . LYS E 1 39 ? -28.462 69.420 443.885 1.00 47.34 150 LYS E O 1
ATOM 5716 N N . SER E 1 40 ? -27.349 68.178 442.520 1.00 46.27 151 SER E N 1
ATOM 5717 C CA . SER E 1 40 ? -27.014 67.189 443.531 1.00 44.37 151 SER E CA 1
ATOM 5718 C C . SER E 1 40 ? -25.648 66.588 443.231 1.00 41.02 151 SER E C 1
ATOM 5719 O O . SER E 1 40 ? -25.085 66.774 442.151 1.00 36.86 151 SER E O 1
ATOM 5722 N N . ILE E 1 41 ? -25.117 65.870 444.221 1.00 39.78 152 ILE E N 1
ATOM 5723 C CA . ILE E 1 41 ? -23.921 65.049 444.074 1.00 37.40 152 ILE E CA 1
ATOM 5724 C C . ILE E 1 41 ? -24.218 63.668 444.641 1.00 35.21 152 ILE E C 1
ATOM 5725 O O . ILE E 1 41 ? -24.886 63.541 445.673 1.00 44.70 152 ILE E O 1
ATOM 5730 N N . LEU E 1 42 ? -23.726 62.636 443.965 1.00 34.09 153 LEU E N 1
ATOM 5731 C CA . LEU E 1 42 ? -23.748 61.276 444.486 1.00 37.40 153 LEU E CA 1
ATOM 5732 C C . LEU E 1 42 ? -22.318 60.847 444.778 1.00 38.71 153 LEU E C 1
ATOM 5733 O O . LEU E 1 42 ? -21.495 60.752 443.860 1.00 40.60 153 LEU E O 1
ATOM 5738 N N . VAL E 1 43 ? -22.021 60.603 446.052 1.00 35.50 154 VAL E N 1
ATOM 5739 C CA . VAL E 1 43 ? -20.721 60.089 446.467 1.00 34.79 154 VAL E CA 1
ATOM 5740 C C . VAL E 1 43 ? -20.853 58.592 446.698 1.00 37.94 154 VAL E C 1
ATOM 5741 O O . VAL E 1 43 ? -21.811 58.128 447.330 1.00 44.25 154 VAL E O 1
ATOM 5745 N N . LEU E 1 44 ? -19.877 57.832 446.199 1.00 42.40 155 LEU E N 1
ATOM 5746 C CA . LEU E 1 44 ? -19.924 56.375 446.210 1.00 38.81 155 LEU E CA 1
ATOM 5747 C C . LEU E 1 44 ? -18.995 55.798 447.268 1.00 41.28 155 LEU E C 1
ATOM 5748 O O . LEU E 1 44 ? -18.675 54.605 447.232 1.00 37.56 155 LEU E O 1
ATOM 5753 N N . ILE E 1 45 ? -18.565 56.627 448.210 1.00 41.83 156 ILE E N 1
ATOM 5754 C CA . ILE E 1 45 ? -17.623 56.230 449.248 1.00 47.41 156 ILE E CA 1
ATOM 5755 C C . ILE E 1 45 ? -18.347 56.230 450.590 1.00 46.68 156 ILE E C 1
ATOM 5756 O O . ILE E 1 45 ? -19.154 57.133 450.855 1.00 47.03 156 ILE E O 1
ATOM 5761 N N . PRO E 1 46 ? -18.082 55.259 451.475 1.00 47.89 157 PRO E N 1
ATOM 5762 C CA . PRO E 1 46 ? -18.845 55.189 452.731 1.00 51.64 157 PRO E CA 1
ATOM 5763 C C . PRO E 1 46 ? -18.404 56.187 453.785 1.00 47.83 157 PRO E C 1
ATOM 5764 O O . PRO E 1 46 ? -19.186 56.479 454.697 1.00 56.97 157 PRO E O 1
ATOM 5768 N N . GLU E 1 47 ? -17.188 56.711 453.696 1.00 55.19 158 GLU E N 1
ATOM 5769 C CA . GLU E 1 47 ? -16.686 57.641 454.695 1.00 53.76 158 GLU E CA 1
ATOM 5770 C C . GLU E 1 47 ? -17.511 58.928 454.706 1.00 50.83 158 GLU E C 1
ATOM 5771 O O . GLU E 1 47 ? -18.229 59.256 453.756 1.00 54.83 158 GLU E O 1
ATOM 5777 N N . GLU E 1 48 ? -17.375 59.669 455.801 1.00 56.44 159 GLU E N 1
ATOM 5778 C CA . GLU E 1 48 ? -18.106 60.914 455.987 1.00 55.96 159 GLU E CA 1
ATOM 5779 C C . GLU E 1 48 ? -17.607 61.981 455.022 1.00 50.50 159 GLU E C 1
ATOM 5780 O O . GLU E 1 48 ? -16.400 62.112 454.787 1.00 51.73 159 GLU E O 1
ATOM 5786 N N . TYR E 1 49 ? -18.537 62.745 454.460 1.00 44.72 160 TYR E N 1
ATOM 5787 C CA . TYR E 1 49 ? -18.152 63.823 453.564 1.00 48.09 160 TYR E CA 1
ATOM 5788 C C . TYR E 1 49 ? -17.323 64.864 454.319 1.00 48.61 160 TYR E C 1
ATOM 5789 O O . TYR E 1 49 ? -17.698 65.262 455.428 1.00 50.21 160 TYR E O 1
ATOM 5798 N N . PRO E 1 50 ? -16.205 65.338 453.753 1.00 45.97 161 PRO E N 1
ATOM 5799 C CA . PRO E 1 50 ? -15.399 66.344 454.460 1.00 46.80 161 PRO E CA 1
ATOM 5800 C C . PRO E 1 50 ? -16.205 67.594 454.773 1.00 48.64 161 PRO E C 1
ATOM 5801 O O . PRO E 1 50 ? -17.131 67.966 454.047 1.00 42.65 161 PRO E O 1
ATOM 5805 N N . GLN E 1 51 ? -15.829 68.247 455.875 1.00 51.05 162 GLN E N 1
ATOM 5806 C CA . GLN E 1 51 ? -16.599 69.382 456.367 1.00 47.02 162 GLN E CA 1
ATOM 5807 C C . GLN E 1 51 ? -16.596 70.532 455.367 1.00 41.48 162 GLN E C 1
ATOM 5808 O O . GLN E 1 51 ? -17.639 71.147 455.115 1.00 45.03 162 GLN E O 1
ATOM 5814 N N . GLU E 1 52 ? -15.431 70.849 454.793 1.00 41.33 163 GLU E N 1
ATOM 5815 C CA . GLU E 1 52 ? -15.362 71.947 453.833 1.00 52.10 163 GLU E CA 1
ATOM 5816 C C . GLU E 1 52 ? -16.269 71.684 452.639 1.00 49.70 163 GLU E C 1
ATOM 5817 O O . GLU E 1 52 ? -16.888 72.609 452.099 1.00 41.94 163 GLU E O 1
ATOM 5823 N N . ASN E 1 53 ? -16.355 70.424 452.208 1.00 46.28 164 ASN E N 1
ATOM 5824 C CA . ASN E 1 53 ? -17.264 70.081 451.122 1.00 49.51 164 ASN E CA 1
ATOM 5825 C C . ASN E 1 53 ? -18.711 70.182 451.585 1.00 46.91 164 ASN E C 1
ATOM 5826 O O . ASN E 1 53 ? -19.569 70.687 450.852 1.00 43.42 164 ASN E O 1
ATOM 5831 N N . LEU E 1 54 ? -18.995 69.724 452.808 1.00 45.17 165 LEU E N 1
ATOM 5832 C CA . LEU E 1 54 ? -20.341 69.861 453.355 1.00 47.25 165 LEU E CA 1
ATOM 5833 C C . LEU E 1 54 ? -20.772 71.322 453.384 1.00 47.20 165 LEU E C 1
ATOM 5834 O O . LEU E 1 54 ? -21.903 71.653 453.009 1.00 45.08 165 LEU E O 1
ATOM 5839 N N . ASN E 1 55 ? -19.876 72.212 453.819 1.00 46.46 166 ASN E N 1
ATOM 5840 C CA . ASN E 1 55 ? -20.194 73.636 453.859 1.00 43.53 166 ASN E CA 1
ATOM 5841 C C . ASN E 1 55 ? -20.538 74.153 452.472 1.00 42.46 166 ASN E C 1
ATOM 5842 O O . ASN E 1 55 ? -21.487 74.927 452.301 1.00 46.62 166 ASN E O 1
ATOM 5847 N N . PHE E 1 56 ? -19.768 73.735 451.468 1.00 47.93 167 PHE E N 1
ATOM 5848 C CA . PHE E 1 56 ? -20.035 74.136 450.092 1.00 42.78 167 PHE E CA 1
ATOM 5849 C C . PHE E 1 56 ? -21.424 73.710 449.639 1.00 38.21 167 PHE E C 1
ATOM 5850 O O . PHE E 1 56 ? -22.123 74.470 448.959 1.00 42.63 167 PHE E O 1
ATOM 5858 N N . LEU E 1 57 ? -21.849 72.505 450.012 1.00 40.84 168 LEU E N 1
ATOM 5859 C CA . LEU E 1 57 ? -23.183 72.053 449.639 1.00 46.37 168 LEU E CA 1
ATOM 5860 C C . LEU E 1 57 ? -24.252 72.911 450.299 1.00 48.34 168 LEU E C 1
ATOM 5861 O O . LEU E 1 57 ? -25.236 73.303 449.662 1.00 48.89 168 LEU E O 1
ATOM 5866 N N . LYS E 1 58 ? -24.060 73.218 451.579 1.00 47.63 169 LYS E N 1
ATOM 5867 C CA . LYS E 1 58 ? -25.011 74.030 452.324 1.00 48.99 169 LYS E CA 1
ATOM 5868 C C . LYS E 1 58 ? -25.100 75.443 451.752 1.00 48.29 169 LYS E C 1
ATOM 5869 O O . LYS E 1 58 ? -26.198 75.987 451.587 1.00 51.03 169 LYS E O 1
ATOM 5875 N N . LEU E 1 59 ? -23.954 76.044 451.421 1.00 47.31 170 LEU E N 1
ATOM 5876 C CA . LEU E 1 59 ? -23.948 77.404 450.888 1.00 41.63 170 LEU E CA 1
ATOM 5877 C C . LEU E 1 59 ? -24.640 77.479 449.533 1.00 51.22 170 LEU E C 1
ATOM 5878 O O . LEU E 1 59 ? -25.336 78.459 449.236 1.00 51.06 170 LEU E O 1
ATOM 5883 N N . THR E 1 60 ? -24.458 76.459 448.695 1.00 46.86 171 THR E N 1
ATOM 5884 C CA . THR E 1 60 ? -24.944 76.506 447.322 1.00 48.66 171 THR E CA 1
ATOM 5885 C C . THR E 1 60 ? -26.321 75.889 447.146 1.00 40.71 171 THR E C 1
ATOM 5886 O O . THR E 1 60 ? -26.986 76.176 446.145 1.00 45.86 171 THR E O 1
ATOM 5890 N N . GLY E 1 61 ? -26.771 75.068 448.088 1.00 47.20 172 GLY E N 1
ATOM 5891 C CA . GLY E 1 61 ? -28.017 74.354 447.917 1.00 50.97 172 GLY E CA 1
ATOM 5892 C C . GLY E 1 61 ? -27.897 73.067 447.136 1.00 50.09 172 GLY E C 1
ATOM 5893 O O . GLY E 1 61 ? -28.922 72.509 446.730 1.00 54.45 172 GLY E O 1
ATOM 5894 N N . ILE E 1 62 ? -26.680 72.584 446.904 1.00 50.19 173 ILE E N 1
ATOM 5895 C CA . ILE E 1 62 ? -26.469 71.317 446.215 1.00 48.57 173 ILE E CA 1
ATOM 5896 C C . ILE E 1 62 ? -26.744 70.180 447.188 1.00 44.68 173 ILE E C 1
ATOM 5897 O O . ILE E 1 62 ? -26.192 70.148 448.294 1.00 44.76 173 ILE E O 1
ATOM 5902 N N . LYS E 1 63 ? -27.604 69.248 446.787 1.00 44.36 174 LYS E N 1
ATOM 5903 C CA . LYS E 1 63 ? -27.955 68.124 447.642 1.00 42.19 174 LYS E CA 1
ATOM 5904 C C . LYS E 1 63 ? -26.965 66.976 447.494 1.00 45.89 174 LYS E C 1
ATOM 5905 O O . LYS E 1 63 ? -26.462 66.702 446.401 1.00 44.21 174 LYS E O 1
ATOM 5911 N N . LEU E 1 64 ? -26.696 66.304 448.611 1.00 42.79 175 LEU E N 1
ATOM 5912 C CA . LEU E 1 64 ? -25.787 65.169 448.662 1.00 43.14 175 LEU E CA 1
ATOM 5913 C C . LEU E 1 64 ? -26.568 63.873 448.815 1.00 44.70 175 LEU E C 1
ATOM 5914 O O . LEU E 1 64 ? -27.418 63.752 449.703 1.00 52.97 175 LEU E O 1
ATOM 5919 N N . TYR E 1 65 ? -26.277 62.914 447.946 1.00 40.56 176 TYR E N 1
ATOM 5920 C CA . TYR E 1 65 ? -26.684 61.529 448.115 1.00 38.87 176 TYR E CA 1
ATOM 5921 C C . TYR E 1 65 ? -25.442 60.684 448.356 1.00 41.00 176 TYR E C 1
ATOM 5922 O O . TYR E 1 65 ? -24.326 61.072 448.002 1.00 42.90 176 TYR E O 1
ATOM 5931 N N . GLN E 1 66 ? -25.637 59.527 448.984 1.00 41.45 177 GLN E N 1
ATOM 5932 C CA . GLN E 1 66 ? -24.506 58.690 449.364 1.00 43.17 177 GLN E CA 1
ATOM 5933 C C . GLN E 1 66 ? -24.892 57.223 449.284 1.00 43.86 177 GLN E C 1
ATOM 5934 O O . GLN E 1 66 ? -25.841 56.793 449.947 1.00 44.87 177 GLN E O 1
ATOM 5940 N N . VAL E 1 67 ? -24.164 56.467 448.464 1.00 37.93 178 VAL E N 1
ATOM 5941 C CA . VAL E 1 67 ? -24.282 55.010 448.409 1.00 36.01 178 VAL E CA 1
ATOM 5942 C C . VAL E 1 67 ? -22.862 54.470 448.564 1.00 42.35 178 VAL E C 1
ATOM 5943 O O . VAL E 1 67 ? -22.116 54.344 447.587 1.00 45.01 178 VAL E O 1
ATOM 5947 N N . GLY E 1 68 ? -22.481 54.147 449.795 1.00 34.72 179 GLY E N 1
ATOM 5948 C CA . GLY E 1 68 ? -21.121 53.742 450.094 1.00 40.42 179 GLY E CA 1
ATOM 5949 C C . GLY E 1 68 ? -20.761 52.357 449.597 1.00 44.72 179 GLY E C 1
ATOM 5950 O O . GLY E 1 68 ? -21.245 51.353 450.126 1.00 52.91 179 GLY E O 1
ATOM 5959 N N . SER E 1 70 ? -17.618 49.493 448.720 1.00 51.46 181 SER E N 1
ATOM 5960 C CA . SER E 1 70 ? -16.349 49.129 449.334 1.00 47.82 181 SER E CA 1
ATOM 5961 C C . SER E 1 70 ? -15.182 49.389 448.387 1.00 56.47 181 SER E C 1
ATOM 5962 O O . SER E 1 70 ? -15.318 49.328 447.161 1.00 52.10 181 SER E O 1
ATOM 5965 N N . GLY E 1 71 ? -14.029 49.703 448.975 1.00 55.40 182 GLY E N 1
ATOM 5966 C CA . GLY E 1 71 ? -12.822 49.956 448.210 1.00 57.12 182 GLY E CA 1
ATOM 5967 C C . GLY E 1 71 ? -11.783 48.855 448.291 1.00 69.44 182 GLY E C 1
ATOM 5968 O O . GLY E 1 71 ? -11.272 48.410 447.257 1.00 72.42 182 GLY E O 1
ATOM 5969 N N . ASN E 1 72 ? -11.471 48.403 449.504 1.00 73.71 183 ASN E N 1
ATOM 5970 C CA . ASN E 1 72 ? -10.356 47.480 449.736 1.00 78.40 183 ASN E CA 1
ATOM 5971 C C . ASN E 1 72 ? -9.154 47.822 448.851 1.00 73.42 183 ASN E C 1
ATOM 5972 O O . ASN E 1 72 ? -8.933 47.194 447.811 1.00 73.56 183 ASN E O 1
ATOM 5977 N N . PHE E 1 76 ? -10.319 40.849 445.691 1.00 62.14 187 PHE E N 1
ATOM 5978 C CA . PHE E 1 76 ? -11.115 40.571 446.882 1.00 63.67 187 PHE E CA 1
ATOM 5979 C C . PHE E 1 76 ? -12.352 41.472 446.955 1.00 59.59 187 PHE E C 1
ATOM 5980 O O . PHE E 1 76 ? -13.333 41.143 447.622 1.00 63.45 187 PHE E O 1
ATOM 5988 N N . VAL E 1 77 ? -12.291 42.606 446.252 1.00 64.51 188 VAL E N 1
ATOM 5989 C CA . VAL E 1 77 ? -13.388 43.567 446.240 1.00 56.40 188 VAL E CA 1
ATOM 5990 C C . VAL E 1 77 ? -14.658 42.954 445.660 1.00 53.29 188 VAL E C 1
ATOM 5991 O O . VAL E 1 77 ? -14.624 41.999 444.876 1.00 51.47 188 VAL E O 1
ATOM 5995 N N . ASN E 1 78 ? -15.793 43.499 446.082 1.00 53.49 189 ASN E N 1
ATOM 5996 C CA . ASN E 1 78 ? -17.082 43.196 445.485 1.00 58.53 189 ASN E CA 1
ATOM 5997 C C . ASN E 1 78 ? -17.937 44.450 445.552 1.00 55.57 189 ASN E C 1
ATOM 5998 O O . ASN E 1 78 ? -17.865 45.211 446.524 1.00 52.89 189 ASN E O 1
ATOM 6003 N N . ILE E 1 79 ? -18.733 44.665 444.514 1.00 53.03 190 ILE E N 1
ATOM 6004 C CA . ILE E 1 79 ? -19.758 45.698 444.500 1.00 54.35 190 ILE E CA 1
ATOM 6005 C C . ILE E 1 79 ? -21.094 45.009 444.249 1.00 52.44 190 ILE E C 1
ATOM 6006 O O . ILE E 1 79 ? -21.408 44.631 443.120 1.00 56.22 190 ILE E O 1
ATOM 6011 N N . PRO E 1 80 ? -21.911 44.823 445.285 1.00 54.95 191 PRO E N 1
ATOM 6012 C CA . PRO E 1 80 ? -23.164 44.077 445.110 1.00 51.11 191 PRO E CA 1
ATOM 6013 C C . PRO E 1 80 ? -24.176 44.810 444.244 1.00 47.49 191 PRO E C 1
ATOM 6014 O O . PRO E 1 80 ? -24.191 46.040 444.156 1.00 46.91 191 PRO E O 1
ATOM 6018 N N . SER E 1 81 ? -25.034 44.016 443.596 1.00 43.27 192 SER E N 1
ATOM 6019 C CA . SER E 1 81 ? -26.006 44.561 442.655 1.00 47.19 192 SER E CA 1
ATOM 6020 C C . SER E 1 81 ? -26.960 45.547 443.318 1.00 39.21 192 SER E C 1
ATOM 6021 O O . SER E 1 81 ? -27.406 46.503 442.674 1.00 45.71 192 SER E O 1
ATOM 6024 N N . HIS E 1 82 ? -27.298 45.334 444.590 1.00 43.56 193 HIS E N 1
ATOM 6025 C CA . HIS E 1 82 ? -28.304 46.184 445.218 1.00 43.48 193 HIS E CA 1
ATOM 6026 C C . HIS E 1 82 ? -27.787 47.599 445.447 1.00 41.25 193 HIS E C 1
ATOM 6027 O O . HIS E 1 82 ? -28.574 48.551 445.429 1.00 43.33 193 HIS E O 1
ATOM 6034 N N . LEU E 1 83 ? -26.479 47.764 445.654 1.00 44.16 194 LEU E N 1
ATOM 6035 C CA . LEU E 1 83 ? -25.913 49.108 445.734 1.00 47.95 194 LEU E CA 1
ATOM 6036 C C . LEU E 1 83 ? -25.907 49.788 444.368 1.00 46.30 194 LEU E C 1
ATOM 6037 O O . LEU E 1 83 ? -26.154 50.996 444.267 1.00 41.12 194 LEU E O 1
ATOM 6042 N N . LEU E 1 84 ? -25.625 49.033 443.306 1.00 44.14 195 LEU E N 1
ATOM 6043 C CA . LEU E 1 84 ? -25.684 49.596 441.962 1.00 44.19 195 LEU E CA 1
ATOM 6044 C C . LEU E 1 84 ? -27.099 50.057 441.623 1.00 38.68 195 LEU E C 1
ATOM 6045 O O . LEU E 1 84 ? -27.298 51.169 441.121 1.00 37.32 195 LEU E O 1
ATOM 6050 N N . THR E 1 85 ? -28.100 49.224 441.917 1.00 44.17 196 THR E N 1
ATOM 6051 C CA . THR E 1 85 ? -29.487 49.597 441.646 1.00 44.34 196 THR E CA 1
ATOM 6052 C C . THR E 1 85 ? -29.884 50.841 442.427 1.00 43.99 196 THR E C 1
ATOM 6053 O O . THR E 1 85 ? -30.498 51.766 441.882 1.00 42.87 196 THR E O 1
ATOM 6057 N N . LYS E 1 86 ? -29.535 50.879 443.711 1.00 45.78 197 LYS E N 1
ATOM 6058 C CA . LYS E 1 86 ? -29.870 52.025 444.545 1.00 48.61 197 LYS E CA 1
ATOM 6059 C C . LYS E 1 86 ? -29.253 53.304 443.988 1.00 45.16 197 LYS E C 1
ATOM 6060 O O . LYS E 1 86 ? -29.921 54.342 443.903 1.00 47.84 197 LYS E O 1
ATOM 6066 N N . ALA E 1 87 ? -27.981 53.245 443.588 1.00 44.76 198 ALA E N 1
ATOM 6067 C CA . ALA E 1 87 ? -27.327 54.418 443.015 1.00 43.06 198 ALA E CA 1
ATOM 6068 C C . ALA E 1 87 ? -27.984 54.834 441.705 1.00 44.32 198 ALA E C 1
ATOM 6069 O O . ALA E 1 87 ? -28.157 56.030 441.440 1.00 45.41 198 ALA E O 1
ATOM 6071 N N . LEU E 1 88 ? -28.351 53.864 440.865 1.00 40.14 199 LEU E N 1
ATOM 6072 C CA . LEU E 1 88 ? -28.973 54.195 439.586 1.00 41.11 199 LEU E CA 1
ATOM 6073 C C . LEU E 1 88 ? -30.312 54.896 439.784 1.00 42.13 199 LEU E C 1
ATOM 6074 O O . LEU E 1 88 ? -30.648 55.831 439.048 1.00 37.70 199 LEU E O 1
ATOM 6079 N N . GLU E 1 89 ? -31.099 54.455 440.766 1.00 49.82 200 GLU E N 1
ATOM 6080 C CA . GLU E 1 89 ? -32.379 55.104 441.020 1.00 48.76 200 GLU E CA 1
ATOM 6081 C C . GLU E 1 89 ? -32.187 56.587 441.315 1.00 44.70 200 GLU E C 1
ATOM 6082 O O . GLU E 1 89 ? -33.020 57.419 440.938 1.00 44.30 200 GLU E O 1
ATOM 6088 N N . ILE E 1 90 ? -31.087 56.935 441.983 1.00 40.78 201 ILE E N 1
ATOM 6089 C CA . ILE E 1 90 ? -30.817 58.328 442.321 1.00 41.43 201 ILE E CA 1
ATOM 6090 C C . ILE E 1 90 ? -30.431 59.128 441.080 1.00 43.47 201 ILE E C 1
ATOM 6091 O O . ILE E 1 90 ? -31.010 60.185 440.802 1.00 40.71 201 ILE E O 1
ATOM 6096 N N . VAL E 1 91 ? -29.449 58.643 440.316 1.00 44.33 202 VAL E N 1
ATOM 6097 C CA . VAL E 1 91 ? -28.865 59.475 439.264 1.00 44.93 202 VAL E CA 1
ATOM 6098 C C . VAL E 1 91 ? -29.784 59.589 438.051 1.00 42.47 202 VAL E C 1
ATOM 6099 O O . VAL E 1 91 ? -29.783 60.619 437.367 1.00 42.68 202 VAL E O 1
ATOM 6103 N N . LEU E 1 92 ? -30.576 58.557 437.757 1.00 46.89 203 LEU E N 1
ATOM 6104 C CA . LEU E 1 92 ? -31.446 58.590 436.588 1.00 45.33 203 LEU E CA 1
ATOM 6105 C C . LEU E 1 92 ? -32.668 59.474 436.789 1.00 46.72 203 LEU E C 1
ATOM 6106 O O . LEU E 1 92 ? -33.351 59.795 435.810 1.00 41.60 203 LEU E O 1
ATOM 6111 N N . ASN E 1 93 ? -32.951 59.873 438.020 1.00 50.91 204 ASN E N 1
ATOM 6112 C CA . ASN E 1 93 ? -34.108 60.707 438.312 1.00 49.05 204 ASN E CA 1
ATOM 6113 C C . ASN E 1 93 ? -33.862 62.136 437.842 1.00 47.75 204 ASN E C 1
ATOM 6114 O O . ASN E 1 93 ? -32.960 62.800 438.368 1.00 51.02 204 ASN E O 1
ATOM 6119 N N . PRO E 1 94 ? -34.618 62.653 436.869 1.00 52.01 205 PRO E N 1
ATOM 6120 C CA . PRO E 1 94 ? -34.375 64.036 436.428 1.00 47.26 205 PRO E CA 1
ATOM 6121 C C . PRO E 1 94 ? -34.552 65.050 437.534 1.00 46.01 205 PRO E C 1
ATOM 6122 O O . PRO E 1 94 ? -34.001 66.153 437.440 1.00 49.40 205 PRO E O 1
ATOM 6126 N N . ALA E 1 95 ? -35.306 64.718 438.583 1.00 49.31 206 ALA E N 1
ATOM 6127 C CA . ALA E 1 95 ? -35.482 65.653 439.687 1.00 49.39 206 ALA E CA 1
ATOM 6128 C C . ALA E 1 95 ? -34.199 65.855 440.482 1.00 51.74 206 ALA E C 1
ATOM 6129 O O . ALA E 1 95 ? -34.125 66.789 441.282 1.00 60.46 206 ALA E O 1
ATOM 6131 N N . ASN E 1 96 ? -33.202 64.996 440.303 1.00 52.71 207 ASN E N 1
ATOM 6132 C CA . ASN E 1 96 ? -31.919 65.146 440.976 1.00 48.21 207 ASN E CA 1
ATOM 6133 C C . ASN E 1 96 ? -30.854 65.765 440.085 1.00 46.00 207 ASN E C 1
ATOM 6134 O O . ASN E 1 96 ? -29.733 65.993 440.551 1.00 42.61 207 ASN E O 1
ATOM 6139 N N . GLN E 1 97 ? -31.175 66.049 438.822 1.00 40.26 208 GLN E N 1
ATOM 6140 C CA . GLN E 1 97 ? -30.182 66.474 437.852 1.00 45.71 208 GLN E CA 1
ATOM 6141 C C . GLN E 1 97 ? -30.208 67.989 437.679 1.00 41.57 208 GLN E C 1
ATOM 6142 O O . GLN E 1 97 ? -31.238 68.627 437.912 1.00 41.21 208 GLN E O 1
ATOM 6148 N N . PRO E 1 98 ? -29.090 68.615 437.269 1.00 44.12 209 PRO E N 1
ATOM 6149 C CA . PRO E 1 98 ? -27.775 68.026 436.968 1.00 43.27 209 PRO E CA 1
ATOM 6150 C C . PRO E 1 98 ? -27.093 67.412 438.191 1.00 43.92 209 PRO E C 1
ATOM 6151 O O . PRO E 1 98 ? -27.104 68.019 439.262 1.00 43.49 209 PRO E O 1
ATOM 6155 N N . ILE E 1 99 ? -26.504 66.227 438.028 1.00 39.26 210 ILE E N 1
ATOM 6156 C CA . ILE E 1 99 ? -25.919 65.478 439.133 1.00 41.20 210 ILE E CA 1
ATOM 6157 C C . ILE E 1 99 ? -24.491 65.069 438.786 1.00 44.12 210 ILE E C 1
ATOM 6158 O O . ILE E 1 99 ? -24.196 64.713 437.639 1.00 40.54 210 ILE E O 1
ATOM 6163 N N . LEU E 1 100 ? -23.606 65.130 439.782 1.00 38.74 211 LEU E N 1
ATOM 6164 C CA . LEU E 1 100 ? -22.219 64.695 439.658 1.00 37.25 211 LEU E CA 1
ATOM 6165 C C . LEU E 1 100 ? -22.001 63.429 440.476 1.00 37.04 211 LEU E C 1
ATOM 6166 O O . LEU E 1 100 ? -22.314 63.395 441.671 1.00 40.42 211 LEU E O 1
ATOM 6171 N N . ILE E 1 101 ? -21.455 62.401 439.834 1.00 36.29 212 ILE E N 1
ATOM 6172 C CA . ILE E 1 101 ? -21.084 61.152 440.491 1.00 39.75 212 ILE E CA 1
ATOM 6173 C C . ILE E 1 101 ? -19.579 61.171 440.725 1.00 36.15 212 ILE E C 1
ATOM 6174 O O . ILE E 1 101 ? -18.811 61.520 439.820 1.00 39.59 212 ILE E O 1
ATOM 6179 N N . HIS E 1 102 ? -19.146 60.804 441.929 1.00 36.13 213 HIS E N 1
ATOM 6180 C CA . HIS E 1 102 ? -17.713 60.726 442.172 1.00 37.55 213 HIS E CA 1
ATOM 6181 C C . HIS E 1 102 ? -17.410 59.789 443.330 1.00 35.78 213 HIS E C 1
ATOM 6182 O O . HIS E 1 102 ? -18.232 59.591 444.230 1.00 39.96 213 HIS E O 1
ATOM 6189 N N . CYS E 1 103 ? -16.209 59.214 443.279 1.00 31.17 214 CYS E N 1
ATOM 6190 C CA . CYS E 1 103 ? -15.619 58.522 444.414 1.00 39.18 214 CYS E CA 1
ATOM 6191 C C . CYS E 1 103 ? -14.329 59.256 444.769 1.00 38.61 214 CYS E C 1
ATOM 6192 O O . CYS E 1 103 ? -14.355 60.483 444.931 1.00 36.24 214 CYS E O 1
ATOM 6195 N N . ASN E 1 104 ? -13.203 58.551 444.879 1.00 37.51 215 ASN E N 1
ATOM 6196 C CA . ASN E 1 104 ? -11.961 59.247 445.182 1.00 36.72 215 ASN E CA 1
ATOM 6197 C C . ASN E 1 104 ? -11.311 59.785 443.915 1.00 40.85 215 ASN E C 1
ATOM 6198 O O . ASN E 1 104 ? -11.008 60.978 443.822 1.00 38.97 215 ASN E O 1
ATOM 6203 N N . ARG E 1 105 ? -11.073 58.920 442.930 1.00 44.77 216 ARG E N 1
ATOM 6204 C CA . ARG E 1 105 ? -10.498 59.342 441.657 1.00 38.39 216 ARG E CA 1
ATOM 6205 C C . ARG E 1 105 ? -11.450 59.230 440.478 1.00 37.49 216 ARG E C 1
ATOM 6206 O O . ARG E 1 105 ? -11.057 59.576 439.361 1.00 36.34 216 ARG E O 1
ATOM 6214 N N . GLY E 1 106 ? -12.670 58.746 440.680 1.00 34.05 217 GLY E N 1
ATOM 6215 C CA . GLY E 1 106 ? -13.570 58.593 439.558 1.00 40.05 217 GLY E CA 1
ATOM 6216 C C . GLY E 1 106 ? -13.200 57.479 438.610 1.00 35.12 217 GLY E C 1
ATOM 6217 O O . GLY E 1 106 ? -13.536 57.552 437.424 1.00 35.15 217 GLY E O 1
ATOM 6218 N N . LYS E 1 107 ? -12.492 56.457 439.089 1.00 36.23 218 LYS E N 1
ATOM 6219 C CA . LYS E 1 107 ? -12.013 55.381 438.233 1.00 36.39 218 LYS E CA 1
ATOM 6220 C C . LYS E 1 107 ? -12.765 54.079 438.479 1.00 37.32 218 LYS E C 1
ATOM 6221 O O . LYS E 1 107 ? -13.355 53.519 437.551 1.00 36.73 218 LYS E O 1
ATOM 6227 N N . HIS E 1 108 ? -12.792 53.597 439.722 1.00 37.03 219 HIS E N 1
ATOM 6228 C CA . HIS E 1 108 ? -13.279 52.253 440.011 1.00 40.35 219 HIS E CA 1
ATOM 6229 C C . HIS E 1 108 ? -14.770 52.252 440.320 1.00 36.99 219 HIS E C 1
ATOM 6230 O O . HIS E 1 108 ? -15.579 51.823 439.492 1.00 38.84 219 HIS E O 1
ATOM 6237 N N . ARG E 1 109 ? -15.146 52.710 441.513 1.00 37.21 220 ARG E N 1
ATOM 6238 C CA . ARG E 1 109 ? -16.556 52.703 441.884 1.00 41.16 220 ARG E CA 1
ATOM 6239 C C . ARG E 1 109 ? -17.373 53.580 440.944 1.00 37.63 220 ARG E C 1
ATOM 6240 O O . ARG E 1 109 ? -18.435 53.170 440.462 1.00 36.19 220 ARG E O 1
ATOM 6248 N N . THR E 1 110 ? -16.881 54.786 440.652 1.00 35.55 221 THR E N 1
ATOM 6249 C CA . THR E 1 110 ? -17.556 55.643 439.681 1.00 38.27 221 THR E CA 1
ATOM 6250 C C . THR E 1 110 ? -17.635 54.963 438.321 1.00 38.78 221 THR E C 1
ATOM 6251 O O . THR E 1 110 ? -18.691 54.952 437.677 1.00 36.49 221 THR E O 1
ATOM 6255 N N . GLY E 1 111 ? -16.525 54.378 437.869 1.00 36.76 222 GLY E N 1
ATOM 6256 C CA . GLY E 1 111 ? -16.517 53.760 436.555 1.00 40.22 222 GLY E CA 1
ATOM 6257 C C . GLY E 1 111 ? -17.480 52.594 436.456 1.00 38.82 222 GLY E C 1
ATOM 6258 O O . GLY E 1 111 ? -18.130 52.398 435.426 1.00 37.31 222 GLY E O 1
ATOM 6259 N N . CYS E 1 112 ? -17.596 51.811 437.530 1.00 37.96 223 CYS E N 1
ATOM 6260 C CA . CYS E 1 112 ? -18.516 50.680 437.517 1.00 38.30 223 CYS E CA 1
ATOM 6261 C C . CYS E 1 112 ? -19.962 51.149 437.399 1.00 45.02 223 CYS E C 1
ATOM 6262 O O . CYS E 1 112 ? -20.737 50.596 436.610 1.00 39.90 223 CYS E O 1
ATOM 6265 N N . LEU E 1 113 ? -20.342 52.179 438.160 1.00 39.59 224 LEU E N 1
ATOM 6266 C CA . LEU E 1 113 ? -21.709 52.684 438.079 1.00 37.42 224 LEU E CA 1
ATOM 6267 C C . LEU E 1 113 ? -22.009 53.246 436.695 1.00 34.58 224 LEU E C 1
ATOM 6268 O O . LEU E 1 113 ? -23.075 52.983 436.127 1.00 35.45 224 LEU E O 1
ATOM 6273 N N . ILE E 1 114 ? -21.092 54.045 436.144 1.00 38.57 225 ILE E N 1
ATOM 6274 C CA . ILE E 1 114 ? -21.325 54.622 434.821 1.00 34.61 225 ILE E CA 1
ATOM 6275 C C . ILE E 1 114 ? -21.494 53.516 433.789 1.00 34.10 225 ILE E C 1
ATOM 6276 O O . ILE E 1 114 ? -22.342 53.605 432.892 1.00 36.74 225 ILE E O 1
ATOM 6281 N N . GLY E 1 115 ? -20.688 52.459 433.895 1.00 35.12 226 GLY E N 1
ATOM 6282 C CA . GLY E 1 115 ? -20.812 51.351 432.964 1.00 35.55 226 GLY E CA 1
ATOM 6283 C C . GLY E 1 115 ? -22.207 50.758 432.952 1.00 36.26 226 GLY E C 1
ATOM 6284 O O . GLY E 1 115 ? -22.702 50.331 431.907 1.00 36.64 226 GLY E O 1
ATOM 6285 N N . CYS E 1 116 ? -22.858 50.719 434.117 1.00 37.43 227 CYS E N 1
ATOM 6286 C CA . CYS E 1 116 ? -24.227 50.225 434.180 1.00 37.56 227 CYS E CA 1
ATOM 6287 C C . CYS E 1 116 ? -25.197 51.186 433.505 1.00 38.23 227 CYS E C 1
ATOM 6288 O O . CYS E 1 116 ? -26.172 50.744 432.885 1.00 35.36 227 CYS E O 1
ATOM 6291 N N . ILE E 1 117 ? -24.944 52.494 433.597 1.00 36.13 228 ILE E N 1
ATOM 6292 C CA . ILE E 1 117 ? -25.752 53.456 432.851 1.00 34.97 228 ILE E CA 1
ATOM 6293 C C . ILE E 1 117 ? -25.643 53.180 431.360 1.00 37.20 228 ILE E C 1
ATOM 6294 O O . ILE E 1 117 ? -26.649 53.115 430.645 1.00 41.60 228 ILE E O 1
ATOM 6299 N N . ARG E 1 118 ? -24.413 53.016 430.869 1.00 40.92 229 ARG E N 1
ATOM 6300 C CA . ARG E 1 118 ? -24.220 52.728 429.454 1.00 40.60 229 ARG E CA 1
ATOM 6301 C C . ARG E 1 118 ? -24.956 51.458 429.053 1.00 39.28 229 ARG E C 1
ATOM 6302 O O . ARG E 1 118 ? -25.467 51.360 427.933 1.00 39.68 229 ARG E O 1
ATOM 6310 N N . LYS E 1 119 ? -25.030 50.482 429.956 1.00 40.77 230 LYS E N 1
ATOM 6311 C CA . LYS E 1 119 ? -25.766 49.259 429.662 1.00 43.36 230 LYS E CA 1
ATOM 6312 C C . LYS E 1 119 ? -27.246 49.550 429.447 1.00 43.49 230 LYS E C 1
ATOM 6313 O O . LYS E 1 119 ? -27.874 48.990 428.541 1.00 45.36 230 LYS E O 1
ATOM 6319 N N . LEU E 1 120 ? -27.816 50.440 430.264 1.00 44.53 231 LEU E N 1
ATOM 6320 C CA . LEU E 1 120 ? -29.203 50.855 430.075 1.00 48.12 231 LEU E CA 1
ATOM 6321 C C . LEU E 1 120 ? -29.403 51.559 428.742 1.00 43.39 231 LEU E C 1
ATOM 6322 O O . LEU E 1 120 ? -30.489 51.489 428.157 1.00 48.22 231 LEU E O 1
ATOM 6327 N N . GLN E 1 121 ? -28.375 52.244 428.253 1.00 45.77 232 GLN E N 1
ATOM 6328 C CA . GLN E 1 121 ? -28.396 52.916 426.959 1.00 41.12 232 GLN E CA 1
ATOM 6329 C C . GLN E 1 121 ? -28.187 51.951 425.794 1.00 43.32 232 GLN E C 1
ATOM 6330 O O . GLN E 1 121 ? -28.179 52.393 424.637 1.00 44.38 232 GLN E O 1
ATOM 6336 N N . ASN E 1 122 ? -28.029 50.649 426.064 1.00 43.46 233 ASN E N 1
ATOM 6337 C CA . ASN E 1 122 ? -27.819 49.631 425.022 1.00 50.56 233 ASN E CA 1
ATOM 6338 C C . ASN E 1 122 ? -26.500 49.826 424.273 1.00 46.76 233 ASN E C 1
ATOM 6339 O O . ASN E 1 122 ? -26.393 49.473 423.097 1.00 52.95 233 ASN E O 1
ATOM 6344 N N . TRP E 1 123 ? -25.484 50.378 424.937 1.00 45.64 234 TRP E N 1
ATOM 6345 C CA . TRP E 1 123 ? -24.145 50.394 424.364 1.00 40.16 234 TRP E CA 1
ATOM 6346 C C . TRP E 1 123 ? -23.577 48.983 424.295 1.00 35.07 234 TRP E C 1
ATOM 6347 O O . TRP E 1 123 ? -23.870 48.133 425.138 1.00 40.34 234 TRP E O 1
ATOM 6358 N N . SER E 1 124 ? -22.752 48.738 423.280 1.00 37.05 235 SER E N 1
ATOM 6359 C CA . SER E 1 124 ? -21.994 47.497 423.226 1.00 37.94 235 SER E CA 1
ATOM 6360 C C . SER E 1 124 ? -21.008 47.440 424.386 1.00 40.21 235 SER E C 1
ATOM 6361 O O . SER E 1 124 ? -20.460 48.459 424.815 1.00 39.45 235 SER E O 1
ATOM 6364 N N . LEU E 1 125 ? -20.765 46.226 424.884 1.00 40.00 236 LEU E N 1
ATOM 6365 C CA . LEU E 1 125 ? -19.823 46.061 425.984 1.00 36.05 236 LEU E CA 1
ATOM 6366 C C . LEU E 1 125 ? -18.440 46.571 425.603 1.00 40.21 236 LEU E C 1
ATOM 6367 O O . LEU E 1 125 ? -17.717 47.118 426.445 1.00 40.76 236 LEU E O 1
ATOM 6372 N N . THR E 1 126 ? -18.051 46.396 424.339 1.00 41.84 237 THR E N 1
ATOM 6373 C CA . THR E 1 126 ? -16.759 46.892 423.877 1.00 37.91 237 THR E CA 1
ATOM 6374 C C . THR E 1 126 ? -16.593 48.375 424.186 1.00 38.84 237 THR E C 1
ATOM 6375 O O . THR E 1 126 ? -15.555 48.802 424.704 1.00 35.59 237 THR E O 1
ATOM 6387 N N . ILE E 1 128 ? -18.468 50.249 426.257 1.00 35.15 239 ILE E N 1
ATOM 6388 C CA . ILE E 1 128 ? -18.587 50.513 427.688 1.00 38.08 239 ILE E CA 1
ATOM 6389 C C . ILE E 1 128 ? -17.239 50.303 428.361 1.00 32.87 239 ILE E C 1
ATOM 6390 O O . ILE E 1 128 ? -16.739 51.173 429.083 1.00 32.39 239 ILE E O 1
ATOM 6395 N N . PHE E 1 129 ? -16.622 49.145 428.113 1.00 34.51 240 PHE E N 1
ATOM 6396 C CA . PHE E 1 129 ? -15.337 48.839 428.730 1.00 30.84 240 PHE E CA 1
ATOM 6397 C C . PHE E 1 129 ? -14.248 49.785 428.240 1.00 32.64 240 PHE E C 1
ATOM 6398 O O . PHE E 1 129 ? -13.370 50.181 429.014 1.00 37.48 240 PHE E O 1
ATOM 6406 N N . ASP E 1 130 ? -14.286 50.162 426.961 1.00 34.13 241 ASP E N 1
ATOM 6407 C CA . ASP E 1 130 ? -13.283 51.088 426.446 1.00 35.92 241 ASP E CA 1
ATOM 6408 C C . ASP E 1 130 ? -13.410 52.449 427.115 1.00 37.00 241 ASP E C 1
ATOM 6409 O O . ASP E 1 130 ? -12.401 53.081 427.449 1.00 36.55 241 ASP E O 1
ATOM 6414 N N . GLU E 1 131 ? -14.644 52.919 427.318 1.00 38.82 242 GLU E N 1
ATOM 6415 C CA . GLU E 1 131 ? -14.852 54.164 428.047 1.00 37.44 242 GLU E CA 1
ATOM 6416 C C . GLU E 1 131 ? -14.408 54.026 429.496 1.00 38.78 242 GLU E C 1
ATOM 6417 O O . GLU E 1 131 ? -13.749 54.920 430.039 1.00 37.55 242 GLU E O 1
ATOM 6423 N N . TYR E 1 132 ? -14.762 52.911 430.135 1.00 36.39 243 TYR E N 1
ATOM 6424 C CA . TYR E 1 132 ? -14.345 52.681 431.513 1.00 35.72 243 TYR E CA 1
ATOM 6425 C C . TYR E 1 132 ? -12.829 52.759 431.647 1.00 36.69 243 TYR E C 1
ATOM 6426 O O . TYR E 1 132 ? -12.307 53.394 432.571 1.00 33.22 243 TYR E O 1
ATOM 6435 N N . ARG E 1 133 ? -12.106 52.113 430.731 1.00 34.78 244 ARG E N 1
ATOM 6436 C CA . ARG E 1 133 ? -10.653 52.061 430.837 1.00 36.86 244 ARG E CA 1
ATOM 6437 C C . ARG E 1 133 ? -10.016 53.413 430.550 1.00 35.50 244 ARG E C 1
ATOM 6438 O O . ARG E 1 133 ? -8.983 53.746 431.141 1.00 40.93 244 ARG E O 1
ATOM 6446 N N . ARG E 1 134 ? -10.615 54.209 429.664 1.00 33.25 245 ARG E N 1
ATOM 6447 C CA . ARG E 1 134 ? -10.078 55.538 429.400 1.00 34.61 245 ARG E CA 1
ATOM 6448 C C . ARG E 1 134 ? -10.043 56.366 430.679 1.00 39.62 245 ARG E C 1
ATOM 6449 O O . ARG E 1 134 ? -9.078 57.098 430.930 1.00 37.64 245 ARG E O 1
ATOM 6457 N N . PHE E 1 135 ? -11.090 56.264 431.497 1.00 33.31 246 PHE E N 1
ATOM 6458 C CA . PHE E 1 135 ? -11.136 56.988 432.760 1.00 34.55 246 PHE E CA 1
ATOM 6459 C C . PHE E 1 135 ? -10.336 56.301 433.858 1.00 34.24 246 PHE E C 1
ATOM 6460 O O . PHE E 1 135 ? -9.805 56.979 434.743 1.00 37.39 246 PHE E O 1
ATOM 6468 N N . ALA E 1 136 ? -10.242 54.974 433.831 1.00 35.34 247 ALA E N 1
ATOM 6469 C CA . ALA E 1 136 ? -9.615 54.236 434.919 1.00 37.00 247 ALA E CA 1
ATOM 6470 C C . ALA E 1 136 ? -8.107 54.095 434.775 1.00 41.49 247 ALA E C 1
ATOM 6471 O O . ALA E 1 136 ? -7.445 53.725 435.751 1.00 43.18 247 ALA E O 1
ATOM 6473 N N . PHE E 1 137 ? -7.546 54.366 433.602 1.00 40.25 248 PHE E N 1
ATOM 6474 C CA . PHE E 1 137 ? -6.120 54.154 433.415 1.00 42.40 248 PHE E CA 1
ATOM 6475 C C . PHE E 1 137 ? -5.337 54.970 434.445 1.00 48.69 248 PHE E C 1
ATOM 6476 O O . PHE E 1 137 ? -5.688 56.124 434.715 1.00 48.69 248 PHE E O 1
ATOM 6484 N N . PRO E 1 138 ? -4.266 54.410 435.041 1.00 51.05 249 PRO E N 1
ATOM 6485 C CA . PRO E 1 138 ? -3.685 53.088 434.784 1.00 49.52 249 PRO E CA 1
ATOM 6486 C C . PRO E 1 138 ? -4.228 51.954 435.643 1.00 48.04 249 PRO E C 1
ATOM 6487 O O . PRO E 1 138 ? -3.685 50.856 435.561 1.00 48.79 249 PRO E O 1
ATOM 6491 N N . LYS E 1 139 ? -5.278 52.183 436.428 1.00 50.49 250 LYS E N 1
ATOM 6492 C CA . LYS E 1 139 ? -5.790 51.160 437.332 1.00 47.08 250 LYS E CA 1
ATOM 6493 C C . LYS E 1 139 ? -7.138 50.611 436.878 1.00 45.32 250 LYS E C 1
ATOM 6494 O O . LYS E 1 139 ? -8.065 50.458 437.677 1.00 46.79 250 LYS E O 1
ATOM 6500 N N . ALA E 1 140 ? -7.272 50.317 435.590 1.00 38.38 251 ALA E N 1
ATOM 6501 C CA . ALA E 1 140 ? -8.464 49.625 435.128 1.00 40.44 251 ALA E CA 1
ATOM 6502 C C . ALA E 1 140 ? -8.503 48.246 435.771 1.00 45.09 251 ALA E C 1
ATOM 6503 O O . ALA E 1 140 ? -7.495 47.534 435.802 1.00 47.11 251 ALA E O 1
ATOM 6505 N N . ARG E 1 141 ? -9.657 47.883 436.316 1.00 39.60 252 ARG E N 1
ATOM 6506 C CA . ARG E 1 141 ? -9.829 46.609 436.994 1.00 39.16 252 ARG E CA 1
ATOM 6507 C C . ARG E 1 141 ? -10.748 45.715 436.179 1.00 34.64 252 ARG E C 1
ATOM 6508 O O . ARG E 1 141 ? -11.834 46.139 435.769 1.00 35.47 252 ARG E O 1
ATOM 6516 N N . ALA E 1 142 ? -10.307 44.479 435.947 1.00 36.64 253 ALA E N 1
ATOM 6517 C CA . ALA E 1 142 ? -11.170 43.502 435.298 1.00 38.07 253 ALA E CA 1
ATOM 6518 C C . ALA E 1 142 ? -12.470 43.327 436.072 1.00 38.18 253 ALA E C 1
ATOM 6519 O O . ALA E 1 142 ? -13.537 43.128 435.477 1.00 34.58 253 ALA E O 1
ATOM 6521 N N . LEU E 1 143 ? -12.402 43.411 437.404 1.00 35.20 254 LEU E N 1
ATOM 6522 C CA . LEU E 1 143 ? -13.581 43.169 438.229 1.00 39.23 254 LEU E CA 1
ATOM 6523 C C . LEU E 1 143 ? -14.676 44.194 437.964 1.00 33.10 254 LEU E C 1
ATOM 6524 O O . LEU E 1 143 ? -15.858 43.839 437.891 1.00 41.41 254 LEU E O 1
ATOM 6529 N N . ASP E 1 144 ? -14.314 45.471 437.826 1.00 33.56 255 ASP E N 1
ATOM 6530 C CA . ASP E 1 144 ? -15.325 46.482 437.530 1.00 35.36 255 ASP E CA 1
ATOM 6531 C C . ASP E 1 144 ? -16.065 46.150 436.244 1.00 34.95 255 ASP E C 1
ATOM 6532 O O . ASP E 1 144 ? -17.291 46.285 436.170 1.00 31.63 255 ASP E O 1
ATOM 6537 N N . GLN E 1 145 ? -15.333 45.705 435.223 1.00 34.12 256 GLN E N 1
ATOM 6538 C CA . GLN E 1 145 ? -15.966 45.312 433.972 1.00 36.22 256 GLN E CA 1
ATOM 6539 C C . GLN E 1 145 ? -16.767 44.030 434.150 1.00 40.73 256 GLN E C 1
ATOM 6540 O O . GLN E 1 145 ? -17.832 43.865 433.544 1.00 36.29 256 GLN E O 1
ATOM 6546 N N . GLN E 1 146 ? -16.277 43.114 434.989 1.00 35.83 257 GLN E N 1
ATOM 6547 C CA . GLN E 1 146 ? -17.031 41.898 435.270 1.00 39.18 257 GLN E CA 1
ATOM 6548 C C . GLN E 1 146 ? -18.351 42.229 435.954 1.00 42.80 257 GLN E C 1
ATOM 6549 O O . GLN E 1 146 ? -19.388 41.630 435.643 1.00 42.06 257 GLN E O 1
ATOM 6555 N N . PHE E 1 147 ? -18.335 43.190 436.884 1.00 36.58 258 PHE E N 1
ATOM 6556 C CA . PHE E 1 147 ? -19.569 43.612 437.540 1.00 39.06 258 PHE E CA 1
ATOM 6557 C C . PHE E 1 147 ? -20.556 44.200 436.537 1.00 42.69 258 PHE E C 1
ATOM 6558 O O . PHE E 1 147 ? -21.756 43.908 436.590 1.00 39.19 258 PHE E O 1
ATOM 6566 N N . ILE E 1 148 ? -20.069 45.029 435.612 1.00 35.26 259 ILE E N 1
ATOM 6567 C CA . ILE E 1 148 ? -20.944 45.592 434.584 1.00 43.42 259 ILE E CA 1
ATOM 6568 C C . ILE E 1 148 ? -21.561 44.478 433.749 1.00 43.36 259 ILE E C 1
ATOM 6569 O O . ILE E 1 148 ? -22.767 44.479 433.472 1.00 43.96 259 ILE E O 1
ATOM 6574 N N . GLU E 1 149 ? -20.741 43.515 433.326 1.00 42.57 260 GLU E N 1
ATOM 6575 C CA . GLU E 1 149 ? -21.242 42.443 432.473 1.00 43.45 260 GLU E CA 1
ATOM 6576 C C . GLU E 1 149 ? -22.277 41.597 433.207 1.00 45.62 260 GLU E C 1
ATOM 6577 O O . GLU E 1 149 ? -23.258 41.143 432.606 1.00 44.80 260 GLU E O 1
ATOM 6591 N N . TYR E 1 151 ? -24.218 42.545 435.856 1.00 38.64 262 TYR E N 1
ATOM 6592 C CA . TYR E 1 151 ? -25.297 43.273 436.515 1.00 42.40 262 TYR E CA 1
ATOM 6593 C C . TYR E 1 151 ? -26.633 42.979 435.847 1.00 43.68 262 TYR E C 1
ATOM 6594 O O . TYR E 1 151 ? -26.811 43.228 434.650 1.00 42.86 262 TYR E O 1
ATOM 6603 N N . ASP E 1 152 ? -27.575 42.456 436.627 1.00 45.26 263 ASP E N 1
ATOM 6604 C CA . ASP E 1 152 ? -28.933 42.235 436.146 1.00 54.06 263 ASP E CA 1
ATOM 6605 C C . ASP E 1 152 ? -29.703 43.536 436.303 1.00 47.71 263 ASP E C 1
ATOM 6606 O O . ASP E 1 152 ? -30.026 43.948 437.423 1.00 48.45 263 ASP E O 1
ATOM 6611 N N . ASP E 1 153 ? -29.995 44.187 435.182 1.00 51.84 264 ASP E N 1
ATOM 6612 C CA . ASP E 1 153 ? -30.648 45.486 435.185 1.00 57.72 264 ASP E CA 1
ATOM 6613 C C . ASP E 1 153 ? -32.152 45.393 434.931 1.00 56.57 264 ASP E C 1
ATOM 6614 O O . ASP E 1 153 ? -32.780 46.407 434.612 1.00 55.57 264 ASP E O 1
ATOM 6619 N N . ASP E 1 154 ? -32.749 44.209 435.112 1.00 59.53 265 ASP E N 1
ATOM 6620 C CA . ASP E 1 154 ? -34.193 44.073 434.937 1.00 57.38 265 ASP E CA 1
ATOM 6621 C C . ASP E 1 154 ? -34.947 45.018 435.862 1.00 51.65 265 ASP E C 1
ATOM 6622 O O . ASP E 1 154 ? -35.888 45.700 435.439 1.00 53.93 265 ASP E O 1
ATOM 6627 N N . GLU E 1 155 ? -34.542 45.079 437.132 1.00 51.58 266 GLU E N 1
ATOM 6628 C CA . GLU E 1 155 ? -35.266 45.893 438.103 1.00 54.48 266 GLU E CA 1
ATOM 6629 C C . GLU E 1 155 ? -35.169 47.377 437.766 1.00 59.04 266 GLU E C 1
ATOM 6630 O O . GLU E 1 155 ? -36.184 48.079 437.713 1.00 64.26 266 GLU E O 1
ATOM 6636 N N . ILE E 1 156 ? -33.954 47.880 437.542 1.00 60.26 267 ILE E N 1
ATOM 6637 C CA . ILE E 1 156 ? -33.807 49.309 437.283 1.00 54.44 267 ILE E CA 1
ATOM 6638 C C . ILE E 1 156 ? -34.481 49.671 435.967 1.00 53.90 267 ILE E C 1
ATOM 6639 O O . ILE E 1 156 ? -35.017 50.775 435.813 1.00 56.83 267 ILE E O 1
ATOM 6644 N N . LYS E 1 157 ? -34.468 48.749 435.005 1.00 55.98 268 LYS E N 1
ATOM 6645 C CA . LYS E 1 157 ? -35.177 48.945 433.745 1.00 56.00 268 LYS E CA 1
ATOM 6646 C C . LYS E 1 157 ? -36.681 49.004 433.976 1.00 59.09 268 LYS E C 1
ATOM 6647 O O . LYS E 1 157 ? -37.392 49.782 433.329 1.00 62.77 268 LYS E O 1
ATOM 6653 N N . ARG E 1 158 ? -37.171 48.190 434.908 1.00 64.49 269 ARG E N 1
ATOM 6654 C CA . ARG E 1 158 ? -38.571 48.231 435.312 1.00 65.09 269 ARG E CA 1
ATOM 6655 C C . ARG E 1 158 ? -38.943 49.609 435.843 1.00 62.11 269 ARG E C 1
ATOM 6656 O O . ARG E 1 158 ? -39.945 50.208 435.429 1.00 61.87 269 ARG E O 1
ATOM 6664 N N . ILE E 1 159 ? -38.127 50.127 436.757 1.00 61.80 270 ILE E N 1
ATOM 6665 C CA . ILE E 1 159 ? -38.377 51.424 437.370 1.00 59.21 270 ILE E CA 1
ATOM 6666 C C . ILE E 1 159 ? -38.267 52.542 436.341 1.00 60.50 270 ILE E C 1
ATOM 6667 O O . ILE E 1 159 ? -39.102 53.452 436.301 1.00 59.93 270 ILE E O 1
ATOM 6672 N N . ALA E 1 160 ? -37.230 52.501 435.504 1.00 61.79 271 ALA E N 1
ATOM 6673 C CA . ALA E 1 160 ? -37.004 53.584 434.552 1.00 64.01 271 ALA E CA 1
ATOM 6674 C C . ALA E 1 160 ? -38.131 53.656 433.530 1.00 68.23 271 ALA E C 1
ATOM 6675 O O . ALA E 1 160 ? -38.597 54.747 433.181 1.00 64.20 271 ALA E O 1
ATOM 6677 N N . SER E 1 161 ? -38.577 52.501 433.033 1.00 66.36 272 SER E N 1
ATOM 6678 C CA . SER E 1 161 ? -39.697 52.474 432.098 1.00 68.60 272 SER E CA 1
ATOM 6679 C C . SER E 1 161 ? -40.968 52.979 432.768 1.00 67.05 272 SER E C 1
ATOM 6680 O O . SER E 1 161 ? -41.753 53.712 432.157 1.00 66.49 272 SER E O 1
ATOM 6683 N N . LYS E 1 162 ? -41.191 52.588 434.024 1.00 65.79 273 LYS E N 1
ATOM 6684 C CA . LYS E 1 162 ? -42.360 53.067 434.751 1.00 62.11 273 LYS E CA 1
ATOM 6685 C C . LYS E 1 162 ? -42.419 54.586 434.777 1.00 68.05 273 LYS E C 1
ATOM 6686 O O . LYS E 1 162 ? -43.481 55.181 434.565 1.00 68.20 273 LYS E O 1
ATOM 6692 N N . ASN E 1 163 ? -41.290 55.232 435.052 1.00 71.80 274 ASN E N 1
ATOM 6693 C CA . ASN E 1 163 ? -41.223 56.683 435.155 1.00 69.31 274 ASN E CA 1
ATOM 6694 C C . ASN E 1 163 ? -40.920 57.373 433.830 1.00 65.74 274 ASN E C 1
ATOM 6695 O O . ASN E 1 163 ? -40.714 58.589 433.818 1.00 65.30 274 ASN E O 1
ATOM 6700 N N . ASN E 1 164 ? -40.885 56.629 432.726 1.00 66.90 275 ASN E N 1
ATOM 6701 C CA . ASN E 1 164 ? -40.633 57.184 431.394 1.00 75.08 275 ASN E CA 1
ATOM 6702 C C . ASN E 1 164 ? -39.274 57.886 431.335 1.00 69.99 275 ASN E C 1
ATOM 6703 O O . ASN E 1 164 ? -39.119 58.913 430.668 1.00 65.21 275 ASN E O 1
ATOM 6708 N N . TRP E 1 165 ? -38.275 57.327 432.023 1.00 68.36 276 TRP E N 1
ATOM 6709 C CA . TRP E 1 165 ? -36.940 57.914 431.995 1.00 62.80 276 TRP E CA 1
ATOM 6710 C C . TRP E 1 165 ? -36.153 57.504 430.757 1.00 70.70 276 TRP E C 1
ATOM 6711 O O . TRP E 1 165 ? -35.251 58.237 430.331 1.00 72.33 276 TRP E O 1
ATOM 6722 N N . LEU E 1 166 ? -36.482 56.350 430.156 1.00 70.31 277 LEU E N 1
ATOM 6723 C CA . LEU E 1 166 ? -35.738 55.919 428.986 1.00 64.73 277 LEU E CA 1
ATOM 6724 C C . LEU E 1 166 ? -36.473 56.306 427.706 1.00 68.26 277 LEU E C 1
ATOM 6725 O O . LEU E 1 166 ? -37.703 56.410 427.700 1.00 67.81 277 LEU E O 1
ATOM 6730 N N . PRO E 1 167 ? -35.756 56.531 426.590 1.00 67.46 278 PRO E N 1
ATOM 6731 C CA . PRO E 1 167 ? -34.291 56.536 426.521 1.00 62.94 278 PRO E CA 1
ATOM 6732 C C . PRO E 1 167 ? -33.694 57.784 427.161 1.00 64.13 278 PRO E C 1
ATOM 6733 O O . PRO E 1 167 ? -34.350 58.824 427.227 1.00 64.98 278 PRO E O 1
ATOM 6737 N N . LEU E 1 168 ? -32.460 57.668 427.634 1.00 60.61 279 LEU E N 1
ATOM 6738 C CA . LEU E 1 168 ? -31.755 58.814 428.183 1.00 53.80 279 LEU E CA 1
ATOM 6739 C C . LEU E 1 168 ? -31.457 59.810 427.066 1.00 46.67 279 LEU E C 1
ATOM 6740 O O . LEU E 1 168 ? -31.076 59.427 425.957 1.00 49.89 279 LEU E O 1
ATOM 6745 N N . GLN E 1 169 ? -31.636 61.096 427.357 1.00 56.07 280 GLN E N 1
ATOM 6746 C CA . GLN E 1 169 ? -31.529 62.146 426.351 1.00 51.20 280 GLN E CA 1
ATOM 6747 C C . GLN E 1 169 ? -30.187 62.856 426.430 1.00 50.04 280 GLN E C 1
ATOM 6748 O O . GLN E 1 169 ? -29.690 63.170 427.516 1.00 53.85 280 GLN E O 1
ATOM 6754 N N . TRP E 1 170 ? -29.603 63.086 425.262 1.00 46.15 281 TRP E N 1
ATOM 6755 C CA . TRP E 1 170 ? -28.372 63.844 425.142 1.00 47.77 281 TRP E CA 1
ATOM 6756 C C . TRP E 1 170 ? -28.656 65.341 425.063 1.00 43.98 281 TRP E C 1
ATOM 6757 O O . TRP E 1 170 ? -29.755 65.753 424.690 1.00 51.02 281 TRP E O 1
ATOM 6768 N N . SER F 1 4 ? -20.351 30.376 431.388 1.00 63.11 115 SER F N 1
ATOM 6769 C CA . SER F 1 4 ? -19.242 31.299 431.176 1.00 66.95 115 SER F CA 1
ATOM 6770 C C . SER F 1 4 ? -18.052 30.911 432.050 1.00 65.33 115 SER F C 1
ATOM 6771 O O . SER F 1 4 ? -18.127 30.915 433.278 1.00 61.41 115 SER F O 1
ATOM 6774 N N . VAL F 1 5 ? -16.965 30.565 431.384 1.00 58.49 116 VAL F N 1
ATOM 6775 C CA . VAL F 1 5 ? -15.697 30.269 432.033 1.00 51.28 116 VAL F CA 1
ATOM 6776 C C . VAL F 1 5 ? -15.022 31.584 432.400 1.00 45.02 116 VAL F C 1
ATOM 6777 O O . VAL F 1 5 ? -14.974 32.516 431.590 1.00 46.24 116 VAL F O 1
ATOM 6781 N N . ILE F 1 6 ? -14.517 31.679 433.625 1.00 50.21 117 ILE F N 1
ATOM 6782 C CA . ILE F 1 6 ? -13.835 32.898 434.063 1.00 42.07 117 ILE F CA 1
ATOM 6783 C C . ILE F 1 6 ? -12.486 32.529 434.668 1.00 42.32 117 ILE F C 1
ATOM 6784 O O . ILE F 1 6 ? -12.415 32.180 435.855 1.00 38.17 117 ILE F O 1
ATOM 6789 N N . PRO F 1 7 ? -11.399 32.590 433.906 1.00 44.26 118 PRO F N 1
ATOM 6790 C CA . PRO F 1 7 ? -10.074 32.434 434.498 1.00 40.88 118 PRO F CA 1
ATOM 6791 C C . PRO F 1 7 ? -9.755 33.618 435.391 1.00 40.72 118 PRO F C 1
ATOM 6792 O O . PRO F 1 7 ? -10.322 34.706 435.213 1.00 38.13 118 PRO F O 1
ATOM 6796 N N . PRO F 1 8 ? -8.861 33.458 436.363 1.00 42.72 119 PRO F N 1
ATOM 6797 C CA . PRO F 1 8 ? -8.466 34.612 437.176 1.00 39.68 119 PRO F CA 1
ATOM 6798 C C . PRO F 1 8 ? -7.798 35.683 436.327 1.00 39.23 119 PRO F C 1
ATOM 6799 O O . PRO F 1 8 ? -7.112 35.393 435.344 1.00 42.40 119 PRO F O 1
ATOM 6803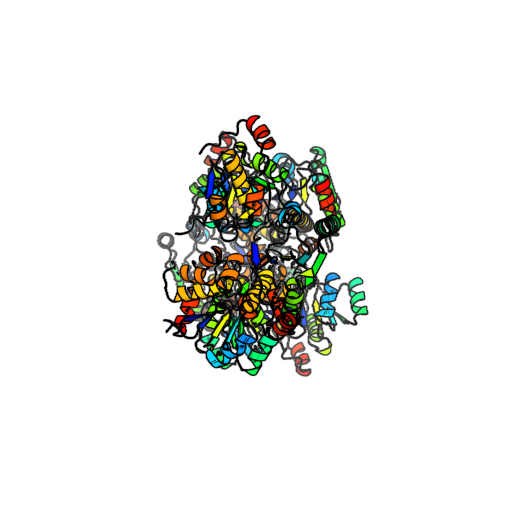 N N . GLU F 1 9 ? -8.023 36.938 436.712 1.00 39.34 120 GLU F N 1
ATOM 6804 C CA . GLU F 1 9 ? -7.342 38.052 436.071 1.00 34.59 120 GLU F CA 1
ATOM 6805 C C . GLU F 1 9 ? -5.846 37.776 436.021 1.00 37.68 120 GLU F C 1
ATOM 6806 O O . GLU F 1 9 ? -5.263 37.245 436.971 1.00 35.64 120 GLU F O 1
ATOM 6812 N N . ASN F 1 10 ? -5.231 38.110 434.889 1.00 34.35 121 ASN F N 1
ATOM 6813 C CA . ASN F 1 10 ? -3.798 37.954 434.677 1.00 37.38 121 ASN F CA 1
ATOM 6814 C C . ASN F 1 10 ? -3.375 36.493 434.625 1.00 35.65 121 ASN F C 1
ATOM 6815 O O . ASN F 1 10 ? -2.193 36.182 434.812 1.00 36.24 121 ASN F O 1
ATOM 6820 N N . PHE F 1 11 ? -4.313 35.585 434.368 1.00 31.60 122 PHE F N 1
ATOM 6821 C CA . PHE F 1 11 ? -3.967 34.179 434.222 1.00 36.92 122 PHE F CA 1
ATOM 6822 C C . PHE F 1 11 ? -3.219 33.942 432.917 1.00 39.99 122 PHE F C 1
ATOM 6823 O O . PHE F 1 11 ? -3.500 34.576 431.895 1.00 36.83 122 PHE F O 1
ATOM 6831 N N . SER F 1 12 ? -2.274 33.006 432.949 1.00 39.02 123 SER F N 1
ATOM 6832 C CA . SER F 1 12 ? -1.609 32.588 431.726 1.00 40.02 123 SER F CA 1
ATOM 6833 C C . SER F 1 12 ? -0.838 31.302 431.978 1.00 41.62 123 SER F C 1
ATOM 6834 O O . SER F 1 12 ? -0.411 31.023 433.103 1.00 41.04 123 SER F O 1
ATOM 6837 N N . HIS F 1 13 ? -0.691 30.519 430.915 1.00 41.61 124 HIS F N 1
ATOM 6838 C CA . HIS F 1 13 ? 0.266 29.425 430.896 1.00 40.26 124 HIS F CA 1
ATOM 6839 C C . HIS F 1 13 ? 1.688 29.976 430.917 1.00 40.24 124 HIS F C 1
ATOM 6840 O O . HIS F 1 13 ? 1.971 31.030 430.340 1.00 39.23 124 HIS F O 1
ATOM 6847 N N . VAL F 1 14 ? 2.584 29.265 431.600 1.00 39.94 125 VAL F N 1
ATOM 6848 C CA . VAL F 1 14 ? 3.985 29.665 431.675 1.00 39.49 125 VAL F CA 1
ATOM 6849 C C . VAL F 1 14 ? 4.811 28.732 430.799 1.00 42.26 125 VAL F C 1
ATOM 6850 O O . VAL F 1 14 ? 5.343 29.141 429.760 1.00 44.43 125 VAL F O 1
ATOM 6854 N N . VAL F 1 15 ? 4.911 27.471 431.211 1.00 45.37 126 VAL F N 1
ATOM 6855 C CA . VAL F 1 15 ? 5.647 26.456 430.466 1.00 44.89 126 VAL F CA 1
ATOM 6856 C C . VAL F 1 15 ? 5.174 25.093 430.937 1.00 46.27 126 VAL F C 1
ATOM 6857 O O . VAL F 1 15 ? 4.898 24.893 432.123 1.00 46.40 126 VAL F O 1
ATOM 6861 N N . GLY F 1 16 ? 5.088 24.152 430.000 1.00 45.79 127 GLY F N 1
ATOM 6862 C CA . GLY F 1 16 ? 4.699 22.804 430.351 1.00 46.57 127 GLY F CA 1
ATOM 6863 C C . GLY F 1 16 ? 3.328 22.786 430.986 1.00 51.44 127 GLY F C 1
ATOM 6864 O O . GLY F 1 16 ? 2.321 23.047 430.321 1.00 53.18 127 GLY F O 1
ATOM 6865 N N . GLU F 1 17 ? 3.281 22.480 432.278 1.00 49.51 128 GLU F N 1
ATOM 6866 C CA . GLU F 1 17 ? 2.048 22.488 433.050 1.00 53.13 128 GLU F CA 1
ATOM 6867 C C . GLU F 1 17 ? 2.173 23.425 434.248 1.00 48.46 128 GLU F C 1
ATOM 6868 O O . GLU F 1 17 ? 1.654 23.155 435.333 1.00 52.87 128 GLU F O 1
ATOM 6874 N N . ILE F 1 18 ? 2.878 24.539 434.059 1.00 45.55 129 ILE F N 1
ATOM 6875 C CA . ILE F 1 18 ? 3.023 25.582 435.070 1.00 47.44 129 ILE F CA 1
ATOM 6876 C C . ILE F 1 18 ? 2.210 26.791 434.628 1.00 44.72 129 ILE F C 1
ATOM 6877 O O . ILE F 1 18 ? 2.311 27.228 433.475 1.00 45.06 129 ILE F O 1
ATOM 6882 N N . TYR F 1 19 ? 1.407 27.330 435.544 1.00 44.06 130 TYR F N 1
ATOM 6883 C CA . TYR F 1 19 ? 0.540 28.464 435.261 1.00 41.16 130 TYR F CA 1
ATOM 6884 C C . TYR F 1 19 ? 0.773 29.567 436.287 1.00 39.97 130 TYR F C 1
ATOM 6885 O O . TYR F 1 19 ? 1.328 29.339 437.365 1.00 40.58 130 TYR F O 1
ATOM 6894 N N . ARG F 1 20 ? 0.342 30.776 435.928 1.00 44.08 131 ARG F N 1
ATOM 6895 C CA . ARG F 1 20 ? 0.419 31.940 436.800 1.00 40.42 131 ARG F CA 1
ATOM 6896 C C . ARG F 1 20 ? -0.895 32.704 436.717 1.00 38.00 131 ARG F C 1
ATOM 6897 O O . ARG F 1 20 ? -1.580 32.667 435.693 1.00 35.92 131 ARG F O 1
ATOM 6905 N N . SER F 1 21 ? -1.241 33.403 437.794 1.00 43.49 132 SER F N 1
ATOM 6906 C CA . SER F 1 21 ? -2.450 34.224 437.805 1.00 39.19 132 SER F CA 1
ATOM 6907 C C . SER F 1 21 ? -2.471 35.051 439.086 1.00 38.36 132 SER F C 1
ATOM 6908 O O . SER F 1 21 ? -1.608 34.911 439.958 1.00 37.85 132 SER F O 1
ATOM 6911 N N . SER F 1 22 ? -3.476 35.919 439.183 1.00 39.89 133 SER F N 1
ATOM 6912 C CA . SER F 1 22 ? -3.799 36.607 440.422 1.00 41.19 133 SER F CA 1
ATOM 6913 C C . SER F 1 22 ? -4.498 35.649 441.385 1.00 37.20 133 SER F C 1
ATOM 6914 O O . SER F 1 22 ? -4.717 34.471 441.088 1.00 36.59 133 SER F O 1
ATOM 6917 N N . PHE F 1 23 ? -4.857 36.166 442.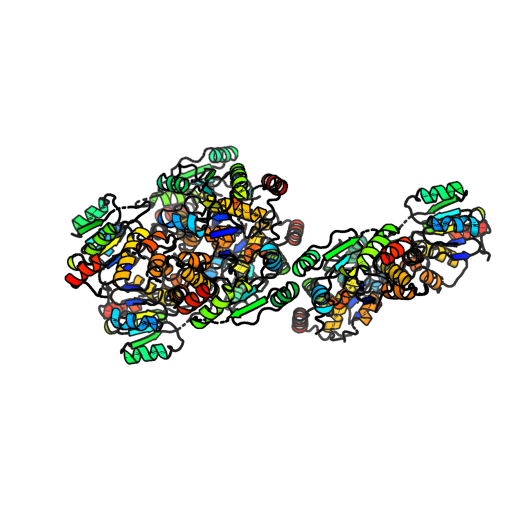554 1.00 45.17 134 PHE F N 1
ATOM 6918 C CA . PHE F 1 23 ? -5.502 35.348 443.571 1.00 37.29 134 PHE F CA 1
ATOM 6919 C C . PHE F 1 23 ? -6.864 34.883 443.061 1.00 36.23 134 PHE F C 1
ATOM 6920 O O . PHE F 1 23 ? -7.744 35.724 442.822 1.00 34.14 134 PHE F O 1
ATOM 6928 N N . PRO F 1 24 ? -7.092 33.579 442.895 1.00 39.47 135 PRO F N 1
ATOM 6929 C CA . PRO F 1 24 ? -8.375 33.132 442.342 1.00 39.66 135 PRO F CA 1
ATOM 6930 C C . PRO F 1 24 ? -9.544 33.518 443.234 1.00 35.77 135 PRO F C 1
ATOM 6931 O O . PRO F 1 24 ? -9.435 33.556 444.462 1.00 46.47 135 PRO F O 1
ATOM 6935 N N . ARG F 1 25 ? -10.670 33.812 442.594 1.00 39.19 136 ARG F N 1
ATOM 6936 C CA . ARG F 1 25 ? -11.927 34.089 443.272 1.00 40.82 136 ARG F CA 1
ATOM 6937 C C . ARG F 1 25 ? -12.911 32.960 442.995 1.00 41.86 136 ARG F C 1
ATOM 6938 O O . ARG F 1 25 ? -12.693 32.110 442.126 1.00 43.54 136 ARG F O 1
ATOM 6946 N N . GLN F 1 26 ? -14.013 32.969 443.748 1.00 44.34 137 GLN F N 1
ATOM 6947 C CA . GLN F 1 26 ? -14.961 31.859 443.690 1.00 48.47 137 GLN F CA 1
ATOM 6948 C C . GLN F 1 26 ? -15.433 31.603 442.264 1.00 45.84 137 GLN F C 1
ATOM 6949 O O . GLN F 1 26 ? -15.524 30.448 441.831 1.00 41.81 137 GLN F O 1
ATOM 6955 N N . GLU F 1 27 ? -15.727 32.663 441.510 1.00 42.62 138 GLU F N 1
ATOM 6956 C CA . GLU F 1 27 ? -16.192 32.465 440.144 1.00 43.56 138 GLU F CA 1
ATOM 6957 C C . GLU F 1 27 ? -15.103 31.913 439.230 1.00 43.65 138 GLU F C 1
ATOM 6958 O O . GLU F 1 27 ? -15.406 31.545 438.090 1.00 42.72 138 GLU F O 1
ATOM 6964 N N . ASN F 1 28 ? -13.852 31.850 439.697 1.00 46.03 139 ASN F N 1
ATOM 6965 C CA . ASN F 1 28 ? -12.762 31.240 438.944 1.00 42.67 139 ASN F CA 1
ATOM 6966 C C . ASN F 1 28 ? -12.545 29.773 439.291 1.00 44.32 139 ASN F C 1
ATOM 6967 O O . ASN F 1 28 ? -11.768 29.102 438.602 1.00 44.62 139 ASN F O 1
ATOM 6972 N N . PHE F 1 29 ? -13.194 29.265 440.342 1.00 46.55 140 PHE F N 1
ATOM 6973 C CA . PHE F 1 29 ? -12.861 27.937 440.849 1.00 47.74 140 PHE F CA 1
ATOM 6974 C C . PHE F 1 29 ? -13.078 26.863 439.789 1.00 46.17 140 PHE F C 1
ATOM 6975 O O . PHE F 1 29 ? -12.238 25.972 439.616 1.00 47.73 140 PHE F O 1
ATOM 6983 N N . SER F 1 30 ? -14.203 26.922 439.073 1.00 43.39 141 SER F N 1
ATOM 6984 C CA . SER F 1 30 ? -14.501 25.890 438.086 1.00 44.35 141 SER F CA 1
ATOM 6985 C C . SER F 1 30 ? -13.481 25.878 436.955 1.00 50.10 141 SER F C 1
ATOM 6986 O O . SER F 1 30 ? -13.213 24.819 436.375 1.00 49.38 141 SER F O 1
ATOM 6989 N N . PHE F 1 31 ? -12.917 27.038 436.610 1.00 51.34 142 PHE F N 1
ATOM 6990 C CA . PHE F 1 31 ? -11.863 27.065 435.602 1.00 49.40 142 PHE F CA 1
ATOM 6991 C C . PHE F 1 31 ? -10.637 26.306 436.090 1.00 47.20 142 PHE F C 1
ATOM 6992 O O . PHE F 1 31 ? -10.050 25.505 435.353 1.00 49.24 142 PHE F O 1
ATOM 7000 N N . LEU F 1 32 ? -10.238 26.543 437.340 1.00 46.03 143 LEU F N 1
ATOM 7001 C CA . LEU F 1 32 ? -9.048 25.891 437.874 1.00 46.76 143 LEU F CA 1
ATOM 7002 C C . LEU F 1 32 ? -9.202 24.376 437.893 1.00 50.90 143 LEU F C 1
ATOM 7003 O O . LEU F 1 32 ? -8.242 23.646 437.618 1.00 51.64 143 LEU F O 1
ATOM 7008 N N . HIS F 1 33 ? -10.398 23.880 438.206 1.00 51.88 144 HIS F N 1
ATOM 7009 C CA . HIS F 1 33 ? -10.581 22.444 438.384 1.00 54.10 144 HIS F CA 1
ATOM 7010 C C . HIS F 1 33 ? -11.022 21.746 437.101 1.00 49.72 144 HIS F C 1
ATOM 7011 O O . HIS F 1 33 ? -10.432 20.733 436.715 1.00 48.98 144 HIS F O 1
ATOM 7018 N N . GLU F 1 34 ? -12.049 22.268 436.427 1.00 52.86 145 GLU F N 1
ATOM 7019 C CA . GLU F 1 34 ? -12.598 21.571 435.269 1.00 50.38 145 GLU F CA 1
ATOM 7020 C C . GLU F 1 34 ? -11.777 21.798 434.006 1.00 54.19 145 GLU F C 1
ATOM 7021 O O . GLU F 1 34 ? -11.783 20.944 433.112 1.00 53.20 145 GLU F O 1
ATOM 7027 N N . ARG F 1 35 ? -11.079 22.929 433.899 1.00 54.07 146 ARG F N 1
ATOM 7028 C CA . ARG F 1 35 ? -10.330 23.257 432.691 1.00 52.85 146 ARG F CA 1
ATOM 7029 C C . ARG F 1 35 ? -8.831 23.012 432.830 1.00 49.62 146 ARG F C 1
ATOM 7030 O O . ARG F 1 35 ? -8.238 22.336 431.985 1.00 53.28 146 ARG F O 1
ATOM 7038 N N . LEU F 1 36 ? -8.198 23.545 433.877 1.00 47.61 147 LEU F N 1
ATOM 7039 C CA . LEU F 1 36 ? -6.764 23.342 434.052 1.00 46.45 147 LEU F CA 1
ATOM 7040 C C . LEU F 1 36 ? -6.423 21.979 434.647 1.00 51.44 147 LEU F C 1
ATOM 7041 O O . LEU F 1 36 ? -5.311 21.484 434.434 1.00 56.53 147 LEU F O 1
ATOM 7046 N N . LYS F 1 37 ? -7.341 21.358 435.391 1.00 51.96 148 LYS F N 1
ATOM 7047 C CA . LYS F 1 37 ? -7.065 20.077 436.048 1.00 45.53 148 LYS F CA 1
ATOM 7048 C C . LYS F 1 37 ? -5.831 20.170 436.938 1.00 46.83 148 LYS F C 1
ATOM 7049 O O . LYS F 1 37 ? -4.943 19.319 436.907 1.00 51.03 148 LYS F O 1
ATOM 7055 N N . LEU F 1 38 ? -5.785 21.224 437.740 1.00 52.38 149 LEU F N 1
ATOM 7056 C CA . LEU F 1 38 ? -4.649 21.439 438.618 1.00 53.69 149 LEU F CA 1
ATOM 7057 C C . LEU F 1 38 ? -4.467 20.253 439.556 1.00 55.65 149 LEU F C 1
ATOM 7058 O O . LEU F 1 38 ? -5.433 19.625 439.998 1.00 60.15 149 LEU F O 1
ATOM 7063 N N . LYS F 1 39 ? -3.207 19.947 439.852 1.00 55.97 150 LYS F N 1
ATOM 7064 C CA . LYS F 1 39 ? -2.890 19.051 440.952 1.00 54.09 150 LYS F CA 1
ATOM 7065 C C . LYS F 1 39 ? -2.555 19.819 442.217 1.00 51.00 150 LYS F C 1
ATOM 7066 O O . LYS F 1 39 ? -2.858 19.347 443.317 1.00 55.78 150 LYS F O 1
ATOM 7072 N N . SER F 1 40 ? -1.942 20.994 442.080 1.00 50.51 151 SER F N 1
ATOM 7073 C CA . SER F 1 40 ? -1.529 21.786 443.227 1.00 50.06 151 SER F CA 1
ATOM 7074 C C . SER F 1 40 ? -1.597 23.272 442.893 1.00 50.54 151 SER F C 1
ATOM 7075 O O . SER F 1 40 ? -1.752 23.671 441.735 1.00 46.93 151 SER F O 1
ATOM 7078 N N . ILE F 1 41 ? -1.497 24.087 443.944 1.00 46.39 152 ILE F N 1
ATOM 7079 C CA . ILE F 1 41 ? -1.349 25.535 443.843 1.00 42.97 152 ILE F CA 1
ATOM 7080 C C . ILE F 1 41 ? -0.201 25.961 444.747 1.00 44.99 152 ILE F C 1
ATOM 7081 O O . ILE F 1 41 ? -0.044 25.433 445.854 1.00 54.33 152 ILE F O 1
ATOM 7086 N N . LEU F 1 42 ? 0.607 26.908 444.276 1.00 45.47 153 LEU F N 1
ATOM 7087 C CA . LEU F 1 42 ? 1.626 27.554 445.097 1.00 47.57 153 LEU F CA 1
ATOM 7088 C C . LEU F 1 42 ? 1.240 29.012 445.303 1.00 47.15 153 LEU F C 1
ATOM 7089 O O . LEU F 1 42 ? 1.193 29.787 444.342 1.00 44.47 153 LEU F O 1
ATOM 7094 N N . VAL F 1 43 ? 0.961 29.382 446.553 1.00 48.63 154 VAL F N 1
ATOM 7095 C CA . VAL F 1 43 ? 0.667 30.764 446.916 1.00 46.30 154 VAL F CA 1
ATOM 7096 C C . VAL F 1 43 ? 1.924 31.378 447.513 1.00 41.70 154 VAL F C 1
ATOM 7097 O O . VAL F 1 43 ? 2.624 30.740 448.309 1.00 41.80 154 VAL F O 1
ATOM 7101 N N . LEU F 1 44 ? 2.225 32.614 447.112 1.00 45.36 155 LEU F N 1
ATOM 7102 C CA . LEU F 1 44 ? 3.469 33.280 447.479 1.00 41.34 155 LEU F CA 1
ATOM 7103 C C . LEU F 1 44 ? 3.258 34.384 448.513 1.00 44.90 155 LEU F C 1
ATOM 7104 O O . LEU F 1 44 ? 4.149 35.214 448.716 1.00 47.60 155 LEU F O 1
ATOM 7109 N N . ILE F 1 45 ? 2.111 34.396 449.186 1.00 52.73 156 ILE F N 1
ATOM 7110 C CA . ILE F 1 45 ? 1.805 35.409 450.195 1.00 50.60 156 ILE F CA 1
ATOM 7111 C C . ILE F 1 45 ? 1.837 34.733 451.559 1.00 53.58 156 ILE F C 1
ATOM 7112 O O . ILE F 1 45 ? 1.417 33.573 451.673 1.00 54.51 156 ILE F O 1
ATOM 7117 N N . PRO F 1 46 ? 2.322 35.395 452.616 1.00 54.78 157 PRO F N 1
ATOM 7118 C CA . PRO F 1 46 ? 2.390 34.715 453.917 1.00 58.20 157 PRO F CA 1
ATOM 7119 C C . PRO F 1 46 ? 1.053 34.620 454.626 1.00 60.91 157 PRO F C 1
ATOM 7120 O O . PRO F 1 46 ? 0.911 33.773 455.520 1.00 61.97 157 PRO F O 1
ATOM 7124 N N . GLU F 1 47 ? 0.075 35.448 454.265 1.00 64.39 158 GLU F N 1
ATOM 7125 C CA . GLU F 1 47 ? -1.196 35.416 454.964 1.00 59.01 158 GLU F CA 1
ATOM 7126 C C . GLU F 1 47 ? -1.858 34.051 454.808 1.00 61.62 158 GLU F C 1
ATOM 7127 O O . GLU F 1 47 ? -1.543 33.269 453.909 1.00 58.06 158 GLU F O 1
ATOM 7133 N N . GLU F 1 48 ? -2.789 33.774 455.715 1.00 62.14 159 GLU F N 1
ATOM 7134 C CA . GLU F 1 48 ? -3.507 32.511 455.709 1.00 60.83 159 GLU F CA 1
ATOM 7135 C C . GLU F 1 48 ? -4.468 32.442 454.529 1.00 52.37 159 GLU F C 1
ATOM 7136 O O . GLU F 1 48 ? -5.148 33.416 454.199 1.00 52.53 159 GLU F O 1
ATOM 7142 N N . TYR F 1 49 ? -4.520 31.280 453.895 1.00 48.08 160 TYR F N 1
ATOM 7143 C CA . TYR F 1 49 ? -5.409 31.078 452.758 1.00 50.06 160 TYR F CA 1
ATOM 7144 C C . TYR F 1 49 ? -6.866 31.228 453.197 1.00 55.35 160 TYR F C 1
ATOM 7145 O O . TYR F 1 49 ? -7.250 30.680 454.241 1.00 60.25 160 TYR F O 1
ATOM 7154 N N . PRO F 1 50 ? -7.702 31.953 452.452 1.00 52.59 161 PRO F N 1
ATOM 7155 C CA . PRO F 1 50 ? -9.112 32.061 452.844 1.00 48.16 161 PRO F CA 1
ATOM 7156 C C . PRO F 1 50 ? -9.786 30.694 452.906 1.00 53.69 161 PRO F C 1
ATOM 7157 O O . PRO F 1 50 ? -9.458 29.780 452.151 1.00 51.95 161 PRO F O 1
ATOM 7161 N N . GLN F 1 51 ? -10.759 30.568 453.817 1.00 52.12 162 GLN F N 1
ATOM 7162 C CA . GLN F 1 51 ? -11.432 29.287 454.031 1.00 52.96 162 GLN F CA 1
ATOM 7163 C C . GLN F 1 51 ? -12.182 28.831 452.786 1.00 51.42 162 GLN F C 1
ATOM 7164 O O . GLN F 1 51 ? -12.096 27.662 452.401 1.00 50.81 162 GLN F O 1
ATOM 7170 N N . GLU F 1 52 ? -12.922 29.738 452.144 1.00 51.62 163 GLU F N 1
ATOM 7171 C CA . GLU F 1 52 ? -13.691 29.361 450.959 1.00 48.54 163 GLU F CA 1
ATOM 7172 C C . GLU F 1 52 ? -12.779 28.828 449.860 1.00 54.00 163 GLU F C 1
ATOM 7173 O O . GLU F 1 52 ? -13.137 27.882 449.147 1.00 50.56 163 GLU F O 1
ATOM 7179 N N . ASN F 1 53 ? -11.592 29.418 449.709 1.00 51.63 164 ASN F N 1
ATOM 7180 C CA . ASN F 1 53 ? -10.642 28.909 448.729 1.00 50.39 164 ASN F CA 1
ATOM 7181 C C . ASN F 1 53 ? -10.076 27.565 449.164 1.00 51.58 164 ASN F C 1
ATOM 7182 O O . ASN F 1 53 ? -9.996 26.629 448.360 1.00 50.24 164 ASN F O 1
ATOM 7187 N N . LEU F 1 54 ? -9.696 27.447 450.438 1.00 50.91 165 LEU F N 1
ATOM 7188 C CA . LEU F 1 54 ? -9.170 26.184 450.943 1.00 51.84 165 LEU F CA 1
ATOM 7189 C C . LEU F 1 54 ? -10.195 25.063 450.837 1.00 52.24 165 LEU F C 1
ATOM 7190 O O . LEU F 1 54 ? -9.863 23.944 450.429 1.00 55.17 165 LEU F O 1
ATOM 7195 N N . ASN F 1 55 ? -11.446 25.338 451.209 1.00 50.01 166 ASN F N 1
ATOM 7196 C CA . ASN F 1 55 ? -12.476 24.309 451.133 1.00 52.20 166 ASN F CA 1
ATOM 7197 C C . ASN F 1 55 ? -12.641 23.792 449.713 1.00 53.56 166 ASN F C 1
ATOM 7198 O O . ASN F 1 55 ? -12.818 22.586 449.503 1.00 55.48 166 ASN F O 1
ATOM 7203 N N . PHE F 1 56 ? -12.607 24.683 448.722 1.00 55.62 167 PHE F N 1
ATOM 7204 C CA . PHE F 1 56 ? -12.719 24.222 447.344 1.00 52.10 167 PHE F CA 1
ATOM 7205 C C . PHE F 1 56 ? -11.561 23.292 446.991 1.00 47.12 167 PHE F C 1
ATOM 7206 O O . PHE F 1 56 ? -11.753 22.284 446.302 1.00 48.65 167 PHE F O 1
ATOM 7214 N N . LEU F 1 57 ? -10.347 23.618 447.451 1.00 45.98 168 LEU F N 1
ATOM 7215 C CA . LEU F 1 57 ? -9.201 22.754 447.180 1.00 47.66 168 LEU F CA 1
ATOM 7216 C C . LEU F 1 57 ? -9.367 21.405 447.866 1.00 53.71 168 LEU F C 1
ATOM 7217 O O . LEU F 1 57 ? -9.056 20.358 447.286 1.00 49.33 168 LEU F O 1
ATOM 7222 N N . LYS F 1 58 ? -9.857 21.412 449.107 1.00 56.24 169 LYS F N 1
ATOM 7223 C CA . LYS F 1 58 ? -10.153 20.166 449.804 1.00 49.95 169 LYS F CA 1
ATOM 7224 C C . LYS F 1 58 ? -11.184 19.349 449.035 1.00 49.45 169 LYS F C 1
ATOM 7225 O O . LYS F 1 58 ? -11.062 18.124 448.919 1.00 51.78 169 LYS F O 1
ATOM 7231 N N . LEU F 1 59 ? -12.206 20.018 448.500 1.00 47.35 170 LEU F N 1
ATOM 7232 C CA . LEU F 1 59 ? -13.280 19.325 447.799 1.00 49.50 170 LEU F CA 1
ATOM 7233 C C . LEU F 1 59 ? -12.782 18.646 446.527 1.00 54.13 170 LEU F C 1
ATOM 7234 O O . LEU F 1 59 ? -13.244 17.554 446.176 1.00 55.98 170 LEU F O 1
ATOM 7239 N N . THR F 1 60 ? -11.852 19.281 445.814 1.00 57.88 171 THR F N 1
ATOM 7240 C CA . THR F 1 60 ? -11.400 18.794 444.515 1.00 60.12 171 THR F CA 1
ATOM 7241 C C . THR F 1 60 ? -10.143 17.933 444.592 1.00 55.39 171 THR F C 1
ATOM 7242 O O . THR F 1 60 ? -9.816 17.260 443.609 1.00 60.72 171 THR F O 1
ATOM 7246 N N . GLY F 1 61 ? -9.431 17.943 445.716 1.00 53.31 172 GLY F N 1
ATOM 7247 C CA . GLY F 1 61 ? -8.170 17.237 445.835 1.00 54.08 172 GLY F CA 1
ATOM 7248 C C . GLY F 1 61 ? -6.950 18.010 445.388 1.00 55.70 172 GLY F C 1
ATOM 7249 O O . GLY F 1 61 ? -5.885 17.406 445.214 1.00 59.45 172 GLY F O 1
ATOM 7250 N N . ILE F 1 62 ? -7.073 19.317 445.184 1.00 54.32 173 ILE F N 1
ATOM 7251 C CA . ILE F 1 62 ? -5.942 20.158 444.808 1.00 50.12 173 ILE F CA 1
ATOM 7252 C C . ILE F 1 62 ? -5.106 20.470 446.045 1.00 50.41 173 ILE F C 1
ATOM 7253 O O . ILE F 1 62 ? -5.629 20.939 447.062 1.00 52.62 173 ILE F O 1
ATOM 7258 N N . LYS F 1 63 ? -3.800 20.223 445.955 1.00 51.47 174 LYS F N 1
ATOM 7259 C CA . LYS F 1 63 ? -2.893 20.478 447.068 1.00 47.99 174 LYS F CA 1
ATOM 7260 C C . LYS F 1 63 ? -2.458 21.936 447.089 1.00 53.59 174 LYS F C 1
ATOM 7261 O O . LYS F 1 63 ? -2.263 22.556 446.040 1.00 52.85 174 LYS F O 1
ATOM 7267 N N . LEU F 1 64 ? -2.306 22.485 448.290 1.00 45.14 175 LEU F N 1
ATOM 7268 C CA . LEU F 1 64 ? -1.830 23.849 448.465 1.00 51.72 175 LEU F CA 1
ATOM 7269 C C . LEU F 1 64 ? -0.404 23.823 448.997 1.00 56.01 175 LEU F C 1
ATOM 7270 O O . LEU F 1 64 ? -0.121 23.150 449.994 1.00 54.54 175 LEU F O 1
ATOM 7275 N N . TYR F 1 65 ? 0.485 24.555 448.333 1.00 57.55 176 TYR F N 1
ATOM 7276 C CA . TYR F 1 65 ? 1.801 24.880 448.858 1.00 50.74 176 TYR F CA 1
ATOM 7277 C C . TYR F 1 65 ? 1.859 26.370 449.163 1.00 51.94 176 TYR F C 1
ATOM 7278 O O . TYR F 1 65 ? 1.124 27.171 448.580 1.00 54.18 176 TYR F O 1
ATOM 7287 N N . GLN F 1 66 ? 2.752 26.741 450.077 1.00 48.02 177 GLN F N 1
ATOM 7288 C CA . GLN F 1 66 ? 2.837 28.130 450.514 1.00 48.75 177 GLN F CA 1
ATOM 7289 C C . GLN F 1 66 ? 4.281 28.473 450.838 1.00 46.84 177 GLN F C 1
ATOM 7290 O O . GLN F 1 66 ? 4.885 27.865 451.727 1.00 46.91 177 GLN F O 1
ATOM 7296 N N . VAL F 1 67 ? 4.827 29.446 450.113 1.00 47.64 178 VAL F N 1
ATOM 7297 C CA . VAL F 1 67 ? 6.141 30.015 450.388 1.00 48.27 178 VAL F CA 1
ATOM 7298 C C . VAL F 1 67 ? 5.931 31.521 450.461 1.00 50.78 178 VAL F C 1
ATOM 7299 O O . VAL F 1 67 ? 5.925 32.204 449.431 1.00 52.26 178 VAL F O 1
ATOM 7303 N N . GLY F 1 68 ? 5.751 32.042 451.670 1.00 48.49 179 GLY F N 1
ATOM 7304 C CA . GLY F 1 68 ? 5.414 33.447 451.821 1.00 47.03 179 GLY F CA 1
ATOM 7305 C C . GLY F 1 68 ? 6.602 34.330 451.493 1.00 50.53 179 GLY F C 1
ATOM 7306 O O . GLY F 1 68 ? 7.704 34.137 452.020 1.00 59.87 179 GLY F O 1
ATOM 7315 N N . SER F 1 70 ? 7.684 38.598 451.065 1.00 59.43 181 SER F N 1
ATOM 7316 C CA . SER F 1 70 ? 7.226 39.855 451.639 1.00 51.85 181 SER F CA 1
ATOM 7317 C C . SER F 1 70 ? 6.598 40.738 450.564 1.00 65.76 181 SER F C 1
ATOM 7318 O O . SER F 1 70 ? 6.953 40.669 449.384 1.00 63.22 181 SER F O 1
ATOM 7321 N N . GLY F 1 71 ? 5.644 41.563 450.985 1.00 69.66 182 GLY F N 1
ATOM 7322 C CA . GLY F 1 71 ? 4.980 42.491 450.087 1.00 60.24 182 GLY F CA 1
ATOM 7323 C C . GLY F 1 71 ? 5.418 43.926 450.313 1.00 66.45 182 GLY F C 1
ATOM 7324 O O . GLY F 1 71 ? 6.412 44.380 449.745 1.00 68.98 182 GLY F O 1
ATOM 7325 N N . VAL F 1 77 ? 12.141 47.126 450.462 1.00 53.19 188 VAL F N 1
ATOM 7326 C CA . VAL F 1 77 ? 11.579 45.965 449.784 1.00 63.58 188 VAL F CA 1
ATOM 7327 C C . VAL F 1 77 ? 12.720 45.006 449.440 1.00 63.91 188 VAL F C 1
ATOM 7328 O O . VAL F 1 77 ? 13.752 45.442 448.933 1.00 66.03 188 VAL F O 1
ATOM 7332 N N . ASN F 1 78 ? 12.546 43.707 449.698 1.00 64.25 189 ASN F N 1
ATOM 7333 C CA . ASN F 1 78 ? 13.572 42.740 449.322 1.00 66.69 189 ASN F CA 1
ATOM 7334 C C . ASN F 1 78 ? 12.969 41.340 449.244 1.00 69.90 189 ASN F C 1
ATOM 7335 O O . ASN F 1 78 ? 12.029 41.019 449.977 1.00 71.00 189 ASN F O 1
ATOM 7340 N N . ILE F 1 79 ? 13.518 40.514 448.351 1.00 67.45 190 ILE F N 1
ATOM 7341 C CA . ILE F 1 79 ? 13.186 39.085 448.281 1.00 70.35 190 ILE F CA 1
ATOM 7342 C C . ILE F 1 79 ? 14.435 38.216 448.431 1.00 69.41 190 ILE F C 1
ATOM 7343 O O . ILE F 1 79 ? 15.260 38.176 447.507 1.00 71.78 190 ILE F O 1
ATOM 7348 N N . PRO F 1 80 ? 14.630 37.516 449.552 1.00 71.91 191 PRO F N 1
ATOM 7349 C CA . PRO F 1 80 ? 15.838 36.689 449.701 1.00 70.61 191 PRO F CA 1
ATOM 7350 C C . PRO F 1 80 ? 15.845 35.486 448.764 1.00 66.17 191 PRO F C 1
ATOM 7351 O O . PRO F 1 80 ? 14.802 34.932 448.408 1.00 65.07 191 PRO F O 1
ATOM 7355 N N . SER F 1 81 ? 17.061 35.079 448.380 1.00 69.34 192 SER F N 1
ATOM 7356 C CA . SER F 1 81 ? 17.246 34.021 447.386 1.00 65.21 192 SER F CA 1
ATOM 7357 C C . SER F 1 81 ? 16.724 32.659 447.836 1.00 62.99 192 SER F C 1
ATOM 7358 O O . SER F 1 81 ? 16.244 31.881 447.003 1.00 55.59 192 SER F O 1
ATOM 7361 N N . HIS F 1 82 ? 16.818 32.334 449.127 1.00 59.87 193 HIS F N 1
ATOM 7362 C CA . HIS F 1 82 ? 16.499 30.970 449.545 1.00 57.46 193 HIS F CA 1
ATOM 7363 C C . HIS F 1 82 ? 15.008 30.675 449.423 1.00 57.73 193 HIS F C 1
ATOM 7364 O O . HIS F 1 82 ? 14.622 29.510 449.272 1.00 58.46 193 HIS F O 1
ATOM 7371 N N . LEU F 1 83 ? 14.158 31.699 449.507 1.00 58.28 194 LEU F N 1
ATOM 7372 C CA . LEU F 1 83 ? 12.737 31.492 449.248 1.00 63.33 194 LEU F CA 1
ATOM 7373 C C . LEU F 1 83 ? 12.483 31.209 447.771 1.00 58.15 194 LEU F C 1
ATOM 7374 O O . LEU F 1 83 ? 11.641 30.369 447.430 1.00 53.18 194 LEU F O 1
ATOM 7379 N N . LEU F 1 84 ? 13.206 31.890 446.880 1.00 58.93 195 LEU F N 1
ATOM 7380 C CA . LEU F 1 84 ? 13.079 31.595 445.457 1.00 58.35 195 LEU F CA 1
ATOM 7381 C C . LEU F 1 84 ? 13.481 30.156 445.167 1.00 58.41 195 LEU F C 1
ATOM 7382 O O . LEU F 1 84 ? 12.804 29.454 444.407 1.00 56.50 195 LEU F O 1
ATOM 7387 N N . THR F 1 85 ? 14.579 29.695 445.770 1.00 64.43 196 THR F N 1
ATOM 7388 C CA . THR F 1 85 ? 15.013 28.317 445.566 1.00 55.17 196 THR F CA 1
ATOM 7389 C C . THR F 1 85 ? 13.949 27.339 446.047 1.00 52.11 196 THR F C 1
ATOM 7390 O O . THR F 1 85 ? 13.613 26.374 445.351 1.00 57.26 196 THR F O 1
ATOM 7394 N N . LYS F 1 86 ? 13.403 27.580 447.241 1.00 56.77 197 LYS F N 1
ATOM 7395 C CA . LYS F 1 86 ? 12.367 26.703 447.778 1.00 61.94 197 LYS F CA 1
ATOM 7396 C C . LYS F 1 86 ? 11.140 26.680 446.876 1.00 56.93 197 LYS F C 1
ATOM 7397 O O . LYS F 1 86 ? 10.572 25.612 446.616 1.00 57.43 197 LYS F O 1
ATOM 7403 N N . ALA F 1 87 ? 10.710 27.849 446.396 1.00 57.31 198 ALA F N 1
ATOM 7404 C CA . ALA F 1 87 ? 9.537 27.903 445.528 1.00 56.01 198 ALA F CA 1
ATOM 7405 C C . ALA F 1 87 ? 9.772 27.137 444.231 1.00 54.36 198 ALA F C 1
ATOM 7406 O O . ALA F 1 87 ? 8.881 26.425 443.752 1.00 56.70 198 ALA F O 1
ATOM 7408 N N . LEU F 1 88 ? 10.965 27.270 443.646 1.00 50.49 199 LEU F N 1
ATOM 7409 C CA . LEU F 1 88 ? 11.269 26.568 442.402 1.00 50.83 199 LEU F CA 1
ATOM 7410 C C . LEU F 1 88 ? 11.236 25.057 442.598 1.00 53.84 199 LEU F C 1
ATOM 7411 O O . LEU F 1 88 ? 10.727 24.321 441.745 1.00 56.16 199 LEU F O 1
ATOM 7416 N N . GLU F 1 89 ? 11.770 24.580 443.724 1.00 60.95 200 GLU F N 1
ATOM 7417 C CA . GLU F 1 89 ? 11.771 23.152 444.028 1.00 64.39 200 GLU F CA 1
ATOM 7418 C C . GLU F 1 89 ? 10.355 22.598 444.026 1.00 58.54 200 GLU F C 1
ATOM 7419 O O . GLU F 1 89 ? 10.115 21.468 443.588 1.00 57.92 200 GLU F O 1
ATOM 7425 N N . ILE F 1 90 ? 9.400 23.398 444.498 1.00 58.55 201 ILE F N 1
ATOM 7426 C CA . ILE F 1 90 ? 7.999 22.990 444.497 1.00 59.53 201 ILE F CA 1
ATOM 7427 C C . ILE F 1 90 ? 7.479 22.939 443.067 1.00 56.57 201 ILE F C 1
ATOM 7428 O O . ILE F 1 90 ? 6.873 21.951 442.634 1.00 61.17 201 ILE F O 1
ATOM 7433 N N . VAL F 1 91 ? 7.716 24.012 442.313 1.00 57.34 202 VAL F N 1
ATOM 7434 C CA . VAL F 1 91 ? 7.086 24.196 441.013 1.00 55.39 202 VAL F CA 1
ATOM 7435 C C . VAL F 1 91 ? 7.707 23.307 439.942 1.00 53.36 202 VAL F C 1
ATOM 7436 O O . VAL F 1 91 ? 7.000 22.830 439.049 1.00 58.45 202 VAL F O 1
ATOM 7440 N N . LEU F 1 92 ? 9.015 23.060 440.007 1.00 56.60 203 LEU F N 1
ATOM 7441 C CA . LEU F 1 92 ? 9.683 22.258 438.990 1.00 61.60 203 LEU F CA 1
ATOM 7442 C C . LEU F 1 92 ? 9.450 20.764 439.162 1.00 64.55 203 LEU F C 1
ATOM 7443 O O . LEU F 1 92 ? 9.761 19.996 438.244 1.00 65.03 203 LEU F O 1
ATOM 7448 N N . ASN F 1 93 ? 8.920 20.340 440.297 1.00 67.96 204 ASN F N 1
ATOM 7449 C CA . ASN F 1 93 ? 8.682 18.925 440.548 1.00 66.79 204 ASN F CA 1
ATOM 7450 C C . ASN F 1 93 ? 7.490 18.449 439.722 1.00 63.89 204 ASN F C 1
ATOM 7451 O O . ASN F 1 93 ? 6.368 18.915 439.956 1.00 66.04 204 ASN F O 1
ATOM 7456 N N . PRO F 1 94 ? 7.674 17.541 438.758 1.00 66.91 205 PRO F N 1
ATOM 7457 C CA . PRO F 1 94 ? 6.529 17.102 437.939 1.00 60.85 205 PRO F CA 1
ATOM 7458 C C . PRO F 1 94 ? 5.420 16.448 438.740 1.00 63.71 205 PRO F C 1
ATOM 7459 O O . PRO F 1 94 ? 4.275 16.412 438.271 1.00 61.17 205 PRO F O 1
ATOM 7463 N N . ALA F 1 95 ? 5.720 15.925 439.930 1.00 70.55 206 ALA F N 1
ATOM 7464 C CA . ALA F 1 95 ? 4.699 15.285 440.750 1.00 71.57 206 ALA F CA 1
ATOM 7465 C C . ALA F 1 95 ? 3.674 16.275 441.284 1.00 73.50 206 ALA F C 1
ATOM 7466 O O . ALA F 1 95 ? 2.623 15.852 441.777 1.00 75.47 206 ALA F O 1
ATOM 7468 N N . ASN F 1 96 ? 3.958 17.573 441.211 1.00 71.07 207 ASN F N 1
ATOM 7469 C CA . ASN F 1 96 ? 3.046 18.610 441.670 1.00 60.80 207 ASN F CA 1
ATOM 7470 C C . ASN F 1 96 ? 2.262 19.266 440.541 1.00 65.04 207 ASN F C 1
ATOM 7471 O O . ASN F 1 96 ? 1.422 20.132 440.810 1.00 62.85 207 ASN F O 1
ATOM 7476 N N . GLN F 1 97 ? 2.504 18.869 439.284 1.00 59.50 208 GLN F N 1
ATOM 7477 C CA . GLN F 1 97 ? 1.917 19.575 438.160 1.00 55.46 208 GLN F CA 1
ATOM 7478 C C . GLN F 1 97 ? 0.684 18.835 437.649 1.00 54.47 208 GLN F C 1
ATOM 7479 O O . GLN F 1 97 ? 0.579 17.616 437.808 1.00 56.52 208 GLN F O 1
ATOM 7485 N N . PRO F 1 98 ? -0.287 19.527 437.024 1.00 56.29 209 PRO F N 1
ATOM 7486 C CA . PRO F 1 98 ? -0.345 20.972 436.769 1.00 50.87 209 PRO F CA 1
ATOM 7487 C C . PRO F 1 98 ? -0.438 21.804 438.044 1.00 54.43 209 PRO F C 1
ATOM 7488 O O . PRO F 1 98 ? -1.183 21.451 438.957 1.00 56.31 209 PRO F O 1
ATOM 7492 N N . ILE F 1 99 ? 0.322 22.894 438.098 1.00 51.17 210 ILE F N 1
ATOM 7493 C CA . ILE F 1 99 ? 0.404 23.745 439.277 1.00 51.82 210 ILE F CA 1
ATOM 7494 C C . ILE F 1 99 ? 0.148 25.187 438.861 1.00 55.08 210 ILE F C 1
ATOM 7495 O O . ILE F 1 99 ? 0.619 25.632 437.809 1.00 50.08 210 ILE F O 1
ATOM 7500 N N . LEU F 1 100 ? -0.594 25.916 439.692 1.00 53.13 211 LEU F N 1
ATOM 7501 C CA . LEU F 1 100 ? -0.858 27.334 439.481 1.00 45.23 211 LEU F CA 1
ATOM 7502 C C . LEU F 1 100 ? -0.112 28.138 440.535 1.00 42.82 211 LEU F C 1
ATOM 7503 O O . LEU F 1 100 ? -0.248 27.876 441.734 1.00 43.59 211 LEU F O 1
ATOM 7508 N N . ILE F 1 101 ? 0.670 29.113 440.083 1.00 42.90 212 ILE F N 1
ATOM 7509 C CA . ILE F 1 101 ? 1.385 30.034 440.959 1.00 41.96 212 ILE F CA 1
ATOM 7510 C C . ILE F 1 101 ? 0.607 31.338 441.011 1.00 41.07 212 ILE F C 1
ATOM 7511 O O . ILE F 1 101 ? 0.177 31.854 439.972 1.00 42.74 212 ILE F O 1
ATOM 7516 N N . HIS F 1 102 ? 0.417 31.875 442.211 1.00 42.07 213 HIS F N 1
ATOM 7517 C CA . HIS F 1 102 ? -0.246 33.164 442.319 1.00 38.94 213 HIS F CA 1
ATOM 7518 C C . HIS F 1 102 ? 0.126 33.835 443.631 1.00 41.53 213 HIS F C 1
ATOM 7519 O O . HIS F 1 102 ? 0.448 33.172 444.621 1.00 43.18 213 HIS F O 1
ATOM 7526 N N . CYS F 1 103 ? 0.074 35.166 443.609 1.00 45.02 214 CYS F N 1
ATOM 7527 C CA . CYS F 1 103 ? 0.132 35.994 444.804 1.00 43.03 214 CYS F CA 1
ATOM 7528 C C . CYS F 1 103 ? -1.178 36.776 444.877 1.00 41.70 214 CYS F C 1
ATOM 7529 O O . CYS F 1 103 ? -2.252 36.175 444.793 1.00 39.05 214 CYS F O 1
ATOM 7532 N N . ASN F 1 104 ? -1.127 38.101 445.035 1.00 42.77 215 ASN F N 1
ATOM 7533 C CA . ASN F 1 104 ? -2.365 38.882 445.059 1.00 45.43 215 ASN F CA 1
ATOM 7534 C C . ASN F 1 104 ? -2.835 39.223 443.649 1.00 43.50 215 ASN F C 1
ATOM 7535 O O . ASN F 1 104 ? -3.952 38.868 443.254 1.00 39.89 215 ASN F O 1
ATOM 7540 N N . ARG F 1 105 ? -1.980 39.873 442.867 1.00 42.47 216 ARG F N 1
ATOM 7541 C CA . ARG F 1 105 ? -2.324 40.275 441.513 1.00 44.31 216 ARG F CA 1
ATOM 7542 C C . ARG F 1 105 ? -1.528 39.533 440.449 1.00 41.34 216 ARG F C 1
ATOM 7543 O O . ARG F 1 105 ? -1.753 39.762 439.253 1.00 42.75 216 ARG F O 1
ATOM 7551 N N . GLY F 1 106 ? -0.619 38.643 440.842 1.00 41.22 217 GLY F N 1
ATOM 7552 C CA . GLY F 1 106 ? 0.160 37.900 439.869 1.00 44.49 217 GLY F CA 1
ATOM 7553 C C . GLY F 1 106 ? 1.189 38.728 439.135 1.00 42.83 217 GLY F C 1
ATOM 7554 O O . GLY F 1 106 ? 1.582 38.370 438.020 1.00 40.26 217 GLY F O 1
ATOM 7555 N N . LYS F 1 107 ? 1.639 39.829 439.733 1.00 42.15 218 LYS F N 1
ATOM 7556 C CA . LYS F 1 107 ? 2.549 40.765 439.086 1.00 38.71 218 LYS F CA 1
ATOM 7557 C C . LYS F 1 107 ? 3.952 40.727 439.673 1.00 38.33 218 LYS F C 1
ATOM 7558 O O . LYS F 1 107 ? 4.925 40.537 438.938 1.00 37.15 218 LYS F O 1
ATOM 7564 N N . HIS F 1 108 ? 4.084 40.902 440.988 1.00 44.56 219 HIS F N 1
ATOM 7565 C CA . HIS F 1 108 ? 5.387 41.109 441.611 1.00 41.45 219 HIS F CA 1
ATOM 7566 C C . HIS F 1 108 ? 6.026 39.804 442.067 1.00 41.52 219 HIS F C 1
ATOM 7567 O O . HIS F 1 108 ? 6.969 39.318 441.434 1.00 44.01 219 HIS F O 1
ATOM 7574 N N . ARG F 1 109 ? 5.538 39.239 443.171 1.00 47.05 220 ARG F N 1
ATOM 7575 C CA . ARG F 1 109 ? 6.118 37.999 443.675 1.00 48.67 220 ARG F CA 1
ATOM 7576 C C . ARG F 1 109 ? 5.981 36.880 442.650 1.00 45.59 220 ARG F C 1
ATOM 7577 O O . ARG F 1 109 ? 6.931 36.124 442.414 1.00 45.56 220 ARG F O 1
ATOM 7585 N N . THR F 1 110 ? 4.806 36.757 442.030 1.00 41.84 221 THR F N 1
ATOM 7586 C CA . THR F 1 110 ? 4.646 35.803 440.937 1.00 43.22 221 THR F CA 1
ATOM 7587 C C . THR F 1 110 ? 5.605 36.121 439.795 1.00 44.21 221 THR F C 1
ATOM 7588 O O . THR F 1 110 ? 6.281 35.230 439.267 1.00 41.54 221 THR F O 1
ATOM 7592 N N . GLY F 1 111 ? 5.686 37.396 439.406 1.00 41.70 222 GLY F N 1
ATOM 7593 C CA . GLY F 1 111 ? 6.518 37.758 438.270 1.00 42.29 222 GLY F CA 1
ATOM 7594 C C . GLY F 1 111 ? 7.991 37.493 438.511 1.00 45.74 222 GLY F C 1
ATOM 7595 O O . GLY F 1 111 ? 8.709 37.055 437.608 1.00 44.22 222 GLY F O 1
ATOM 7596 N N . CYS F 1 112 ? 8.461 37.747 439.733 1.00 46.30 223 CYS F N 1
ATOM 7597 C CA . CYS F 1 112 ? 9.862 37.500 440.054 1.00 42.64 223 CYS F CA 1
ATOM 7598 C C . CYS F 1 112 ? 10.185 36.011 439.981 1.00 43.10 223 CYS F C 1
ATOM 7599 O O . CYS F 1 112 ? 11.225 35.620 439.436 1.00 41.73 223 CYS F O 1
ATOM 7602 N N . LEU F 1 113 ? 9.306 35.166 440.523 1.00 41.74 224 LEU F N 1
ATOM 7603 C CA . LEU F 1 113 ? 9.531 33.724 440.478 1.00 41.90 224 LEU F CA 1
ATOM 7604 C C . LEU F 1 113 ? 9.530 33.207 439.043 1.00 43.44 224 LEU F C 1
ATOM 7605 O O . LEU F 1 113 ? 10.398 32.414 438.659 1.00 44.61 224 LEU F O 1
ATOM 7610 N N . ILE F 1 114 ? 8.553 33.630 438.238 1.00 41.03 225 ILE F N 1
ATOM 7611 C CA . ILE F 1 114 ? 8.492 33.171 436.853 1.00 42.57 225 ILE F CA 1
ATOM 7612 C C . ILE F 1 114 ? 9.757 33.576 436.107 1.00 41.26 225 ILE F C 1
ATOM 7613 O O . ILE F 1 114 ? 10.297 32.805 435.304 1.00 40.62 225 ILE F O 1
ATOM 7618 N N . GLY F 1 115 ? 10.251 34.788 436.359 1.00 38.71 226 GLY F N 1
ATOM 7619 C CA . GLY F 1 115 ? 11.481 35.221 435.717 1.00 40.85 226 GLY F CA 1
ATOM 7620 C C . GLY F 1 115 ? 12.646 34.293 435.998 1.00 43.24 226 GLY F C 1
ATOM 7621 O O . GLY F 1 115 ? 13.499 34.072 435.135 1.00 44.78 226 GLY F O 1
ATOM 7622 N N . CYS F 1 116 ? 12.706 33.746 437.215 1.00 47.66 227 CYS F N 1
ATOM 7623 C CA . CYS F 1 116 ? 13.757 32.789 437.544 1.00 40.36 227 CYS F CA 1
ATOM 7624 C C . CYS F 1 116 ? 13.552 31.470 436.813 1.00 42.27 227 CYS F C 1
ATOM 7625 O O . CYS F 1 116 ? 14.529 30.797 436.465 1.00 42.94 227 CYS F O 1
ATOM 7628 N N . ILE F 1 117 ? 12.297 31.075 436.589 1.00 42.41 228 ILE F N 1
ATOM 7629 C CA . ILE F 1 117 ? 12.022 29.903 435.761 1.00 44.26 228 ILE F CA 1
ATOM 7630 C C . ILE F 1 117 ? 12.557 30.118 434.349 1.00 44.61 228 ILE F C 1
ATOM 7631 O O . ILE F 1 117 ? 13.252 29.259 433.792 1.00 45.78 228 ILE F O 1
ATOM 7636 N N . ARG F 1 118 ? 12.244 31.270 433.749 1.00 44.35 229 ARG F N 1
ATOM 7637 C CA . ARG F 1 118 ? 12.738 31.556 432.405 1.00 43.30 229 ARG F CA 1
ATOM 7638 C C . ARG F 1 118 ? 14.258 31.541 432.367 1.00 45.43 229 ARG F C 1
ATOM 7639 O O . ARG F 1 118 ? 14.861 31.111 431.377 1.00 40.58 229 ARG F O 1
ATOM 7647 N N . LYS F 1 119 ? 14.896 32.004 433.440 1.00 48.03 230 LYS F N 1
ATOM 7648 C CA . LYS F 1 119 ? 16.351 32.000 433.489 1.00 44.47 230 LYS F CA 1
ATOM 7649 C C . LYS F 1 119 ? 16.886 30.574 433.429 1.00 51.23 230 LYS F C 1
ATOM 7650 O O . LYS F 1 119 ? 17.901 30.313 432.772 1.00 48.77 230 LYS F O 1
ATOM 7656 N N . LEU F 1 120 ? 16.210 29.632 434.097 1.00 51.59 231 LEU F N 1
ATOM 7657 C CA . LEU F 1 120 ? 16.587 28.229 433.957 1.00 52.99 231 LEU F CA 1
ATOM 7658 C C . LEU F 1 120 ? 16.388 27.743 432.530 1.00 45.63 231 LEU F C 1
ATOM 7659 O O . LEU F 1 120 ? 17.120 26.861 432.066 1.00 49.37 231 LEU F O 1
ATOM 7664 N N . GLN F 1 121 ? 15.397 28.287 431.826 1.00 49.64 232 GLN F N 1
ATOM 7665 C CA . GLN F 1 121 ? 15.207 27.964 430.419 1.00 49.88 232 GLN F CA 1
ATOM 7666 C C . GLN F 1 121 ? 16.191 28.708 429.529 1.00 46.92 232 GLN F C 1
ATOM 7667 O O . GLN F 1 121 ? 16.164 28.525 428.307 1.00 48.90 232 GLN F O 1
ATOM 7673 N N . ASN F 1 122 ? 17.044 29.544 430.121 1.00 50.93 233 ASN F N 1
ATOM 7674 C CA . ASN F 1 122 ? 18.084 30.281 429.406 1.00 51.32 233 ASN F CA 1
ATOM 7675 C C . ASN F 1 122 ? 17.502 31.267 428.397 1.00 48.33 233 ASN F C 1
ATOM 7676 O O . ASN F 1 122 ? 18.108 31.540 427.359 1.00 49.31 233 ASN F O 1
ATOM 7681 N N . TRP F 1 123 ? 16.330 31.825 428.694 1.00 43.82 234 TRP F N 1
ATOM 7682 C CA . TRP F 1 123 ? 15.836 32.936 427.897 1.00 34.42 234 TRP F CA 1
ATOM 7683 C C . TRP F 1 123 ? 16.773 34.126 428.061 1.00 36.94 234 TRP F C 1
ATOM 7684 O O . TRP F 1 123 ? 17.417 34.299 429.098 1.00 36.48 234 TRP F O 1
ATOM 7695 N N . SER F 1 124 ? 16.853 34.954 427.026 1.00 41.18 235 SER F N 1
ATOM 7696 C CA . SER F 1 124 ? 17.559 36.217 427.164 1.00 40.91 235 SER F CA 1
ATOM 7697 C C . SER F 1 124 ? 16.858 37.081 428.206 1.00 39.76 235 SER F C 1
ATOM 7698 O O . SER F 1 124 ? 15.636 37.030 428.365 1.00 38.26 235 SER F O 1
ATOM 7701 N N . LEU F 1 125 ? 17.644 37.878 428.931 1.00 37.04 236 LEU F N 1
ATOM 7702 C CA . LEU F 1 125 ? 17.054 38.767 429.926 1.00 36.42 236 LEU F CA 1
ATOM 7703 C C . LEU F 1 125 ? 16.062 39.733 429.293 1.00 38.75 236 LEU F C 1
ATOM 7704 O O . LEU F 1 125 ? 15.061 40.097 429.922 1.00 36.57 236 LEU F O 1
ATOM 7709 N N . THR F 1 126 ? 16.319 40.158 428.055 1.00 37.23 237 THR F N 1
ATOM 7710 C CA . THR F 1 126 ? 15.412 41.076 427.375 1.00 36.13 237 THR F CA 1
ATOM 7711 C C . THR F 1 126 ? 13.973 40.570 427.398 1.00 35.90 237 THR F C 1
ATOM 7712 O O . THR F 1 126 ? 13.053 41.310 427.762 1.00 34.58 237 THR F O 1
ATOM 7732 N N . ILE F 1 128 ? 12.775 37.915 429.189 1.00 34.23 239 ILE F N 1
ATOM 7733 C CA . ILE F 1 128 ? 12.350 37.651 430.563 1.00 35.19 239 ILE F CA 1
ATOM 7734 C C . ILE F 1 128 ? 11.737 38.917 431.138 1.00 34.13 239 ILE F C 1
ATOM 7735 O O . ILE F 1 128 ? 10.612 38.911 431.652 1.00 33.70 239 ILE F O 1
ATOM 7740 N N . PHE F 1 129 ? 12.462 40.032 431.025 1.00 36.33 240 PHE F N 1
ATOM 7741 C CA . PHE F 1 129 ? 11.963 41.303 431.533 1.00 35.55 240 PHE F CA 1
ATOM 7742 C C . PHE F 1 129 ? 10.753 41.776 430.738 1.00 39.69 240 PHE F C 1
ATOM 7743 O O . PHE F 1 129 ? 9.806 42.330 431.310 1.00 41.34 240 PHE F O 1
ATOM 7751 N N . ASP F 1 130 ? 10.761 41.566 429.418 1.00 31.55 241 ASP F N 1
ATOM 7752 C CA . ASP F 1 130 ? 9.634 42.000 428.599 1.00 38.67 241 ASP F CA 1
ATOM 7753 C C . ASP F 1 130 ? 8.374 41.227 428.959 1.00 36.44 241 ASP F C 1
ATOM 7754 O O . ASP F 1 130 ? 7.282 41.803 429.028 1.00 36.57 241 ASP F O 1
ATOM 7759 N N . GLU F 1 131 ? 8.505 39.918 429.184 1.00 35.41 242 GLU F N 1
ATOM 7760 C CA . GLU F 1 131 ? 7.373 39.134 429.660 1.00 37.27 242 GLU F CA 1
ATOM 7761 C C . GLU F 1 131 ? 6.958 39.578 431.056 1.00 36.57 242 GLU F C 1
ATOM 7762 O O . GLU F 1 131 ? 5.761 39.690 431.349 1.00 38.87 242 GLU F O 1
ATOM 7768 N N . TYR F 1 132 ? 7.933 39.820 431.937 1.00 33.06 243 TYR F N 1
ATOM 7769 C CA . TYR F 1 132 ? 7.616 40.293 433.280 1.00 38.09 243 TYR F CA 1
ATOM 7770 C C . TYR F 1 132 ? 6.801 41.579 433.236 1.00 35.58 243 TYR F C 1
ATOM 7771 O O . TYR F 1 132 ? 5.813 41.728 433.964 1.00 36.98 243 TYR F O 1
ATOM 7780 N N . ARG F 1 133 ? 7.211 42.531 432.395 1.00 36.97 244 ARG F N 1
ATOM 7781 C CA . ARG F 1 133 ? 6.540 43.825 432.365 1.00 39.22 244 ARG F CA 1
ATOM 7782 C C . ARG F 1 133 ? 5.146 43.720 431.768 1.00 37.77 244 ARG F C 1
ATOM 7783 O O . ARG F 1 133 ? 4.240 44.453 432.180 1.00 38.77 244 ARG F O 1
ATOM 7791 N N . ARG F 1 134 ? 4.952 42.817 430.806 1.00 37.89 245 ARG F N 1
ATOM 7792 C CA . ARG F 1 134 ? 3.632 42.644 430.214 1.00 40.66 245 ARG F CA 1
ATOM 7793 C C . ARG F 1 134 ? 2.610 42.241 431.269 1.00 38.69 245 ARG F C 1
ATOM 7794 O O . ARG F 1 134 ? 1.473 42.728 431.265 1.00 37.58 245 ARG F O 1
ATOM 7802 N N . PHE F 1 135 ? 2.995 41.345 432.179 1.00 34.34 246 PHE F N 1
ATOM 7803 C CA . PHE F 1 135 ? 2.101 40.909 433.245 1.00 40.18 246 PHE F CA 1
ATOM 7804 C C . PHE F 1 135 ? 2.041 41.898 434.404 1.00 36.69 246 PHE F C 1
ATOM 7805 O O . PHE F 1 135 ? 1.008 41.994 435.073 1.00 36.13 246 PHE F O 1
ATOM 7813 N N . ALA F 1 136 ? 3.128 42.620 434.671 1.00 34.92 247 ALA F N 1
ATOM 7814 C CA . ALA F 1 136 ? 3.209 43.470 435.852 1.00 41.26 247 ALA F CA 1
ATOM 7815 C C . ALA F 1 136 ? 2.649 44.873 435.648 1.00 40.76 247 ALA F C 1
ATOM 7816 O O . ALA F 1 136 ? 2.428 45.577 436.638 1.00 47.57 247 ALA F O 1
ATOM 7818 N N . PHE F 1 137 ? 2.421 45.302 434.413 1.00 43.75 248 PHE F N 1
ATOM 7819 C CA . PHE F 1 137 ? 1.962 46.665 434.187 1.00 47.32 248 PHE F CA 1
ATOM 7820 C C . PHE F 1 137 ? 0.659 46.908 434.949 1.00 49.94 248 PHE F C 1
ATOM 7821 O O . PHE F 1 137 ? -0.202 46.022 434.999 1.00 49.98 248 PHE F O 1
ATOM 7829 N N . PRO F 1 138 ? 0.475 48.091 435.566 1.00 47.64 249 PRO F N 1
ATOM 7830 C CA . PRO F 1 138 ? 1.322 49.288 435.611 1.00 53.72 249 PRO F CA 1
ATOM 7831 C C . PRO F 1 138 ? 2.298 49.300 436.776 1.00 49.07 249 PRO F C 1
ATOM 7832 O O . PRO F 1 138 ? 2.896 50.334 437.064 1.00 52.46 249 PRO F O 1
ATOM 7836 N N . LYS F 1 139 ? 2.443 48.165 437.450 1.00 50.79 250 LYS F N 1
ATOM 7837 C CA . LYS F 1 139 ? 3.264 48.066 438.648 1.00 49.67 250 LYS F CA 1
ATOM 7838 C C . LYS F 1 139 ? 4.542 47.280 438.374 1.00 44.57 250 LYS F C 1
ATOM 7839 O O . LYS F 1 139 ? 4.982 46.472 439.193 1.00 49.60 250 LYS F O 1
ATOM 7845 N N . ALA F 1 140 ? 5.152 47.501 437.212 1.00 41.15 251 ALA F N 1
ATOM 7846 C CA . ALA F 1 140 ? 6.453 46.909 436.943 1.00 41.56 251 ALA F CA 1
ATOM 7847 C C . ALA F 1 140 ? 7.485 47.533 437.871 1.00 37.46 251 ALA F C 1
ATOM 7848 O O . ALA F 1 140 ? 7.578 48.759 437.976 1.00 39.73 251 ALA F O 1
ATOM 7850 N N . ARG F 1 141 ? 8.261 46.692 438.541 1.00 39.15 252 ARG F N 1
ATOM 7851 C CA . ARG F 1 141 ? 9.283 47.145 439.472 1.00 39.00 252 ARG F CA 1
ATOM 7852 C C . ARG F 1 141 ? 10.658 46.823 438.910 1.00 34.37 252 ARG F C 1
ATOM 7853 O O . ARG F 1 141 ? 10.925 45.681 438.521 1.00 35.36 252 ARG F O 1
ATOM 7861 N N . ALA F 1 142 ? 11.527 47.832 438.866 1.00 35.11 253 ALA F N 1
ATOM 7862 C CA . ALA F 1 142 ? 12.914 47.581 438.500 1.00 35.86 253 ALA F CA 1
ATOM 7863 C C . ALA F 1 142 ? 13.537 46.559 439.439 1.00 39.88 253 ALA F C 1
ATOM 7864 O O . ALA F 1 142 ? 14.351 45.729 439.019 1.00 42.19 253 ALA F O 1
ATOM 7866 N N . LEU F 1 143 ? 13.152 46.595 440.717 1.00 36.21 254 LEU F N 1
ATOM 7867 C CA . LEU F 1 143 ? 13.761 45.709 441.702 1.00 39.47 254 LEU F CA 1
ATOM 7868 C C . LEU F 1 143 ? 13.480 44.244 441.384 1.00 39.13 254 LEU F C 1
ATOM 7869 O O . LEU F 1 143 ? 14.370 43.396 441.512 1.00 44.12 254 LEU F O 1
ATOM 7874 N N . ASP F 1 144 ? 12.249 43.921 440.977 1.00 36.84 255 ASP F N 1
ATOM 7875 C CA . ASP F 1 144 ? 11.936 42.540 440.614 1.00 41.07 255 ASP F CA 1
ATOM 7876 C C . ASP F 1 144 ? 12.841 42.047 439.493 1.00 39.53 255 ASP F C 1
ATOM 7877 O O . ASP F 1 144 ? 13.303 40.900 439.516 1.00 34.30 255 ASP F O 1
ATOM 7882 N N . GLN F 1 145 ? 13.093 42.893 438.493 1.00 39.80 256 GLN F N 1
ATOM 7883 C CA . GLN F 1 145 ? 13.990 42.507 437.410 1.00 38.73 256 GLN F CA 1
ATOM 7884 C C . GLN F 1 145 ? 15.428 42.417 437.899 1.00 37.60 256 GLN F C 1
ATOM 7885 O O . GLN F 1 145 ? 16.185 41.540 437.467 1.00 40.94 256 GLN F O 1
ATOM 7891 N N . GLN F 1 146 ? 15.817 43.305 438.814 1.00 38.68 257 GLN F N 1
ATOM 7892 C CA . GLN F 1 146 ? 17.151 43.236 439.396 1.00 38.14 257 GLN F CA 1
ATOM 7893 C C . GLN F 1 146 ? 17.334 41.943 440.182 1.00 43.69 257 GLN F C 1
ATOM 7894 O O . GLN F 1 146 ? 18.404 41.325 440.130 1.00 42.77 257 GLN F O 1
ATOM 7900 N N . PHE F 1 147 ? 16.300 41.519 440.918 1.00 41.07 258 PHE F N 1
ATOM 7901 C CA . PHE F 1 147 ? 16.375 40.248 441.634 1.00 37.99 258 PHE F CA 1
ATOM 7902 C C . PHE F 1 147 ? 16.530 39.082 440.665 1.00 38.88 258 PHE F C 1
ATOM 7903 O O . PHE F 1 147 ? 17.310 38.156 440.918 1.00 42.79 258 PHE F O 1
ATOM 7911 N N . ILE F 1 148 ? 15.783 39.097 439.557 1.00 41.01 259 ILE F N 1
ATOM 7912 C CA . ILE F 1 148 ? 15.953 38.063 438.537 1.00 41.81 259 ILE F CA 1
ATOM 7913 C C . ILE F 1 148 ? 17.370 38.102 437.982 1.00 41.42 259 ILE F C 1
ATOM 7914 O O . ILE F 1 148 ? 18.011 37.060 437.797 1.00 38.77 259 ILE F O 1
ATOM 7919 N N . GLU F 1 149 ? 17.873 39.303 437.687 1.00 45.48 260 GLU F N 1
ATOM 7920 C CA . GLU F 1 149 ? 19.201 39.428 437.096 1.00 43.88 260 GLU F CA 1
ATOM 7921 C C . GLU F 1 149 ? 20.278 38.912 438.043 1.00 47.58 260 GLU F C 1
ATOM 7922 O O . GLU F 1 149 ? 21.228 38.251 437.609 1.00 51.22 260 GLU F O 1
ATOM 7936 N N . TYR F 1 151 ? 19.916 36.770 440.642 1.00 49.93 262 TYR F N 1
ATOM 7937 C CA . TYR F 1 151 ? 19.654 35.481 441.277 1.00 49.80 262 TYR F CA 1
ATOM 7938 C C . TYR F 1 151 ? 20.645 34.423 440.807 1.00 53.03 262 TYR F C 1
ATOM 7939 O O . TYR F 1 151 ? 20.753 34.145 439.609 1.00 53.25 262 TYR F O 1
ATOM 7948 N N . ASP F 1 152 ? 21.372 33.841 441.759 1.00 56.07 263 ASP F N 1
ATOM 7949 C CA . ASP F 1 152 ? 22.274 32.725 441.490 1.00 59.85 263 ASP F CA 1
ATOM 7950 C C . ASP F 1 152 ? 21.476 31.428 441.544 1.00 57.39 263 ASP F C 1
ATOM 7951 O O . ASP F 1 152 ? 21.039 31.003 442.619 1.00 57.74 263 ASP F O 1
ATOM 7956 N N . ASP F 1 153 ? 21.288 30.799 440.384 1.00 60.28 264 ASP F N 1
ATOM 7957 C CA . ASP F 1 153 ? 20.486 29.590 440.268 1.00 64.80 264 ASP F CA 1
ATOM 7958 C C . ASP F 1 153 ? 21.341 28.327 440.247 1.00 62.38 264 ASP F C 1
ATOM 7959 O O . ASP F 1 153 ? 20.853 27.262 439.856 1.00 60.92 264 ASP F O 1
ATOM 7964 N N . ASP F 1 154 ? 22.595 28.416 440.694 1.00 61.89 265 ASP F N 1
ATOM 7965 C CA . ASP F 1 154 ? 23.449 27.233 440.731 1.00 65.43 265 ASP F CA 1
ATOM 7966 C C . ASP F 1 154 ? 22.823 26.134 441.578 1.00 70.35 265 ASP F C 1
ATOM 7967 O O . ASP F 1 154 ? 22.823 24.963 441.182 1.00 72.28 265 ASP F O 1
ATOM 7972 N N . GLU F 1 155 ? 22.281 26.487 442.745 1.00 64.94 266 GLU F N 1
ATOM 7973 C CA . GLU F 1 155 ? 21.728 25.464 443.625 1.00 67.97 266 GLU F CA 1
ATOM 7974 C C . GLU F 1 155 ? 20.532 24.777 442.978 1.00 69.40 266 GLU F C 1
ATOM 7975 O O . GLU F 1 155 ? 20.465 23.543 442.925 1.00 74.73 266 GLU F O 1
ATOM 7981 N N . ILE F 1 156 ? 19.572 25.558 442.477 1.00 66.64 267 ILE F N 1
ATOM 7982 C CA . ILE F 1 156 ? 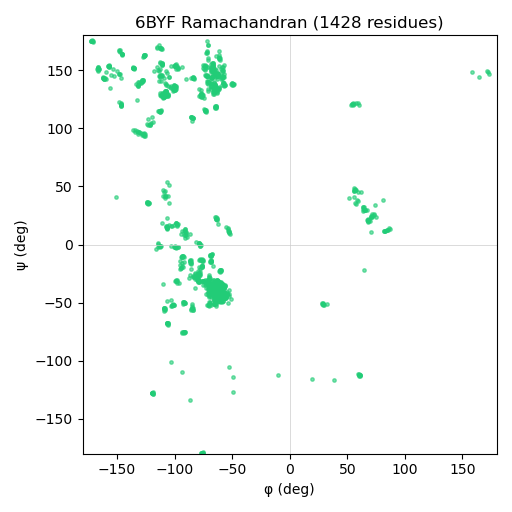18.370 24.951 441.917 1.00 70.43 267 ILE F CA 1
ATOM 7983 C C . ILE F 1 156 ? 18.693 24.190 440.639 1.00 68.55 267 ILE F C 1
ATOM 7984 O O . ILE F 1 156 ? 18.040 23.183 440.330 1.00 72.74 267 ILE F O 1
ATOM 7989 N N . LYS F 1 157 ? 19.695 24.640 439.876 1.00 67.25 268 LYS F N 1
ATOM 7990 C CA . LYS F 1 157 ? 20.044 23.925 438.655 1.00 76.20 268 LYS F CA 1
ATOM 7991 C C . LYS F 1 157 ? 20.581 22.539 438.976 1.00 80.30 268 LYS F C 1
ATOM 7992 O O . LYS F 1 157 ? 20.264 21.563 438.285 1.00 79.47 268 LYS F O 1
ATOM 7998 N N . ARG F 1 158 ? 21.405 22.437 440.019 1.00 76.66 269 ARG F N 1
ATOM 7999 C CA . ARG F 1 158 ? 21.911 21.135 440.437 1.00 83.00 269 ARG F CA 1
ATOM 8000 C C . ARG F 1 158 ? 20.786 20.228 440.918 1.00 82.34 269 ARG F C 1
ATOM 8001 O O . ARG F 1 158 ? 20.690 19.064 440.508 1.00 83.21 269 ARG F O 1
ATOM 8009 N N . ILE F 1 159 ? 20.008 20.741 441.847 1.00 82.48 270 ILE F N 1
ATOM 8010 C CA . ILE F 1 159 ? 18.873 20.015 442.372 1.00 79.44 270 ILE F CA 1
ATOM 8011 C C . ILE F 1 159 ? 18.031 19.529 441.236 1.00 78.74 270 ILE F C 1
ATOM 8012 O O . ILE F 1 159 ? 17.605 18.431 441.228 1.00 82.67 270 ILE F O 1
ATOM 8017 N N . ALA F 1 160 ? 17.743 20.370 440.285 1.00 80.90 271 ALA F N 1
ATOM 8018 C CA . ALA F 1 160 ? 17.026 19.944 439.130 1.00 85.66 271 ALA F CA 1
ATOM 8019 C C . ALA F 1 160 ? 17.744 18.968 438.224 1.00 89.89 271 ALA F C 1
ATOM 8020 O O . ALA F 1 160 ? 17.069 18.325 437.436 1.00 92.87 271 ALA F O 1
ATOM 8022 N N . SER F 1 161 ? 19.060 18.795 438.249 1.00 90.19 272 SER F N 1
ATOM 8023 C CA . SER F 1 161 ? 19.645 17.804 437.317 1.00 91.64 272 SER F CA 1
ATOM 8024 C C . SER F 1 161 ? 19.530 16.389 437.902 1.00 89.94 272 SER F C 1
ATOM 8025 O O . SER F 1 161 ? 19.286 15.392 437.223 1.00 87.73 272 SER F O 1
ATOM 8028 N N . LYS F 1 162 ? 19.724 16.396 439.204 1.00 89.91 273 LYS F N 1
ATOM 8029 C CA . LYS F 1 162 ? 19.712 15.368 440.185 1.00 86.09 273 LYS F CA 1
ATOM 8030 C C . LYS F 1 162 ? 18.423 14.613 440.056 1.00 90.50 273 LYS F C 1
ATOM 8031 O O . LYS F 1 162 ? 18.420 13.401 440.115 1.00 87.99 273 LYS F O 1
ATOM 8037 N N . ASN F 1 163 ? 17.319 15.334 439.894 1.00 88.62 274 ASN F N 1
ATOM 8038 C CA . ASN F 1 163 ? 16.011 14.702 439.752 1.00 84.91 274 ASN F CA 1
ATOM 8039 C C . ASN F 1 163 ? 15.532 14.538 438.305 1.00 86.49 274 ASN F C 1
ATOM 8040 O O . ASN F 1 163 ? 14.410 14.052 438.104 1.00 87.49 274 ASN F O 1
ATOM 8045 N N . ASN F 1 164 ? 16.286 14.998 437.297 1.00 89.15 275 ASN F N 1
ATOM 8046 C CA . ASN F 1 164 ? 15.916 14.756 435.890 1.00 93.29 275 ASN F CA 1
ATOM 8047 C C . ASN F 1 164 ? 14.740 15.633 435.447 1.00 93.92 275 ASN F C 1
ATOM 8048 O O . ASN F 1 164 ? 13.903 15.203 434.650 1.00 93.92 275 ASN F O 1
ATOM 8053 N N . TRP F 1 165 ? 14.657 16.860 435.969 1.00 92.35 276 TRP F N 1
ATOM 8054 C CA . TRP F 1 165 ? 13.557 17.753 435.613 1.00 84.64 276 TRP F CA 1
ATOM 8055 C C . TRP F 1 165 ? 13.821 18.589 434.367 1.00 88.80 276 TRP F C 1
ATOM 8056 O O . TRP F 1 165 ? 12.875 18.937 433.651 1.00 87.29 276 TRP F O 1
ATOM 8067 N N . LEU F 1 166 ? 15.076 18.898 434.074 1.00 85.79 277 LEU F N 1
ATOM 8068 C CA . LEU F 1 166 ? 15.422 19.741 432.937 1.00 82.93 277 LEU F CA 1
ATOM 8069 C C . LEU F 1 166 ? 15.852 18.917 431.734 1.00 84.66 277 LEU F C 1
ATOM 8070 O O . LEU F 1 166 ? 16.302 17.776 431.874 1.00 90.28 277 LEU F O 1
ATOM 8075 N N . PRO F 1 167 ? 15.719 19.470 430.514 1.00 81.39 278 PRO F N 1
ATOM 8076 C CA . PRO F 1 167 ? 15.122 20.781 430.214 1.00 81.62 278 PRO F CA 1
ATOM 8077 C C . PRO F 1 167 ? 13.599 20.799 430.330 1.00 80.71 278 PRO F C 1
ATOM 8078 O O . PRO F 1 167 ? 12.954 19.763 430.169 1.00 79.44 278 PRO F O 1
ATOM 8082 N N . LEU F 1 168 ? 13.037 21.973 430.613 1.00 76.88 279 LEU F N 1
ATOM 8083 C CA . LEU F 1 168 ? 11.589 22.109 430.685 1.00 68.90 279 LEU F CA 1
ATOM 8084 C C . LEU F 1 168 ? 10.977 21.933 429.301 1.00 69.62 279 LEU F C 1
ATOM 8085 O O . LEU F 1 168 ? 11.454 22.509 428.318 1.00 72.55 279 LEU F O 1
ATOM 8090 N N . GLN F 1 169 ? 9.913 21.141 429.229 1.00 65.05 280 GLN F N 1
ATOM 8091 C CA . GLN F 1 169 ? 9.283 20.786 427.966 1.00 65.74 280 GLN F CA 1
ATOM 8092 C C . GLN F 1 169 ? 7.950 21.502 427.798 1.00 64.87 280 GLN F C 1
ATOM 8093 O O . GLN F 1 169 ? 7.160 21.609 428.742 1.00 60.54 280 GLN F O 1
ATOM 8099 N N . TRP F 1 170 ? 7.722 21.993 426.586 1.00 63.49 281 TRP F N 1
ATOM 8100 C CA . TRP F 1 170 ? 6.476 22.639 426.208 1.00 53.55 281 TRP F CA 1
ATOM 8101 C C . TRP F 1 170 ? 5.447 21.600 425.778 1.00 47.32 281 TRP F C 1
ATOM 8102 O O . TRP F 1 170 ? 4.246 21.781 425.972 1.00 56.84 281 TRP F O 1
ATOM 8113 N N . SER G 1 2 ? 22.345 47.553 471.320 1.00 66.33 113 SER G N 1
ATOM 8114 C CA . SER G 1 2 ? 23.648 47.345 471.939 1.00 65.29 113 SER G CA 1
ATOM 8115 C C . SER G 1 2 ? 24.491 46.362 471.132 1.00 69.78 113 SER G C 1
ATOM 8116 O O . SER G 1 2 ? 23.972 45.611 470.305 1.00 59.80 113 SER G O 1
ATOM 8119 N N . GLY G 1 3 ? 25.798 46.375 471.385 1.00 63.66 114 GLY G N 1
ATOM 8120 C CA . GLY G 1 3 ? 26.723 45.539 470.649 1.00 52.17 114 GLY G CA 1
ATOM 8121 C C . GLY G 1 3 ? 26.950 45.947 469.211 1.00 51.69 114 GLY G C 1
ATOM 8122 O O . GLY G 1 3 ? 27.580 45.192 468.463 1.00 49.84 114 GLY G O 1
ATOM 8123 N N . SER G 1 4 ? 26.477 47.128 468.800 1.00 58.97 115 SER G N 1
ATOM 8124 C CA . SER G 1 4 ? 26.538 47.497 467.390 1.00 62.61 115 SER G CA 1
ATOM 8125 C C . SER G 1 4 ? 27.962 47.810 466.949 1.00 65.01 115 SER G C 1
ATOM 8126 O O . SER G 1 4 ? 28.335 47.528 465.804 1.00 62.83 115 SER G O 1
ATOM 8129 N N . VAL G 1 5 ? 28.779 48.378 467.836 1.00 55.11 116 VAL G N 1
ATOM 8130 C CA . VAL G 1 5 ? 30.180 48.588 467.498 1.00 49.86 116 VAL G CA 1
ATOM 8131 C C . VAL G 1 5 ? 30.887 47.245 467.561 1.00 46.75 116 VAL G C 1
ATOM 8132 O O . VAL G 1 5 ? 30.811 46.532 468.569 1.00 40.32 116 VAL G O 1
ATOM 8136 N N . ILE G 1 6 ? 31.567 46.887 466.478 1.00 38.31 117 ILE G N 1
ATOM 8137 C CA . ILE G 1 6 ? 32.253 45.602 466.407 1.00 38.02 117 ILE G CA 1
ATOM 8138 C C . ILE G 1 6 ? 33.646 45.821 465.836 1.00 39.46 117 ILE G C 1
ATOM 8139 O O . ILE G 1 6 ? 33.806 45.874 464.607 1.00 36.64 117 ILE G O 1
ATOM 8144 N N . PRO G 1 7 ? 34.682 45.945 466.664 1.00 41.38 118 PRO G N 1
ATOM 8145 C CA . PRO G 1 7 ? 36.031 45.976 466.128 1.00 36.64 118 PRO G CA 1
ATOM 8146 C C . PRO G 1 7 ? 36.383 44.627 465.524 1.00 40.52 118 PRO G C 1
ATOM 8147 O O . PRO G 1 7 ? 35.807 43.594 465.908 1.00 33.48 118 PRO G O 1
ATOM 8151 N N . PRO G 1 8 ? 37.309 44.586 464.571 1.00 35.15 119 PRO G N 1
ATOM 8152 C CA . PRO G 1 8 ? 37.741 43.289 464.042 1.00 35.33 119 PRO G CA 1
ATOM 8153 C C . PRO G 1 8 ? 38.386 42.448 465.133 1.00 37.13 119 PRO G C 1
ATOM 8154 O O . PRO G 1 8 ? 39.014 42.965 466.060 1.00 36.01 119 PRO G O 1
ATOM 8158 N N . GLU G 1 9 ? 38.196 41.136 465.027 1.00 37.71 120 GLU G N 1
ATOM 8159 C CA . GLU G 1 9 ? 38.848 40.208 465.939 1.00 36.99 120 GLU G CA 1
ATOM 8160 C C . GLU G 1 9 ? 40.337 40.519 466.022 1.00 34.86 120 GLU G C 1
ATOM 8161 O O . GLU G 1 9 ? 40.982 40.820 465.014 1.00 39.52 120 GLU G O 1
ATOM 8167 N N . ASN G 1 10 ? 40.877 40.464 467.237 1.00 37.25 121 ASN G N 1
ATOM 8168 C CA . ASN G 1 10 ? 42.298 40.680 467.488 1.00 35.18 121 ASN G CA 1
ATOM 8169 C C . ASN G 1 10 ? 42.731 42.119 467.240 1.00 32.42 121 ASN G C 1
ATOM 8170 O O . ASN G 1 10 ? 43.920 42.376 467.024 1.00 33.27 121 ASN G O 1
ATOM 8175 N N . PHE G 1 11 ? 41.799 43.069 467.255 1.00 33.00 122 PHE G N 1
ATOM 8176 C CA . PHE G 1 11 ? 42.160 44.470 467.089 1.00 29.57 122 PHE G CA 1
ATOM 8177 C C . PHE G 1 11 ? 42.856 45.011 468.333 1.00 33.46 122 PHE G C 1
ATOM 8178 O O . PHE G 1 11 ? 42.537 44.635 469.463 1.00 33.53 122 PHE G O 1
ATOM 8186 N N . SER G 1 12 ? 43.808 45.916 468.117 1.00 36.00 123 SER G N 1
ATOM 8187 C CA . SER G 1 12 ? 44.406 46.628 469.238 1.00 34.05 123 SER G CA 1
ATOM 8188 C C . SER G 1 12 ? 45.217 47.812 468.734 1.00 30.58 123 SER G C 1
ATOM 8189 O O . SER G 1 12 ? 45.759 47.790 467.627 1.00 35.14 123 SER G O 1
ATOM 8192 N N . HIS G 1 13 ? 45.291 48.837 469.574 1.00 36.32 124 HIS G N 1
ATOM 8193 C CA . HIS G 1 13 ? 46.274 49.896 469.409 1.00 37.14 124 HIS G CA 1
ATOM 8194 C C . HIS G 1 13 ? 47.674 49.344 469.654 1.00 39.90 124 HIS G C 1
ATOM 8195 O O . HIS G 1 13 ? 47.876 48.480 470.512 1.00 36.52 124 HIS G O 1
ATOM 8202 N N . VAL G 1 14 ? 48.644 49.844 468.890 1.00 35.87 125 VAL G N 1
ATOM 8203 C CA . VAL G 1 14 ? 50.036 49.433 469.039 1.00 33.85 125 VAL G CA 1
ATOM 8204 C C . VAL G 1 14 ? 50.800 50.561 469.719 1.00 41.89 125 VAL G C 1
ATOM 8205 O O . VAL G 1 14 ? 51.243 50.428 470.865 1.00 45.14 125 VAL G O 1
ATOM 8209 N N . VAL G 1 15 ? 50.947 51.681 469.018 1.00 43.87 126 VAL G N 1
ATOM 8210 C CA . VAL G 1 15 ? 51.620 52.854 469.560 1.00 48.50 126 VAL G CA 1
ATOM 8211 C C . VAL G 1 15 ? 51.200 54.058 468.732 1.00 43.73 126 VAL G C 1
ATOM 8212 O O . VAL G 1 15 ? 51.021 53.959 467.515 1.00 44.98 126 VAL G O 1
ATOM 8216 N N . GLY G 1 16 ? 51.045 55.197 469.401 1.00 48.61 127 GLY G N 1
ATOM 8217 C CA . GLY G 1 16 ? 50.667 56.422 468.725 1.00 50.87 127 GLY G CA 1
ATOM 8218 C C . GLY G 1 16 ? 49.320 56.294 468.050 1.00 49.50 127 GLY G C 1
ATOM 8219 O O . GLY G 1 16 ? 48.294 56.171 468.726 1.00 54.60 127 GLY G O 1
ATOM 8220 N N . GLU G 1 17 ? 49.305 56.324 466.722 1.00 45.88 128 GLU G N 1
ATOM 8221 C CA . GLU G 1 17 ? 48.090 56.126 465.942 1.00 45.10 128 GLU G CA 1
ATOM 8222 C C . GLU G 1 17 ? 48.269 54.978 464.954 1.00 38.39 128 GLU G C 1
ATOM 8223 O O . GLU G 1 17 ? 47.768 55.013 463.830 1.00 37.87 128 GLU G O 1
ATOM 8229 N N . ILE G 1 18 ? 48.999 53.947 465.377 1.00 38.57 129 ILE G N 1
ATOM 8230 C CA . ILE G 1 18 ? 49.201 52.725 464.606 1.00 38.08 129 ILE G CA 1
ATOM 8231 C C . ILE G 1 18 ? 48.393 51.617 465.267 1.00 38.03 129 ILE G C 1
ATOM 8232 O O . ILE G 1 18 ? 48.463 51.436 466.489 1.00 39.52 129 ILE G O 1
ATOM 8237 N N . TYR G 1 19 ? 47.634 50.872 464.464 1.00 37.55 130 TYR G N 1
ATOM 8238 C CA . TYR G 1 19 ? 46.759 49.822 464.967 1.00 32.77 130 TYR G CA 1
ATOM 8239 C C . TYR G 1 19 ? 47.048 48.504 464.261 1.00 34.63 130 TYR G C 1
ATOM 8240 O O . TYR G 1 19 ? 47.679 48.463 463.203 1.00 32.52 130 TYR G O 1
ATOM 8249 N N . ARG G 1 20 ? 46.570 47.419 464.872 1.00 29.26 131 ARG G N 1
ATOM 8250 C CA . ARG G 1 20 ? 46.688 46.077 464.320 1.00 28.78 131 ARG G CA 1
ATOM 8251 C C . ARG G 1 20 ? 45.354 45.360 464.472 1.00 27.19 131 ARG G C 1
ATOM 8252 O O . ARG G 1 20 ? 44.590 45.644 465.396 1.00 32.06 131 ARG G O 1
ATOM 8260 N N . SER G 1 21 ? 45.076 44.431 463.560 1.00 31.14 132 SER G N 1
ATOM 8261 C CA . SER G 1 21 ? 43.852 43.640 463.639 1.00 35.73 132 SER G CA 1
ATOM 8262 C C . SER G 1 21 ? 43.894 42.540 462.588 1.00 34.24 132 SER G C 1
ATOM 8263 O O . SER G 1 21 ? 44.816 42.462 461.773 1.00 31.15 132 SER G O 1
ATOM 8266 N N . SER G 1 22 ? 42.878 41.679 462.631 1.00 35.22 133 SER G N 1
ATOM 8267 C CA . SER G 1 22 ? 42.609 40.733 461.561 1.00 33.64 133 SER G CA 1
ATOM 8268 C C . SER G 1 22 ? 41.947 41.451 460.385 1.00 37.18 133 SER G C 1
ATOM 8269 O O . SER G 1 22 ? 41.704 42.662 460.417 1.00 34.23 133 SER G O 1
ATOM 8272 N N . PHE G 1 23 ? 41.632 40.689 459.342 1.00 37.93 134 PHE G N 1
ATOM 8273 C CA . PHE G 1 23 ? 41.058 41.246 458.120 1.00 32.96 134 PHE G CA 1
ATOM 8274 C C . PHE G 1 23 ? 39.689 41.865 458.401 1.00 32.59 134 PHE G C 1
ATOM 8275 O O . PHE G 1 23 ? 38.772 41.146 458.823 1.00 33.02 134 PHE G O 1
ATOM 8283 N N . PRO G 1 24 ? 39.504 43.172 458.193 1.00 31.59 135 PRO G N 1
ATOM 8284 C CA . PRO G 1 24 ? 38.209 43.791 458.516 1.00 33.40 135 PRO G CA 1
ATOM 8285 C C . PRO G 1 24 ? 37.068 43.243 457.668 1.00 33.58 135 PRO G C 1
ATOM 8286 O O . PRO G 1 24 ? 37.233 42.937 456.486 1.00 38.31 135 PRO G O 1
ATOM 8290 N N . ARG G 1 25 ? 35.900 43.128 458.294 1.00 33.81 136 ARG G N 1
ATOM 8291 C CA . ARG G 1 25 ? 34.655 42.745 457.645 1.00 35.85 136 ARG G CA 1
ATOM 8292 C C . ARG G 1 25 ? 33.663 43.904 457.704 1.00 40.44 136 ARG G C 1
ATOM 8293 O O . ARG G 1 25 ? 33.882 44.906 458.391 1.00 37.38 136 ARG G O 1
ATOM 8301 N N . GLN G 1 26 ? 32.556 43.756 456.967 1.00 42.80 137 GLN G N 1
ATOM 8302 C CA . GLN G 1 26 ? 31.591 44.847 456.838 1.00 44.50 137 GLN G CA 1
ATOM 8303 C C . GLN G 1 26 ? 31.127 45.356 458.193 1.00 38.01 137 GLN G C 1
ATOM 8304 O O . GLN G 1 26 ? 30.998 46.569 458.398 1.00 42.33 137 GLN G O 1
ATOM 8310 N N . GLU G 1 27 ? 30.853 44.448 459.128 1.00 39.90 138 GLU G N 1
ATOM 8311 C CA . GLU G 1 27 ? 30.379 44.869 460.439 1.00 40.72 138 GLU G CA 1
ATOM 8312 C C . GLU G 1 27 ? 31.448 45.600 461.245 1.00 38.81 138 GLU G C 1
ATOM 8313 O O . GLU G 1 27 ? 31.126 46.161 462.299 1.00 39.29 138 GLU G O 1
ATOM 8319 N N . ASN G 1 28 ? 32.700 45.611 460.782 1.00 40.45 139 ASN G N 1
ATOM 8320 C CA . ASN G 1 28 ? 33.759 46.381 461.423 1.00 39.17 139 ASN G CA 1
ATOM 8321 C C . ASN G 1 28 ? 33.958 47.758 460.801 1.00 35.86 139 ASN G C 1
ATOM 8322 O O . ASN G 1 28 ? 34.686 48.578 461.369 1.00 34.37 139 ASN G O 1
ATOM 8327 N N . PHE G 1 29 ? 33.341 48.024 459.649 1.00 41.21 140 PHE G N 1
ATOM 8328 C CA . PHE G 1 29 ? 33.649 49.240 458.902 1.00 38.29 140 PHE G CA 1
ATOM 8329 C C . PHE G 1 29 ? 33.328 50.491 459.710 1.00 37.27 140 PHE G C 1
ATOM 8330 O O . PHE G 1 29 ? 34.123 51.438 459.737 1.00 38.98 140 PHE G O 1
ATOM 8338 N N . SER G 1 30 ? 32.173 50.521 460.377 1.00 39.72 141 SER G N 1
ATOM 8339 C CA . SER G 1 30 ? 31.806 51.722 461.119 1.00 43.05 141 SER G CA 1
ATOM 8340 C C . SER G 1 30 ? 32.785 51.997 462.251 1.00 40.50 141 SER G C 1
ATOM 8341 O O . SER G 1 30 ? 33.069 53.160 462.557 1.00 42.94 141 SER G O 1
ATOM 8344 N N . PHE G 1 31 ? 33.326 50.947 462.871 1.00 41.50 142 PHE G N 1
ATOM 8345 C CA . PHE G 1 31 ? 34.339 51.139 463.904 1.00 41.65 142 PHE G CA 1
ATOM 8346 C C . PHE G 1 31 ? 35.611 51.744 463.324 1.00 36.94 142 PHE G C 1
ATOM 8347 O O . PHE G 1 31 ? 36.150 52.716 463.865 1.00 39.75 142 PHE G O 1
ATOM 8355 N N . LEU G 1 32 ? 36.096 51.197 462.208 1.00 34.25 143 LEU G N 1
ATOM 8356 C CA . LEU G 1 32 ? 37.343 51.689 461.633 1.00 35.88 143 LEU G CA 1
ATOM 8357 C C . LEU G 1 32 ? 37.232 53.152 461.227 1.00 38.95 143 LEU G C 1
ATOM 8358 O O . LEU G 1 32 ? 38.191 53.919 461.379 1.00 38.69 143 LEU G O 1
ATOM 8363 N N . HIS G 1 33 ? 36.072 53.563 460.717 1.00 39.34 144 HIS G N 1
ATOM 8364 C CA . HIS G 1 33 ? 35.943 54.905 460.166 1.00 41.65 144 HIS G CA 1
ATOM 8365 C C . HIS G 1 33 ? 35.479 55.921 461.202 1.00 39.25 144 HIS G C 1
ATOM 8366 O O . HIS G 1 33 ? 36.093 56.981 461.354 1.00 42.55 144 HIS G O 1
ATOM 8373 N N . GLU G 1 34 ? 34.399 55.616 461.922 1.00 37.95 145 GLU G N 1
ATOM 8374 C CA . GLU G 1 34 ? 33.811 56.605 462.817 1.00 41.51 145 GLU G CA 1
ATOM 8375 C C . GLU G 1 34 ? 34.559 56.701 464.137 1.00 44.56 145 GLU G C 1
ATOM 8376 O O . GLU G 1 34 ? 34.541 57.759 464.776 1.00 48.26 145 GLU G O 1
ATOM 8382 N N . ARG G 1 35 ? 35.208 55.620 464.568 1.00 44.80 146 ARG G N 1
ATOM 8383 C CA . ARG G 1 35 ? 35.868 55.594 465.867 1.00 45.31 146 ARG G CA 1
ATOM 8384 C C . ARG G 1 35 ? 37.380 55.755 465.761 1.00 37.88 146 ARG G C 1
ATOM 8385 O O . ARG G 1 35 ? 37.953 56.634 466.409 1.00 41.54 146 ARG G O 1
ATOM 8393 N N . LEU G 1 36 ? 38.041 54.939 464.938 1.00 40.30 147 LEU G N 1
ATOM 8394 C CA . LEU G 1 36 ? 39.479 55.092 464.757 1.00 41.81 147 LEU G CA 1
ATOM 8395 C C . LEU G 1 36 ? 39.814 56.256 463.838 1.00 47.02 147 LEU G C 1
ATOM 8396 O O . LEU G 1 36 ? 40.918 56.803 463.930 1.00 46.24 147 LEU G O 1
ATOM 8401 N N . LYS G 1 37 ? 38.893 56.637 462.951 1.00 44.79 148 LYS G N 1
ATOM 8402 C CA . LYS G 1 37 ? 39.123 57.733 462.015 1.00 40.27 148 LYS G CA 1
ATOM 8403 C C . LYS G 1 37 ? 40.379 57.471 461.186 1.00 40.36 148 LYS G C 1
ATOM 8404 O O . LYS G 1 37 ? 41.227 58.346 460.995 1.00 39.31 148 LYS G O 1
ATOM 8410 N N . LEU G 1 38 ? 40.480 56.246 460.677 1.00 36.03 149 LEU G N 1
ATOM 8411 C CA . LEU G 1 38 ? 41.660 55.837 459.930 1.00 37.67 149 LEU G CA 1
ATOM 8412 C C . LEU G 1 38 ? 41.893 56.745 458.731 1.00 49.54 149 LEU G C 1
ATOM 8413 O O . LEU G 1 38 ? 40.951 57.201 458.075 1.00 43.15 149 LEU G O 1
ATOM 8418 N N . LYS G 1 39 ? 43.167 56.993 458.443 1.00 46.18 150 LYS G N 1
ATOM 8419 C CA . LYS G 1 39 ? 43.581 57.587 457.182 1.00 40.95 150 LYS G CA 1
ATOM 8420 C C . LYS G 1 39 ? 44.058 56.552 456.175 1.00 42.77 150 LYS G C 1
ATOM 8421 O O . LYS G 1 39 ? 43.878 56.751 454.969 1.00 44.87 150 LYS G O 1
ATOM 8427 N N . SER G 1 40 ? 44.650 55.452 456.637 1.00 41.13 151 SER G N 1
ATOM 8428 C CA . SER G 1 40 ? 45.177 54.444 455.731 1.00 43.46 151 SER G CA 1
ATOM 8429 C C . SER G 1 40 ? 45.007 53.059 456.336 1.00 38.55 151 SER G C 1
ATOM 8430 O O . SER G 1 40 ? 44.765 52.900 457.534 1.00 37.91 151 SER G O 1
ATOM 8433 N N . ILE G 1 41 ? 45.145 52.057 455.474 1.00 36.52 152 ILE G N 1
ATOM 8434 C CA . ILE G 1 41 ? 45.212 50.657 455.863 1.00 36.25 152 ILE G CA 1
ATOM 8435 C C . ILE G 1 41 ? 46.403 50.044 455.145 1.00 40.51 152 ILE G C 1
ATOM 8436 O O . ILE G 1 41 ? 46.608 50.287 453.950 1.00 44.58 152 ILE G O 1
ATOM 8441 N N . LEU G 1 42 ? 47.182 49.241 455.863 1.00 40.14 153 LEU G N 1
ATOM 8442 C CA . LEU G 1 42 ? 48.245 48.445 455.261 1.00 37.52 153 LEU G CA 1
ATOM 8443 C C . LEU G 1 42 ? 47.873 46.974 455.396 1.00 37.13 153 LEU G C 1
ATOM 8444 O O . LEU G 1 42 ? 47.794 46.448 456.511 1.00 38.28 153 LEU G O 1
ATOM 8449 N N . VAL G 1 43 ? 47.641 46.319 454.264 1.00 32.04 154 VAL G N 1
ATOM 8450 C CA . VAL G 1 43 ? 47.372 44.887 454.218 1.00 31.62 154 VAL G CA 1
ATOM 8451 C C . VAL G 1 43 ? 48.655 44.173 453.819 1.00 35.20 154 VAL G C 1
ATOM 8452 O O . VAL G 1 43 ? 49.371 44.614 452.912 1.00 41.92 154 VAL G O 1
ATOM 8456 N N . LEU G 1 44 ? 48.952 43.069 454.502 1.00 40.54 155 LEU G N 1
ATOM 8457 C CA . LEU G 1 44 ? 50.227 42.382 454.348 1.00 42.02 155 LEU G CA 1
ATOM 8458 C C . LEU G 1 44 ? 50.115 41.079 453.567 1.00 42.91 155 LEU G C 1
ATOM 8459 O O . LEU G 1 44 ? 51.054 40.277 453.591 1.00 44.56 155 LEU G O 1
ATOM 8464 N N . ILE G 1 45 ? 49.002 40.849 452.876 1.00 43.25 156 ILE G N 1
ATOM 8465 C CA . ILE G 1 45 ? 48.825 39.642 452.070 1.00 45.20 156 ILE G CA 1
ATOM 8466 C C . ILE G 1 45 ? 48.775 40.054 450.601 1.00 43.79 156 ILE G C 1
ATOM 8467 O O . ILE G 1 45 ? 48.281 41.146 450.284 1.00 41.52 156 ILE G O 1
ATOM 8472 N N . PRO G 1 46 ? 49.287 39.232 449.676 1.00 48.80 157 PRO G N 1
ATOM 8473 C CA . PRO G 1 46 ? 49.354 39.658 448.266 1.00 44.38 157 PRO G CA 1
ATOM 8474 C C . PRO G 1 46 ? 48.033 39.608 447.511 1.00 43.92 157 PRO G C 1
ATOM 8475 O O . PRO G 1 46 ? 47.932 40.237 446.450 1.00 46.22 157 PRO G O 1
ATOM 8479 N N . GLU G 1 47 ? 47.031 38.881 448.002 1.00 42.82 158 GLU G N 1
ATOM 8480 C CA . GLU G 1 47 ? 45.776 38.731 447.278 1.00 42.96 158 GLU G CA 1
ATOM 8481 C C . GLU G 1 47 ? 45.090 40.083 447.072 1.00 49.38 158 GLU G C 1
ATOM 8482 O O . GLU G 1 47 ? 45.383 41.072 447.751 1.00 48.76 158 GLU G O 1
ATOM 8488 N N . GLU G 1 48 ? 44.164 40.118 446.111 1.00 52.53 159 GLU G N 1
ATOM 8489 C CA . GLU G 1 48 ? 43.409 41.338 445.850 1.00 55.28 159 GLU G CA 1
ATOM 8490 C C . GLU G 1 48 ? 42.451 41.626 446.992 1.00 44.65 159 GLU G C 1
ATOM 8491 O O . GLU G 1 48 ? 41.807 40.722 447.529 1.00 40.99 159 GLU G O 1
ATOM 8497 N N . TYR G 1 49 ? 42.345 42.897 447.339 1.00 44.95 160 TYR G N 1
ATOM 8498 C CA . TYR G 1 49 ? 41.434 43.305 448.391 1.00 48.65 160 TYR G CA 1
ATOM 8499 C C . TYR G 1 49 ? 40.009 42.954 447.966 1.00 44.40 160 TYR G C 1
ATOM 8500 O O . TYR G 1 49 ? 39.625 43.235 446.823 1.00 45.25 160 TYR G O 1
ATOM 8509 N N . PRO G 1 50 ? 39.204 42.335 448.830 1.00 46.01 161 PRO G N 1
ATOM 8510 C CA . PRO G 1 50 ? 37.828 42.002 448.435 1.00 44.62 161 PRO G CA 1
ATOM 8511 C C . PRO G 1 50 ? 37.038 43.235 448.025 1.00 42.82 161 PRO G C 1
ATOM 8512 O O . PRO G 1 50 ? 37.303 44.353 448.473 1.00 43.28 161 PRO G O 1
ATOM 8516 N N . GLN G 1 51 ? 36.055 43.016 447.150 1.00 43.15 162 GLN G N 1
ATOM 8517 C CA . GLN G 1 51 ? 35.307 44.132 446.582 1.00 44.59 162 GLN G CA 1
ATOM 8518 C C . GLN G 1 51 ? 34.576 44.930 447.655 1.00 41.62 162 GLN G C 1
ATOM 8519 O O . GLN G 1 51 ? 34.590 46.166 447.630 1.00 43.38 162 GLN G O 1
ATOM 8525 N N . GLU G 1 52 ? 33.924 44.252 448.602 1.00 40.40 163 GLU G N 1
ATOM 8526 C CA . GLU G 1 52 ? 33.183 44.984 449.624 1.00 45.50 163 GLU G CA 1
ATOM 8527 C C . GLU G 1 52 ? 34.108 45.894 450.423 1.00 43.17 163 GLU G C 1
ATOM 8528 O O . GLU G 1 52 ? 33.719 47.002 450.809 1.00 45.16 163 GLU G O 1
ATOM 8534 N N . ASN G 1 53 ? 35.339 45.447 450.678 1.00 41.86 164 ASN G N 1
ATOM 8535 C CA . ASN G 1 53 ? 36.298 46.304 451.367 1.00 48.30 164 ASN G CA 1
ATOM 8536 C C . ASN G 1 53 ? 36.734 47.461 450.477 1.00 41.86 164 ASN G C 1
ATOM 8537 O O . ASN G 1 53 ? 36.846 48.600 450.943 1.00 43.10 164 ASN G O 1
ATOM 8542 N N . LEU G 1 54 ? 36.978 47.193 449.193 1.00 40.94 165 LEU G N 1
ATOM 8543 C CA . LEU G 1 54 ? 37.337 48.271 448.276 1.00 46.18 165 LEU G CA 1
ATOM 8544 C C . LEU G 1 54 ? 36.245 49.332 448.222 1.00 39.43 165 LEU G C 1
ATOM 8545 O O . LEU G 1 54 ? 36.536 50.534 448.221 1.00 41.39 165 LEU G O 1
ATOM 8550 N N . ASN G 1 55 ? 34.981 48.910 448.172 1.00 38.39 166 ASN G N 1
ATOM 8551 C CA . ASN G 1 55 ? 33.889 49.877 448.154 1.00 41.26 166 ASN G CA 1
ATOM 8552 C C . ASN G 1 55 ? 33.939 50.753 449.398 1.00 41.33 166 ASN G C 1
ATOM 8553 O O . ASN G 1 55 ? 33.768 51.976 449.318 1.00 37.24 166 ASN G O 1
ATOM 8558 N N . PHE G 1 56 ? 34.200 50.141 450.554 1.00 42.39 167 PHE G N 1
ATOM 8559 C CA . PHE G 1 56 ? 34.338 50.896 451.794 1.00 36.67 167 PHE G CA 1
ATOM 8560 C C . PHE G 1 56 ? 35.446 51.934 451.698 1.00 33.37 167 PHE G C 1
ATOM 8561 O O . PHE G 1 56 ? 35.284 53.069 452.162 1.00 33.92 167 PHE G O 1
ATOM 8569 N N . LEU G 1 57 ? 36.573 51.576 451.084 1.00 33.83 168 LEU G N 1
ATOM 8570 C CA . LEU G 1 57 ? 37.669 52.528 450.959 1.00 35.73 168 LEU G CA 1
ATOM 8571 C C . LEU G 1 57 ? 37.285 53.703 450.070 1.00 42.09 168 LEU G C 1
ATOM 8572 O O . LEU G 1 57 ? 37.593 54.859 450.385 1.00 39.73 168 LEU G O 1
ATOM 8577 N N . LYS G 1 58 ? 36.616 53.428 448.949 1.00 39.07 169 LYS G N 1
ATOM 8578 C CA . LYS G 1 58 ? 36.182 54.507 448.067 1.00 42.56 169 LYS G CA 1
ATOM 8579 C C . LYS G 1 58 ? 35.169 55.415 448.753 1.00 39.15 169 LYS G C 1
ATOM 8580 O O . LYS G 1 58 ? 35.223 56.641 448.595 1.00 38.95 169 LYS G O 1
ATOM 8586 N N . LEU G 1 59 ? 34.234 54.843 449.515 1.00 38.18 170 LEU G N 1
ATOM 8587 C CA . LEU G 1 59 ? 33.245 55.684 450.184 1.00 42.17 170 LEU G CA 1
ATOM 8588 C C . LEU G 1 59 ? 33.905 56.603 451.205 1.00 39.99 170 LEU G C 1
ATOM 8589 O O . LEU G 1 59 ? 33.499 57.761 451.359 1.00 42.30 170 LEU G O 1
ATOM 8594 N N . THR G 1 60 ? 34.929 56.114 451.907 1.00 38.07 171 THR G N 1
ATOM 8595 C CA . THR G 1 60 ? 35.514 56.873 453.006 1.00 41.89 171 THR G CA 1
ATOM 8596 C C . THR G 1 60 ? 36.730 57.694 452.609 1.00 38.12 171 THR G C 1
ATOM 8597 O O . THR G 1 60 ? 37.066 58.653 453.313 1.00 36.65 171 THR G O 1
ATOM 8601 N N . GLY G 1 61 ? 37.396 57.356 451.511 1.00 38.15 172 GLY G N 1
ATOM 8602 C CA . GLY G 1 61 ? 38.635 58.026 451.182 1.00 38.63 172 GLY G CA 1
ATOM 8603 C C . GLY G 1 61 ? 39.840 57.484 451.915 1.00 43.07 172 GLY G C 1
ATOM 8604 O O . GLY G 1 61 ? 40.902 58.116 451.884 1.00 42.55 172 GLY G O 1
ATOM 8605 N N . ILE G 1 62 ? 39.709 56.339 452.579 1.00 40.16 173 ILE G N 1
ATOM 8606 C CA . ILE G 1 62 ? 40.830 55.715 453.270 1.00 41.23 173 ILE G CA 1
ATOM 8607 C C . ILE G 1 62 ? 41.734 55.060 452.238 1.00 39.05 173 ILE G C 1
ATOM 8608 O O . ILE G 1 62 ? 41.275 54.291 451.385 1.00 40.88 173 ILE G O 1
ATOM 8613 N N . LYS G 1 63 ? 43.024 55.365 452.317 1.00 42.81 174 LYS G N 1
ATOM 8614 C CA . LYS G 1 63 ? 43.988 54.880 451.345 1.00 38.93 174 LYS G CA 1
ATOM 8615 C C . LYS G 1 63 ? 44.444 53.473 451.702 1.00 39.83 174 LYS G C 1
ATOM 8616 O O . LYS G 1 63 ? 44.614 53.139 452.878 1.00 42.27 174 LYS G O 1
ATOM 8622 N N . LEU G 1 64 ? 44.655 52.652 450.679 1.00 37.05 175 LEU G N 1
ATOM 8623 C CA . LEU G 1 64 ? 45.123 51.285 450.856 1.00 40.76 175 LEU G CA 1
ATOM 8624 C C . LEU G 1 64 ? 46.584 51.184 450.449 1.00 42.13 175 LEU G C 1
ATOM 8625 O O . LEU G 1 64 ? 46.956 51.593 449.345 1.00 44.11 175 LEU G O 1
ATOM 8630 N N . TYR G 1 65 ? 47.400 50.627 451.335 1.00 46.56 176 TYR G N 1
ATOM 8631 C CA . TYR G 1 65 ? 48.737 50.178 450.992 1.00 36.53 176 TYR G CA 1
ATOM 8632 C C . TYR G 1 65 ? 48.766 48.658 451.055 1.00 41.60 176 TYR G C 1
ATOM 8633 O O . TYR G 1 65 ? 47.983 48.038 451.782 1.00 41.38 176 TYR G O 1
ATOM 8642 N N . GLN G 1 66 ? 49.678 48.059 450.297 1.00 38.68 177 GLN G N 1
ATOM 8643 C CA . GLN G 1 66 ? 49.731 46.606 450.190 1.00 42.82 177 GLN G CA 1
ATOM 8644 C C . GLN G 1 66 ? 51.181 46.190 450.020 1.00 43.66 177 GLN G C 1
ATOM 8645 O O . GLN G 1 66 ? 51.832 46.589 449.049 1.00 44.87 177 GLN G O 1
ATOM 8651 N N . VAL G 1 67 ? 51.681 45.395 450.962 1.00 47.68 178 VAL G N 1
ATOM 8652 C CA . VAL G 1 67 ? 53.009 44.797 450.885 1.00 40.15 178 VAL G CA 1
ATOM 8653 C C . VAL G 1 67 ? 52.808 43.304 451.107 1.00 43.43 178 VAL G C 1
ATOM 8654 O O . VAL G 1 67 ? 52.752 42.841 452.252 1.00 47.08 178 VAL G O 1
ATOM 8658 N N . GLY G 1 68 ? 52.702 42.546 450.018 1.00 40.68 179 GLY G N 1
ATOM 8659 C CA . GLY G 1 68 ? 52.366 41.139 450.116 1.00 44.42 179 GLY G CA 1
ATOM 8660 C C . GLY G 1 68 ? 53.512 40.337 450.697 1.00 44.36 179 GLY G C 1
ATOM 8661 O O . GLY G 1 68 ? 54.611 40.303 450.119 1.00 47.74 179 GLY G O 1
ATOM 8670 N N . SER G 1 70 ? 54.628 36.396 452.169 1.00 56.29 181 SER G N 1
ATOM 8671 C CA . SER G 1 70 ? 54.206 35.030 451.886 1.00 54.92 181 SER G CA 1
ATOM 8672 C C . SER G 1 70 ? 53.368 34.467 453.030 1.00 58.42 181 SER G C 1
ATOM 8673 O O . SER G 1 70 ? 53.573 34.794 454.203 1.00 55.31 181 SER G O 1
ATOM 8676 N N . GLY G 1 71 ? 52.415 33.609 452.672 1.00 64.04 182 GLY G N 1
ATOM 8677 C CA . GLY G 1 71 ? 51.548 32.959 453.640 1.00 59.38 182 GLY G CA 1
ATOM 8678 C C . GLY G 1 71 ? 51.847 31.481 453.818 1.00 57.93 182 GLY G C 1
ATOM 8679 O O . GLY G 1 71 ? 52.930 31.098 454.260 1.00 66.81 182 GLY G O 1
ATOM 8680 N N . VAL G 1 77 ? 58.844 28.829 454.639 1.00 45.39 188 VAL G N 1
ATOM 8681 C CA . VAL G 1 77 ? 58.293 30.180 454.622 1.00 60.36 188 VAL G CA 1
ATOM 8682 C C . VAL G 1 77 ? 59.382 31.181 454.982 1.00 56.98 188 VAL G C 1
ATOM 8683 O O . VAL G 1 77 ? 60.268 30.888 455.784 1.00 60.18 188 VAL G O 1
ATOM 8687 N N . ASN G 1 78 ? 59.305 32.368 454.383 1.00 61.26 189 ASN G N 1
ATOM 8688 C CA . ASN G 1 78 ? 60.243 33.441 454.674 1.00 62.34 189 ASN G CA 1
ATOM 8689 C C . ASN G 1 78 ? 59.565 34.789 454.477 1.00 61.72 189 ASN G C 1
ATOM 8690 O O . ASN G 1 78 ? 58.663 34.937 453.648 1.00 62.43 189 ASN G O 1
ATOM 8695 N N . ILE G 1 79 ? 60.016 35.767 455.256 1.00 61.87 190 ILE G N 1
ATOM 8696 C CA . ILE G 1 79 ? 59.644 37.167 455.069 1.00 62.89 190 ILE G CA 1
ATOM 8697 C C . ILE G 1 79 ? 60.929 37.933 454.779 1.00 59.42 190 ILE G C 1
ATOM 8698 O O . ILE G 1 79 ? 61.724 38.159 455.702 1.00 54.89 190 ILE G O 1
ATOM 8703 N N . PRO G 1 80 ? 61.184 38.347 453.539 1.00 57.18 191 PRO G N 1
ATOM 8704 C CA . PRO G 1 80 ? 62.443 39.042 453.256 1.00 57.17 191 PRO G CA 1
ATOM 8705 C C . PRO G 1 80 ? 62.483 40.384 453.965 1.00 55.81 191 PRO G C 1
ATOM 8706 O O . PRO G 1 80 ? 61.459 41.044 454.158 1.00 57.81 191 PRO G O 1
ATOM 8710 N N . SER G 1 81 ? 63.694 40.792 454.350 1.00 50.28 192 SER G N 1
ATOM 8711 C CA . SER G 1 81 ? 63.838 42.019 455.125 1.00 52.01 192 SER G CA 1
ATOM 8712 C C . SER G 1 81 ? 63.360 43.239 454.351 1.00 48.55 192 SER G C 1
ATOM 8713 O O . SER G 1 81 ? 62.836 44.184 454.951 1.00 46.16 192 SER G O 1
ATOM 8716 N N . HIS G 1 82 ? 63.514 43.240 453.025 1.00 48.13 193 HIS G N 1
ATOM 8717 C CA . HIS G 1 82 ? 63.200 44.449 452.274 1.00 50.94 193 HIS G CA 1
ATOM 8718 C C . HIS G 1 82 ? 61.702 44.723 452.274 1.00 47.24 193 HIS G C 1
ATOM 8719 O O . HIS G 1 82 ? 61.288 45.885 452.212 1.00 47.40 193 HIS G O 1
ATOM 8726 N N . LEU G 1 83 ? 60.876 43.679 452.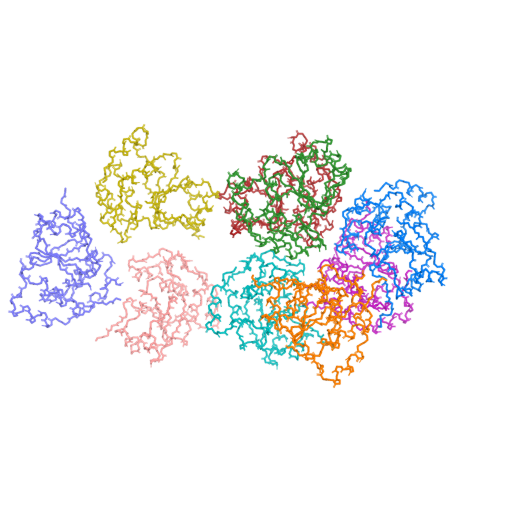371 1.00 52.37 194 LEU G N 1
ATOM 8727 C CA . LEU G 1 83 ? 59.440 43.902 452.502 1.00 51.22 194 LEU G CA 1
ATOM 8728 C C . LEU G 1 83 ? 59.094 44.497 453.864 1.00 45.97 194 LEU G C 1
ATOM 8729 O O . LEU G 1 83 ? 58.206 45.351 453.965 1.00 51.04 194 LEU G O 1
ATOM 8734 N N . LEU G 1 84 ? 59.778 44.062 454.925 1.00 46.90 195 LEU G N 1
ATOM 8735 C CA . LEU G 1 84 ? 59.547 44.653 456.241 1.00 46.97 195 LEU G CA 1
ATOM 8736 C C . LEU G 1 84 ? 59.893 46.135 456.258 1.00 46.18 195 LEU G C 1
ATOM 8737 O O . LEU G 1 84 ? 59.145 46.946 456.819 1.00 45.56 195 LEU G O 1
ATOM 8742 N N . THR G 1 85 ? 61.022 46.510 455.654 1.00 48.98 196 THR G N 1
ATOM 8743 C CA . THR G 1 85 ? 61.417 47.911 455.654 1.00 48.67 196 THR G CA 1
ATOM 8744 C C . THR G 1 85 ? 60.392 48.770 454.933 1.00 44.45 196 THR G C 1
ATOM 8745 O O . THR G 1 85 ? 59.993 49.824 455.437 1.00 46.75 196 THR G O 1
ATOM 8749 N N . LYS G 1 86 ? 59.945 48.337 453.753 1.00 50.62 197 LYS G N 1
ATOM 8750 C CA . LYS G 1 86 ? 58.963 49.134 453.030 1.00 53.15 197 LYS G CA 1
ATOM 8751 C C . LYS G 1 86 ? 57.683 49.289 453.839 1.00 49.29 197 LYS G C 1
ATOM 8752 O O . LYS G 1 86 ? 57.096 50.377 453.868 1.00 44.38 197 LYS G O 1
ATOM 8758 N N . ALA G 1 87 ? 57.220 48.214 454.483 1.00 48.84 198 ALA G N 1
ATOM 8759 C CA . ALA G 1 87 ? 56.036 48.329 455.323 1.00 44.21 198 ALA G CA 1
ATOM 8760 C C . ALA G 1 87 ? 56.281 49.315 456.454 1.00 38.47 198 ALA G C 1
ATOM 8761 O O . ALA G 1 87 ? 55.381 50.076 456.830 1.00 40.70 198 ALA G O 1
ATOM 8763 N N . LEU G 1 88 ? 57.484 49.295 457.034 1.00 43.35 199 LEU G N 1
ATOM 8764 C CA . LEU G 1 88 ? 57.807 50.246 458.094 1.00 46.44 199 LEU G CA 1
ATOM 8765 C C . LEU G 1 88 ? 57.826 51.679 457.570 1.00 45.18 199 LEU G C 1
ATOM 8766 O O . LEU G 1 88 ? 57.340 52.596 458.241 1.00 43.24 199 LEU G O 1
ATOM 8771 N N . GLU G 1 89 ? 58.392 51.902 456.377 1.00 47.15 200 GLU G N 1
ATOM 8772 C CA . GLU G 1 89 ? 58.395 53.258 455.829 1.00 52.68 200 GLU G CA 1
ATOM 8773 C C . GLU G 1 89 ? 56.972 53.773 455.666 1.00 48.04 200 GLU G C 1
ATOM 8774 O O . GLU G 1 89 ? 56.701 54.962 455.877 1.00 48.71 200 GLU G O 1
ATOM 8780 N N . ILE G 1 90 ? 56.048 52.886 455.296 1.00 43.23 201 ILE G N 1
ATOM 8781 C CA . ILE G 1 90 ? 54.650 53.276 455.158 1.00 43.82 201 ILE G CA 1
ATOM 8782 C C . ILE G 1 90 ? 54.053 53.573 456.526 1.00 42.82 201 ILE G C 1
ATOM 8783 O O . ILE G 1 90 ? 53.444 54.626 456.743 1.00 43.38 201 ILE G O 1
ATOM 8788 N N . VAL G 1 91 ? 54.240 52.653 457.473 1.00 43.58 202 VAL G N 1
ATOM 8789 C CA . VAL G 1 91 ? 53.520 52.715 458.738 1.00 41.06 202 VAL G CA 1
ATOM 8790 C C . VAL G 1 91 ? 54.062 53.817 459.639 1.00 39.21 202 VAL G C 1
ATOM 8791 O O . VAL G 1 91 ? 53.299 54.454 460.374 1.00 36.71 202 VAL G O 1
ATOM 8795 N N . LEU G 1 92 ? 55.369 54.068 459.602 1.00 46.36 203 LEU G N 1
ATOM 8796 C CA . LEU G 1 92 ? 55.968 55.078 460.466 1.00 45.10 203 LEU G CA 1
ATOM 8797 C C . LEU G 1 92 ? 55.749 56.498 459.962 1.00 45.74 203 LEU G C 1
ATOM 8798 O O . LEU G 1 92 ? 55.994 57.447 460.715 1.00 41.52 203 LEU G O 1
ATOM 8803 N N . ASN G 1 93 ? 55.305 56.664 458.725 1.00 51.79 204 ASN G N 1
ATOM 8804 C CA . ASN G 1 93 ? 55.091 57.983 458.144 1.00 50.64 204 ASN G CA 1
ATOM 8805 C C . ASN G 1 93 ? 53.850 58.627 458.752 1.00 46.14 204 ASN G C 1
ATOM 8806 O O . ASN G 1 93 ? 52.742 58.120 458.536 1.00 48.22 204 ASN G O 1
ATOM 8811 N N . PRO G 1 94 ? 53.971 59.727 459.502 1.00 47.54 205 PRO G N 1
ATOM 8812 C CA . PRO G 1 94 ? 52.773 60.328 460.116 1.00 46.61 205 PRO G CA 1
ATOM 8813 C C . PRO G 1 94 ? 51.730 60.792 459.117 1.00 50.11 205 PRO G C 1
ATOM 8814 O O . PRO G 1 94 ? 50.556 60.917 459.487 1.00 53.24 205 PRO G O 1
ATOM 8818 N N . ALA G 1 95 ? 52.112 61.058 457.867 1.00 52.29 206 ALA G N 1
ATOM 8819 C CA . ALA G 1 95 ? 51.135 61.487 456.875 1.00 53.28 206 ALA G CA 1
ATOM 8820 C C . ALA G 1 95 ? 50.158 60.378 456.509 1.00 52.00 206 ALA G C 1
ATOM 8821 O O . ALA G 1 95 ? 49.123 60.658 455.896 1.00 52.51 206 ALA G O 1
ATOM 8823 N N . ASN G 1 96 ? 50.461 59.133 456.868 1.00 54.24 207 ASN G N 1
ATOM 8824 C CA . ASN G 1 96 ? 49.579 58.005 456.608 1.00 49.08 207 ASN G CA 1
ATOM 8825 C C . ASN G 1 96 ? 48.746 57.613 457.820 1.00 47.74 207 ASN G C 1
ATOM 8826 O O . ASN G 1 96 ? 47.929 56.692 457.719 1.00 49.77 207 ASN G O 1
ATOM 8831 N N . GLN G 1 97 ? 48.932 58.298 458.981 1.00 46.55 208 GLN G N 1
ATOM 8832 C CA . GLN G 1 97 ? 48.296 57.877 460.220 1.00 47.41 208 GLN G CA 1
ATOM 8833 C C . GLN G 1 97 ? 47.048 58.707 460.501 1.00 41.26 208 GLN G C 1
ATOM 8834 O O . GLN G 1 97 ? 46.949 59.854 460.057 1.00 38.91 208 GLN G O 1
ATOM 8840 N N . PRO G 1 98 ? 46.063 58.170 461.245 1.00 42.54 209 PRO G N 1
ATOM 8841 C CA . PRO G 1 98 ? 46.006 56.826 461.841 1.00 39.25 209 PRO G CA 1
ATOM 8842 C C . PRO G 1 98 ? 45.965 55.711 460.801 1.00 37.35 209 PRO G C 1
ATOM 8843 O O . PRO G 1 98 ? 45.256 55.831 459.804 1.00 43.57 209 PRO G O 1
ATOM 8847 N N . ILE G 1 99 ? 46.720 54.641 461.035 1.00 40.05 210 ILE G N 1
ATOM 8848 C CA . ILE G 1 99 ? 46.864 53.553 460.077 1.00 35.95 210 ILE G CA 1
ATOM 8849 C C . ILE G 1 99 ? 46.561 52.231 460.765 1.00 37.75 210 ILE G C 1
ATOM 8850 O O . ILE G 1 99 ? 46.911 52.033 461.933 1.00 40.60 210 ILE G O 1
ATOM 8855 N N . LEU G 1 100 ? 45.898 51.332 460.042 1.00 34.73 211 LEU G N 1
ATOM 8856 C CA . LEU G 1 100 ? 45.605 49.987 460.517 1.00 29.55 211 LEU G CA 1
ATOM 8857 C C . LEU G 1 100 ? 46.436 48.978 459.736 1.00 38.17 211 LEU G C 1
ATOM 8858 O O . LEU G 1 100 ? 46.416 48.974 458.499 1.00 36.52 211 LEU G O 1
ATOM 8863 N N . ILE G 1 101 ? 47.157 48.126 460.459 1.00 33.48 212 ILE G N 1
ATOM 8864 C CA . ILE G 1 101 ? 47.918 47.027 459.875 1.00 32.18 212 ILE G CA 1
ATOM 8865 C C . ILE G 1 101 ? 47.119 45.748 460.073 1.00 30.82 212 ILE G C 1
ATOM 8866 O O . ILE G 1 101 ? 46.604 45.497 461.170 1.00 34.74 212 ILE G O 1
ATOM 8871 N N . HIS G 1 102 ? 47.005 44.936 459.025 1.00 33.48 213 HIS G N 1
ATOM 8872 C CA . HIS G 1 102 ? 46.310 43.667 459.183 1.00 31.73 213 HIS G CA 1
ATOM 8873 C C . HIS G 1 102 ? 46.758 42.686 458.111 1.00 33.00 213 HIS G C 1
ATOM 8874 O O . HIS G 1 102 ? 47.218 43.081 457.037 1.00 35.69 213 HIS G O 1
ATOM 8881 N N . CYS G 1 103 ? 46.637 41.400 458.437 1.00 34.71 214 CYS G N 1
ATOM 8882 C CA . CYS G 1 103 ? 46.746 40.328 457.455 1.00 33.55 214 CYS G CA 1
ATOM 8883 C C . CYS G 1 103 ? 45.429 39.555 457.446 1.00 34.04 214 CYS G C 1
ATOM 8884 O O . CYS G 1 103 ? 44.364 40.165 457.305 1.00 36.74 214 CYS G O 1
ATOM 8887 N N . ASN G 1 104 ? 45.469 38.228 457.582 1.00 35.00 215 ASN G N 1
ATOM 8888 C CA . ASN G 1 104 ? 44.226 37.462 457.641 1.00 37.33 215 ASN G CA 1
ATOM 8889 C C . ASN G 1 104 ? 43.675 37.413 459.063 1.00 38.68 215 ASN G C 1
ATOM 8890 O O . ASN G 1 104 ? 42.533 37.816 459.313 1.00 36.95 215 ASN G O 1
ATOM 8895 N N . ARG G 1 105 ? 44.483 36.950 460.016 1.00 36.69 216 ARG G N 1
ATOM 8896 C CA . ARG G 1 105 ? 44.066 36.864 461.410 1.00 35.97 216 ARG G CA 1
ATOM 8897 C C . ARG G 1 105 ? 44.794 37.841 462.322 1.00 35.02 216 ARG G C 1
ATOM 8898 O O . ARG G 1 105 ? 44.502 37.877 463.522 1.00 39.55 216 ARG G O 1
ATOM 8906 N N . GLY G 1 106 ? 45.723 38.632 461.795 1.00 32.45 217 GLY G N 1
ATOM 8907 C CA . GLY G 1 106 ? 46.436 39.579 462.626 1.00 33.43 217 GLY G CA 1
ATOM 8908 C C . GLY G 1 106 ? 47.412 38.946 463.584 1.00 35.60 217 GLY G C 1
ATOM 8909 O O . GLY G 1 106 ? 47.734 39.543 464.613 1.00 33.44 217 GLY G O 1
ATOM 8910 N N . LYS G 1 107 ? 47.894 37.746 463.273 1.00 33.99 218 LYS G N 1
ATOM 8911 C CA . LYS G 1 107 ? 48.759 36.987 464.162 1.00 30.66 218 LYS G CA 1
ATOM 8912 C C . LYS G 1 107 ? 50.195 36.901 463.667 1.00 37.15 218 LYS G C 1
ATOM 8913 O O . LYS G 1 107 ? 51.122 37.275 464.392 1.00 32.31 218 LYS G O 1
ATOM 8919 N N . HIS G 1 108 ? 50.407 36.431 462.435 1.00 37.26 219 HIS G N 1
ATOM 8920 C CA . HIS G 1 108 ? 51.748 36.088 461.978 1.00 37.30 219 HIS G CA 1
ATOM 8921 C C . HIS G 1 108 ? 52.430 37.265 461.294 1.00 37.80 219 HIS G C 1
ATOM 8922 O O . HIS G 1 108 ? 53.307 37.906 461.882 1.00 37.02 219 HIS G O 1
ATOM 8929 N N . ARG G 1 109 ? 52.033 37.553 460.052 1.00 36.27 220 ARG G N 1
ATOM 8930 C CA . ARG G 1 109 ? 52.659 38.640 459.308 1.00 33.45 220 ARG G CA 1
ATOM 8931 C C . ARG G 1 109 ? 52.464 39.973 460.017 1.00 36.94 220 ARG G C 1
ATOM 8932 O O . ARG G 1 109 ? 53.397 40.782 460.100 1.00 36.33 220 ARG G O 1
ATOM 8940 N N . THR G 1 110 ? 51.256 40.232 460.518 1.00 35.39 221 THR G N 1
ATOM 8941 C CA . THR G 1 110 ? 51.043 41.424 461.330 1.00 36.72 221 THR G CA 1
ATOM 8942 C C . THR G 1 110 ? 51.951 41.402 462.552 1.00 34.81 221 THR G C 1
ATOM 8943 O O . THR G 1 110 ? 52.602 42.401 462.877 1.00 36.76 221 THR G O 1
ATOM 8947 N N . GLY G 1 111 ? 52.021 40.257 463.232 1.00 34.33 222 GLY G N 1
ATOM 8948 C CA . GLY G 1 111 ? 52.818 40.179 464.445 1.00 36.14 222 GLY G CA 1
ATOM 8949 C C . GLY G 1 111 ? 54.295 40.401 464.186 1.00 38.46 222 GLY G C 1
ATOM 8950 O O . GLY G 1 111 ? 54.990 41.023 464.994 1.00 37.17 222 GLY G O 1
ATOM 8951 N N . CYS G 1 112 ? 54.795 39.895 463.058 1.00 38.77 223 CYS G N 1
ATOM 8952 C CA . CYS G 1 112 ? 56.204 40.084 462.733 1.00 39.00 223 CYS G CA 1
ATOM 8953 C C . CYS G 1 112 ? 56.521 41.554 462.498 1.00 37.23 223 CYS G C 1
ATOM 8954 O O . CYS G 1 112 ? 57.527 42.068 462.999 1.00 42.98 223 CYS G O 1
ATOM 8957 N N . LEU G 1 113 ? 55.670 42.251 461.745 1.00 40.97 224 LEU G N 1
ATOM 8958 C CA . LEU G 1 113 ? 55.897 43.670 461.493 1.00 38.41 224 LEU G CA 1
ATOM 8959 C C . LEU G 1 113 ? 55.820 44.477 462.783 1.00 36.53 224 LEU G C 1
ATOM 8960 O O . LEU G 1 113 ? 56.667 45.341 463.038 1.00 36.43 224 LEU G O 1
ATOM 8965 N N . ILE G 1 114 ? 54.802 44.216 463.608 1.00 40.09 225 ILE G N 1
ATOM 8966 C CA . ILE G 1 114 ? 54.669 44.945 464.867 1.00 37.64 225 ILE G CA 1
ATOM 8967 C C . ILE G 1 114 ? 55.887 44.698 465.747 1.00 37.91 225 ILE G C 1
ATOM 8968 O O . ILE G 1 114 ? 56.384 45.611 466.419 1.00 38.66 225 ILE G O 1
ATOM 8973 N N . GLY G 1 115 ? 56.383 43.461 465.765 1.00 38.91 226 GLY G N 1
ATOM 8974 C CA . GLY G 1 115 ? 57.572 43.170 466.546 1.00 41.50 226 GLY G CA 1
ATOM 8975 C C . GLY G 1 115 ? 58.752 44.037 466.152 1.00 37.95 226 GLY G C 1
ATOM 8976 O O . GLY G 1 115 ? 59.538 44.457 467.005 1.00 38.50 226 GLY G O 1
ATOM 8977 N N . CYS G 1 116 ? 58.883 44.330 464.856 1.00 41.05 227 CYS G N 1
ATOM 8978 C CA . CYS G 1 116 ? 59.952 45.210 464.399 1.00 38.85 227 CYS G CA 1
ATOM 8979 C C . CYS G 1 116 ? 59.721 46.648 464.846 1.00 42.82 227 CYS G C 1
ATOM 8980 O O . CYS G 1 116 ? 60.684 47.370 465.123 1.00 42.08 227 CYS G O 1
ATOM 8983 N N . ILE G 1 117 ? 58.461 47.085 464.914 1.00 39.59 228 ILE G N 1
ATOM 8984 C CA . ILE G 1 117 ? 58.165 48.406 465.462 1.00 35.92 228 ILE G CA 1
ATOM 8985 C C . ILE G 1 117 ? 58.628 48.484 466.910 1.00 40.96 228 ILE G C 1
ATOM 8986 O O . ILE G 1 117 ? 59.273 49.455 467.324 1.00 41.36 228 ILE G O 1
ATOM 8991 N N . ARG G 1 118 ? 58.289 47.469 467.710 1.00 42.77 229 ARG G N 1
ATOM 8992 C CA . ARG G 1 118 ? 58.741 47.449 469.097 1.00 42.07 229 ARG G CA 1
ATOM 8993 C C . ARG G 1 118 ? 60.259 47.480 469.174 1.00 38.33 229 ARG G C 1
ATOM 8994 O O . ARG G 1 118 ? 60.826 48.085 470.090 1.00 40.74 229 ARG G O 1
ATOM 9002 N N . LYS G 1 119 ? 60.932 46.842 468.216 1.00 41.94 230 LYS G N 1
ATOM 9003 C CA . LYS G 1 119 ? 62.388 46.860 468.191 1.00 39.55 230 LYS G CA 1
ATOM 9004 C C . LYS G 1 119 ? 62.904 48.284 468.027 1.00 42.53 230 LYS G C 1
ATOM 9005 O O . LYS G 1 119 ? 63.901 48.670 468.647 1.00 45.24 230 LYS G O 1
ATOM 9011 N N . LEU G 1 120 ? 62.235 49.078 467.188 1.00 44.38 231 LEU G N 1
ATOM 9012 C CA . LEU G 1 120 ? 62.583 50.488 467.055 1.00 42.67 231 LEU G CA 1
ATOM 9013 C C . LEU G 1 120 ? 62.346 51.246 468.353 1.00 38.46 231 LEU G C 1
ATOM 9014 O O . LEU G 1 120 ? 63.056 52.215 468.643 1.00 44.54 231 LEU G O 1
ATOM 9019 N N . GLN G 1 121 ? 61.350 50.833 469.137 1.00 38.92 232 GLN G N 1
ATOM 9020 C CA . GLN G 1 121 ? 61.090 51.440 470.437 1.00 38.87 232 GLN G CA 1
ATOM 9021 C C . GLN G 1 121 ? 62.039 50.951 471.523 1.00 41.06 232 GLN G C 1
ATOM 9022 O O . GLN G 1 121 ? 61.909 51.383 472.674 1.00 40.65 232 GLN G O 1
ATOM 9028 N N . ASN G 1 122 ? 62.975 50.063 471.189 1.00 39.52 233 ASN G N 1
ATOM 9029 C CA . ASN G 1 122 ? 63.961 49.541 472.130 1.00 49.40 233 ASN G CA 1
ATOM 9030 C C . ASN G 1 122 ? 63.322 48.708 473.238 1.00 46.45 233 ASN G C 1
ATOM 9031 O O . ASN G 1 122 ? 63.853 48.634 474.348 1.00 46.56 233 ASN G O 1
ATOM 9036 N N . TRP G 1 123 ? 62.193 48.062 472.956 1.00 41.74 234 TRP G N 1
ATOM 9037 C CA . TRP G 1 123 ? 61.649 47.092 473.895 1.00 42.34 234 TRP G CA 1
ATOM 9038 C C . TRP G 1 123 ? 62.574 45.886 474.000 1.00 39.82 234 TRP G C 1
ATOM 9039 O O . TRP G 1 123 ? 63.254 45.508 473.044 1.00 37.01 234 TRP G O 1
ATOM 9050 N N . SER G 1 124 ? 62.582 45.272 475.177 1.00 41.23 235 SER G N 1
ATOM 9051 C CA . SER G 1 124 ? 63.280 44.009 475.347 1.00 40.11 235 SER G CA 1
ATOM 9052 C C . SER G 1 124 ? 62.647 42.943 474.462 1.00 39.02 235 SER G C 1
ATOM 9053 O O . SER G 1 124 ? 61.437 42.940 474.225 1.00 39.10 235 SER G O 1
ATOM 9056 N N . LEU G 1 125 ? 63.478 42.026 473.963 1.00 37.01 236 LEU G N 1
ATOM 9057 C CA . LEU G 1 125 ? 62.944 40.942 473.148 1.00 39.99 236 LEU G CA 1
ATOM 9058 C C . LEU G 1 125 ? 61.939 40.112 473.930 1.00 38.50 236 LEU G C 1
ATOM 9059 O O . LEU G 1 125 ? 60.967 39.610 473.354 1.00 38.81 236 LEU G O 1
ATOM 9064 N N . THR G 1 126 ? 62.158 39.950 475.235 1.00 36.34 237 THR G N 1
ATOM 9065 C CA . THR G 1 126 ? 61.215 39.209 476.062 1.00 33.90 237 THR G CA 1
ATOM 9066 C C . THR G 1 126 ? 59.803 39.754 475.897 1.00 33.16 237 THR G C 1
ATOM 9067 O O . THR G 1 126 ? 58.847 38.996 475.703 1.00 32.50 237 THR G O 1
ATOM 9079 N N . ILE G 1 128 ? 58.694 41.990 473.560 1.00 38.47 239 ILE G N 1
ATOM 9080 C CA . ILE G 1 128 ? 58.262 41.939 472.166 1.00 34.67 239 ILE G CA 1
ATOM 9081 C C . ILE G 1 128 ? 57.663 40.572 471.865 1.00 32.00 239 ILE G C 1
ATOM 9082 O O . ILE G 1 128 ? 56.545 40.461 471.347 1.00 37.57 239 ILE G O 1
ATOM 9087 N N . PHE G 1 129 ? 58.395 39.509 472.205 1.00 30.08 240 PHE G N 1
ATOM 9088 C CA . PHE G 1 129 ? 57.914 38.156 471.948 1.00 34.25 240 PHE G CA 1
ATOM 9089 C C . PHE G 1 129 ? 56.672 37.842 472.772 1.00 33.77 240 PHE G C 1
ATOM 9090 O O . PHE G 1 129 ? 55.769 37.142 472.301 1.00 32.10 240 PHE G O 1
ATOM 9098 N N . ASP G 1 130 ? 56.611 38.339 474.006 1.00 32.21 241 ASP G N 1
ATOM 9099 C CA . ASP G 1 130 ? 55.438 38.084 474.833 1.00 35.96 241 ASP G CA 1
ATOM 9100 C C . ASP G 1 130 ? 54.197 38.750 474.257 1.00 32.16 241 ASP G C 1
ATOM 9101 O O . ASP G 1 130 ? 53.114 38.153 474.245 1.00 30.13 241 ASP G O 1
ATOM 9106 N N . GLU G 1 131 ? 54.330 39.989 473.781 1.00 33.81 242 GLU G N 1
ATOM 9107 C CA . GLU G 1 131 ? 53.202 40.647 473.134 1.00 34.85 242 GLU G CA 1
ATOM 9108 C C . GLU G 1 131 ? 52.824 39.926 471.848 1.00 34.70 242 GLU G C 1
ATOM 9109 O O . GLU G 1 131 ? 51.637 39.705 471.579 1.00 33.91 242 GLU G O 1
ATOM 9115 N N . TYR G 1 132 ? 53.822 39.540 471.050 1.00 32.99 243 TYR G N 1
ATOM 9116 C CA . TYR G 1 132 ? 53.548 38.801 469.823 1.00 31.50 243 TYR G CA 1
ATOM 9117 C C . TYR G 1 132 ? 52.736 37.548 470.111 1.00 35.23 243 TYR G C 1
ATOM 9118 O O . TYR G 1 132 ? 51.774 37.240 469.395 1.00 32.76 243 TYR G O 1
ATOM 9127 N N . ARG G 1 133 ? 53.122 36.802 471.148 1.00 36.58 244 ARG G N 1
ATOM 9128 C CA . ARG G 1 133 ? 52.460 35.540 471.453 1.00 27.44 244 ARG G CA 1
ATOM 9129 C C . ARG G 1 133 ? 51.063 35.759 472.018 1.00 30.70 244 ARG G C 1
ATOM 9130 O O . ARG G 1 133 ? 50.168 34.937 471.790 1.00 30.32 244 ARG G O 1
ATOM 9138 N N . ARG G 1 134 ? 50.855 36.846 472.764 1.00 34.95 245 ARG G N 1
ATOM 9139 C CA . ARG G 1 134 ? 49.514 37.151 473.250 1.00 33.36 245 ARG G CA 1
ATOM 9140 C C . ARG G 1 134 ? 48.550 37.328 472.084 1.00 33.75 245 ARG G C 1
ATOM 9141 O O . ARG G 1 134 ? 47.415 36.838 472.124 1.00 36.79 245 ARG G O 1
ATOM 9149 N N . PHE G 1 135 ? 48.992 38.009 471.027 1.00 34.45 246 PHE G N 1
ATOM 9150 C CA . PHE G 1 135 ? 48.143 38.213 469.859 1.00 32.83 246 PHE G CA 1
ATOM 9151 C C . PHE G 1 135 ? 48.088 36.985 468.960 1.00 31.13 246 PHE G C 1
ATOM 9152 O O . PHE G 1 135 ? 47.056 36.736 468.328 1.00 33.36 246 PHE G O 1
ATOM 9160 N N . ALA G 1 136 ? 49.170 36.212 468.887 1.00 35.71 247 ALA G N 1
ATOM 9161 C CA . ALA G 1 136 ? 49.238 35.075 467.979 1.00 38.58 247 ALA G CA 1
ATOM 9162 C C . ALA G 1 136 ? 48.670 33.798 468.580 1.00 39.24 247 ALA G C 1
ATOM 9163 O O . ALA G 1 136 ? 48.418 32.843 467.838 1.00 41.35 247 ALA G O 1
ATOM 9165 N N . PHE G 1 137 ? 48.455 33.765 469.890 1.00 44.01 248 PHE G N 1
ATOM 9166 C CA . PHE G 1 137 ? 48.014 32.545 470.546 1.00 44.44 248 PHE G CA 1
ATOM 9167 C C . PHE G 1 137 ? 46.721 32.031 469.918 1.00 41.64 248 PHE G C 1
ATOM 9168 O O . PHE G 1 137 ? 45.805 32.818 469.653 1.00 44.05 248 PHE G O 1
ATOM 9176 N N . PRO G 1 138 ? 46.599 30.714 469.679 1.00 46.37 249 PRO G N 1
ATOM 9177 C CA . PRO G 1 138 ? 47.541 29.619 469.952 1.00 48.19 249 PRO G CA 1
ATOM 9178 C C . PRO G 1 138 ? 48.514 29.298 468.808 1.00 53.46 249 PRO G C 1
ATOM 9179 O O . PRO G 1 138 ? 49.168 28.261 468.843 1.00 62.65 249 PRO G O 1
ATOM 9183 N N . LYS G 1 139 ? 48.613 30.178 467.816 1.00 47.83 250 LYS G N 1
ATOM 9184 C CA . LYS G 1 139 ? 49.400 29.940 466.609 1.00 45.68 250 LYS G CA 1
ATOM 9185 C C . LYS G 1 139 ? 50.673 30.786 466.575 1.00 42.01 250 LYS G C 1
ATOM 9186 O O . LYS G 1 139 ? 51.047 31.335 465.538 1.00 45.12 250 LYS G O 1
ATOM 9192 N N . ALA G 1 140 ? 51.356 30.891 467.713 1.00 41.91 251 ALA G N 1
ATOM 9193 C CA . ALA G 1 140 ? 52.648 31.564 467.756 1.00 36.15 251 ALA G CA 1
ATOM 9194 C C . ALA G 1 140 ? 53.677 30.776 466.954 1.00 40.63 251 ALA G C 1
ATOM 9195 O O . ALA G 1 140 ? 53.812 29.561 467.124 1.00 40.09 251 ALA G O 1
ATOM 9197 N N . ARG G 1 141 ? 54.408 31.466 466.084 1.00 45.33 252 ARG G N 1
ATOM 9198 C CA . ARG G 1 141 ? 55.439 30.845 465.264 1.00 43.60 252 ARG G CA 1
ATOM 9199 C C . ARG G 1 141 ? 56.803 31.343 465.716 1.00 36.29 252 ARG G C 1
ATOM 9200 O O . ARG G 1 141 ? 57.031 32.554 465.797 1.00 37.55 252 ARG G O 1
ATOM 9208 N N . ALA G 1 142 ? 57.715 30.407 465.986 1.00 38.75 253 ALA G N 1
ATOM 9209 C CA . ALA G 1 142 ? 59.086 30.787 466.304 1.00 35.10 253 ALA G CA 1
ATOM 9210 C C . ALA G 1 142 ? 59.705 31.606 465.181 1.00 37.78 253 ALA G C 1
ATOM 9211 O O . ALA G 1 142 ? 60.474 32.541 465.434 1.00 42.63 253 ALA G O 1
ATOM 9213 N N . LEU G 1 143 ? 59.369 31.283 463.931 1.00 42.94 254 LEU G N 1
ATOM 9214 C CA . LEU G 1 143 ? 60.001 31.959 462.804 1.00 37.04 254 LEU G CA 1
ATOM 9215 C C . LEU G 1 143 ? 59.696 33.452 462.813 1.00 38.60 254 LEU G C 1
ATOM 9216 O O . LEU G 1 143 ? 60.582 34.272 462.546 1.00 41.47 254 LEU G O 1
ATOM 9221 N N . ASP G 1 144 ? 58.451 33.829 463.116 1.00 35.21 255 ASP G N 1
ATOM 9222 C CA . ASP G 1 144 ? 58.122 35.248 463.205 1.00 37.48 255 ASP G CA 1
ATOM 9223 C C . ASP G 1 144 ? 58.993 35.942 464.242 1.00 35.93 255 ASP G C 1
ATOM 9224 O O . ASP G 1 144 ? 59.462 37.065 464.021 1.00 35.31 255 ASP G O 1
ATOM 9229 N N . GLN G 1 145 ? 59.218 35.290 465.383 1.00 39.89 256 GLN G N 1
ATOM 9230 C CA . GLN G 1 145 ? 60.093 35.867 466.396 1.00 38.48 256 GLN G CA 1
ATOM 9231 C C . GLN G 1 145 ? 61.540 35.860 465.924 1.00 37.51 256 GLN G C 1
ATOM 9232 O O . GLN G 1 145 ? 62.295 36.799 466.198 1.00 36.56 256 GLN G O 1
ATOM 9238 N N . GLN G 1 146 ? 61.936 34.813 465.197 1.00 36.84 257 GLN G N 1
ATOM 9239 C CA . GLN G 1 146 ? 63.279 34.769 464.630 1.00 39.17 257 GLN G CA 1
ATOM 9240 C C . GLN G 1 146 ? 63.478 35.880 463.609 1.00 42.61 257 GLN G C 1
ATOM 9241 O O . GLN G 1 146 ? 64.545 36.504 463.563 1.00 37.97 257 GLN G O 1
ATOM 9247 N N . PHE G 1 147 ? 62.460 36.149 462.784 1.00 41.35 258 PHE G N 1
ATOM 9248 C CA . PHE G 1 147 ? 62.561 37.254 461.836 1.00 41.06 258 PHE G CA 1
ATOM 9249 C C . PHE G 1 147 ? 62.729 38.577 462.568 1.00 40.47 258 PHE G C 1
ATOM 9250 O O . PHE G 1 147 ? 63.537 39.422 462.164 1.00 45.61 258 PHE G O 1
ATOM 9258 N N . ILE G 1 148 ? 61.973 38.775 463.650 1.00 41.93 259 ILE G N 1
ATOM 9259 C CA . ILE G 1 148 ? 62.125 39.979 464.464 1.00 41.60 259 ILE G CA 1
ATOM 9260 C C . ILE G 1 148 ? 63.532 40.053 465.040 1.00 44.90 259 ILE G C 1
ATOM 9261 O O . ILE G 1 148 ? 64.179 41.107 465.017 1.00 50.35 259 ILE G O 1
ATOM 9266 N N . GLU G 1 149 ? 64.024 38.932 465.573 1.00 44.45 260 GLU G N 1
ATOM 9267 C CA . GLU G 1 149 ? 65.329 38.934 466.225 1.00 45.58 260 GLU G CA 1
ATOM 9268 C C . GLU G 1 149 ? 66.435 39.289 465.241 1.00 44.38 260 GLU G C 1
ATOM 9269 O O . GLU G 1 149 ? 67.359 40.037 465.579 1.00 45.23 260 GLU G O 1
ATOM 9283 N N . TYR G 1 151 ? 66.097 40.814 462.172 1.00 47.80 262 TYR G N 1
ATOM 9284 C CA . TYR G 1 151 ? 65.864 41.961 461.305 1.00 50.94 262 TYR G CA 1
ATOM 9285 C C . TYR G 1 151 ? 66.919 43.029 461.549 1.00 50.25 262 TYR G C 1
ATOM 9286 O O . TYR G 1 151 ? 67.038 43.554 462.659 1.00 46.26 262 TYR G O 1
ATOM 9295 N N . ASP G 1 152 ? 67.672 43.363 460.503 1.00 55.84 263 ASP G N 1
ATOM 9296 C CA . ASP G 1 152 ? 68.651 44.441 460.573 1.00 56.37 263 ASP G CA 1
ATOM 9297 C C . ASP G 1 152 ? 67.929 45.753 460.296 1.00 51.95 263 ASP G C 1
ATOM 9298 O O . ASP G 1 152 ? 67.506 46.012 459.165 1.00 52.65 263 ASP G O 1
ATOM 9303 N N . ASP G 1 153 ? 67.786 46.582 461.330 1.00 52.87 264 ASP G N 1
ATOM 9304 C CA . ASP G 1 153 ? 67.022 47.818 461.241 1.00 59.37 264 ASP G CA 1
ATOM 9305 C C . ASP G 1 153 ? 67.908 49.034 461.001 1.00 58.23 264 ASP G C 1
ATOM 9306 O O . ASP G 1 153 ? 67.477 50.166 461.244 1.00 62.31 264 ASP G O 1
ATOM 9311 N N . ASP G 1 154 ? 69.144 48.823 460.544 1.00 60.80 265 ASP G N 1
ATOM 9312 C CA . ASP G 1 154 ? 70.004 49.950 460.196 1.00 68.21 265 ASP G CA 1
ATOM 9313 C C . ASP G 1 154 ? 69.388 50.784 459.078 1.00 61.34 265 ASP G C 1
ATOM 9314 O O . ASP G 1 154 ? 69.381 52.019 459.142 1.00 58.57 265 ASP G O 1
ATOM 9319 N N . GLU G 1 155 ? 68.867 50.126 458.039 1.00 61.71 266 GLU G N 1
ATOM 9320 C CA . GLU G 1 155 ? 68.337 50.853 456.889 1.00 61.40 266 GLU G CA 1
ATOM 9321 C C . GLU G 1 155 ? 67.115 51.683 457.271 1.00 59.84 266 GLU G C 1
ATOM 9322 O O . GLU G 1 155 ? 67.037 52.872 456.942 1.00 60.81 266 GLU G O 1
ATOM 9328 N N . ILE G 1 156 ? 66.143 51.078 457.961 1.00 64.85 267 ILE G N 1
ATOM 9329 C CA . ILE G 1 156 ? 64.907 51.801 458.256 1.00 61.12 267 ILE G CA 1
ATOM 9330 C C . ILE G 1 156 ? 65.155 52.953 459.222 1.00 58.73 267 ILE G C 1
ATOM 9331 O O . ILE G 1 156 ? 64.533 54.015 459.109 1.00 60.75 267 ILE G O 1
ATOM 9336 N N . LYS G 1 157 ? 66.056 52.771 460.187 1.00 55.57 268 LYS G N 1
ATOM 9337 C CA . LYS G 1 157 ? 66.382 53.877 461.081 1.00 61.94 268 LYS G CA 1
ATOM 9338 C C . LYS G 1 157 ? 67.101 54.984 460.329 1.00 64.93 268 LYS G C 1
ATOM 9339 O O . LYS G 1 157 ? 66.927 56.167 460.650 1.00 58.02 268 LYS G O 1
ATOM 9345 N N . ARG G 1 158 ? 67.922 54.622 459.341 1.00 60.80 269 ARG G N 1
ATOM 9346 C CA . ARG G 1 158 ? 68.508 55.632 458.470 1.00 62.55 269 ARG G CA 1
ATOM 9347 C C . ARG G 1 158 ? 67.408 56.438 457.794 1.00 61.73 269 ARG G C 1
ATOM 9348 O O . ARG G 1 158 ? 67.437 57.674 457.781 1.00 63.53 269 ARG G O 1
ATOM 9356 N N . ILE G 1 159 ? 66.425 55.740 457.223 1.00 61.74 270 ILE G N 1
ATOM 9357 C CA . ILE G 1 159 ? 65.310 56.406 456.559 1.00 57.06 270 ILE G CA 1
ATOM 9358 C C . ILE G 1 159 ? 64.505 57.212 457.569 1.00 60.19 270 ILE G C 1
ATOM 9359 O O . ILE G 1 159 ? 64.130 58.363 457.317 1.00 63.10 270 ILE G O 1
ATOM 9364 N N . ALA G 1 160 ? 64.235 56.619 458.735 1.00 63.80 271 ALA G N 1
ATOM 9365 C CA . ALA G 1 160 ? 63.397 57.285 459.726 1.00 63.69 271 ALA G CA 1
ATOM 9366 C C . ALA G 1 160 ? 64.095 58.516 460.281 1.00 61.61 271 ALA G C 1
ATOM 9367 O O . ALA G 1 160 ? 63.471 59.568 460.462 1.00 66.16 271 ALA G O 1
ATOM 9369 N N . SER G 1 161 ? 65.391 58.390 460.562 1.00 65.10 272 SER G N 1
ATOM 9370 C CA . SER G 1 161 ? 66.174 59.505 461.072 1.00 68.26 272 SER G CA 1
ATOM 9371 C C . SER G 1 161 ? 66.256 60.641 460.063 1.00 65.89 272 SER G C 1
ATOM 9372 O O . SER G 1 161 ? 66.116 61.817 460.426 1.00 57.31 272 SER G O 1
ATOM 9375 N N . LYS G 1 162 ? 66.454 60.301 458.787 1.00 67.70 273 LYS G N 1
ATOM 9376 C CA . LYS G 1 162 ? 66.495 61.304 457.733 1.00 62.31 273 LYS G CA 1
ATOM 9377 C C . LYS G 1 162 ? 65.260 62.180 457.787 1.00 62.93 273 LYS G C 1
ATOM 9378 O O . LYS G 1 162 ? 65.327 63.392 457.552 1.00 65.85 273 LYS G O 1
ATOM 9384 N N . ASN G 1 163 ? 64.114 61.572 458.068 1.00 68.41 274 ASN G N 1
ATOM 9385 C CA . ASN G 1 163 ? 62.866 62.296 458.244 1.00 67.75 274 ASN G CA 1
ATOM 9386 C C . ASN G 1 163 ? 62.856 62.710 459.712 1.00 68.78 274 ASN G C 1
ATOM 9387 O O . ASN G 1 163 ? 63.877 63.196 460.210 1.00 70.01 274 ASN G O 1
ATOM 9392 N N . ASN G 1 164 ? 61.756 62.524 460.435 1.00 65.97 275 ASN G N 1
ATOM 9393 C CA . ASN G 1 164 ? 61.779 62.835 461.863 1.00 70.50 275 ASN G CA 1
ATOM 9394 C C . ASN G 1 164 ? 60.790 61.930 462.588 1.00 75.58 275 ASN G C 1
ATOM 9395 O O . ASN G 1 164 ? 60.064 62.365 463.490 1.00 76.92 275 ASN G O 1
ATOM 9400 N N . TRP G 1 165 ? 60.762 60.655 462.192 1.00 72.61 276 TRP G N 1
ATOM 9401 C CA . TRP G 1 165 ? 59.764 59.708 462.670 1.00 68.53 276 TRP G CA 1
ATOM 9402 C C . TRP G 1 165 ? 60.087 59.115 464.037 1.00 65.39 276 TRP G C 1
ATOM 9403 O O . TRP G 1 165 ? 59.162 58.717 464.750 1.00 74.42 276 TRP G O 1
ATOM 9414 N N . LEU G 1 166 ? 61.361 59.034 464.432 1.00 75.21 277 LEU G N 1
ATOM 9415 C CA . LEU G 1 166 ? 61.656 58.505 465.757 1.00 72.02 277 LEU G CA 1
ATOM 9416 C C . LEU G 1 166 ? 61.876 59.652 466.729 1.00 68.51 277 LEU G C 1
ATOM 9417 O O . LEU G 1 166 ? 62.277 60.749 466.326 1.00 75.06 277 LEU G O 1
ATOM 9422 N N . PRO G 1 167 ? 61.625 59.446 468.032 1.00 73.74 278 PRO G N 1
ATOM 9423 C CA . PRO G 1 167 ? 61.032 58.304 468.740 1.00 70.25 278 PRO G CA 1
ATOM 9424 C C . PRO G 1 167 ? 59.527 58.231 468.551 1.00 74.40 278 PRO G C 1
ATOM 9425 O O . PRO G 1 167 ? 58.884 59.255 468.320 1.00 75.71 278 PRO G O 1
ATOM 9429 N N . LEU G 1 168 ? 58.968 57.031 468.627 1.00 71.44 279 LEU G N 1
ATOM 9430 C CA . LEU G 1 168 ? 57.522 56.884 468.569 1.00 64.35 279 LEU G CA 1
ATOM 9431 C C . LEU G 1 168 ? 56.905 57.409 469.858 1.00 56.63 279 LEU G C 1
ATOM 9432 O O . LEU G 1 168 ? 57.363 57.083 470.956 1.00 63.96 279 LEU G O 1
ATOM 9437 N N . GLN G 1 169 ? 55.870 58.227 469.722 1.00 53.97 280 GLN G N 1
ATOM 9438 C CA . GLN G 1 169 ? 55.207 58.863 470.849 1.00 55.67 280 GLN G CA 1
ATOM 9439 C C . GLN G 1 169 ? 53.843 58.224 471.063 1.00 59.42 280 GLN G C 1
ATOM 9440 O O . GLN G 1 169 ? 53.124 57.932 470.102 1.00 61.30 280 GLN G O 1
ATOM 9446 N N . TRP G 1 170 ? 53.492 58.013 472.326 1.00 56.86 281 TRP G N 1
ATOM 9447 C CA . TRP G 1 170 ? 52.196 57.448 472.682 1.00 53.53 281 TRP G CA 1
ATOM 9448 C C . TRP G 1 170 ? 51.115 58.523 472.677 1.00 51.44 281 TRP G C 1
ATOM 9449 O O . TRP G 1 170 ? 50.806 59.114 473.711 1.00 57.49 281 TRP G O 1
ATOM 9460 N N . SER H 1 4 ? 37.702 -2.417 472.150 1.00 54.08 115 SER H N 1
ATOM 9461 C CA . SER H 1 4 ? 37.395 -1.310 473.049 1.00 57.39 115 SER H CA 1
ATOM 9462 C C . SER H 1 4 ? 36.344 -0.389 472.444 1.00 53.99 115 SER H C 1
ATOM 9463 O O . SER H 1 4 ? 36.225 -0.275 471.224 1.00 59.81 115 SER H O 1
ATOM 9466 N N . VAL H 1 5 ? 35.581 0.262 473.313 1.00 50.98 116 VAL H N 1
ATOM 9467 C CA . VAL H 1 5 ? 34.639 1.292 472.893 1.00 50.65 116 VAL H CA 1
ATOM 9468 C C . VAL H 1 5 ? 35.412 2.568 472.595 1.00 43.89 116 VAL H C 1
ATOM 9469 O O . VAL H 1 5 ? 36.229 3.017 473.408 1.00 45.28 116 VAL H O 1
ATOM 9473 N N . ILE H 1 6 ? 35.161 3.154 471.429 1.00 41.82 117 ILE H N 1
ATOM 9474 C CA . ILE H 1 6 ? 35.860 4.369 471.020 1.00 42.82 117 ILE H CA 1
ATOM 9475 C C . ILE H 1 6 ? 34.846 5.384 470.507 1.00 41.66 117 ILE H C 1
ATOM 9476 O O . ILE H 1 6 ? 34.438 5.306 469.339 1.00 37.92 117 ILE H O 1
ATOM 9481 N N . PRO H 1 7 ? 34.411 6.344 471.317 1.00 40.63 118 PRO H N 1
ATOM 9482 C CA . PRO H 1 7 ? 33.576 7.421 470.792 1.00 39.49 118 PRO H CA 1
ATOM 9483 C C . PRO H 1 7 ? 34.373 8.290 469.837 1.00 37.79 118 PRO H C 1
ATOM 9484 O O . PRO H 1 7 ? 35.610 8.331 469.912 1.00 37.11 118 PRO H O 1
ATOM 9488 N N . PRO H 1 8 ? 33.718 8.989 468.917 1.00 35.75 119 PRO H N 1
ATOM 9489 C CA . PRO H 1 8 ? 34.463 9.920 468.067 1.00 35.54 119 PRO H CA 1
ATOM 9490 C C . PRO H 1 8 ? 35.099 11.019 468.905 1.00 35.53 119 PRO H C 1
ATOM 9491 O O . PRO H 1 8 ? 34.546 11.452 469.918 1.00 39.76 119 PRO H O 1
ATOM 9495 N N . GLU H 1 9 ? 36.288 11.448 468.488 1.00 37.09 120 GLU H N 1
ATOM 9496 C CA . GLU H 1 9 ? 36.953 12.571 469.134 1.00 40.62 120 GLU H CA 1
ATOM 9497 C C . GLU H 1 9 ? 35.995 13.753 469.230 1.00 36.42 120 GLU H C 1
ATOM 9498 O O . GLU H 1 9 ? 35.244 14.042 468.296 1.00 38.84 120 GLU H O 1
ATOM 9504 N N . ASN H 1 10 ? 36.008 14.420 470.382 1.00 35.50 121 ASN H N 1
ATOM 9505 C CA . ASN H 1 10 ? 35.176 15.588 470.657 1.00 35.61 121 ASN H CA 1
ATOM 9506 C C . ASN H 1 10 ? 33.697 15.241 470.764 1.00 33.45 121 ASN H C 1
ATOM 9507 O O . ASN H 1 10 ? 32.840 16.119 470.613 1.00 33.90 121 ASN H O 1
ATOM 9512 N N . PHE H 1 11 ? 33.375 13.977 471.025 1.00 31.29 122 PHE H N 1
ATOM 9513 C CA . PHE H 1 11 ? 31.992 13.583 471.241 1.00 36.52 122 PHE H CA 1
ATOM 9514 C C . PHE H 1 11 ? 31.495 14.094 472.589 1.00 37.53 122 PHE H C 1
ATOM 9515 O O . PHE H 1 11 ? 32.237 14.136 473.573 1.00 34.46 122 PHE H O 1
ATOM 9523 N N . SER H 1 12 ? 30.215 14.458 472.639 1.00 36.98 123 SER H N 1
ATOM 9524 C CA . SER H 1 12 ? 29.610 14.811 473.915 1.00 35.87 123 SER H CA 1
ATOM 9525 C C . SER H 1 12 ? 28.097 14.844 473.780 1.00 38.14 123 SER H C 1
ATOM 9526 O O . SER H 1 12 ? 27.556 15.112 472.704 1.00 37.74 123 SER H O 1
ATOM 9529 N N . HIS H 1 13 ? 27.431 14.555 474.892 1.00 46.21 124 HIS H N 1
ATOM 9530 C CA . HIS H 1 13 ? 26.014 14.842 475.036 1.00 42.71 124 HIS H CA 1
ATOM 9531 C C . HIS H 1 13 ? 25.801 16.352 475.076 1.00 38.50 124 HIS H C 1
ATOM 9532 O O . HIS H 1 13 ? 26.627 17.094 475.615 1.00 34.80 124 HIS H O 1
ATOM 9539 N N . VAL H 1 14 ? 24.703 16.811 474.477 1.00 38.70 125 VAL H N 1
ATOM 9540 C CA . VAL H 1 14 ? 24.357 18.230 474.497 1.00 36.04 125 VAL H CA 1
ATOM 9541 C C . VAL H 1 14 ? 23.185 18.425 475.451 1.00 41.28 125 VAL H C 1
ATOM 9542 O O . VAL H 1 14 ? 23.322 19.055 476.506 1.00 39.22 125 VAL H O 1
ATOM 9546 N N . VAL H 1 15 ? 22.023 17.894 475.082 1.00 41.89 126 VAL H N 1
ATOM 9547 C CA . VAL H 1 15 ? 20.841 17.951 475.933 1.00 42.48 126 VAL H CA 1
ATOM 9548 C C . VAL H 1 15 ? 19.869 16.890 475.443 1.00 44.37 126 VAL H C 1
ATOM 9549 O O . VAL H 1 15 ? 19.743 16.654 474.239 1.00 41.74 126 VAL H O 1
ATOM 9553 N N . GLY H 1 16 ? 19.180 16.252 476.385 1.00 49.36 127 GLY H N 1
ATOM 9554 C CA . GLY H 1 16 ? 18.199 15.243 476.040 1.00 45.58 127 GLY H CA 1
ATOM 9555 C C . GLY H 1 16 ? 18.808 14.080 475.287 1.00 46.86 127 GLY H C 1
ATOM 9556 O O . GLY H 1 16 ? 19.598 13.313 475.845 1.00 52.51 127 GLY H O 1
ATOM 9557 N N . GLU H 1 17 ? 18.448 13.939 474.015 1.00 45.48 128 GLU H N 1
ATOM 9558 C CA . GLU H 1 17 ? 18.993 12.903 473.148 1.00 50.73 128 GLU H CA 1
ATOM 9559 C C . GLU H 1 17 ? 19.645 13.520 471.914 1.00 47.55 128 GLU H C 1
ATOM 9560 O O . GLU H 1 17 ? 19.573 12.979 470.808 1.00 49.88 128 GLU H O 1
ATOM 9566 N N . ILE H 1 18 ? 20.279 14.676 472.101 1.00 39.86 129 ILE H N 1
ATOM 9567 C CA . ILE H 1 18 ? 21.055 15.352 471.067 1.00 40.74 129 ILE H CA 1
ATOM 9568 C C . ILE H 1 18 ? 22.527 15.222 471.431 1.00 41.39 129 ILE H C 1
ATOM 9569 O O . ILE H 1 18 ? 22.912 15.483 472.578 1.00 43.06 129 ILE H O 1
ATOM 9574 N N . TYR H 1 19 ? 23.347 14.823 470.462 1.00 47.43 130 TYR H N 1
ATOM 9575 C CA . TYR H 1 19 ? 24.772 14.632 470.679 1.00 39.21 130 TYR H CA 1
ATOM 9576 C C . TYR H 1 19 ? 25.561 15.425 469.646 1.00 34.74 130 TYR H C 1
ATOM 9577 O O . TYR H 1 19 ? 25.031 15.841 468.613 1.00 36.02 130 TYR H O 1
ATOM 9586 N N . ARG H 1 20 ? 26.841 15.638 469.948 1.00 35.80 131 ARG H N 1
ATOM 9587 C CA . ARG H 1 20 ? 27.761 16.317 469.045 1.00 31.80 131 ARG H CA 1
ATOM 9588 C C . ARG H 1 20 ? 29.077 15.553 469.019 1.00 34.12 131 ARG H C 1
ATOM 9589 O O . ARG H 1 20 ? 29.446 14.902 469.999 1.00 36.61 131 ARG H O 1
ATOM 9597 N N . SER H 1 21 ? 29.787 15.638 467.898 1.00 31.07 132 SER H N 1
ATOM 9598 C CA . SER H 1 21 ? 31.092 14.995 467.775 1.00 29.35 132 SER H CA 1
ATOM 9599 C C . SER H 1 21 ? 31.738 15.437 466.468 1.00 35.24 132 SER H C 1
ATOM 9600 O O . SER H 1 21 ? 31.147 16.174 465.673 1.00 32.26 132 SER H O 1
ATOM 9603 N N . SER H 1 22 ? 32.976 14.990 466.270 1.00 35.21 133 SER H N 1
ATOM 9604 C CA . SER H 1 22 ? 33.645 15.087 464.984 1.00 35.83 133 SER H CA 1
ATOM 9605 C C . SER H 1 22 ? 33.095 14.028 464.027 1.00 35.05 133 SER H C 1
ATOM 9606 O O . SER H 1 22 ? 32.203 13.246 464.366 1.00 35.71 133 SER H O 1
ATOM 9609 N N . PHE H 1 23 ? 33.635 14.000 462.814 1.00 39.35 134 PHE H N 1
ATOM 9610 C CA . PHE H 1 23 ? 33.177 13.063 461.796 1.00 34.24 134 PHE H CA 1
ATOM 9611 C C . PHE H 1 23 ? 33.473 11.634 462.244 1.00 35.00 134 PHE H C 1
ATOM 9612 O O . PHE H 1 23 ? 34.649 11.291 462.435 1.00 35.42 134 PHE H O 1
ATOM 9620 N N . PRO H 1 24 ? 32.468 10.775 462.418 1.00 32.32 135 PRO H N 1
ATOM 9621 C CA . PRO H 1 24 ? 32.755 9.419 462.900 1.00 36.36 135 PRO H CA 1
ATOM 9622 C C . PRO H 1 24 ? 33.642 8.648 461.937 1.00 34.70 135 PRO H C 1
ATOM 9623 O O . PRO H 1 24 ? 33.567 8.807 460.717 1.00 43.65 135 PRO H O 1
ATOM 9627 N N . ARG H 1 25 ? 34.492 7.804 462.509 1.00 43.38 136 ARG H N 1
ATOM 9628 C CA . ARG H 1 25 ? 35.338 6.886 461.766 1.00 38.03 136 ARG H CA 1
ATOM 9629 C C . ARG H 1 25 ? 34.868 5.461 462.023 1.00 40.75 136 ARG H C 1
ATOM 9630 O O . ARG H 1 25 ? 34.057 5.201 462.916 1.00 46.65 136 ARG H O 1
ATOM 9638 N N . GLN H 1 26 ? 35.401 4.528 461.232 1.00 40.22 137 GLN H N 1
ATOM 9639 C CA . GLN H 1 26 ? 34.911 3.155 461.287 1.00 44.14 137 GLN H CA 1
ATOM 9640 C C . GLN H 1 26 ? 34.967 2.595 462.703 1.00 44.10 137 GLN H C 1
ATOM 9641 O O . GLN H 1 26 ? 34.023 1.936 463.154 1.00 43.78 137 GLN H O 1
ATOM 9647 N N . GLU H 1 27 ? 36.061 2.846 463.426 1.00 40.85 138 GLU H N 1
ATOM 9648 C CA . GLU H 1 27 ? 36.173 2.302 464.774 1.00 40.15 138 GLU H CA 1
ATOM 9649 C C . GLU H 1 27 ? 35.200 2.953 465.751 1.00 42.20 138 GLU H C 1
ATOM 9650 O O . GLU H 1 27 ? 35.073 2.470 466.881 1.00 39.42 138 GLU H O 1
ATOM 9656 N N . ASN H 1 28 ? 34.518 4.027 465.351 1.00 40.62 139 ASN H N 1
ATOM 9657 C CA . ASN H 1 28 ? 33.494 4.645 466.183 1.00 43.73 139 ASN H CA 1
ATOM 9658 C C . ASN H 1 28 ? 32.097 4.110 465.902 1.00 48.41 139 ASN H C 1
ATOM 9659 O O . ASN H 1 28 ? 31.173 4.406 466.668 1.00 49.11 139 ASN H O 1
ATOM 9664 N N . PHE H 1 29 ? 31.919 3.330 464.833 1.00 49.63 140 PHE H N 1
ATOM 9665 C CA . PHE H 1 29 ? 30.574 2.987 464.379 1.00 47.20 140 PHE H CA 1
ATOM 9666 C C . PHE H 1 29 ? 29.794 2.232 465.451 1.00 47.07 140 PHE H C 1
ATOM 9667 O O . PHE H 1 29 ? 28.627 2.543 465.716 1.00 48.83 140 PHE H O 1
ATOM 9675 N N . SER H 1 30 ? 30.420 1.234 466.081 1.00 46.78 141 SER H N 1
ATOM 9676 C CA . SER H 1 30 ? 29.702 0.429 467.065 1.00 43.61 141 SER H CA 1
ATOM 9677 C C . SER H 1 30 ? 29.278 1.259 468.267 1.00 54.27 141 SER H C 1
ATOM 9678 O O . SER H 1 30 ? 28.234 0.985 468.872 1.00 51.29 141 SER H O 1
ATOM 9681 N N . PHE H 1 31 ? 30.067 2.269 468.633 1.00 52.92 142 PHE H N 1
ATOM 9682 C CA . PHE H 1 31 ? 29.660 3.161 469.711 1.00 48.70 142 PHE H CA 1
ATOM 9683 C C . PHE H 1 31 ? 28.386 3.902 469.332 1.00 46.97 142 PHE H C 1
ATOM 9684 O O . PHE H 1 31 ? 27.446 4.003 470.128 1.00 52.04 142 PHE H O 1
ATOM 9692 N N . LEU H 1 32 ? 28.340 4.427 468.108 1.00 42.32 143 LEU H N 1
ATOM 9693 C CA . LEU H 1 32 ? 27.175 5.183 467.665 1.00 43.81 143 LEU H CA 1
ATOM 9694 C C . LEU H 1 32 ? 25.920 4.320 467.647 1.00 52.70 143 LEU H C 1
ATOM 9695 O O . LEU H 1 32 ? 24.825 4.798 467.968 1.00 54.63 143 LEU H O 1
ATOM 9700 N N . HIS H 1 33 ? 26.054 3.048 467.274 1.00 54.30 144 HIS H N 1
ATOM 9701 C CA . HIS H 1 33 ? 24.893 2.186 467.089 1.00 51.66 144 HIS H CA 1
ATOM 9702 C C . HIS H 1 33 ? 24.528 1.424 468.360 1.00 50.70 144 HIS H C 1
ATOM 9703 O O . HIS H 1 33 ? 23.363 1.418 468.767 1.00 48.04 144 HIS H O 1
ATOM 9710 N N . GLU H 1 34 ? 25.506 0.769 468.989 1.00 50.89 145 GLU H N 1
ATOM 9711 C CA . GLU H 1 34 ? 25.217 -0.085 470.135 1.00 43.65 145 GLU H CA 1
ATOM 9712 C C . GLU H 1 34 ? 25.099 0.698 471.438 1.00 52.59 145 GLU H C 1
ATOM 9713 O O . GLU H 1 34 ? 24.396 0.256 472.354 1.00 51.98 145 GLU H O 1
ATOM 9719 N N . ARG H 1 35 ? 25.775 1.843 471.554 1.00 51.11 146 ARG H N 1
ATOM 9720 C CA . ARG H 1 35 ? 25.781 2.613 472.795 1.00 48.75 146 ARG H CA 1
ATOM 9721 C C . ARG H 1 35 ? 24.841 3.814 472.758 1.00 49.34 146 ARG H C 1
ATOM 9722 O O . ARG H 1 35 ? 24.014 3.970 473.660 1.00 56.43 146 ARG H O 1
ATOM 9730 N N . LEU H 1 36 ? 24.942 4.672 471.742 1.00 49.31 147 LEU H N 1
ATOM 9731 C CA . LEU H 1 36 ? 24.017 5.794 471.646 1.00 46.82 147 LEU H CA 1
ATOM 9732 C C . LEU H 1 36 ? 22.662 5.379 471.098 1.00 53.58 147 LEU H C 1
ATOM 9733 O O . LEU H 1 36 ? 21.663 6.053 471.374 1.00 52.11 147 LEU H O 1
ATOM 9738 N N . LYS H 1 37 ? 22.605 4.293 470.328 1.00 52.63 148 LYS H N 1
ATOM 9739 C CA . LYS H 1 37 ? 21.354 3.829 469.734 1.00 51.57 148 LYS H CA 1
ATOM 9740 C C . LYS H 1 37 ? 20.733 4.933 468.881 1.00 51.38 148 LYS H C 1
ATOM 9741 O O . LYS H 1 37 ? 19.540 5.233 468.962 1.00 51.68 148 LYS H O 1
ATOM 9747 N N . LEU H 1 38 ? 21.579 5.539 468.050 1.00 45.95 149 LEU H N 1
ATOM 9748 C CA . LEU H 1 38 ? 21.167 6.648 467.205 1.00 50.38 149 LEU H CA 1
ATOM 9749 C C . LEU H 1 38 ? 20.025 6.256 466.278 1.00 51.85 149 LEU H C 1
ATOM 9750 O O . LEU H 1 38 ? 19.959 5.133 465.771 1.00 51.09 149 LEU H O 1
ATOM 9755 N N . LYS H 1 39 ? 19.121 7.208 466.068 1.00 48.29 150 LYS H N 1
ATOM 9756 C CA . LYS H 1 39 ? 18.127 7.154 465.008 1.00 49.23 150 LYS H CA 1
ATOM 9757 C C . LYS H 1 39 ? 18.517 7.985 463.797 1.00 52.62 150 LYS H C 1
ATOM 9758 O O . LYS H 1 39 ? 18.154 7.628 462.671 1.00 51.34 150 LYS H O 1
ATOM 9764 N N . SER H 1 40 ? 19.243 9.084 463.999 1.00 49.58 151 SER H N 1
ATOM 9765 C CA . SER H 1 40 ? 19.595 9.967 462.899 1.00 45.96 151 SER H CA 1
ATOM 9766 C C . SER H 1 40 ? 20.975 10.564 463.125 1.00 47.59 151 SER H C 1
ATOM 9767 O O . SER H 1 40 ? 21.518 10.537 464.232 1.00 40.54 151 SER H O 1
ATOM 9770 N N . ILE H 1 41 ? 21.537 11.097 462.042 1.00 44.11 152 ILE H N 1
ATOM 9771 C CA . ILE H 1 41 ? 22.741 11.915 462.074 1.00 40.12 152 ILE H CA 1
ATOM 9772 C C . ILE H 1 41 ? 22.480 13.138 461.211 1.00 41.44 152 ILE H C 1
ATOM 9773 O O . ILE H 1 41 ? 21.887 13.029 460.132 1.00 53.34 152 ILE H O 1
ATOM 9778 N N . LEU H 1 42 ? 22.914 14.300 461.683 1.00 45.71 153 LEU H N 1
ATOM 9779 C CA . LEU H 1 42 ? 22.899 15.518 460.882 1.00 44.44 153 LEU H CA 1
ATOM 9780 C C . LEU H 1 42 ? 24.343 15.922 460.618 1.00 43.23 153 LEU H C 1
ATOM 9781 O O . LEU H 1 42 ? 25.077 16.263 461.552 1.00 43.33 153 LEU H O 1
ATOM 9786 N N . VAL H 1 43 ? 24.748 15.877 459.352 1.00 40.71 154 VAL H N 1
ATOM 9787 C CA . VAL H 1 43 ? 26.070 16.324 458.934 1.00 41.92 154 VAL H CA 1
ATOM 9788 C C . VAL H 1 43 ? 25.925 17.721 458.349 1.00 42.60 154 VAL H C 1
ATOM 9789 O O . VAL H 1 43 ? 24.993 17.990 457.581 1.00 50.35 154 VAL H O 1
ATOM 9793 N N . LEU H 1 44 ? 26.835 18.621 458.724 1.00 45.49 155 LEU H N 1
ATOM 9794 C CA . LEU H 1 44 ? 26.718 20.031 458.372 1.00 47.38 155 LEU H CA 1
ATOM 9795 C C . LEU H 1 44 ? 27.704 20.463 457.299 1.00 48.03 155 LEU H C 1
ATOM 9796 O O . LEU H 1 44 ? 27.893 21.668 457.098 1.00 49.87 155 LEU H O 1
ATOM 9801 N N . ILE H 1 45 ? 28.327 19.523 456.597 1.00 42.17 156 ILE H N 1
ATOM 9802 C CA . ILE H 1 45 ? 29.260 19.874 455.531 1.00 51.04 156 ILE H CA 1
ATOM 9803 C C . ILE H 1 45 ? 28.608 19.470 454.214 1.00 49.09 156 ILE H C 1
ATOM 9804 O O . ILE H 1 45 ? 27.888 18.462 454.162 1.00 49.31 156 ILE H O 1
ATOM 9809 N N . PRO H 1 46 ? 28.811 20.231 453.134 1.00 50.89 157 PRO H N 1
ATOM 9810 C CA . PRO H 1 46 ? 28.084 19.949 451.887 1.00 55.97 157 PRO H CA 1
ATOM 9811 C C . PRO H 1 46 ? 28.605 18.755 451.104 1.00 53.73 157 PRO H C 1
ATOM 9812 O O . PRO H 1 46 ? 27.865 18.225 450.264 1.00 50.91 157 PRO H O 1
ATOM 9816 N N . GLU H 1 47 ? 29.835 18.312 451.348 1.00 55.23 158 GLU H N 1
ATOM 9817 C CA . GLU H 1 47 ? 30.417 17.222 450.579 1.00 53.75 158 GLU H CA 1
ATOM 9818 C C . GLU H 1 47 ? 29.603 15.938 450.741 1.00 53.25 158 GLU H C 1
ATOM 9819 O O . GLU H 1 47 ? 28.796 15.788 451.661 1.00 51.75 158 GLU H O 1
ATOM 9825 N N . GLU H 1 48 ? 29.832 15.002 449.823 1.00 61.14 159 GLU H N 1
ATOM 9826 C CA . GLU H 1 48 ? 29.135 13.723 449.861 1.00 63.50 159 GLU H CA 1
ATOM 9827 C C . GLU H 1 48 ? 29.590 12.894 451.052 1.00 49.85 159 GLU H C 1
ATOM 9828 O O . GLU H 1 48 ? 30.781 12.833 451.370 1.00 55.82 159 GLU H O 1
ATOM 9834 N N . TYR H 1 49 ? 28.634 12.244 451.703 1.00 46.60 160 TYR H N 1
ATOM 9835 C CA . TYR H 1 49 ? 28.960 11.375 452.821 1.00 54.77 160 TYR H CA 1
ATOM 9836 C C . TYR H 1 49 ? 29.826 10.218 452.331 1.00 53.20 160 TYR H C 1
ATOM 9837 O O . TYR H 1 49 ? 29.509 9.615 451.296 1.00 55.45 160 TYR H O 1
ATOM 9846 N N . PRO H 1 50 ? 30.916 9.876 453.024 1.00 56.84 161 PRO H N 1
ATOM 9847 C CA . PRO H 1 50 ? 31.717 8.727 452.582 1.00 53.70 161 PRO H CA 1
ATOM 9848 C C . PRO H 1 50 ? 30.888 7.453 452.572 1.00 51.69 161 PRO H C 1
ATOM 9849 O O . PRO H 1 50 ? 30.010 7.250 453.415 1.00 48.26 161 PRO H O 1
ATOM 9853 N N . GLN H 1 51 ? 31.174 6.589 451.595 1.00 58.36 162 GLN H N 1
ATOM 9854 C CA . GLN H 1 51 ? 30.358 5.390 451.432 1.00 59.21 162 GLN H CA 1
ATOM 9855 C C . GLN H 1 51 ? 30.489 4.448 452.622 1.00 51.73 162 GLN H C 1
ATOM 9856 O O . GLN H 1 51 ? 29.487 3.881 453.081 1.00 55.09 162 GLN H O 1
ATOM 9862 N N . GLU H 1 52 ? 31.707 4.252 453.135 1.00 48.46 163 GLU H N 1
ATOM 9863 C CA . GLU H 1 52 ? 31.851 3.363 454.279 1.00 48.44 163 GLU H CA 1
ATOM 9864 C C . GLU H 1 52 ? 30.985 3.834 455.435 1.00 52.37 163 GLU H C 1
ATOM 9865 O O . GLU H 1 52 ? 30.408 3.016 456.161 1.00 58.35 163 GLU H O 1
ATOM 9871 N N . ASN H 1 53 ? 30.880 5.152 455.620 1.00 52.67 164 ASN H N 1
ATOM 9872 C CA . ASN H 1 53 ? 29.971 5.682 456.627 1.00 54.47 164 ASN H CA 1
ATOM 9873 C C . ASN H 1 53 ? 28.520 5.505 456.195 1.00 52.92 164 ASN H C 1
ATOM 9874 O O . ASN H 1 53 ? 27.671 5.098 456.994 1.00 53.44 164 ASN H O 1
ATOM 9879 N N . LEU H 1 54 ? 28.222 5.795 454.926 1.00 52.61 165 LEU H N 1
ATOM 9880 C CA . LEU H 1 54 ? 26.861 5.626 454.425 1.00 52.43 165 LEU H CA 1
ATOM 9881 C C . LEU H 1 54 ? 26.399 4.173 454.514 1.00 52.30 165 LEU H C 1
ATOM 9882 O O . LEU H 1 54 ? 25.265 3.904 454.925 1.00 55.15 165 LEU H O 1
ATOM 9887 N N . ASN H 1 55 ? 27.258 3.221 454.135 1.00 49.42 166 ASN H N 1
ATOM 9888 C CA . ASN H 1 55 ? 26.868 1.813 454.211 1.00 53.37 166 ASN H CA 1
ATOM 9889 C C . ASN H 1 55 ? 26.497 1.409 455.628 1.00 50.80 166 ASN H C 1
ATOM 9890 O O . ASN H 1 55 ? 25.504 0.702 455.839 1.00 51.71 166 ASN H O 1
ATOM 9895 N N . PHE H 1 56 ? 27.282 1.840 456.614 1.00 51.89 167 PHE H N 1
ATOM 9896 C CA . PHE H 1 56 ? 26.974 1.475 457.989 1.00 52.28 167 PHE H CA 1
ATOM 9897 C C . PHE H 1 56 ? 25.603 2.003 458.388 1.00 49.49 167 PHE H C 1
ATOM 9898 O O . PHE H 1 56 ? 24.833 1.310 459.064 1.00 47.98 167 PHE H O 1
ATOM 9906 N N . LEU H 1 57 ? 25.276 3.229 457.969 1.00 47.00 168 LEU H N 1
ATOM 9907 C CA . LEU H 1 57 ? 23.973 3.799 458.293 1.00 53.82 168 LEU H CA 1
ATOM 9908 C C . LEU H 1 57 ? 22.851 3.023 457.617 1.00 50.08 168 LEU H C 1
ATOM 9909 O O . LEU H 1 57 ? 21.805 2.769 458.227 1.00 55.91 168 LEU H O 1
ATOM 9914 N N . LYS H 1 58 ? 23.045 2.642 456.354 1.00 56.00 169 LYS H N 1
ATOM 9915 C CA . LYS H 1 58 ? 22.035 1.850 455.660 1.00 53.53 169 LYS H CA 1
ATOM 9916 C C . LYS H 1 58 ? 21.825 0.509 456.357 1.00 49.49 169 LYS H C 1
ATOM 9917 O O . LYS H 1 58 ? 20.685 0.067 456.543 1.00 55.62 169 LYS H O 1
ATOM 9923 N N . LEU H 1 59 ? 22.916 -0.145 456.764 1.00 43.35 170 LEU H N 1
ATOM 9924 C CA . LEU H 1 59 ? 22.816 -1.458 457.397 1.00 46.73 170 LEU H CA 1
ATOM 9925 C C . LEU H 1 59 ? 22.115 -1.387 458.748 1.00 56.25 170 LEU H C 1
ATOM 9926 O O . LEU H 1 59 ? 21.357 -2.295 459.108 1.00 53.81 170 LEU H O 1
ATOM 9931 N N . THR H 1 60 ? 22.353 -0.321 459.510 1.00 57.08 171 THR H N 1
ATOM 9932 C CA . THR H 1 60 ? 21.820 -0.226 460.863 1.00 55.95 171 THR H CA 1
ATOM 9933 C C . THR H 1 60 ? 20.471 0.476 460.906 1.00 54.16 171 THR H C 1
ATOM 9934 O O . THR H 1 60 ? 19.770 0.383 461.919 1.00 49.31 171 THR H O 1
ATOM 9938 N N . GLY H 1 61 ? 20.097 1.172 459.838 1.00 50.85 172 GLY H N 1
ATOM 9939 C CA . GLY H 1 61 ? 18.869 1.934 459.811 1.00 53.05 172 GLY H CA 1
ATOM 9940 C C . GLY H 1 61 ? 18.964 3.330 460.372 1.00 55.27 172 GLY H C 1
ATOM 9941 O O . GLY H 1 61 ? 17.923 3.958 460.598 1.00 58.66 172 GLY H O 1
ATOM 9942 N N . ILE H 1 62 ? 20.167 3.841 460.599 1.00 49.59 173 ILE H N 1
ATOM 9943 C CA . ILE H 1 62 ? 20.326 5.207 461.076 1.00 49.22 173 ILE H CA 1
ATOM 9944 C C . ILE H 1 62 ? 20.109 6.145 459.897 1.00 46.08 173 ILE H C 1
ATOM 9945 O O . ILE H 1 62 ? 20.734 5.990 458.841 1.00 53.22 173 ILE H O 1
ATOM 9950 N N . LYS H 1 63 ? 19.219 7.116 460.072 1.00 47.49 174 LYS H N 1
ATOM 9951 C CA . LYS H 1 63 ? 18.879 8.037 458.998 1.00 48.00 174 LYS H CA 1
ATOM 9952 C C . LYS H 1 63 ? 19.891 9.169 458.936 1.00 53.53 174 LYS H C 1
ATOM 9953 O O . LYS H 1 63 ? 20.394 9.626 459.965 1.00 53.94 174 LYS H O 1
ATOM 9959 N N . LEU H 1 64 ? 20.204 9.613 457.723 1.00 51.48 175 LEU H N 1
ATOM 9960 C CA . LEU H 1 64 ? 21.133 10.715 457.524 1.00 53.14 175 LEU H CA 1
ATOM 9961 C C . LEU H 1 64 ? 20.386 11.958 457.060 1.00 52.40 175 LEU H C 1
ATOM 9962 O O . LEU H 1 64 ? 19.614 11.903 456.097 1.00 56.53 175 LEU H O 1
ATOM 9967 N N . TYR H 1 65 ? 20.620 13.070 457.750 1.00 51.78 176 TYR H N 1
ATOM 9968 C CA . TYR H 1 65 ? 20.227 14.396 457.302 1.00 48.43 176 TYR H CA 1
ATOM 9969 C C . TYR H 1 65 ? 21.475 15.196 456.954 1.00 47.23 176 TYR H C 1
ATOM 9970 O O . TYR H 1 65 ? 22.573 14.912 457.440 1.00 51.05 176 TYR H O 1
ATOM 9979 N N . GLN H 1 66 ? 21.300 16.201 456.100 1.00 40.32 177 GLN H N 1
ATOM 9980 C CA . GLN H 1 66 ? 22.436 16.976 455.613 1.00 46.60 177 GLN H CA 1
ATOM 9981 C C . GLN H 1 66 ? 22.013 18.417 455.387 1.00 47.44 177 GLN H C 1
ATOM 9982 O O . GLN H 1 66 ? 21.100 18.683 454.599 1.00 48.52 177 GLN H O 1
ATOM 9988 N N . VAL H 1 67 ? 22.679 19.338 456.079 1.00 48.85 178 VAL H N 1
ATOM 9989 C CA . VAL H 1 67 ? 22.499 20.774 455.890 1.00 49.87 178 VAL H CA 1
ATOM 9990 C C . VAL H 1 67 ? 23.891 21.346 455.656 1.00 48.19 178 VAL H C 1
ATOM 9991 O O . VAL H 1 67 ? 24.612 21.654 456.612 1.00 55.82 178 VAL H O 1
ATOM 9995 N N . GLY H 1 68 ? 24.272 21.500 454.391 1.00 46.57 179 GLY H N 1
ATOM 9996 C CA . GLY H 1 68 ? 25.625 21.903 454.063 1.00 40.67 179 GLY H CA 1
ATOM 9997 C C . GLY H 1 68 ? 25.868 23.354 454.421 1.00 49.06 179 GLY H C 1
ATOM 9998 O O . GLY H 1 68 ? 25.184 24.251 453.902 1.00 49.64 179 GLY H O 1
ATOM 10007 N N . SER H 1 70 ? 28.976 26.393 454.736 1.00 55.40 181 SER H N 1
ATOM 10008 C CA . SER H 1 70 ? 30.295 26.698 454.198 1.00 59.76 181 SER H CA 1
ATOM 10009 C C . SER H 1 70 ? 31.350 26.656 455.299 1.00 62.70 181 SER H C 1
ATOM 10010 O O . SER H 1 70 ? 31.060 26.878 456.478 1.00 58.61 181 SER H O 1
ATOM 10013 N N . GLY H 1 71 ? 32.587 26.362 454.904 1.00 65.83 182 GLY H N 1
ATOM 10014 C CA . GLY H 1 71 ? 33.674 26.270 455.859 1.00 63.19 182 GLY H CA 1
ATOM 10015 C C . GLY H 1 71 ? 34.613 27.461 455.874 1.00 75.87 182 GLY H C 1
ATOM 10016 O O . GLY H 1 71 ? 34.918 27.980 456.953 1.00 76.37 182 GLY H O 1
ATOM 10017 N N . ASN H 1 72 ? 35.062 27.906 454.699 1.00 74.52 183 ASN H N 1
ATOM 10018 C CA . ASN H 1 72 ? 36.044 28.993 454.561 1.00 78.74 183 ASN H CA 1
ATOM 10019 C C . ASN H 1 72 ? 36.852 29.245 455.837 1.00 72.78 183 ASN H C 1
ATOM 10020 O O . ASN H 1 72 ? 37.822 30.003 455.838 1.00 73.74 183 ASN H O 1
ATOM 10025 N N . VAL H 1 77 ? 34.188 34.204 455.585 1.00 58.63 188 VAL H N 1
ATOM 10026 C CA . VAL H 1 77 ? 33.329 33.085 455.953 1.00 66.09 188 VAL H CA 1
ATOM 10027 C C . VAL H 1 77 ? 32.026 33.618 456.539 1.00 61.69 188 VAL H C 1
ATOM 10028 O O . VAL H 1 77 ? 32.030 34.639 457.226 1.00 60.70 188 VAL H O 1
ATOM 10032 N N . ASN H 1 78 ? 30.913 32.934 456.268 1.00 58.79 189 ASN H N 1
ATOM 10033 C CA . ASN H 1 78 ? 29.631 33.328 456.835 1.00 63.68 189 ASN H CA 1
ATOM 10034 C C . ASN H 1 78 ? 28.721 32.107 456.924 1.00 67.51 189 ASN H C 1
ATOM 10035 O O . ASN H 1 78 ? 28.836 31.173 456.127 1.00 73.29 189 ASN H O 1
ATOM 10040 N N . ILE H 1 79 ? 27.818 32.121 457.904 1.00 63.78 190 ILE H N 1
ATOM 10041 C CA . ILE H 1 79 ? 26.769 31.103 458.022 1.00 66.19 190 ILE H CA 1
ATOM 10042 C C . ILE H 1 79 ? 25.388 31.748 457.944 1.00 65.55 190 ILE H C 1
ATOM 10043 O O . ILE H 1 79 ? 24.995 32.465 458.876 1.00 61.63 190 ILE H O 1
ATOM 10048 N N . PRO H 1 80 ? 24.625 31.545 456.868 1.00 65.99 191 PRO H N 1
ATOM 10049 C CA . PRO H 1 80 ? 23.314 32.197 456.771 1.00 64.39 191 PRO H CA 1
ATOM 10050 C C . PRO H 1 80 ? 22.350 31.671 457.824 1.00 61.96 191 PRO H C 1
ATOM 10051 O O . PRO H 1 80 ? 22.395 30.503 458.219 1.00 62.03 191 PRO H O 1
ATOM 10055 N N . SER H 1 81 ? 21.461 32.559 458.274 1.00 59.01 192 SER H N 1
ATOM 10056 C CA . SER H 1 81 ? 20.533 32.209 459.346 1.00 57.77 192 SER H CA 1
ATOM 10057 C C . SER H 1 81 ? 19.547 31.119 458.937 1.00 52.20 192 SER H C 1
ATOM 10058 O O . SER H 1 81 ? 19.150 30.303 459.777 1.00 53.79 192 SER H O 1
ATOM 10061 N N . HIS H 1 82 ? 19.131 31.079 457.669 1.00 55.76 193 HIS H N 1
ATOM 10062 C CA . HIS H 1 82 ? 18.064 30.150 457.305 1.00 56.70 193 HIS H CA 1
ATOM 10063 C C . HIS H 1 82 ? 18.547 28.706 457.356 1.00 53.40 193 HIS H C 1
ATOM 10064 O O . HIS H 1 82 ? 17.747 27.794 457.598 1.00 49.86 193 HIS H O 1
ATOM 10071 N N . LEU H 1 83 ? 19.844 28.476 457.135 1.00 50.27 194 LEU H N 1
ATOM 10072 C CA . LEU H 1 83 ? 20.392 27.133 457.295 1.00 56.39 194 LEU H CA 1
ATOM 10073 C C . LEU H 1 83 ? 20.391 26.710 458.759 1.00 53.07 194 LEU H C 1
ATOM 10074 O O . LEU H 1 83 ? 20.135 25.541 459.072 1.00 50.66 194 LEU H O 1
ATOM 10079 N N . LEU H 1 84 ? 20.673 27.644 459.670 1.00 48.45 195 LEU H N 1
ATOM 10080 C CA . LEU H 1 84 ? 20.589 27.333 461.093 1.00 50.64 195 LEU H CA 1
ATOM 10081 C C . LEU H 1 84 ? 19.174 26.925 461.474 1.00 50.45 195 LEU H C 1
ATOM 10082 O O . LEU H 1 84 ? 18.970 25.938 462.190 1.00 51.59 195 LEU H O 1
ATOM 10087 N N . THR H 1 85 ? 18.179 27.671 460.996 1.00 51.64 196 THR H N 1
ATOM 10088 C CA . THR H 1 85 ? 16.798 27.327 461.309 1.00 52.48 196 THR H CA 1
ATOM 10089 C C . THR H 1 85 ? 16.442 25.949 460.762 1.00 50.28 196 THR H C 1
ATOM 10090 O O . THR H 1 85 ? 15.863 25.123 461.475 1.00 43.86 196 THR H O 1
ATOM 10094 N N . LYS H 1 86 ? 16.813 25.666 459.510 1.00 51.78 197 LYS H N 1
ATOM 10095 C CA . LYS H 1 86 ? 16.504 24.360 458.933 1.00 55.43 197 LYS H CA 1
ATOM 10096 C C . LYS H 1 86 ? 17.148 23.239 459.741 1.00 54.58 197 LYS H C 1
ATOM 10097 O O . LYS H 1 86 ? 16.507 22.223 460.033 1.00 51.90 197 LYS H O 1
ATOM 10103 N N . ALA H 1 87 ? 18.419 23.406 460.113 1.00 48.26 198 ALA H N 1
ATOM 10104 C CA . ALA H 1 87 ? 19.083 22.381 460.911 1.00 49.10 198 ALA H CA 1
ATOM 10105 C C . ALA H 1 87 ? 18.413 22.233 462.273 1.00 52.34 198 ALA H C 1
ATOM 10106 O O . ALA H 1 87 ? 18.199 21.113 462.750 1.00 49.07 198 ALA H O 1
ATOM 10108 N N . LEU H 1 88 ? 18.048 23.352 462.901 1.00 49.08 199 LEU H N 1
ATOM 10109 C CA . LEU H 1 88 ? 17.415 23.294 464.215 1.00 46.73 199 LEU H CA 1
ATOM 10110 C C . LEU H 1 88 ? 16.091 22.544 464.155 1.00 47.52 199 LEU H C 1
ATOM 10111 O O . LEU H 1 88 ? 15.773 21.760 465.058 1.00 42.43 199 LEU H O 1
ATOM 10116 N N . GLU H 1 89 ? 15.316 22.752 463.088 1.00 52.79 200 GLU H N 1
ATOM 10117 C CA . GLU H 1 89 ? 14.039 22.059 462.942 1.00 55.18 200 GLU H CA 1
ATOM 10118 C C . GLU H 1 89 ? 14.236 20.548 462.958 1.00 50.37 200 GLU H C 1
ATOM 10119 O O . GLU H 1 89 ? 13.401 19.806 463.485 1.00 54.11 200 GLU H O 1
ATOM 10125 N N . ILE H 1 90 ? 15.341 20.079 462.379 1.00 48.36 201 ILE H N 1
ATOM 10126 C CA . ILE H 1 90 ? 15.651 18.649 462.355 1.00 47.60 201 ILE H CA 1
ATOM 10127 C C . ILE H 1 90 ? 16.007 18.154 463.754 1.00 52.97 201 ILE H C 1
ATOM 10128 O O . ILE H 1 90 ? 15.477 17.142 464.234 1.00 51.46 201 ILE H O 1
ATOM 10133 N N . VAL H 1 91 ? 16.911 18.860 464.430 1.00 50.10 202 VAL H N 1
ATOM 10134 C CA . VAL H 1 91 ? 17.502 18.336 465.652 1.00 46.19 202 VAL H CA 1
ATOM 10135 C C . VAL H 1 91 ? 16.513 18.352 466.809 1.00 50.53 202 VAL H C 1
ATOM 10136 O O . VAL H 1 91 ? 16.544 17.462 467.667 1.00 45.68 202 VAL H O 1
ATOM 10140 N N . LEU H 1 92 ? 15.638 19.348 466.861 1.00 52.53 203 LEU H N 1
ATOM 10141 C CA . LEU H 1 92 ? 14.687 19.493 467.956 1.00 50.48 203 LEU H CA 1
ATOM 10142 C C . LEU H 1 92 ? 13.493 18.555 467.832 1.00 53.72 203 LEU H C 1
ATOM 10143 O O . LEU H 1 92 ? 12.745 18.394 468.803 1.00 56.91 203 LEU H O 1
ATOM 10148 N N . ASN H 1 93 ? 13.303 17.936 466.679 1.00 60.68 204 ASN H N 1
ATOM 10149 C CA . ASN H 1 93 ? 12.178 17.035 466.474 1.00 54.91 204 ASN H CA 1
ATOM 10150 C C . ASN H 1 93 ? 12.408 15.736 467.233 1.00 55.28 204 ASN H C 1
ATOM 10151 O O . ASN H 1 93 ? 13.353 15.006 466.910 1.00 58.45 204 ASN H O 1
ATOM 10156 N N . PRO H 1 94 ? 11.590 15.402 468.236 1.00 55.52 205 PRO H N 1
ATOM 10157 C CA . PRO H 1 94 ? 11.824 14.149 468.974 1.00 57.35 205 PRO H CA 1
ATOM 10158 C C . PRO H 1 94 ? 11.754 12.914 468.096 1.00 52.64 205 PRO H C 1
ATOM 10159 O O . PRO H 1 94 ? 12.309 11.873 468.471 1.00 52.82 205 PRO H O 1
ATOM 10163 N N . ALA H 1 95 ? 11.084 12.991 466.945 1.00 56.94 206 ALA H N 1
ATOM 10164 C CA . ALA H 1 95 ? 10.984 11.846 466.049 1.00 60.81 206 ALA H CA 1
ATOM 10165 C C . ALA H 1 95 ? 12.308 11.494 465.383 1.00 61.67 206 ALA H C 1
ATOM 10166 O O . ALA H 1 95 ? 12.435 10.394 464.836 1.00 66.54 206 ALA H O 1
ATOM 10168 N N . ASN H 1 96 ? 13.292 12.391 465.415 1.00 60.09 207 ASN H N 1
ATOM 10169 C CA . ASN H 1 96 ? 14.603 12.134 464.833 1.00 56.05 207 ASN H CA 1
ATOM 10170 C C . ASN H 1 96 ? 15.642 11.725 465.867 1.00 56.65 207 ASN H C 1
ATOM 10171 O O . ASN H 1 96 ? 16.788 11.446 465.499 1.00 57.61 207 ASN H O 1
ATOM 10176 N N . GLN H 1 97 ? 15.274 11.678 467.144 1.00 55.58 208 GLN H N 1
ATOM 10177 C CA . GLN H 1 97 ? 16.230 11.472 468.217 1.00 52.35 208 GLN H CA 1
ATOM 10178 C C . GLN H 1 97 ? 16.225 10.019 468.678 1.00 51.88 208 GLN H C 1
ATOM 10179 O O . GLN H 1 97 ? 15.212 9.328 468.549 1.00 57.68 208 GLN H O 1
ATOM 10185 N N . PRO H 1 98 ? 17.341 9.509 469.233 1.00 50.01 209 PRO H N 1
ATOM 10186 C CA . PRO H 1 98 ? 18.631 10.184 469.439 1.00 49.92 209 PRO H CA 1
ATOM 10187 C C . PRO H 1 98 ? 19.335 10.550 468.136 1.00 50.10 209 PRO H C 1
ATOM 10188 O O . PRO H 1 98 ? 19.369 9.743 467.207 1.00 49.51 209 PRO H O 1
ATOM 10192 N N . ILE H 1 99 ? 19.887 11.760 468.077 1.00 49.26 210 ILE H N 1
ATOM 10193 C CA . ILE H 1 99 ? 20.516 12.283 466.872 1.00 44.40 210 ILE H CA 1
ATOM 10194 C C . ILE H 1 99 ? 21.909 12.789 467.218 1.00 45.66 210 ILE H C 1
ATOM 10195 O O . ILE H 1 99 ? 22.120 13.381 468.283 1.00 45.70 210 ILE H O 1
ATOM 10200 N N . LEU H 1 100 ? 22.857 12.559 466.313 1.00 49.19 211 LEU H N 1
ATOM 10201 C CA . LEU H 1 100 ? 24.221 13.051 466.450 1.00 42.37 211 LEU H CA 1
ATOM 10202 C C . LEU H 1 100 ? 24.456 14.157 465.432 1.00 43.14 211 LEU H C 1
ATOM 10203 O O . LEU H 1 100 ? 24.212 13.968 464.234 1.00 40.14 211 LEU H O 1
ATOM 10208 N N . ILE H 1 101 ? 24.934 15.301 465.912 1.00 41.60 212 ILE H N 1
ATOM 10209 C CA . ILE H 1 101 ? 25.324 16.419 465.062 1.00 44.60 212 ILE H CA 1
ATOM 10210 C C . ILE H 1 101 ? 26.834 16.377 464.894 1.00 37.90 212 ILE H C 1
ATOM 10211 O O . ILE H 1 101 ? 27.567 16.205 465.875 1.00 39.89 212 ILE H O 1
ATOM 10216 N N . HIS H 1 102 ? 27.306 16.528 463.660 1.00 36.40 213 HIS H N 1
ATOM 10217 C CA . HIS H 1 102 ? 28.745 16.602 463.464 1.00 38.24 213 HIS H CA 1
ATOM 10218 C C . HIS H 1 102 ? 29.058 17.303 462.153 1.00 41.05 213 HIS H C 1
ATOM 10219 O O . HIS H 1 102 ? 28.254 17.304 461.218 1.00 44.43 213 HIS H O 1
ATOM 10226 N N . CYS H 1 103 ? 30.242 17.907 462.116 1.00 40.72 214 CYS H N 1
ATOM 10227 C CA . CYS H 1 103 ? 30.855 18.390 460.888 1.00 35.92 214 CYS H CA 1
ATOM 10228 C C . CYS H 1 103 ? 32.169 17.631 460.724 1.00 35.76 214 CYS H C 1
ATOM 10229 O O . CYS H 1 103 ? 32.163 16.396 460.765 1.00 41.82 214 CYS H O 1
ATOM 10232 N N . ASN H 1 104 ? 33.294 18.324 460.543 1.00 33.16 215 ASN H N 1
ATOM 10233 C CA . ASN H 1 104 ? 34.559 17.608 460.404 1.00 37.19 215 ASN H CA 1
ATOM 10234 C C . ASN H 1 104 ? 35.182 17.291 461.760 1.00 38.48 215 ASN H C 1
ATOM 10235 O O . ASN H 1 104 ? 35.466 16.128 462.066 1.00 35.98 215 ASN H O 1
ATOM 10240 N N . ARG H 1 105 ? 35.408 18.310 462.590 1.00 43.32 216 ARG H N 1
ATOM 10241 C CA . ARG H 1 105 ? 36.002 18.109 463.907 1.00 44.59 216 ARG H CA 1
ATOM 10242 C C . ARG H 1 105 ? 35.057 18.447 465.054 1.00 39.50 216 ARG H C 1
ATOM 10243 O O . ARG H 1 105 ? 35.454 18.333 466.218 1.00 35.41 216 ARG H O 1
ATOM 10251 N N . GLY H 1 106 ? 33.824 18.858 464.762 1.00 38.43 217 GLY H N 1
ATOM 10252 C CA . GLY H 1 106 ? 32.882 19.200 465.810 1.00 38.74 217 GLY H CA 1
ATOM 10253 C C . GLY H 1 106 ? 33.165 20.501 466.523 1.00 39.95 217 GLY H C 1
ATOM 10254 O O . GLY H 1 106 ? 32.767 20.659 467.679 1.00 39.95 217 GLY H O 1
ATOM 10255 N N . LYS H 1 107 ? 33.846 21.439 465.866 1.00 37.30 218 LYS H N 1
ATOM 10256 C CA . LYS H 1 107 ? 34.254 22.698 466.476 1.00 30.66 218 LYS H CA 1
ATOM 10257 C C . LYS H 1 107 ? 33.469 23.897 465.959 1.00 39.81 218 LYS H C 1
ATOM 10258 O O . LYS H 1 107 ? 32.854 24.615 466.752 1.00 35.51 218 LYS H O 1
ATOM 10264 N N . HIS H 1 108 ? 33.463 24.133 464.647 1.00 41.38 219 HIS H N 1
ATOM 10265 C CA . HIS H 1 108 ? 32.944 25.391 464.126 1.00 39.04 219 HIS H CA 1
ATOM 10266 C C . HIS H 1 108 ? 31.465 25.306 463.774 1.00 41.46 219 HIS H C 1
ATOM 10267 O O . HIS H 1 108 ? 30.617 25.833 464.502 1.00 39.10 219 HIS H O 1
ATOM 10274 N N . ARG H 1 109 ? 31.141 24.652 462.659 1.00 43.28 220 ARG H N 1
ATOM 10275 C CA . ARG H 1 109 ? 29.746 24.568 462.246 1.00 44.91 220 ARG H CA 1
ATOM 10276 C C . ARG H 1 109 ? 28.906 23.858 463.300 1.00 39.96 220 ARG H C 1
ATOM 10277 O O . ARG H 1 109 ? 27.813 24.320 463.646 1.00 38.81 220 ARG H O 1
ATOM 10285 N N . THR H 1 110 ? 29.405 22.744 463.838 1.00 38.31 221 THR H N 1
ATOM 10286 C CA . THR H 1 110 ? 28.705 22.090 464.940 1.00 43.30 221 THR H CA 1
ATOM 10287 C C . THR H 1 110 ? 28.564 23.036 466.127 1.00 40.07 221 THR H C 1
ATOM 10288 O O . THR H 1 110 ? 27.480 23.168 466.706 1.00 38.05 221 THR H O 1
ATOM 10292 N N . GLY H 1 111 ? 29.649 23.724 466.489 1.00 37.02 222 GLY H N 1
ATOM 10293 C CA . GLY H 1 111 ? 29.606 24.592 467.655 1.00 39.44 222 GLY H CA 1
ATOM 10294 C C . GLY H 1 111 ? 28.636 25.746 467.493 1.00 42.75 222 GLY H C 1
ATOM 10295 O O . GLY H 1 111 ? 27.956 26.138 468.445 1.00 42.35 222 GLY H O 1
ATOM 10296 N N . CYS H 1 112 ? 28.562 26.311 466.287 1.00 36.69 223 CYS H N 1
ATOM 10297 C CA . CYS H 1 112 ? 27.626 27.402 466.042 1.00 38.22 223 CYS H CA 1
ATOM 10298 C C . CYS H 1 112 ? 26.184 26.921 466.162 1.00 44.39 223 CYS H C 1
ATOM 10299 O O . CYS H 1 112 ? 25.339 27.610 466.746 1.00 41.01 223 CYS H O 1
ATOM 10302 N N . LEU H 1 113 ? 25.880 25.746 465.608 1.00 43.57 224 LEU H N 1
ATOM 10303 C CA . LEU H 1 113 ? 24.529 25.208 465.718 1.00 37.03 224 LEU H CA 1
ATOM 10304 C C . LEU H 1 113 ? 24.179 24.921 467.173 1.00 41.49 224 LEU H C 1
ATOM 10305 O O . LEU H 1 113 ? 23.092 25.275 467.645 1.00 42.65 224 LEU H O 1
ATOM 10310 N N . ILE H 1 114 ? 25.091 24.270 467.902 1.00 39.16 225 ILE H N 1
ATOM 10311 C CA . ILE H 1 114 ? 24.838 23.962 469.307 1.00 40.26 225 ILE H CA 1
ATOM 10312 C C . ILE H 1 114 ? 24.653 25.244 470.106 1.00 38.57 225 ILE H C 1
ATOM 10313 O O . ILE H 1 114 ? 23.797 25.321 470.995 1.00 42.01 225 ILE H O 1
ATOM 10318 N N . GLY H 1 115 ? 25.454 26.268 469.811 1.00 39.03 226 GLY H N 1
ATOM 10319 C CA . GLY H 1 115 ? 25.295 27.533 470.506 1.00 38.59 226 GLY H CA 1
ATOM 10320 C C . GLY H 1 115 ? 23.893 28.092 470.367 1.00 41.14 226 GLY H C 1
ATOM 10321 O O . GLY H 1 115 ? 23.351 28.681 471.305 1.00 41.15 226 GLY H O 1
ATOM 10322 N N . CYS H 1 116 ? 23.284 27.910 469.194 1.00 42.80 227 CYS H N 1
ATOM 10323 C CA . CYS H 1 116 ? 21.914 28.364 468.989 1.00 38.77 227 CYS H CA 1
ATOM 10324 C C . CYS H 1 116 ? 20.916 27.515 469.767 1.00 41.80 227 CYS H C 1
ATOM 10325 O O . CYS H 1 116 ? 19.896 28.036 470.233 1.00 43.50 227 CYS H O 1
ATOM 10328 N N . ILE H 1 117 ? 21.180 26.214 469.916 1.00 39.81 228 ILE H N 1
ATOM 10329 C CA . ILE H 1 117 ? 20.336 25.385 470.775 1.00 35.74 228 ILE H CA 1
ATOM 10330 C C . ILE H 1 117 ? 20.368 25.915 472.202 1.00 42.61 228 ILE H C 1
ATOM 10331 O O . ILE H 1 117 ? 19.327 26.067 472.852 1.00 41.86 228 ILE H O 1
ATOM 10336 N N . ARG H 1 118 ? 21.568 26.195 472.716 1.00 40.50 229 ARG H N 1
ATOM 10337 C CA . ARG H 1 118 ? 21.677 26.739 474.064 1.00 40.56 229 ARG H CA 1
ATOM 10338 C C . ARG H 1 118 ? 20.913 28.048 474.191 1.00 40.17 229 ARG H C 1
ATOM 10339 O O . ARG H 1 118 ? 20.347 28.339 475.250 1.00 39.35 229 ARG H O 1
ATOM 10347 N N . LYS H 1 119 ? 20.892 28.854 473.130 1.00 44.54 230 LYS H N 1
ATOM 10348 C CA . LYS H 1 119 ? 20.153 30.110 473.171 1.00 45.80 230 LYS H CA 1
ATOM 10349 C C . LYS H 1 119 ? 18.659 29.856 473.336 1.00 49.21 230 LYS H C 1
ATOM 10350 O O . LYS H 1 119 ? 17.976 30.578 474.072 1.00 46.03 230 LYS H O 1
ATOM 10356 N N . LEU H 1 120 ? 18.134 28.820 472.674 1.00 49.55 231 LEU H N 1
ATOM 10357 C CA . LEU H 1 120 ? 16.742 28.438 472.885 1.00 42.53 231 LEU H CA 1
ATOM 10358 C C . LEU H 1 120 ? 16.499 28.016 474.325 1.00 46.97 231 LEU H C 1
ATOM 10359 O O . LEU H 1 120 ? 15.395 28.205 474.850 1.00 48.76 231 LEU H O 1
ATOM 10364 N N . GLN H 1 121 ? 17.507 27.434 474.972 1.00 47.23 232 GLN H N 1
ATOM 10365 C CA . GLN H 1 121 ? 17.414 27.084 476.381 1.00 41.19 232 GLN H CA 1
ATOM 10366 C C . GLN H 1 121 ? 17.601 28.299 477.278 1.00 38.33 232 GLN H C 1
ATOM 10367 O O . GLN H 1 121 ? 17.533 28.168 478.504 1.00 47.22 232 GLN H O 1
ATOM 10373 N N . ASN H 1 122 ? 17.840 29.468 476.684 1.00 43.17 233 ASN H N 1
ATOM 10374 C CA . ASN H 1 122 ? 17.976 30.733 477.399 1.00 45.72 233 ASN H CA 1
ATOM 10375 C C . ASN H 1 122 ? 19.180 30.728 478.338 1.00 49.57 233 ASN H C 1
ATOM 10376 O O . ASN H 1 122 ? 19.161 31.362 479.396 1.00 47.67 233 ASN H O 1
ATOM 10381 N N . TRP H 1 123 ? 20.233 30.007 477.959 1.00 42.62 234 TRP H N 1
ATOM 10382 C CA . TRP H 1 123 ? 21.500 30.103 478.668 1.00 37.61 234 TRP H CA 1
ATOM 10383 C C . TRP H 1 123 ? 22.083 31.500 478.508 1.00 35.48 234 TRP H C 1
ATOM 10384 O O . TRP H 1 123 ? 21.846 32.185 477.510 1.00 36.42 234 TRP H O 1
ATOM 10395 N N . SER H 1 124 ? 22.854 31.926 479.504 1.00 38.00 235 SER H N 1
ATOM 10396 C CA . SER H 1 124 ? 23.603 33.165 479.366 1.00 39.64 235 SER H CA 1
ATOM 10397 C C . SER H 1 124 ? 24.611 33.033 478.232 1.00 34.14 235 SER H C 1
ATOM 10398 O O . SER H 1 124 ? 25.172 31.962 477.990 1.00 32.52 235 SER H O 1
ATOM 10401 N N . LEU H 1 125 ? 24.852 34.144 477.539 1.00 35.42 236 LEU H N 1
ATOM 10402 C CA . LEU H 1 125 ? 25.831 34.127 476.460 1.00 38.19 236 LEU H CA 1
ATOM 10403 C C . LEU H 1 125 ? 27.200 33.705 476.973 1.00 39.66 236 LEU H C 1
ATOM 10404 O O . LEU H 1 125 ? 27.945 33.003 476.278 1.00 38.34 236 LEU H O 1
ATOM 10409 N N . THR H 1 126 ? 27.542 34.119 478.193 1.00 35.44 237 THR H N 1
ATOM 10410 C CA . THR H 1 126 ? 28.829 33.762 478.779 1.00 36.24 237 THR H CA 1
ATOM 10411 C C . THR H 1 126 ? 29.040 32.251 478.791 1.00 35.62 237 THR H C 1
ATOM 10412 O O . THR H 1 126 ? 30.122 31.760 478.449 1.00 33.48 237 THR H O 1
ATOM 10424 N N . ILE H 1 128 ? 27.277 29.958 477.041 1.00 35.22 239 ILE H N 1
ATOM 10425 C CA . ILE H 1 128 ? 27.235 29.444 475.674 1.00 34.39 239 ILE H CA 1
ATOM 10426 C C . ILE H 1 128 ? 28.610 29.569 475.032 1.00 33.68 239 ILE H C 1
ATOM 10427 O O . ILE H 1 128 ? 29.145 28.607 474.467 1.00 35.81 239 ILE H O 1
ATOM 10432 N N . PHE H 1 129 ? 29.202 30.764 475.109 1.00 34.59 240 PHE H N 1
ATOM 10433 C CA . PHE H 1 129 ? 30.510 30.984 474.502 1.00 33.06 240 PHE H CA 1
ATOM 10434 C C . PHE H 1 129 ? 31.577 30.143 475.187 1.00 32.15 240 PHE H C 1
ATOM 10435 O O . PHE H 1 129 ? 32.493 29.634 474.531 1.00 33.71 240 PHE H O 1
ATOM 10443 N N . ASP H 1 130 ? 31.479 29.989 476.508 1.00 34.35 241 ASP H N 1
ATOM 10444 C CA . ASP H 1 130 ? 32.456 29.184 477.231 1.00 34.71 241 ASP H CA 1
ATOM 10445 C C . ASP H 1 130 ? 32.366 27.722 476.813 1.00 33.18 241 ASP H C 1
ATOM 10446 O O . ASP H 1 130 ? 33.391 27.047 476.664 1.00 37.50 241 ASP H O 1
ATOM 10451 N N . GLU H 1 131 ? 31.146 27.212 476.631 1.00 36.09 242 GLU H N 1
ATOM 10452 C CA . GLU H 1 131 ? 30.981 25.855 476.121 1.00 32.87 242 GLU H CA 1
ATOM 10453 C C . GLU H 1 131 ? 31.482 25.744 474.687 1.00 36.59 242 GLU H C 1
ATOM 10454 O O . GLU H 1 131 ? 32.168 24.777 474.337 1.00 35.00 242 GLU H O 1
ATOM 10460 N N . TYR H 1 132 ? 31.141 26.718 473.839 1.00 34.63 243 TYR H N 1
ATOM 10461 C CA . TYR H 1 132 ? 31.623 26.700 472.461 1.00 38.38 243 TYR H CA 1
ATOM 10462 C C . TYR H 1 132 ? 33.145 26.658 472.413 1.00 38.30 243 TYR H C 1
ATOM 10463 O O . TYR H 1 132 ? 33.734 25.884 471.649 1.00 34.29 243 TYR H O 1
ATOM 10472 N N . ARG H 1 133 ? 33.800 27.491 473.223 1.00 34.39 244 ARG H N 1
ATOM 10473 C CA . ARG H 1 133 ? 35.255 27.561 473.190 1.00 32.49 244 ARG H CA 1
ATOM 10474 C C . ARG H 1 133 ? 35.881 26.295 473.753 1.00 35.26 244 ARG H C 1
ATOM 10475 O O . ARG H 1 133 ? 36.958 25.886 473.304 1.00 33.67 244 ARG H O 1
ATOM 10483 N N . ARG H 1 134 ? 35.227 25.661 474.729 1.00 38.09 245 ARG H N 1
ATOM 10484 C CA . ARG H 1 134 ? 35.752 24.413 475.270 1.00 37.36 245 ARG H CA 1
ATOM 10485 C C . ARG H 1 134 ? 35.859 23.352 474.182 1.00 36.35 245 ARG H C 1
ATOM 10486 O O . ARG H 1 134 ? 36.861 22.632 474.100 1.00 33.18 245 ARG H O 1
ATOM 10494 N N . PHE H 1 135 ? 34.842 23.254 473.323 1.00 34.65 246 PHE H N 1
ATOM 10495 C CA . PHE H 1 135 ? 34.867 22.282 472.237 1.00 34.62 246 PHE H CA 1
ATOM 10496 C C . PHE H 1 135 ? 35.699 22.751 471.051 1.00 36.37 246 PHE H C 1
ATOM 10497 O O . PHE H 1 135 ? 36.290 21.920 470.354 1.00 37.17 246 PHE H O 1
ATOM 10505 N N . ALA H 1 136 ? 35.759 24.060 470.803 1.00 33.64 247 ALA H N 1
ATOM 10506 C CA . ALA H 1 136 ? 36.396 24.569 469.596 1.00 36.94 247 ALA H CA 1
ATOM 10507 C C . ALA H 1 136 ? 37.900 24.766 469.727 1.00 38.38 247 ALA H C 1
ATOM 10508 O O . ALA H 1 136 ? 38.579 24.885 468.701 1.00 41.75 247 ALA H O 1
ATOM 10510 N N . PHE H 1 137 ? 38.439 24.794 470.940 1.00 38.24 248 PHE H N 1
ATOM 10511 C CA . PHE H 1 137 ? 39.865 25.042 471.096 1.00 43.16 248 PHE H CA 1
ATOM 10512 C C . PHE H 1 137 ? 40.657 23.988 470.326 1.00 45.88 248 PHE H C 1
ATOM 10513 O O . PHE H 1 137 ? 40.310 22.802 470.367 1.00 48.80 248 PHE H O 1
ATOM 10521 N N . PRO H 1 138 ? 41.743 24.371 469.630 1.00 46.49 249 PRO H N 1
ATOM 10522 C CA . PRO H 1 138 ? 42.384 25.688 469.538 1.00 49.23 249 PRO H CA 1
ATOM 10523 C C . PRO H 1 138 ? 41.861 26.585 468.426 1.00 52.16 249 PRO H C 1
ATOM 10524 O O . PRO H 1 138 ? 42.481 27.607 468.138 1.00 58.40 249 PRO H O 1
ATOM 10528 N N . LYS H 1 139 ? 40.754 26.209 467.799 1.00 45.90 250 LYS H N 1
ATOM 10529 C CA . LYS H 1 139 ? 40.229 26.952 466.662 1.00 46.97 250 LYS H CA 1
ATOM 10530 C C . LYS H 1 139 ? 38.934 27.670 467.025 1.00 45.41 250 LYS H C 1
ATOM 10531 O O . LYS H 1 139 ? 37.982 27.708 466.245 1.00 45.75 250 LYS H O 1
ATOM 10537 N N . ALA H 1 140 ? 38.890 28.258 468.217 1.00 45.09 251 ALA H N 1
ATOM 10538 C CA . ALA H 1 140 ? 37.748 29.076 468.594 1.00 40.11 251 ALA H CA 1
ATOM 10539 C C . ALA H 1 140 ? 37.693 30.307 467.702 1.00 43.13 251 ALA H C 1
ATOM 10540 O O . ALA H 1 140 ? 38.694 31.011 467.536 1.00 46.79 251 ALA H O 1
ATOM 10542 N N . ARG H 1 141 ? 36.527 30.567 467.125 1.00 40.81 252 ARG H N 1
ATOM 10543 C CA . ARG H 1 141 ? 36.337 31.703 466.236 1.00 37.21 252 ARG H CA 1
ATOM 10544 C C . ARG H 1 141 ? 35.397 32.709 466.877 1.00 37.33 252 ARG H C 1
ATOM 10545 O O . ARG H 1 141 ? 34.295 32.352 467.310 1.00 34.45 252 ARG H O 1
ATOM 10553 N N . ALA H 1 142 ? 35.830 33.968 466.923 1.00 38.37 253 ALA H N 1
ATOM 10554 C CA . ALA H 1 142 ? 34.947 35.034 467.374 1.00 32.52 253 ALA H CA 1
ATOM 10555 C C . ALA H 1 142 ? 33.682 35.083 466.528 1.00 40.05 253 ALA H C 1
ATOM 10556 O O . ALA H 1 142 ? 32.593 35.374 467.039 1.00 38.39 253 ALA H O 1
ATOM 10558 N N . LEU H 1 143 ? 33.807 34.794 465.228 1.00 38.79 254 LEU H N 1
ATOM 10559 C CA . LEU H 1 143 ? 32.667 34.901 464.323 1.00 37.52 254 LEU H CA 1
ATOM 10560 C C . LEU H 1 143 ? 31.565 33.919 464.702 1.00 39.08 254 LEU H C 1
ATOM 10561 O O . LEU H 1 143 ? 30.379 34.269 464.679 1.00 41.88 254 LEU H O 1
ATOM 10566 N N . ASP H 1 144 ? 31.933 32.681 465.045 1.00 41.44 255 ASP H N 1
ATOM 10567 C CA . ASP H 1 144 ? 30.928 31.709 465.461 1.00 39.56 255 ASP H CA 1
ATOM 10568 C C . ASP H 1 144 ? 30.142 32.219 466.658 1.00 37.26 255 ASP H C 1
ATOM 10569 O O . ASP H 1 144 ? 28.914 32.089 466.707 1.00 33.57 255 ASP H O 1
ATOM 10574 N N . GLN H 1 145 ? 30.833 32.823 467.628 1.00 39.99 256 GLN H N 1
ATOM 10575 C CA . GLN H 1 145 ? 30.142 33.398 468.775 1.00 37.72 256 GLN H CA 1
ATOM 10576 C C . GLN H 1 145 ? 29.326 34.608 468.350 1.00 40.04 256 GLN H C 1
ATOM 10577 O O . GLN H 1 145 ? 28.232 34.847 468.876 1.00 37.60 256 GLN H O 1
ATOM 10583 N N . GLN H 1 146 ? 29.843 35.377 467.389 1.00 41.79 257 GLN H N 1
ATOM 10584 C CA . GLN H 1 146 ? 29.095 36.507 466.855 1.00 39.41 257 GLN H CA 1
ATOM 10585 C C . GLN H 1 146 ? 27.826 36.038 466.155 1.00 40.06 257 GLN H C 1
ATOM 10586 O O . GLN H 1 146 ? 26.767 36.660 466.297 1.00 39.28 257 GLN H O 1
ATOM 10592 N N . PHE H 1 147 ? 27.908 34.940 465.397 1.00 41.98 258 PHE H N 1
ATOM 10593 C CA . PHE H 1 147 ? 26.708 34.412 464.753 1.00 40.05 258 PHE H CA 1
ATOM 10594 C C . PHE H 1 147 ? 25.685 33.969 465.790 1.00 39.54 258 PHE H C 1
ATOM 10595 O O . PHE H 1 147 ? 24.483 34.211 465.629 1.00 43.96 258 PHE H O 1
ATOM 10603 N N . ILE H 1 148 ? 26.141 33.313 466.860 1.00 40.75 259 ILE H N 1
ATOM 10604 C CA . ILE H 1 148 ? 25.231 32.921 467.934 1.00 42.25 259 ILE H CA 1
ATOM 10605 C C . ILE H 1 148 ? 24.572 34.155 468.535 1.00 41.67 259 ILE H C 1
ATOM 10606 O O . ILE H 1 148 ? 23.354 34.191 468.749 1.00 47.90 259 ILE H O 1
ATOM 10611 N N . GLU H 1 149 ? 25.371 35.185 468.820 1.00 44.64 260 GLU H N 1
ATOM 10612 C CA . GLU H 1 149 ? 24.830 36.389 469.443 1.00 50.60 260 GLU H CA 1
ATOM 10613 C C . GLU H 1 149 ? 23.834 37.090 468.529 1.00 48.60 260 GLU H C 1
ATOM 10614 O O . GLU H 1 149 ? 22.866 37.689 469.011 1.00 51.84 260 GLU H O 1
ATOM 10628 N N . TYR H 1 151 ? 22.068 35.600 465.896 1.00 44.58 262 TYR H N 1
ATOM 10629 C CA . TYR H 1 151 ? 21.039 34.747 465.312 1.00 44.78 262 TYR H CA 1
ATOM 10630 C C . TYR H 1 151 ? 19.661 35.121 465.840 1.00 48.98 262 TYR H C 1
ATOM 10631 O O . TYR H 1 151 ? 19.415 35.076 467.049 1.00 47.42 262 TYR H O 1
ATOM 10640 N N . ASP H 1 152 ? 18.762 35.482 464.927 1.00 54.27 263 ASP H N 1
ATOM 10641 C CA . ASP H 1 152 ? 17.375 35.763 465.279 1.00 53.56 263 ASP H CA 1
ATOM 10642 C C . ASP H 1 152 ? 16.619 34.445 465.310 1.00 50.40 263 ASP H C 1
ATOM 10643 O O . ASP H 1 152 ? 16.367 33.837 464.265 1.00 52.10 263 ASP H O 1
ATOM 10648 N N . ASP H 1 153 ? 16.248 34.005 466.508 1.00 57.22 264 ASP H N 1
ATOM 10649 C CA . ASP H 1 153 ? 15.611 32.710 466.684 1.00 58.87 264 ASP H CA 1
ATOM 10650 C C . ASP H 1 153 ? 14.089 32.805 466.778 1.00 61.37 264 ASP H C 1
ATOM 10651 O O . ASP H 1 153 ? 13.436 31.808 467.096 1.00 64.70 264 ASP H O 1
ATOM 10656 N N . ASP H 1 154 ? 13.502 33.937 466.382 1.00 65.22 265 ASP H N 1
ATOM 10657 C CA . ASP H 1 154 ? 12.054 34.092 466.477 1.00 66.80 265 ASP H CA 1
ATOM 10658 C C . ASP H 1 154 ? 11.329 32.984 465.727 1.00 61.95 265 ASP H C 1
ATOM 10659 O O . ASP H 1 154 ? 10.375 32.396 466.248 1.00 58.12 265 ASP H O 1
ATOM 10664 N N . GLU H 1 155 ? 11.778 32.667 464.512 1.00 59.32 266 GLU H N 1
ATOM 10665 C CA . GLU H 1 155 ? 11.069 31.670 463.715 1.00 60.09 266 GLU H CA 1
ATOM 10666 C C . GLU H 1 155 ? 11.134 30.290 464.365 1.00 63.19 266 GLU H C 1
ATOM 10667 O O . GLU H 1 155 ? 10.105 29.624 464.537 1.00 62.49 266 GLU H O 1
ATOM 10673 N N . ILE H 1 156 ? 12.336 29.833 464.724 1.00 59.53 267 ILE H N 1
ATOM 10674 C CA . ILE H 1 156 ? 12.460 28.498 465.309 1.00 59.99 267 ILE H CA 1
ATOM 10675 C C . ILE H 1 156 ? 11.762 28.439 466.659 1.00 58.52 267 ILE H C 1
ATOM 10676 O O . ILE H 1 156 ? 11.248 27.387 467.057 1.00 58.39 267 ILE H O 1
ATOM 10681 N N . LYS H 1 157 ? 11.727 29.559 467.377 1.00 64.21 268 LYS H N 1
ATOM 10682 C CA . LYS H 1 157 ? 11.020 29.617 468.651 1.00 57.90 268 LYS H CA 1
ATOM 10683 C C . LYS H 1 157 ? 9.524 29.397 468.438 1.00 63.31 268 LYS H C 1
ATOM 10684 O O . LYS H 1 157 ? 8.859 28.733 469.239 1.00 66.84 268 LYS H O 1
ATOM 10690 N N . ARG H 1 158 ? 8.981 29.950 467.352 1.00 65.02 269 ARG H N 1
ATOM 10691 C CA . ARG H 1 158 ? 7.589 29.699 466.965 1.00 64.42 269 ARG H CA 1
ATOM 10692 C C . ARG H 1 158 ? 7.331 28.227 466.639 1.00 68.86 269 ARG H C 1
ATOM 10693 O O . ARG H 1 158 ? 6.371 27.627 467.137 1.00 72.15 269 ARG H O 1
ATOM 10701 N N . ILE H 1 159 ? 8.181 27.622 465.812 1.00 65.79 270 ILE H N 1
ATOM 10702 C CA . ILE H 1 159 ? 7.972 26.228 465.428 1.00 61.41 270 ILE H CA 1
ATOM 10703 C C . ILE H 1 159 ? 8.028 25.318 466.647 1.00 69.69 270 ILE H C 1
ATOM 10704 O O . ILE H 1 159 ? 7.212 24.398 466.791 1.00 70.43 270 ILE H O 1
ATOM 10709 N N . ALA H 1 160 ? 8.988 25.553 467.544 1.00 69.74 271 ALA H N 1
ATOM 10710 C CA . ALA H 1 160 ? 9.170 24.647 468.671 1.00 75.68 271 ALA H CA 1
ATOM 10711 C C . ALA H 1 160 ? 7.960 24.666 469.600 1.00 77.63 271 ALA H C 1
ATOM 10712 O O . ALA H 1 160 ? 7.515 23.611 470.066 1.00 73.69 271 ALA H O 1
ATOM 10714 N N . SER H 1 161 ? 7.421 25.854 469.890 1.00 74.21 272 SER H N 1
ATOM 10715 C CA . SER H 1 161 ? 6.224 25.952 470.720 1.00 76.17 272 SER H CA 1
ATOM 10716 C C . SER H 1 161 ? 5.006 25.359 470.017 1.00 78.59 272 SER H C 1
ATOM 10717 O O . SER H 1 161 ? 4.184 24.687 470.649 1.00 77.98 272 SER H O 1
ATOM 10720 N N . LYS H 1 162 ? 4.877 25.597 468.708 1.00 80.64 273 LYS H N 1
ATOM 10721 C CA . LYS H 1 162 ? 3.757 25.052 467.947 1.00 80.36 273 LYS H CA 1
ATOM 10722 C C . LYS H 1 162 ? 3.636 23.545 468.151 1.00 84.36 273 LYS H C 1
ATOM 10723 O O . LYS H 1 162 ? 2.527 23.011 468.280 1.00 87.76 273 LYS H O 1
ATOM 10729 N N . ASN H 1 163 ? 4.788 22.915 468.122 1.00 84.40 274 ASN H N 1
ATOM 10730 C CA . ASN H 1 163 ? 4.931 21.500 468.303 1.00 80.13 274 ASN H CA 1
ATOM 10731 C C . ASN H 1 163 ? 5.240 21.005 469.707 1.00 77.73 274 ASN H C 1
ATOM 10732 O O . ASN H 1 163 ? 5.511 19.843 469.835 1.00 81.29 274 ASN H O 1
ATOM 10737 N N . ASN H 1 164 ? 5.193 21.845 470.745 1.00 78.68 275 ASN H N 1
ATOM 10738 C CA . ASN H 1 164 ? 5.514 21.504 472.121 1.00 80.35 275 ASN H CA 1
ATOM 10739 C C . ASN H 1 164 ? 6.883 20.948 472.392 1.00 82.05 275 ASN H C 1
ATOM 10740 O O . ASN H 1 164 ? 7.022 20.113 473.251 1.00 86.93 275 ASN H O 1
ATOM 10745 N N . TRP H 1 165 ? 7.892 21.400 471.670 1.00 78.54 276 TRP H N 1
ATOM 10746 C CA . TRP H 1 165 ? 9.225 20.980 471.865 1.00 72.15 276 TRP H CA 1
ATOM 10747 C C . TRP H 1 165 ? 9.860 21.540 473.122 1.00 70.23 276 TRP H C 1
ATOM 10748 O O . TRP H 1 165 ? 10.602 20.871 473.778 1.00 63.70 276 TRP H O 1
ATOM 10759 N N . LEU H 1 166 ? 9.545 22.777 473.449 1.00 67.82 277 LEU H N 1
ATOM 10760 C CA . LEU H 1 166 ? 10.181 23.434 474.578 1.00 64.41 277 LEU H CA 1
ATOM 10761 C C . LEU H 1 166 ? 9.340 23.267 475.840 1.00 66.09 277 LEU H C 1
ATOM 10762 O O . LEU H 1 166 ? 8.118 23.112 475.762 1.00 69.19 277 LEU H O 1
ATOM 10767 N N . PRO H 1 167 ? 9.955 23.296 477.035 1.00 68.69 278 PRO H N 1
ATOM 10768 C CA . PRO H 1 167 ? 11.405 23.391 477.240 1.00 61.15 278 PRO H CA 1
ATOM 10769 C C . PRO H 1 167 ? 12.111 22.087 476.899 1.00 63.75 278 PRO H C 1
ATOM 10770 O O . PRO H 1 167 ? 11.509 21.016 477.005 1.00 61.55 278 PRO H O 1
ATOM 10774 N N . LEU H 1 168 ? 13.373 22.172 476.494 1.00 56.76 279 LEU H N 1
ATOM 10775 C CA . LEU H 1 168 ? 14.136 20.965 476.222 1.00 51.87 279 LEU H CA 1
ATOM 10776 C C . LEU H 1 168 ? 14.385 20.223 477.526 1.00 51.34 279 LEU H C 1
ATOM 10777 O O . LEU H 1 168 ? 14.728 20.825 478.547 1.00 51.41 279 LEU H O 1
ATOM 10782 N N . GLN H 1 169 ? 14.214 18.907 477.488 1.00 50.80 280 GLN H N 1
ATOM 10783 C CA . GLN H 1 169 ? 14.255 18.090 478.691 1.00 53.11 280 GLN H CA 1
ATOM 10784 C C . GLN H 1 169 ? 15.584 17.353 478.783 1.00 50.84 280 GLN H C 1
ATOM 10785 O O . GLN H 1 169 ? 16.075 16.805 477.792 1.00 53.58 280 GLN H O 1
ATOM 10791 N N . TRP H 1 170 ? 16.159 17.347 479.979 1.00 43.83 281 TRP H N 1
ATOM 10792 C CA . TRP H 1 170 ? 17.388 16.610 480.242 1.00 49.97 281 TRP H CA 1
ATOM 10793 C C . TRP H 1 170 ? 17.086 15.154 480.580 1.00 45.08 281 TRP H C 1
ATOM 10794 O O . TRP H 1 170 ? 15.939 14.799 480.847 1.00 52.11 281 TRP H O 1
ATOM 10805 N N . SER I 1 4 ? 74.826 32.919 465.877 1.00 67.02 115 SER I N 1
ATOM 10806 C CA . SER I 1 4 ? 74.031 32.130 466.807 1.00 64.34 115 SER I CA 1
ATOM 10807 C C . SER I 1 4 ? 73.720 30.731 466.297 1.00 57.85 115 SER I C 1
ATOM 10808 O O . SER I 1 4 ? 73.483 30.514 465.109 1.00 54.60 115 SER I O 1
ATOM 10811 N N . VAL I 1 5 ? 73.730 29.790 467.233 1.00 55.28 116 VAL I N 1
ATOM 10812 C CA . VAL I 1 5 ? 73.299 28.421 466.981 1.00 53.82 116 VAL I CA 1
ATOM 10813 C C . VAL I 1 5 ? 71.777 28.415 466.951 1.00 45.49 116 VAL I C 1
ATOM 10814 O O . VAL I 1 5 ? 71.130 29.014 467.816 1.00 44.64 116 VAL I O 1
ATOM 10818 N N . ILE I 1 6 ? 71.197 27.772 465.944 1.00 48.46 117 ILE I N 1
ATOM 10819 C CA . ILE I 1 6 ? 69.742 27.753 465.835 1.00 45.16 117 ILE I CA 1
ATOM 10820 C C . ILE I 1 6 ? 69.264 26.325 465.612 1.00 42.56 117 ILE I C 1
ATOM 10821 O O . ILE I 1 6 ? 69.262 25.844 464.470 1.00 41.25 117 ILE I O 1
ATOM 10826 N N . PRO I 1 7 ? 68.845 25.609 466.657 1.00 42.19 118 PRO I N 1
ATOM 10827 C CA . PRO I 1 7 ? 68.215 24.316 466.436 1.00 42.82 118 PRO I CA 1
ATOM 10828 C C . PRO I 1 7 ? 66.886 24.494 465.728 1.00 41.32 118 PRO I C 1
ATOM 10829 O O . PRO I 1 7 ? 66.248 25.556 465.835 1.00 42.77 118 PRO I O 1
ATOM 10833 N N . PRO I 1 8 ? 66.425 23.490 464.988 1.00 43.44 119 PRO I N 1
ATOM 10834 C CA . PRO I 1 8 ? 65.105 23.604 464.363 1.00 46.52 119 PRO I CA 1
ATOM 10835 C C . PRO I 1 8 ? 64.015 23.713 465.419 1.00 42.17 119 PRO I C 1
ATOM 10836 O O . PRO I 1 8 ? 64.124 23.162 466.518 1.00 39.60 119 PRO I O 1
ATOM 10840 N N . GLU I 1 9 ? 62.969 24.466 465.083 1.00 39.51 120 GLU I N 1
ATOM 10841 C CA . GLU I 1 9 ? 61.817 24.590 465.963 1.00 42.61 120 GLU I CA 1
ATOM 10842 C C . GLU I 1 9 ? 61.332 23.212 466.396 1.00 39.34 120 GLU I C 1
ATOM 10843 O O . GLU I 1 9 ? 61.251 22.281 465.590 1.00 41.36 120 GLU I O 1
ATOM 10849 N N . ASN I 1 10 ? 61.009 23.088 467.682 1.00 36.92 121 ASN I N 1
ATOM 10850 C CA . ASN I 1 10 ? 60.497 21.854 468.268 1.00 37.49 121 ASN I CA 1
ATOM 10851 C C . ASN I 1 10 ? 61.545 20.747 468.308 1.00 40.66 121 ASN I C 1
ATOM 10852 O O . ASN I 1 10 ? 61.196 19.565 468.401 1.00 38.81 121 ASN I O 1
ATOM 10857 N N . PHE I 1 11 ? 62.826 21.099 468.244 1.00 39.36 122 PHE I N 1
ATOM 10858 C CA . PHE I 1 11 ? 63.883 20.103 468.346 1.00 39.10 122 PHE I CA 1
ATOM 10859 C C . PHE I 1 11 ? 63.978 19.575 469.772 1.00 40.03 122 PHE I C 1
ATOM 10860 O O . PHE I 1 11 ? 63.769 20.307 470.742 1.00 41.89 122 PHE I O 1
ATOM 10868 N N . SER I 1 12 ? 64.304 18.290 469.898 1.00 40.30 123 SER I N 1
ATOM 10869 C CA . SER I 1 12 ? 64.586 17.742 471.218 1.00 41.42 123 SER I CA 1
ATOM 10870 C C . SER I 1 12 ? 65.245 16.377 471.086 1.00 43.11 123 SER I C 1
ATOM 10871 O O . SER I 1 12 ? 65.000 15.639 470.126 1.00 39.88 123 SER I O 1
ATOM 10874 N N . HIS I 1 13 ? 66.079 16.060 472.072 1.00 42.91 124 HIS I N 1
ATOM 10875 C CA . HIS I 1 13 ? 66.560 14.701 472.269 1.00 41.52 124 HIS I CA 1
ATOM 10876 C C . HIS I 1 13 ? 65.415 13.805 472.728 1.00 42.20 124 HIS I C 1
ATOM 10877 O O . HIS I 1 13 ? 64.540 14.232 473.486 1.00 44.46 124 HIS I O 1
ATOM 10884 N N . VAL I 1 14 ? 65.419 12.556 472.262 1.00 43.93 125 VAL I N 1
ATOM 10885 C CA . VAL I 1 14 ? 64.398 11.590 472.656 1.00 40.65 125 VAL I CA 1
ATOM 10886 C C . VAL I 1 14 ? 65.007 10.583 473.621 1.00 46.25 125 VAL I C 1
ATOM 10887 O O . VAL I 1 14 ? 64.641 10.533 474.801 1.00 37.29 125 VAL I O 1
ATOM 10891 N N . VAL I 1 15 ? 65.925 9.763 473.118 1.00 47.60 126 VAL I N 1
ATOM 10892 C CA . VAL I 1 15 ? 66.611 8.776 473.941 1.00 50.03 126 VAL I CA 1
ATOM 10893 C C . VAL I 1 15 ? 67.866 8.343 473.201 1.00 48.61 126 VAL I C 1
ATOM 10894 O O . VAL I 1 15 ? 67.869 8.228 471.972 1.00 45.66 126 VAL I O 1
ATOM 10898 N N . GLY I 1 16 ? 68.931 8.102 473.959 1.00 49.89 127 GLY I N 1
ATOM 10899 C CA . GLY I 1 16 ? 70.180 7.667 473.371 1.00 53.50 127 GLY I CA 1
ATOM 10900 C C . GLY I 1 16 ? 70.721 8.690 472.396 1.00 51.57 127 GLY I C 1
ATOM 10901 O O . GLY I 1 16 ? 71.116 9.789 472.794 1.00 51.19 127 GLY I O 1
ATOM 10902 N N . GLU I 1 17 ? 70.743 8.342 471.115 1.00 55.22 128 GLU I N 1
ATOM 10903 C CA . GLU I 1 17 ? 71.175 9.250 470.063 1.00 46.86 128 GLU I CA 1
ATOM 10904 C C . GLU I 1 17 ? 70.086 9.401 469.006 1.00 43.54 128 GLU I C 1
ATOM 10905 O O . GLU I 1 17 ? 70.359 9.545 467.812 1.00 46.82 128 GLU I O 1
ATOM 10911 N N . ILE I 1 18 ? 68.831 9.382 469.449 1.00 46.75 129 ILE I N 1
ATOM 10912 C CA . ILE I 1 18 ? 67.669 9.595 468.594 1.00 47.12 129 ILE I CA 1
ATOM 10913 C C . ILE I 1 18 ? 67.100 10.969 468.914 1.00 45.59 129 ILE I C 1
ATOM 10914 O O . ILE I 1 18 ? 66.899 11.305 470.088 1.00 49.03 129 ILE I O 1
ATOM 10919 N N . TYR I 1 19 ? 66.835 11.759 467.875 1.00 43.40 130 TYR I N 1
ATOM 10920 C CA . TYR I 1 19 ? 66.331 13.114 468.035 1.00 40.14 130 TYR I CA 1
ATOM 10921 C C . TYR I 1 19 ? 65.050 13.299 467.235 1.00 40.33 130 TYR I C 1
ATOM 10922 O O . TYR I 1 19 ? 64.728 12.514 466.341 1.00 38.71 130 TYR I O 1
ATOM 10931 N N . ARG I 1 20 ? 64.322 14.359 467.585 1.00 43.93 131 ARG I N 1
ATOM 10932 C CA . ARG I 1 20 ? 63.096 14.744 466.903 1.00 39.94 131 ARG I CA 1
ATOM 10933 C C . ARG I 1 20 ? 63.125 16.249 466.676 1.00 37.93 131 ARG I C 1
ATOM 10934 O O . ARG I 1 20 ? 63.751 16.987 467.441 1.00 35.86 131 ARG I O 1
ATOM 10942 N N . SER I 1 21 ? 62.453 16.702 465.620 1.00 36.50 132 SER I N 1
ATOM 10943 C CA . SER I 1 21 ? 62.366 18.132 465.348 1.00 37.69 132 SER I CA 1
ATOM 10944 C C . SER I 1 21 ? 61.387 18.371 464.207 1.00 37.62 132 SER I C 1
ATOM 10945 O O . SER I 1 21 ? 60.860 17.434 463.601 1.00 34.38 132 SER I O 1
ATOM 10948 N N . SER I 1 22 ? 61.146 19.652 463.934 1.00 35.08 133 SER I N 1
ATOM 10949 C CA . SER I 1 22 ? 60.449 20.080 462.733 1.00 41.95 133 SER I CA 1
ATOM 10950 C C . SER I 1 22 ? 61.384 19.996 461.527 1.00 38.08 133 SER I C 1
ATOM 10951 O O . SER I 1 22 ? 62.550 19.603 461.634 1.00 39.48 133 SER I O 1
ATOM 10954 N N . PHE I 1 23 ? 60.868 20.374 460.365 1.00 38.96 134 PHE I N 1
ATOM 10955 C CA . PHE I 1 23 ? 61.638 20.288 459.124 1.00 38.99 134 PHE I CA 1
ATOM 10956 C C . PHE I 1 23 ? 62.830 21.237 459.179 1.00 36.17 134 PHE I C 1
ATOM 10957 O O . PHE I 1 23 ? 62.631 22.452 459.300 1.00 39.20 134 PHE I O 1
ATOM 10965 N N . PRO I 1 24 ? 64.070 20.751 459.092 1.00 41.10 135 PRO I N 1
ATOM 10966 C CA . PRO I 1 24 ? 65.212 21.666 459.200 1.00 42.26 135 PRO I CA 1
ATOM 10967 C C . PRO I 1 24 ? 65.223 22.696 458.082 1.00 35.50 135 PRO I C 1
ATOM 10968 O O . PRO I 1 24 ? 64.843 22.414 456.944 1.00 42.54 135 PRO I O 1
ATOM 10972 N N . ARG I 1 25 ? 65.664 23.900 458.424 1.00 40.69 136 ARG I N 1
ATOM 10973 C CA . ARG I 1 25 ? 65.875 24.981 457.477 1.00 45.21 136 ARG I CA 1
ATOM 10974 C C . ARG I 1 25 ? 67.367 25.276 457.382 1.00 46.65 136 ARG I C 1
ATOM 10975 O O . ARG I 1 25 ? 68.175 24.790 458.178 1.00 46.64 136 ARG I O 1
ATOM 10983 N N . GLN I 1 26 ? 67.729 26.088 456.388 1.00 50.06 137 GLN I N 1
ATOM 10984 C CA . GLN I 1 26 ? 69.143 26.317 456.107 1.00 52.33 137 GLN I CA 1
ATOM 10985 C C . GLN I 1 26 ? 69.884 26.813 457.344 1.00 47.55 137 GLN I C 1
ATOM 10986 O O . GLN I 1 26 ? 70.999 26.361 457.629 1.00 49.06 137 GLN I O 1
ATOM 10992 N N . GLU I 1 27 ? 69.280 27.737 458.095 1.00 49.38 138 GLU I N 1
ATOM 10993 C CA . GLU I 1 27 ? 69.940 28.291 459.272 1.00 41.57 138 GLU I CA 1
ATOM 10994 C C . GLU I 1 27 ? 70.082 27.289 460.413 1.00 43.35 138 GLU I C 1
ATOM 10995 O O . GLU I 1 27 ? 70.775 27.592 461.391 1.00 38.25 138 GLU I O 1
ATOM 11001 N N . ASN I 1 28 ? 69.448 26.118 460.322 1.00 45.25 139 ASN I N 1
ATOM 11002 C CA . ASN I 1 28 ? 69.628 25.062 461.312 1.00 42.46 139 ASN I CA 1
ATOM 11003 C C . ASN I 1 28 ? 70.715 24.069 460.922 1.00 47.97 139 ASN I C 1
ATOM 11004 O O . ASN I 1 28 ? 71.092 23.229 461.747 1.00 43.98 139 ASN I O 1
ATOM 11009 N N . PHE I 1 29 ? 71.219 24.145 459.688 1.00 47.59 140 PHE I N 1
ATOM 11010 C CA . PHE I 1 29 ? 72.090 23.098 459.163 1.00 46.23 140 PHE I CA 1
ATOM 11011 C C . PHE I 1 29 ? 73.346 22.937 460.008 1.00 42.88 140 PHE I C 1
ATOM 11012 O O . PHE I 1 29 ? 73.743 21.815 460.344 1.00 44.06 140 PHE I O 1
ATOM 11020 N N . SER I 1 30 ? 73.987 24.048 460.369 1.00 45.90 141 SER I N 1
ATOM 11021 C CA . SER I 1 30 ? 75.231 23.951 461.122 1.00 48.60 141 SER I CA 1
ATOM 11022 C C . SER I 1 30 ? 75.005 23.308 462.484 1.00 51.15 141 SER I C 1
ATOM 11023 O O . SER I 1 30 ? 75.892 22.617 463.000 1.00 50.71 141 SER I O 1
ATOM 11026 N N . PHE I 1 31 ? 73.830 23.515 463.079 1.00 48.71 142 PHE I N 1
ATOM 11027 C CA . PHE I 1 31 ? 73.502 22.836 464.329 1.00 50.56 142 PHE I CA 1
ATOM 11028 C C . PHE I 1 31 ? 73.414 21.327 464.125 1.00 46.35 142 PHE I C 1
ATOM 11029 O O . PHE I 1 31 ? 73.969 20.548 464.907 1.00 51.22 142 PHE I O 1
ATOM 11037 N N . LEU I 1 32 ? 72.722 20.896 463.069 1.00 45.98 143 LEU I N 1
ATOM 11038 C CA . LEU I 1 32 ? 72.550 19.465 462.834 1.00 48.63 143 LEU I CA 1
ATOM 11039 C C . LEU I 1 32 ? 73.888 18.769 462.619 1.00 51.57 143 LEU I C 1
ATOM 11040 O O . LEU I 1 32 ? 74.088 17.637 463.077 1.00 50.21 143 LEU I O 1
ATOM 11045 N N . HIS I 1 33 ? 74.818 19.429 461.929 1.00 55.20 144 HIS I N 1
ATOM 11046 C CA . HIS I 1 33 ? 76.087 18.815 461.553 1.00 53.08 144 HIS I CA 1
ATOM 11047 C C . HIS I 1 33 ? 77.185 19.060 462.581 1.00 51.61 144 HIS I C 1
ATOM 11048 O O . HIS I 1 33 ? 77.850 18.115 463.018 1.00 51.22 144 HIS I O 1
ATOM 11055 N N . GLU I 1 34 ? 77.386 20.316 462.980 1.00 51.38 145 GLU I N 1
ATOM 11056 C CA . GLU I 1 34 ? 78.509 20.646 463.849 1.00 49.53 145 GLU I CA 1
ATOM 11057 C C . GLU I 1 34 ? 78.218 20.336 465.311 1.00 49.42 145 GLU I C 1
ATOM 11058 O O . GLU I 1 34 ? 79.151 20.080 466.079 1.00 51.32 145 GLU I O 1
ATOM 11064 N N . ARG I 1 35 ? 76.951 20.366 465.719 1.00 52.51 146 ARG I N 1
ATOM 11065 C CA . ARG I 1 35 ? 76.586 20.153 467.115 1.00 51.87 146 ARG I CA 1
ATOM 11066 C C . ARG I 1 35 ? 76.035 18.758 467.385 1.00 51.74 146 ARG I C 1
ATOM 11067 O O . ARG I 1 35 ? 76.521 18.067 468.283 1.00 52.54 146 ARG I O 1
ATOM 11075 N N . LEU I 1 36 ? 75.039 18.317 466.614 1.00 55.76 147 LEU I N 1
ATOM 11076 C CA . LEU I 1 36 ? 74.457 16.995 466.820 1.00 51.27 147 LEU I CA 1
ATOM 11077 C C . LEU I 1 36 ? 75.303 15.886 466.214 1.00 54.00 147 LEU I C 1
ATOM 11078 O O . LEU I 1 36 ? 75.226 14.740 466.674 1.00 51.73 147 LEU I O 1
ATOM 11083 N N . LYS I 1 37 ? 76.110 16.188 465.195 1.00 55.19 148 LYS I N 1
ATOM 11084 C CA . LYS I 1 37 ? 76.936 15.166 464.556 1.00 55.17 148 LYS I CA 1
ATOM 11085 C C . LYS I 1 37 ? 76.068 14.044 463.993 1.00 49.23 148 LYS I C 1
ATOM 11086 O O . LYS I 1 37 ? 76.368 12.860 464.158 1.00 48.81 148 LYS I O 1
ATOM 11092 N N . LEU I 1 38 ? 74.983 14.424 463.314 1.00 50.51 149 LEU I N 1
ATOM 11093 C CA . LEU I 1 38 ? 74.062 13.424 462.796 1.00 45.06 149 LEU I CA 1
ATOM 11094 C C . LEU I 1 38 ? 74.770 12.485 461.832 1.00 50.66 149 LEU I C 1
ATOM 11095 O O . LEU I 1 38 ? 75.641 12.893 461.059 1.00 46.99 149 LEU I O 1
ATOM 11100 N N . LYS I 1 39 ? 74.384 11.213 461.894 1.00 48.25 150 LYS I N 1
ATOM 11101 C CA . LYS I 1 39 ? 74.724 10.232 460.877 1.00 46.76 150 LYS I CA 1
ATOM 11102 C C . LYS I 1 39 ? 73.603 10.035 459.874 1.00 48.38 150 LYS I C 1
ATOM 11103 O O . LYS I 1 39 ? 73.872 9.729 458.708 1.00 47.06 150 LYS I O 1
ATOM 11109 N N . SER I 1 40 ? 72.355 10.204 460.304 1.00 46.77 151 SER I N 1
ATOM 11110 C CA . SER I 1 40 ? 71.219 9.986 459.427 1.00 42.30 151 SER I CA 1
ATOM 11111 C C . SER I 1 40 ? 70.105 10.962 459.764 1.00 42.60 151 SER I C 1
ATOM 11112 O O . SER I 1 40 ? 70.085 11.578 460.833 1.00 46.26 151 SER I O 1
ATOM 11115 N N . ILE I 1 41 ? 69.174 11.084 458.825 1.00 43.46 152 ILE I N 1
ATOM 11116 C CA . ILE I 1 41 ? 67.897 11.748 459.040 1.00 46.52 152 ILE I CA 1
ATOM 11117 C C . ILE I 1 41 ? 66.818 10.819 458.509 1.00 44.44 152 ILE I C 1
ATOM 11118 O O . ILE I 1 41 ? 66.967 10.230 457.432 1.00 41.43 152 ILE I O 1
ATOM 11123 N N . LEU I 1 42 ? 65.735 10.687 459.265 1.00 42.73 153 LEU I N 1
ATOM 11124 C CA . LEU I 1 42 ? 64.537 9.995 458.812 1.00 41.31 153 LEU I CA 1
ATOM 11125 C C . LEU I 1 42 ? 63.442 11.033 458.654 1.00 41.08 153 LEU I C 1
ATOM 11126 O O . LEU I 1 42 ? 63.022 11.653 459.638 1.00 45.24 153 LEU I O 1
ATOM 11131 N N . VAL I 1 43 ? 62.999 11.232 457.426 1.00 39.04 154 VAL I N 1
ATOM 11132 C CA . VAL I 1 43 ? 61.891 12.127 457.132 1.00 42.08 154 VAL I CA 1
ATOM 11133 C C . VAL I 1 43 ? 60.644 11.275 456.976 1.00 43.66 154 VAL I C 1
ATOM 11134 O O . VAL I 1 43 ? 60.668 10.227 456.319 1.00 41.23 154 VAL I O 1
ATOM 11138 N N . LEU I 1 44 ? 59.546 11.728 457.577 1.00 47.52 155 LEU I N 1
ATOM 11139 C CA . LEU I 1 44 ? 58.319 10.950 457.646 1.00 47.02 155 LEU I CA 1
ATOM 11140 C C . LEU I 1 44 ? 57.288 11.451 456.651 1.00 47.79 155 LEU I C 1
ATOM 11141 O O . LEU I 1 44 ? 56.103 11.121 456.768 1.00 52.08 155 LEU I O 1
ATOM 11146 N N . ILE I 1 45 ? 57.720 12.249 455.681 1.00 53.25 156 ILE I N 1
ATOM 11147 C CA . ILE I 1 45 ? 56.837 12.816 454.670 1.00 51.22 156 ILE I CA 1
ATOM 11148 C C . ILE I 1 45 ? 57.194 12.219 453.312 1.00 53.33 156 ILE I C 1
ATOM 11149 O O . ILE I 1 45 ? 58.383 12.035 453.016 1.00 50.28 156 ILE I O 1
ATOM 11154 N N . PRO I 1 46 ? 56.213 11.908 452.453 1.00 57.38 157 PRO I N 1
ATOM 11155 C CA . PRO I 1 46 ? 56.544 11.285 451.161 1.00 59.34 157 PRO I CA 1
ATOM 11156 C C . PRO I 1 46 ? 57.050 12.257 450.106 1.00 60.52 157 PRO I C 1
ATOM 11157 O O . PRO I 1 46 ? 57.665 11.807 449.129 1.00 62.42 157 PRO I O 1
ATOM 11161 N N . GLU I 1 47 ? 56.805 13.558 450.255 1.00 56.95 158 GLU I N 1
ATOM 11162 C CA . GLU I 1 47 ? 57.261 14.514 449.257 1.00 61.90 158 GLU I CA 1
ATOM 11163 C C . GLU I 1 47 ? 58.784 14.455 449.140 1.00 67.66 158 GLU I C 1
ATOM 11164 O O . GLU I 1 47 ? 59.487 13.998 450.048 1.00 67.24 158 GLU I O 1
ATOM 11170 N N . GLU I 1 48 ? 59.299 14.932 448.007 1.00 71.09 159 GLU I N 1
ATOM 11171 C CA . GLU I 1 48 ? 60.740 14.906 447.788 1.00 61.64 159 GLU I CA 1
ATOM 11172 C C . GLU I 1 48 ? 61.459 15.906 448.675 1.00 55.38 159 GLU I C 1
ATOM 11173 O O . GLU I 1 48 ? 61.004 17.035 448.878 1.00 56.84 159 GLU I O 1
ATOM 11179 N N . TYR I 1 49 ? 62.594 15.476 449.195 1.00 51.70 160 TYR I N 1
ATOM 11180 C CA . TYR I 1 49 ? 63.416 16.344 450.012 1.00 52.92 160 TYR I CA 1
ATOM 11181 C C . TYR I 1 49 ? 63.896 17.510 449.149 1.00 57.22 160 TYR I C 1
ATOM 11182 O O . TYR I 1 49 ? 64.382 17.286 448.031 1.00 54.18 160 TYR I O 1
ATOM 11191 N N . PRO I 1 50 ? 63.776 18.754 449.611 1.00 58.53 161 PRO I N 1
ATOM 11192 C CA . PRO I 1 50 ? 64.249 19.883 448.798 1.00 50.85 161 PRO I CA 1
ATOM 11193 C C . PRO I 1 50 ? 65.736 19.774 448.494 1.00 53.61 161 PRO I C 1
ATOM 11194 O O . PRO I 1 50 ? 66.510 19.203 449.265 1.00 54.16 161 PRO I O 1
ATOM 11198 N N . GLN I 1 51 ? 66.131 20.331 447.345 1.00 52.37 162 GLN I N 1
ATOM 11199 C CA . GLN I 1 51 ? 67.523 20.220 446.914 1.00 54.81 162 GLN I CA 1
ATOM 11200 C C . GLN I 1 51 ? 68.471 20.863 447.912 1.00 49.81 162 GLN I C 1
ATOM 11201 O O . GLN I 1 51 ? 69.536 20.308 448.206 1.00 49.83 162 GLN I O 1
ATOM 11207 N N . GLU I 1 52 ? 68.115 22.034 448.440 1.00 48.54 163 GLU I N 1
ATOM 11208 C CA . GLU I 1 52 ? 69.009 22.688 449.387 1.00 52.51 163 GLU I CA 1
ATOM 11209 C C . GLU I 1 52 ? 69.294 21.772 450.568 1.00 47.37 163 GLU I C 1
ATOM 11210 O O . GLU I 1 52 ? 70.426 21.713 451.061 1.00 45.84 163 GLU I O 1
ATOM 11216 N N . ASN I 1 53 ? 68.282 21.028 451.017 1.00 45.22 164 ASN I N 1
ATOM 11217 C CA . ASN I 1 53 ? 68.489 20.055 452.084 1.00 52.81 164 ASN I CA 1
ATOM 11218 C C . ASN I 1 53 ? 69.258 18.837 451.584 1.00 48.73 164 ASN I C 1
ATOM 11219 O O . ASN I 1 53 ? 70.156 18.342 452.274 1.00 48.08 164 ASN I O 1
ATOM 11224 N N . LEU I 1 54 ? 68.925 18.334 450.391 1.00 48.89 165 LEU I N 1
ATOM 11225 C CA . LEU I 1 54 ? 69.695 17.225 449.834 1.00 51.47 165 LEU I CA 1
ATOM 11226 C C . LEU I 1 54 ? 71.158 17.609 449.672 1.00 48.26 165 LEU I C 1
ATOM 11227 O O . LEU I 1 54 ? 72.056 16.816 449.981 1.00 49.66 165 LEU I O 1
ATOM 11232 N N . ASN I 1 55 ? 71.418 18.822 449.182 1.00 45.64 166 ASN I N 1
ATOM 11233 C CA . ASN I 1 55 ? 72.796 19.270 449.022 1.00 47.06 166 ASN I CA 1
ATOM 11234 C C . ASN I 1 55 ? 73.527 19.265 450.360 1.00 47.99 166 ASN I C 1
ATOM 11235 O O . ASN I 1 55 ? 74.686 18.841 450.441 1.00 49.01 166 ASN I O 1
ATOM 11240 N N . PHE I 1 56 ? 72.867 19.730 451.424 1.00 48.36 167 PHE I N 1
ATOM 11241 C CA . PHE I 1 56 ? 73.492 19.713 452.744 1.00 50.01 167 PHE I CA 1
ATOM 11242 C C . PHE I 1 56 ? 73.827 18.291 453.184 1.00 49.83 167 PHE I C 1
ATOM 11243 O O . PHE I 1 56 ? 74.892 18.050 453.764 1.00 48.89 167 PHE I O 1
ATOM 11251 N N . LEU I 1 57 ? 72.928 17.337 452.926 1.00 51.90 168 LEU I N 1
ATOM 11252 C CA . LEU I 1 57 ? 73.214 15.945 453.264 1.00 53.66 168 LEU I CA 1
ATOM 11253 C C . LEU I 1 57 ? 74.371 15.408 452.432 1.00 55.70 168 LEU I C 1
ATOM 11254 O O . LEU I 1 57 ? 75.245 14.702 452.949 1.00 54.80 168 LEU I O 1
ATOM 11259 N N . LYS I 1 58 ? 74.390 15.733 451.138 1.00 51.50 169 LYS I N 1
ATOM 11260 C CA . LYS I 1 58 ? 75.510 15.348 450.287 1.00 49.90 169 LYS I CA 1
ATOM 11261 C C . LYS I 1 58 ? 76.809 15.953 450.791 1.00 51.54 169 LYS I C 1
ATOM 11262 O O . LYS I 1 58 ? 77.838 15.272 450.868 1.00 53.50 169 LYS I O 1
ATOM 11268 N N . LEU I 1 59 ? 76.765 17.226 451.174 1.00 52.68 170 LEU I N 1
ATOM 11269 C CA . LEU I 1 59 ? 77.966 17.934 451.597 1.00 56.44 170 LEU I CA 1
ATOM 11270 C C . LEU I 1 59 ? 78.554 17.338 452.870 1.00 53.89 170 LEU I C 1
ATOM 11271 O O . LEU I 1 59 ? 79.780 17.253 453.013 1.00 53.58 170 LEU I O 1
ATOM 11276 N N . THR I 1 60 ? 77.702 16.925 453.808 1.00 54.67 171 THR I N 1
ATOM 11277 C CA . THR I 1 60 ? 78.159 16.469 455.116 1.00 54.09 171 THR I CA 1
ATOM 11278 C C . THR I 1 60 ? 78.317 14.958 455.217 1.00 52.83 171 THR I C 1
ATOM 11279 O O . THR I 1 60 ? 78.996 14.486 456.135 1.00 57.44 171 THR I O 1
ATOM 11283 N N . GLY I 1 61 ? 77.717 14.196 454.308 1.00 51.81 172 GLY I N 1
ATOM 11284 C CA . GLY I 1 61 ? 77.715 12.753 454.414 1.00 50.39 172 GLY I CA 1
ATOM 11285 C C . GLY I 1 61 ? 76.619 12.182 455.285 1.00 51.67 172 GLY I C 1
ATOM 11286 O O . GLY I 1 61 ? 76.671 10.993 455.618 1.00 56.35 172 GLY I O 1
ATOM 11287 N N . ILE I 1 62 ? 75.629 12.986 455.663 1.00 49.75 173 ILE I N 1
ATOM 11288 C CA . ILE I 1 62 ? 74.506 12.500 456.458 1.00 51.65 173 ILE I CA 1
ATOM 11289 C C . ILE I 1 62 ? 73.555 11.742 455.542 1.00 41.54 173 ILE I C 1
ATOM 11290 O O . ILE I 1 62 ? 73.132 12.259 454.501 1.00 46.15 173 ILE I O 1
ATOM 11295 N N . LYS I 1 63 ? 73.204 10.520 455.932 1.00 44.38 174 LYS I N 1
ATOM 11296 C CA . LYS I 1 63 ? 72.352 9.675 455.108 1.00 45.40 174 LYS I CA 1
ATOM 11297 C C . LYS I 1 63 ? 70.883 10.003 455.345 1.00 51.34 174 LYS I C 1
ATOM 11298 O O . LYS I 1 63 ? 70.475 10.318 456.466 1.00 49.24 174 LYS I O 1
ATOM 11304 N N . LEU I 1 64 ? 70.087 9.926 454.281 1.00 46.95 175 LEU I N 1
ATOM 11305 C CA . LEU I 1 64 ? 68.658 10.201 454.349 1.00 46.52 175 LEU I CA 1
ATOM 11306 C C . LEU I 1 64 ? 67.863 8.905 454.271 1.00 46.36 175 LEU I C 1
ATOM 11307 O O . LEU I 1 64 ? 68.080 8.089 453.369 1.00 49.93 175 LEU I O 1
ATOM 11312 N N . TYR I 1 65 ? 66.954 8.721 455.223 1.00 46.14 176 TYR I N 1
ATOM 11313 C CA . TYR I 1 65 ? 65.915 7.708 455.153 1.00 42.20 176 TYR I CA 1
ATOM 11314 C C . TYR I 1 65 ? 64.558 8.386 455.024 1.00 45.10 176 TYR I C 1
ATOM 11315 O O . TYR I 1 65 ? 64.379 9.541 455.419 1.00 45.16 176 TYR I O 1
ATOM 11324 N N . GLN I 1 66 ? 63.595 7.655 454.466 1.00 47.90 177 GLN I N 1
ATOM 11325 C CA . GLN I 1 66 ? 62.283 8.224 454.177 1.00 44.92 177 GLN I CA 1
ATOM 11326 C C . GLN I 1 66 ? 61.222 7.148 454.349 1.00 48.25 177 GLN I C 1
ATOM 11327 O O . GLN I 1 66 ? 61.287 6.100 453.699 1.00 44.73 177 GLN I O 1
ATOM 11333 N N . VAL I 1 67 ? 60.260 7.403 455.232 1.00 48.83 178 VAL I N 1
ATOM 11334 C CA . VAL I 1 67 ? 59.083 6.555 455.404 1.00 42.07 178 VAL I CA 1
ATOM 11335 C C . VAL I 1 67 ? 57.883 7.481 455.261 1.00 43.44 178 VAL I C 1
ATOM 11336 O O . VAL I 1 67 ? 57.477 8.138 456.225 1.00 49.18 178 VAL I O 1
ATOM 11340 N N . GLY I 1 68 ? 57.318 7.544 454.058 1.00 42.31 179 GLY I N 1
ATOM 11341 C CA . GLY I 1 68 ? 56.263 8.492 453.763 1.00 43.63 179 GLY I CA 1
ATOM 11342 C C . GLY I 1 68 ? 54.943 8.163 454.427 1.00 48.87 179 GLY I C 1
ATOM 11343 O O . GLY I 1 68 ? 54.238 7.240 454.008 1.00 50.09 179 GLY I O 1
ATOM 11352 N N . SER I 1 70 ? 51.050 9.525 455.765 1.00 45.70 181 SER I N 1
ATOM 11353 C CA . SER I 1 70 ? 50.042 10.396 455.179 1.00 41.46 181 SER I CA 1
ATOM 11354 C C . SER I 1 70 ? 49.927 11.708 455.948 1.00 47.55 181 SER I C 1
ATOM 11355 O O . SER I 1 70 ? 50.073 11.756 457.173 1.00 47.58 181 SER I O 1
ATOM 11358 N N . GLY I 1 71 ? 49.649 12.778 455.207 1.00 49.09 182 GLY I N 1
ATOM 11359 C CA . GLY I 1 71 ? 49.476 14.098 455.781 1.00 52.94 182 GLY I CA 1
ATOM 11360 C C . GLY I 1 71 ? 48.050 14.612 455.745 1.00 65.43 182 GLY I C 1
ATOM 11361 O O . GLY I 1 71 ? 47.815 15.756 455.343 1.00 69.22 182 GLY I O 1
ATOM 11362 N N . ASN I 1 72 ? 47.087 13.789 456.146 1.00 65.41 183 ASN I N 1
ATOM 11363 C CA . ASN I 1 72 ? 45.706 14.248 456.250 1.00 75.04 183 ASN I CA 1
ATOM 11364 C C . ASN I 1 72 ? 45.411 14.725 457.670 1.00 65.07 183 ASN I C 1
ATOM 11365 O O . ASN I 1 72 ? 44.738 15.737 457.868 1.00 65.84 183 ASN I O 1
ATOM 11370 N N . VAL I 1 77 ? 42.535 10.648 458.096 1.00 54.41 188 VAL I N 1
ATOM 11371 C CA . VAL I 1 77 ? 43.954 10.316 458.154 1.00 58.44 188 VAL I CA 1
ATOM 11372 C C . VAL I 1 77 ? 44.155 8.971 458.835 1.00 48.39 188 VAL I C 1
ATOM 11373 O O . VAL I 1 77 ? 43.391 8.589 459.719 1.00 49.57 188 VAL I O 1
ATOM 11377 N N . ASN I 1 78 ? 45.195 8.259 458.411 1.00 52.66 189 ASN I N 1
ATOM 11378 C CA . ASN I 1 78 ? 45.582 7.004 459.035 1.00 50.33 189 ASN I CA 1
ATOM 11379 C C . ASN I 1 78 ? 47.090 6.850 458.932 1.00 44.32 189 ASN I C 1
ATOM 11380 O O . ASN I 1 78 ? 47.711 7.298 457.965 1.00 45.78 189 ASN I O 1
ATOM 11385 N N . ILE I 1 79 ? 47.668 6.216 459.943 1.00 42.05 190 ILE I N 1
ATOM 11386 C CA . ILE I 1 79 ? 49.064 5.804 459.930 1.00 44.58 190 ILE I CA 1
ATOM 11387 C C . ILE I 1 79 ? 49.103 4.292 460.121 1.00 44.32 190 ILE I C 1
ATOM 11388 O O . ILE I 1 79 ? 48.930 3.791 461.233 1.00 53.37 190 ILE I O 1
ATOM 11393 N N . PRO I 1 80 ? 49.330 3.527 459.052 1.00 47.64 191 PRO I N 1
ATOM 11394 C CA . PRO I 1 80 ? 49.300 2.065 459.172 1.00 42.84 191 PRO I CA 1
ATOM 11395 C C . PRO I 1 80 ? 50.453 1.524 460.002 1.00 44.65 191 PRO I C 1
ATOM 11396 O O . PRO I 1 80 ? 51.541 2.102 460.056 1.00 45.61 191 PRO I O 1
ATOM 11400 N N . SER I 1 81 ? 50.201 0.377 460.637 1.00 44.08 192 SER I N 1
ATOM 11401 C CA . SER I 1 81 ? 51.187 -0.209 461.539 1.00 43.11 192 SER I CA 1
ATOM 11402 C C . SER I 1 81 ? 52.494 -0.521 460.823 1.00 45.71 192 SER I C 1
ATOM 11403 O O . SER I 1 81 ? 53.569 -0.425 461.427 1.00 46.30 192 SER I O 1
ATOM 11406 N N . HIS I 1 82 ? 52.430 -0.896 459.543 1.00 44.13 193 HIS I N 1
ATOM 11407 C CA . HIS I 1 82 ? 53.641 -1.320 458.848 1.00 41.62 193 HIS I CA 1
ATOM 11408 C C . HIS I 1 82 ? 54.590 -0.157 458.593 1.00 41.39 193 HIS I C 1
ATOM 11409 O O . HIS I 1 82 ? 55.810 -0.353 458.584 1.00 42.09 193 HIS I O 1
ATOM 11416 N N . LEU I 1 83 ? 54.068 1.058 458.416 1.00 43.04 194 LEU I N 1
ATOM 11417 C CA . LEU I 1 83 ? 54.955 2.209 458.281 1.00 41.72 194 LEU I CA 1
ATOM 11418 C C . LEU I 1 83 ? 55.647 2.516 459.603 1.00 42.11 194 LEU I C 1
ATOM 11419 O O . LEU I 1 83 ? 56.823 2.900 459.622 1.00 43.53 194 LEU I O 1
ATOM 11424 N N . LEU I 1 84 ? 54.935 2.357 460.718 1.00 42.90 195 LEU I N 1
ATOM 11425 C CA . LEU I 1 84 ? 55.559 2.527 462.026 1.00 44.00 195 LEU I CA 1
ATOM 11426 C C . LEU I 1 84 ? 56.659 1.493 462.245 1.00 47.28 195 LEU I C 1
ATOM 11427 O O . LEU I 1 84 ? 57.756 1.823 462.712 1.00 44.40 195 LEU I O 1
ATOM 11432 N N . THR I 1 85 ? 56.381 0.228 461.918 1.00 50.21 196 THR I N 1
ATOM 11433 C CA . THR I 1 85 ? 57.392 -0.815 462.069 1.00 48.33 196 THR I CA 1
ATOM 11434 C C . THR I 1 85 ? 58.596 -0.536 461.176 1.00 45.26 196 THR I C 1
ATOM 11435 O O . THR I 1 85 ? 59.746 -0.684 461.605 1.00 44.56 196 THR I O 1
ATOM 11439 N N . LYS I 1 86 ? 58.350 -0.137 459.926 1.00 42.32 197 LYS I N 1
ATOM 11440 C CA . LYS I 1 86 ? 59.444 0.204 459.021 1.00 46.46 197 LYS I CA 1
ATOM 11441 C C . LYS I 1 86 ? 60.296 1.332 459.591 1.00 44.80 197 LYS I C 1
ATOM 11442 O O . LYS I 1 86 ? 61.530 1.276 459.556 1.00 49.99 197 LYS I O 1
ATOM 11448 N N . ALA I 1 87 ? 59.649 2.376 460.112 1.00 46.62 198 ALA I N 1
ATOM 11449 C CA . ALA I 1 87 ? 60.381 3.504 460.679 1.00 43.91 198 ALA I CA 1
ATOM 11450 C C . ALA I 1 87 ? 61.171 3.102 461.917 1.00 40.92 198 ALA I C 1
ATOM 11451 O O . ALA I 1 87 ? 62.311 3.544 462.104 1.00 41.63 198 ALA I O 1
ATOM 11453 N N . LEU I 1 88 ? 60.590 2.258 462.772 1.00 43.14 199 LEU I N 1
ATOM 11454 C CA . LEU I 1 88 ? 61.269 1.884 464.008 1.00 42.77 199 LEU I CA 1
ATOM 11455 C C . LEU I 1 88 ? 62.565 1.136 463.728 1.00 44.59 199 LEU I C 1
ATOM 11456 O O . LEU I 1 88 ? 63.593 1.409 464.359 1.00 49.35 199 LEU I O 1
ATOM 11461 N N . GLU I 1 89 ? 62.539 0.197 462.781 1.00 47.52 200 GLU I N 1
ATOM 11462 C CA . GLU I 1 89 ? 63.748 -0.545 462.443 1.00 51.38 200 GLU I CA 1
ATOM 11463 C C . GLU I 1 89 ? 64.869 0.373 461.982 1.00 48.09 200 GLU I C 1
ATOM 11464 O O . GLU I 1 89 ? 66.047 0.106 462.249 1.00 48.98 200 GLU I O 1
ATOM 11470 N N . ILE I 1 90 ? 64.532 1.454 461.284 1.00 43.95 201 ILE I N 1
ATOM 11471 C CA . ILE I 1 90 ? 65.560 2.379 460.825 1.00 39.20 201 ILE I CA 1
ATOM 11472 C C . ILE I 1 90 ? 66.191 3.107 462.003 1.00 48.14 201 ILE I C 1
ATOM 11473 O O . ILE I 1 90 ? 67.418 3.128 462.148 1.00 53.65 201 ILE I O 1
ATOM 11478 N N . VAL I 1 91 ? 65.367 3.712 462.862 1.00 47.49 202 VAL I N 1
ATOM 11479 C CA . VAL I 1 91 ? 65.910 4.597 463.889 1.00 49.09 202 VAL I CA 1
ATOM 11480 C C . VAL I 1 91 ? 66.533 3.803 465.037 1.00 51.46 202 VAL I C 1
ATOM 11481 O O . VAL I 1 91 ? 67.488 4.270 465.671 1.00 52.73 202 VAL I O 1
ATOM 11485 N N . LEU I 1 92 ? 66.016 2.610 465.334 1.00 48.48 203 LEU I N 1
ATOM 11486 C CA . LEU I 1 92 ? 66.534 1.830 466.453 1.00 51.59 203 LEU I CA 1
ATOM 11487 C C . LEU I 1 92 ? 67.872 1.171 466.146 1.00 50.65 203 LEU I C 1
ATOM 11488 O O . LEU I 1 92 ? 68.549 0.722 467.076 1.00 51.84 203 LEU I O 1
ATOM 11493 N N . ASN I 1 93 ? 68.267 1.114 464.885 1.00 55.80 204 ASN I N 1
ATOM 11494 C CA . ASN I 1 93 ? 69.534 0.502 464.506 1.00 56.24 204 ASN I CA 1
ATOM 11495 C C . ASN I 1 93 ? 70.693 1.419 464.883 1.00 52.71 204 ASN I C 1
ATOM 11496 O O . ASN I 1 93 ? 70.789 2.527 464.341 1.00 52.34 204 ASN I O 1
ATOM 11501 N N . PRO I 1 94 ? 71.590 1.016 465.790 1.00 50.31 205 PRO I N 1
ATOM 11502 C CA . PRO I 1 94 ? 72.699 1.913 466.159 1.00 55.20 205 PRO I CA 1
ATOM 11503 C C . PRO I 1 94 ? 73.587 2.301 464.989 1.00 53.07 205 PRO I C 1
ATOM 11504 O O . PRO I 1 94 ? 74.273 3.327 465.069 1.00 53.46 205 PRO I O 1
ATOM 11508 N N . ALA I 1 95 ? 73.600 1.522 463.906 1.00 55.64 206 ALA I N 1
ATOM 11509 C CA . ALA I 1 95 ? 74.418 1.879 462.754 1.00 57.29 206 ALA I CA 1
ATOM 11510 C C . ALA I 1 95 ? 73.907 3.128 462.052 1.00 50.30 206 ALA I C 1
ATOM 11511 O O . ALA I 1 95 ? 74.643 3.722 461.259 1.00 57.69 206 ALA I O 1
ATOM 11513 N N . ASN I 1 96 ? 72.675 3.546 462.336 1.00 54.97 207 ASN I N 1
ATOM 11514 C CA . ASN I 1 96 ? 72.099 4.749 461.754 1.00 49.88 207 ASN I CA 1
ATOM 11515 C C . ASN I 1 96 ? 72.180 5.950 462.680 1.00 53.02 207 ASN I C 1
ATOM 11516 O O . ASN I 1 96 ? 71.789 7.051 462.280 1.00 54.00 207 ASN I O 1
ATOM 11521 N N . GLN I 1 97 ? 72.683 5.772 463.900 1.00 50.76 208 GLN I N 1
ATOM 11522 C CA . GLN I 1 97 ? 72.617 6.847 464.871 1.00 50.06 208 GLN I CA 1
ATOM 11523 C C . GLN I 1 97 ? 73.954 7.575 464.956 1.00 50.53 208 GLN I C 1
ATOM 11524 O O . GLN I 1 97 ? 75.002 6.990 464.670 1.00 50.24 208 GLN I O 1
ATOM 11530 N N . PRO I 1 98 ? 73.970 8.861 465.349 1.00 51.95 209 PRO I N 1
ATOM 11531 C CA . PRO I 1 98 ? 72.822 9.707 465.705 1.00 48.78 209 PRO I CA 1
ATOM 11532 C C . PRO I 1 98 ? 71.877 9.979 464.537 1.00 48.21 209 PRO I C 1
ATOM 11533 O O . PRO I 1 98 ? 72.333 10.245 463.425 1.00 51.73 209 PRO I O 1
ATOM 11537 N N . ILE I 1 99 ? 70.573 9.902 464.791 1.00 47.48 210 ILE I N 1
ATOM 11538 C CA . ILE I 1 99 ? 69.559 10.058 463.756 1.00 45.67 210 ILE I CA 1
ATOM 11539 C C . ILE I 1 99 ? 68.543 11.098 464.207 1.00 48.02 210 ILE I C 1
ATOM 11540 O O . ILE I 1 99 ? 68.166 11.146 465.383 1.00 45.11 210 ILE I O 1
ATOM 11545 N N . LEU I 1 100 ? 68.100 11.926 463.266 1.00 48.82 211 LEU I N 1
ATOM 11546 C CA . LEU I 1 100 ? 67.072 12.927 463.508 1.00 38.72 211 LEU I CA 1
ATOM 11547 C C . LEU I 1 100 ? 65.795 12.512 462.793 1.00 39.93 211 LEU I C 1
ATOM 11548 O O . LEU I 1 100 ? 65.813 12.247 461.586 1.00 47.94 211 LEU I O 1
ATOM 11553 N N . ILE I 1 101 ? 64.697 12.459 463.538 1.00 35.39 212 ILE I N 1
ATOM 11554 C CA . ILE I 1 101 ? 63.375 12.182 462.992 1.00 40.06 212 ILE I CA 1
ATOM 11555 C C . ILE I 1 101 ? 62.653 13.512 462.854 1.00 34.90 212 ILE I C 1
ATOM 11556 O O . ILE I 1 101 ? 62.671 14.330 463.782 1.00 37.30 212 ILE I O 1
ATOM 11561 N N . HIS I 1 102 ? 62.022 13.743 461.706 1.00 35.61 213 HIS I N 1
ATOM 11562 C CA . HIS I 1 102 ? 61.247 14.967 461.560 1.00 38.70 213 HIS I CA 1
ATOM 11563 C C . HIS I 1 102 ? 60.190 14.789 460.481 1.00 38.91 213 HIS I C 1
ATOM 11564 O O . HIS I 1 102 ? 60.333 13.967 459.571 1.00 37.99 213 HIS I O 1
ATOM 11571 N N . CYS I 1 103 ? 59.115 15.563 460.621 1.00 37.34 214 CYS I N 1
ATOM 11572 C CA . CYS I 1 103 ? 58.131 15.746 459.564 1.00 35.55 214 CYS I CA 1
ATOM 11573 C C . CYS I 1 103 ? 58.096 17.231 459.206 1.00 39.23 214 CYS I C 1
ATOM 11574 O O . CYS I 1 103 ? 59.152 17.814 458.942 1.00 43.80 214 CYS I O 1
ATOM 11577 N N . ASN I 1 104 ? 56.921 17.867 459.195 1.00 39.68 215 ASN I N 1
ATOM 11578 C CA . ASN I 1 104 ? 56.874 19.291 458.868 1.00 39.91 215 ASN I CA 1
ATOM 11579 C C . ASN I 1 104 ? 57.156 20.153 460.095 1.00 38.87 215 ASN I C 1
ATOM 11580 O O . ASN I 1 104 ? 58.086 20.965 460.093 1.00 38.55 215 ASN I O 1
ATOM 11585 N N . ARG I 1 105 ? 56.376 19.981 461.161 1.00 42.26 216 ARG I N 1
ATOM 11586 C CA . ARG I 1 105 ? 56.575 20.738 462.390 1.00 44.30 216 ARG I CA 1
ATOM 11587 C C . ARG I 1 105 ? 57.000 19.865 463.562 1.00 38.81 216 ARG I C 1
ATOM 11588 O O . ARG I 1 105 ? 57.184 20.386 464.666 1.00 39.39 216 ARG I O 1
ATOM 11596 N N . GLY I 1 106 ? 57.157 18.558 463.355 1.00 42.28 217 GLY I N 1
ATOM 11597 C CA . GLY I 1 106 ? 57.554 17.661 464.423 1.00 40.97 217 GLY I CA 1
ATOM 11598 C C . GLY I 1 106 ? 56.480 17.374 465.448 1.00 37.94 217 GLY I C 1
ATOM 11599 O O . GLY I 1 106 ? 56.804 17.044 466.593 1.00 40.87 217 GLY I O 1
ATOM 11600 N N . LYS I 1 107 ? 55.207 17.481 465.069 1.00 38.71 218 LYS I N 1
ATOM 11601 C CA . LYS I 1 107 ? 54.100 17.323 466.003 1.00 41.52 218 LYS I CA 1
ATOM 11602 C C . LYS I 1 107 ? 53.331 16.025 465.802 1.00 40.36 218 LYS I C 1
ATOM 11603 O O . LYS I 1 107 ? 53.186 15.246 466.750 1.00 39.52 218 LYS I O 1
ATOM 11609 N N . HIS I 1 108 ? 52.841 15.754 464.591 1.00 44.01 219 HIS I N 1
ATOM 11610 C CA . HIS I 1 108 ? 51.918 14.641 464.390 1.00 43.60 219 HIS I CA 1
ATOM 11611 C C . HIS I 1 108 ? 52.643 13.350 464.028 1.00 37.66 219 HIS I C 1
ATOM 11612 O O . HIS I 1 108 ? 52.768 12.445 464.860 1.00 34.68 219 HIS I O 1
ATOM 11619 N N . ARG I 1 109 ? 53.117 13.253 462.786 1.00 38.44 220 ARG I N 1
ATOM 11620 C CA . ARG I 1 109 ? 53.780 12.031 462.339 1.00 40.83 220 ARG I CA 1
ATOM 11621 C C . ARG I 1 109 ? 55.013 11.732 463.181 1.00 38.44 220 ARG I C 1
ATOM 11622 O O . ARG I 1 109 ? 55.235 10.583 463.584 1.00 39.23 220 ARG I O 1
ATOM 11630 N N . THR I 1 110 ? 55.832 12.749 463.455 1.00 35.64 221 THR I N 1
ATOM 11631 C CA . THR I 1 110 ? 56.964 12.561 464.355 1.00 35.99 221 THR I CA 1
ATOM 11632 C C . THR I 1 110 ? 56.492 12.117 465.733 1.00 36.93 221 THR I C 1
ATOM 11633 O O . THR I 1 110 ? 57.047 11.182 466.322 1.00 37.38 221 THR I O 1
ATOM 11637 N N . GLY I 1 111 ? 55.461 12.776 466.265 1.00 38.50 222 GLY I N 1
ATOM 11638 C CA . GLY I 1 111 ? 55.001 12.448 467.604 1.00 35.67 222 GLY I CA 1
ATOM 11639 C C . GLY I 1 111 ? 54.466 11.034 467.706 1.00 33.92 222 GLY I C 1
ATOM 11640 O O . GLY I 1 111 ? 54.699 10.342 468.701 1.00 36.63 222 GLY I O 1
ATOM 11641 N N . CYS I 1 112 ? 53.761 10.574 466.670 1.00 33.83 223 CYS I N 1
ATOM 11642 C CA . CYS I 1 112 ? 53.228 9.216 466.693 1.00 37.92 223 CYS I CA 1
ATOM 11643 C C . CYS I 1 112 ? 54.352 8.189 466.712 1.00 40.12 223 CYS I C 1
ATOM 11644 O O . CYS I 1 112 ? 54.303 7.217 467.476 1.00 41.61 223 CYS I O 1
ATOM 11647 N N . LEU I 1 113 ? 55.381 8.389 465.886 1.00 39.70 224 LEU I N 1
ATOM 11648 C CA . LEU I 1 113 ? 56.496 7.449 465.860 1.00 41.55 224 LEU I CA 1
ATOM 11649 C C . LEU I 1 113 ? 57.225 7.437 467.199 1.00 38.45 224 LEU I C 1
ATOM 11650 O O . LEU I 1 113 ? 57.514 6.369 467.752 1.00 40.13 224 LEU I O 1
ATOM 11655 N N . ILE I 1 114 ? 57.520 8.621 467.744 1.00 40.16 225 ILE I N 1
ATOM 11656 C CA . ILE I 1 114 ? 58.230 8.691 469.019 1.00 38.79 225 ILE I CA 1
ATOM 11657 C C . ILE I 1 114 ? 57.420 7.998 470.103 1.00 39.34 225 ILE I C 1
ATOM 11658 O O . ILE I 1 114 ? 57.972 7.302 470.964 1.00 42.41 225 ILE I O 1
ATOM 11663 N N . GLY I 1 115 ? 56.100 8.177 470.081 1.00 36.31 226 GLY I N 1
ATOM 11664 C CA . GLY I 1 115 ? 55.259 7.503 471.053 1.00 38.54 226 GLY I CA 1
ATOM 11665 C C . GLY I 1 115 ? 55.431 5.997 471.023 1.00 40.98 226 GLY I C 1
ATOM 11666 O O . GLY I 1 115 ? 55.373 5.336 472.063 1.00 37.72 226 GLY I O 1
ATOM 11667 N N . CYS I 1 116 ? 55.634 5.433 469.830 1.00 43.87 227 CYS I N 1
ATOM 11668 C CA . CYS I 1 116 ? 55.880 3.999 469.731 1.00 42.33 227 CYS I CA 1
ATOM 11669 C C . CYS I 1 116 ? 57.246 3.633 470.300 1.00 42.10 227 CYS I C 1
ATOM 11670 O O . CYS I 1 116 ? 57.399 2.560 470.896 1.00 42.19 227 CYS I O 1
ATOM 11673 N N . ILE I 1 117 ? 58.240 4.510 470.144 1.00 40.00 228 ILE I N 1
ATOM 11674 C CA . ILE I 1 117 ? 59.530 4.292 470.795 1.00 40.07 228 ILE I CA 1
ATOM 11675 C C . ILE I 1 117 ? 59.346 4.228 472.306 1.00 42.70 228 ILE I C 1
ATOM 11676 O O . ILE I 1 117 ? 59.860 3.326 472.978 1.00 41.10 228 ILE I O 1
ATOM 11681 N N . ARG I 1 118 ? 58.611 5.194 472.863 1.00 42.15 229 ARG I N 1
ATOM 11682 C CA . ARG I 1 118 ? 58.351 5.199 474.299 1.00 42.11 229 ARG I CA 1
ATOM 11683 C C . ARG I 1 118 ? 57.641 3.927 474.737 1.00 41.59 229 ARG I C 1
ATOM 11684 O O . ARG I 1 118 ? 57.860 3.442 475.853 1.00 40.39 229 ARG I O 1
ATOM 11692 N N . LYS I 1 119 ? 56.776 3.382 473.883 1.00 41.22 230 LYS I N 1
ATOM 11693 C CA . LYS I 1 119 ? 56.108 2.130 474.213 1.00 46.96 230 LYS I CA 1
ATOM 11694 C C . LYS I 1 119 ? 57.116 0.996 474.346 1.00 48.67 230 LYS I C 1
ATOM 11695 O O . LYS I 1 119 ? 57.010 0.163 475.254 1.00 48.02 230 LYS I O 1
ATOM 11701 N N . LEU I 1 120 ? 58.118 0.961 473.461 1.00 50.61 231 LEU I N 1
ATOM 11702 C CA . LEU I 1 120 ? 59.178 -0.034 473.580 1.00 48.00 231 LEU I CA 1
ATOM 11703 C C . LEU I 1 120 ? 59.953 0.133 474.877 1.00 47.19 231 LEU I C 1
ATOM 11704 O O . LEU I 1 120 ? 60.466 -0.849 475.427 1.00 54.17 231 LEU I O 1
ATOM 11709 N N . GLN I 1 121 ? 60.063 1.363 475.370 1.00 43.75 232 GLN I N 1
ATOM 11710 C CA . GLN I 1 121 ? 60.709 1.632 476.645 1.00 44.81 232 GLN I CA 1
ATOM 11711 C C . GLN I 1 121 ? 59.812 1.315 477.835 1.00 45.81 232 GLN I C 1
ATOM 11712 O O . GLN I 1 121 ? 60.233 1.523 478.978 1.00 50.33 232 GLN I O 1
ATOM 11718 N N . ASN I 1 122 ? 58.593 0.828 477.591 1.00 44.93 233 ASN I N 1
ATOM 11719 C CA . ASN I 1 122 ? 57.649 0.461 478.643 1.00 50.20 233 ASN I CA 1
ATOM 11720 C C . ASN I 1 122 ? 57.199 1.668 479.460 1.00 48.54 233 ASN I C 1
ATOM 11721 O O . ASN I 1 122 ? 56.886 1.541 480.645 1.00 48.05 233 ASN I O 1
ATOM 11726 N N . TRP I 1 123 ? 57.158 2.847 478.843 1.00 46.09 234 TRP I N 1
ATOM 11727 C CA . TRP I 1 123 ? 56.561 4.001 479.497 1.00 45.56 234 TRP I CA 1
ATOM 11728 C C . TRP I 1 123 ? 55.056 3.805 479.655 1.00 40.97 234 TRP I C 1
ATOM 11729 O O . TRP I 1 123 ? 54.406 3.127 478.856 1.00 45.78 234 TRP I O 1
ATOM 11740 N N . SER I 1 124 ? 54.505 4.399 480.709 1.00 40.41 235 SER I N 1
ATOM 11741 C CA . SER I 1 124 ? 53.058 4.460 480.850 1.00 39.62 235 SER I CA 1
ATOM 11742 C C . SER I 1 124 ? 52.462 5.298 479.726 1.00 37.55 235 SER I C 1
ATOM 11743 O O . SER I 1 124 ? 53.063 6.270 479.263 1.00 36.12 235 SER I O 1
ATOM 11746 N N . LEU I 1 125 ? 51.255 4.930 479.296 1.00 32.61 236 LEU I N 1
ATOM 11747 C CA . LEU I 1 125 ? 50.589 5.717 478.265 1.00 39.87 236 LEU I CA 1
ATOM 11748 C C . LEU I 1 125 ? 50.397 7.158 478.716 1.00 38.88 236 LEU I C 1
ATOM 11749 O O . LEU I 1 125 ? 50.478 8.083 477.899 1.00 44.72 236 LEU I O 1
ATOM 11754 N N . THR I 1 126 ? 50.150 7.367 480.009 1.00 37.08 237 THR I N 1
ATOM 11755 C CA . THR I 1 126 ? 49.996 8.717 480.538 1.00 38.59 237 THR I CA 1
ATOM 11756 C C . THR I 1 126 ? 51.177 9.601 480.154 1.00 31.64 237 THR I C 1
ATOM 11757 O O . THR I 1 126 ? 50.998 10.712 479.643 1.00 39.41 237 THR I O 1
ATOM 11769 N N . ILE I 1 128 ? 53.577 8.917 477.948 1.00 39.10 239 ILE I N 1
ATOM 11770 C CA . ILE I 1 128 ? 53.755 8.949 476.500 1.00 37.23 239 ILE I CA 1
ATOM 11771 C C . ILE I 1 128 ? 52.864 10.023 475.893 1.00 34.13 239 ILE I C 1
ATOM 11772 O O . ILE I 1 128 ? 53.320 10.867 475.115 1.00 37.22 239 ILE I O 1
ATOM 11777 N N . PHE I 1 129 ? 51.576 9.999 476.240 1.00 37.86 240 PHE I N 1
ATOM 11778 C CA . PHE I 1 129 ? 50.641 10.978 475.699 1.00 36.10 240 PHE I CA 1
ATOM 11779 C C . PHE I 1 129 ? 50.974 12.383 476.184 1.00 35.49 240 PHE I C 1
ATOM 11780 O O . PHE I 1 129 ? 50.831 13.354 475.433 1.00 39.26 240 PHE I O 1
ATOM 11788 N N . ASP I 1 130 ? 51.423 12.513 477.433 1.00 37.31 241 ASP I N 1
ATOM 11789 C CA . ASP I 1 130 ? 51.773 13.831 477.949 1.00 35.29 241 ASP I CA 1
ATOM 11790 C C . ASP I 1 130 ? 52.954 14.414 477.184 1.00 38.69 241 ASP I C 1
ATOM 11791 O O . ASP I 1 130 ? 52.956 15.603 476.841 1.00 35.39 241 ASP I O 1
ATOM 11796 N N . GLU I 1 131 ? 53.962 13.588 476.890 1.00 39.73 242 GLU I N 1
ATOM 11797 C CA . GLU I 1 131 ? 55.074 14.049 476.067 1.00 35.55 242 GLU I CA 1
ATOM 11798 C C . GLU I 1 131 ? 54.611 14.364 474.654 1.00 39.66 242 GLU I C 1
ATOM 11799 O O . GLU I 1 131 ? 55.005 15.385 474.078 1.00 37.62 242 GLU I O 1
ATOM 11805 N N . TYR I 1 132 ? 53.772 13.502 474.077 1.00 37.62 243 TYR I N 1
ATOM 11806 C CA . TYR I 1 132 ? 53.269 13.764 472.735 1.00 35.59 243 TYR I CA 1
ATOM 11807 C C . TYR I 1 132 ? 52.593 15.128 472.671 1.00 36.26 243 TYR I C 1
ATOM 11808 O O . TYR I 1 132 ? 52.836 15.913 471.748 1.00 36.77 243 TYR I O 1
ATOM 11817 N N . ARG I 1 133 ? 51.745 15.430 473.659 1.00 37.59 244 ARG I N 1
ATOM 11818 C CA . ARG I 1 133 ? 50.981 16.673 473.640 1.00 39.76 244 ARG I CA 1
ATOM 11819 C C . ARG I 1 133 ? 51.862 17.889 473.896 1.00 35.92 244 ARG I C 1
ATOM 11820 O O . ARG I 1 133 ? 51.582 18.974 473.373 1.00 36.12 244 ARG I O 1
ATOM 11828 N N . ARG I 1 134 ? 52.915 17.742 474.701 1.00 36.91 245 ARG I N 1
ATOM 11829 C CA . ARG I 1 134 ? 53.825 18.861 474.912 1.00 37.37 245 ARG I CA 1
ATOM 11830 C C . ARG I 1 134 ? 54.431 19.320 473.596 1.00 35.11 245 ARG I C 1
ATOM 11831 O O . ARG I 1 134 ? 54.537 20.525 473.337 1.00 39.64 245 ARG I O 1
ATOM 11839 N N . PHE I 1 135 ? 54.817 18.372 472.744 1.00 34.99 246 PHE I N 1
ATOM 11840 C CA . PHE I 1 135 ? 55.393 18.702 471.447 1.00 38.64 246 PHE I CA 1
ATOM 11841 C C . PHE I 1 135 ? 54.334 19.069 470.419 1.00 38.74 246 PHE I C 1
ATOM 11842 O O . PHE I 1 135 ? 54.592 19.897 469.538 1.00 39.07 246 PHE I O 1
ATOM 11850 N N . ALA I 1 136 ? 53.148 18.477 470.515 1.00 36.50 247 ALA I N 1
ATOM 11851 C CA . ALA I 1 136 ? 52.120 18.658 469.504 1.00 36.31 247 ALA I CA 1
ATOM 11852 C C . ALA I 1 136 ? 51.269 19.896 469.732 1.00 42.27 247 ALA I C 1
ATOM 11853 O O . ALA I 1 136 ? 50.559 20.319 468.812 1.00 41.90 247 ALA I O 1
ATOM 11855 N N . PHE I 1 137 ? 51.328 20.486 470.918 1.00 39.29 248 PHE I N 1
ATOM 11856 C CA . PHE I 1 137 ? 50.459 21.608 471.226 1.00 45.29 248 PHE I CA 1
ATOM 11857 C C . PHE I 1 137 ? 50.705 22.731 470.219 1.00 46.87 248 PHE I C 1
ATOM 11858 O O . PHE I 1 137 ? 51.860 23.020 469.885 1.00 50.33 248 PHE I O 1
ATOM 11866 N N . PRO I 1 138 ? 49.650 23.394 469.714 1.00 52.79 249 PRO I N 1
ATOM 11867 C CA . PRO I 1 138 ? 48.231 23.234 470.043 1.00 56.38 249 PRO I CA 1
ATOM 11868 C C . PRO I 1 138 ? 47.507 22.213 469.174 1.00 48.90 249 PRO I C 1
ATOM 11869 O O . PRO I 1 138 ? 46.285 22.134 469.250 1.00 53.14 249 PRO I O 1
ATOM 11873 N N . LYS I 1 139 ? 48.236 21.436 468.377 1.00 43.58 250 LYS I N 1
ATOM 11874 C CA . LYS I 1 139 ? 47.628 20.532 467.406 1.00 43.12 250 LYS I CA 1
ATOM 11875 C C . LYS I 1 139 ? 47.757 19.070 467.824 1.00 41.80 250 LYS I C 1
ATOM 11876 O O . LYS I 1 139 ? 48.028 18.197 466.998 1.00 43.94 250 LYS I O 1
ATOM 11882 N N . ALA I 1 140 ? 47.558 18.779 469.105 1.00 39.36 251 ALA I N 1
ATOM 11883 C CA . ALA I 1 140 ? 47.540 17.393 469.551 1.00 37.69 251 ALA I CA 1
ATOM 11884 C C . ALA I 1 140 ? 46.340 16.673 468.948 1.00 41.06 251 ALA I C 1
ATOM 11885 O O . ALA I 1 140 ? 45.218 17.187 468.974 1.00 41.64 251 ALA I O 1
ATOM 11887 N N . ARG I 1 141 ? 46.578 15.487 468.397 1.00 37.41 252 ARG I N 1
ATOM 11888 C CA . ARG I 1 141 ? 45.534 14.690 467.770 1.00 37.31 252 ARG I CA 1
ATOM 11889 C C . ARG I 1 141 ? 45.254 13.458 468.616 1.00 34.84 252 ARG I C 1
ATOM 11890 O O . ARG I 1 141 ? 46.181 12.743 469.009 1.00 37.30 252 ARG I O 1
ATOM 11898 N N . ALA I 1 142 ? 43.975 13.226 468.912 1.00 37.56 253 ALA I N 1
ATOM 11899 C CA . ALA I 1 142 ? 43.593 11.985 469.571 1.00 38.94 253 ALA I CA 1
ATOM 11900 C C . ALA I 1 142 ? 44.014 10.779 468.740 1.00 36.64 253 ALA I C 1
ATOM 11901 O O . ALA I 1 142 ? 44.415 9.746 469.288 1.00 36.98 253 ALA I O 1
ATOM 11903 N N . LEU I 1 143 ? 43.941 10.898 467.411 1.00 33.58 254 LEU I N 1
ATOM 11904 C CA . LEU I 1 143 ? 44.247 9.765 466.543 1.00 39.15 254 LEU I CA 1
ATOM 11905 C C . LEU I 1 143 ? 45.697 9.321 466.687 1.00 34.02 254 LEU I C 1
ATOM 11906 O O . LEU I 1 143 ? 45.980 8.118 466.729 1.00 38.71 254 LEU I O 1
ATOM 11911 N N . ASP I 1 144 ? 46.634 10.269 466.753 1.00 36.07 255 ASP I N 1
ATOM 11912 C CA . ASP I 1 144 ? 48.032 9.892 466.939 1.00 41.56 255 ASP I CA 1
ATOM 11913 C C . ASP I 1 144 ? 48.208 9.088 468.216 1.00 41.62 255 ASP I C 1
ATOM 11914 O O . ASP I 1 144 ? 48.949 8.098 468.243 1.00 36.99 255 ASP I O 1
ATOM 11919 N N . GLN I 1 145 ? 47.531 9.503 469.287 1.00 40.95 256 GLN I N 1
ATOM 11920 C CA . GLN I 1 145 ? 47.589 8.758 470.536 1.00 37.48 256 GLN I CA 1
ATOM 11921 C C . GLN I 1 145 ? 46.866 7.425 470.402 1.00 37.77 256 GLN I C 1
ATOM 11922 O O . GLN I 1 145 ? 47.291 6.418 470.980 1.00 36.56 256 GLN I O 1
ATOM 11928 N N . GLN I 1 146 ? 45.772 7.402 469.636 1.00 34.73 257 GLN I N 1
ATOM 11929 C CA . GLN I 1 146 ? 45.075 6.148 469.376 1.00 39.13 257 GLN I CA 1
ATOM 11930 C C . GLN I 1 146 ? 45.964 5.185 468.597 1.00 42.35 257 GLN I C 1
ATOM 11931 O O . GLN I 1 146 ? 45.990 3.982 468.885 1.00 42.77 257 GLN I O 1
ATOM 11937 N N . PHE I 1 147 ? 46.710 5.698 467.614 1.00 35.72 258 PHE I N 1
ATOM 11938 C CA . PHE I 1 147 ? 47.628 4.845 466.864 1.00 38.49 258 PHE I CA 1
ATOM 11939 C C . PHE I 1 147 ? 48.689 4.249 467.777 1.00 38.86 258 PHE I C 1
ATOM 11940 O O . PHE I 1 147 ? 49.020 3.062 467.666 1.00 37.64 258 PHE I O 1
ATOM 11948 N N . ILE I 1 148 ? 49.235 5.055 468.688 1.00 41.66 259 ILE I N 1
ATOM 11949 C CA . ILE I 1 148 ? 50.206 4.542 469.651 1.00 39.02 259 ILE I CA 1
ATOM 11950 C C . ILE I 1 148 ? 49.572 3.454 470.508 1.00 39.39 259 ILE I C 1
ATOM 11951 O O . ILE I 1 148 ? 50.166 2.395 470.742 1.00 45.98 259 ILE I O 1
ATOM 11956 N N . GLU I 1 149 ? 48.356 3.704 470.997 1.00 42.35 260 GLU I N 1
ATOM 11957 C CA . GLU I 1 149 ? 47.713 2.754 471.899 1.00 42.97 260 GLU I CA 1
ATOM 11958 C C . GLU I 1 149 ? 47.441 1.422 471.207 1.00 44.88 260 GLU I C 1
ATOM 11959 O O . GLU I 1 149 ? 47.585 0.358 471.819 1.00 42.05 260 GLU I O 1
ATOM 11973 N N . TYR I 1 151 ? 49.002 0.171 468.447 1.00 43.47 262 TYR I N 1
ATOM 11974 C CA . TYR I 1 151 ? 50.136 -0.399 467.726 1.00 39.11 262 TYR I CA 1
ATOM 11975 C C . TYR I 1 151 ? 50.615 -1.693 468.371 1.00 44.74 262 TYR I C 1
ATOM 11976 O O . TYR I 1 151 ? 50.997 -1.712 469.545 1.00 47.03 262 TYR I O 1
ATOM 11985 N N . ASP I 1 152 ? 50.606 -2.772 467.590 1.00 49.04 263 ASP I N 1
ATOM 11986 C CA . ASP I 1 152 ? 51.132 -4.060 468.031 1.00 48.62 263 ASP I CA 1
ATOM 11987 C C . ASP I 1 152 ? 52.636 -4.071 467.792 1.00 51.25 263 ASP I C 1
ATOM 11988 O O . ASP I 1 152 ? 53.089 -4.131 466.644 1.00 52.74 263 ASP I O 1
ATOM 11993 N N . ASP I 1 153 ? 53.412 -4.006 468.874 1.00 49.80 264 ASP I N 1
ATOM 11994 C CA . ASP I 1 153 ? 54.862 -3.902 468.785 1.00 50.89 264 ASP I CA 1
ATOM 11995 C C . ASP I 1 153 ? 55.566 -5.237 469.008 1.00 53.63 264 ASP I C 1
ATOM 11996 O O . ASP I 1 153 ? 56.773 -5.251 469.265 1.00 54.10 264 ASP I O 1
ATOM 12001 N N . ASP I 1 154 ? 54.846 -6.357 468.910 1.00 54.47 265 ASP I N 1
ATOM 12002 C CA . ASP I 1 154 ? 55.498 -7.655 469.054 1.00 51.67 265 ASP I CA 1
ATOM 12003 C C . ASP I 1 154 ? 56.580 -7.840 467.998 1.00 55.86 265 ASP I C 1
ATOM 12004 O O . ASP I 1 154 ? 57.680 -8.316 468.304 1.00 51.42 265 ASP I O 1
ATOM 12009 N N . GLU I 1 155 ? 56.288 -7.470 466.747 1.00 55.97 266 GLU I N 1
ATOM 12010 C CA . GLU I 1 155 ? 57.253 -7.670 465.669 1.00 54.42 266 GLU I CA 1
ATOM 12011 C C . GLU I 1 155 ? 58.511 -6.845 465.889 1.00 58.51 266 GLU I C 1
ATOM 12012 O O . GLU I 1 155 ? 59.630 -7.369 465.827 1.00 59.92 266 GLU I O 1
ATOM 12018 N N . ILE I 1 156 ? 58.354 -5.543 466.135 1.00 54.93 267 ILE I N 1
ATOM 12019 C CA . ILE I 1 156 ? 59.536 -4.707 466.287 1.00 51.50 267 ILE I CA 1
ATOM 12020 C C . ILE I 1 156 ? 60.300 -5.118 467.537 1.00 53.57 267 ILE I C 1
ATOM 12021 O O . ILE I 1 156 ? 61.532 -5.027 467.580 1.00 53.10 267 ILE I O 1
ATOM 12026 N N . LYS I 1 157 ? 59.590 -5.580 468.569 1.00 52.19 268 LYS I N 1
ATOM 12027 C CA . LYS I 1 157 ? 60.264 -6.100 469.753 1.00 57.32 268 LYS I CA 1
ATOM 12028 C C . LYS I 1 157 ? 61.040 -7.364 469.413 1.00 59.11 268 LYS I C 1
ATOM 12029 O O . LYS I 1 157 ? 62.144 -7.583 469.924 1.00 62.30 268 LYS I O 1
ATOM 12035 N N . ARG I 1 158 ? 60.469 -8.210 468.554 1.00 55.53 269 ARG I N 1
ATOM 12036 C CA . ARG I 1 158 ? 61.171 -9.404 468.097 1.00 59.89 269 ARG I CA 1
ATOM 12037 C C . ARG I 1 158 ? 62.446 -9.045 467.343 1.00 63.32 269 ARG I C 1
ATOM 12038 O O . ARG I 1 158 ? 63.519 -9.597 467.613 1.00 62.80 269 ARG I O 1
ATOM 12046 N N . ILE I 1 159 ? 62.345 -8.118 466.387 1.00 56.53 270 ILE I N 1
ATOM 12047 C CA . ILE I 1 159 ? 63.510 -7.733 465.596 1.00 57.32 270 ILE I CA 1
ATOM 12048 C C . ILE I 1 159 ? 64.584 -7.125 466.487 1.00 57.80 270 ILE I C 1
ATOM 12049 O O . ILE I 1 159 ? 65.769 -7.464 466.381 1.00 65.65 270 ILE I O 1
ATOM 12054 N N . ALA I 1 160 ? 64.186 -6.221 467.382 1.00 63.34 271 ALA I N 1
ATOM 12055 C CA . ALA I 1 160 ? 65.166 -5.515 468.200 1.00 61.62 271 ALA I CA 1
ATOM 12056 C C . ALA I 1 160 ? 65.861 -6.455 469.177 1.00 64.98 271 ALA I C 1
ATOM 12057 O O . ALA I 1 160 ? 67.076 -6.355 469.382 1.00 72.05 271 ALA I O 1
ATOM 12059 N N . SER I 1 161 ? 65.112 -7.374 469.790 1.00 67.20 272 SER I N 1
ATOM 12060 C CA . SER I 1 161 ? 65.723 -8.304 470.732 1.00 70.25 272 SER I CA 1
ATOM 12061 C C . SER I 1 161 ? 66.742 -9.199 470.040 1.00 65.95 272 SER I C 1
ATOM 12062 O O . SER I 1 161 ? 67.837 -9.425 470.569 1.00 60.16 272 SER I O 1
ATOM 12065 N N . LYS I 1 162 ? 66.403 -9.724 468.858 1.00 69.08 273 LYS I N 1
ATOM 12066 C CA . LYS I 1 162 ? 67.366 -10.536 468.117 1.00 67.59 273 LYS I CA 1
ATOM 12067 C C . LYS I 1 162 ? 68.643 -9.754 467.830 1.00 73.87 273 LYS I C 1
ATOM 12068 O O . LYS I 1 162 ? 69.749 -10.295 467.941 1.00 75.35 273 LYS I O 1
ATOM 12074 N N . ASN I 1 163 ? 68.474 -8.515 467.417 1.00 67.80 274 ASN I N 1
ATOM 12075 C CA . ASN I 1 163 ? 69.593 -7.643 467.203 1.00 68.56 274 ASN I CA 1
ATOM 12076 C C . ASN I 1 163 ? 70.172 -6.968 468.457 1.00 71.54 274 ASN I C 1
ATOM 12077 O O . ASN I 1 163 ? 71.065 -6.185 468.309 1.00 72.25 274 ASN I O 1
ATOM 12082 N N . ASN I 1 164 ? 69.674 -7.236 469.671 1.00 74.00 275 ASN I N 1
ATOM 12083 C CA . ASN I 1 164 ? 70.081 -6.592 470.894 1.00 72.75 275 ASN I CA 1
ATOM 12084 C C . ASN I 1 164 ? 69.955 -5.077 470.919 1.00 73.50 275 ASN I C 1
ATOM 12085 O O . ASN I 1 164 ? 70.765 -4.437 471.515 1.00 74.00 275 ASN I O 1
ATOM 12090 N N . TRP I 1 165 ? 68.943 -4.508 470.284 1.00 69.58 276 TRP I N 1
ATOM 12091 C CA . TRP I 1 165 ? 68.726 -3.100 470.308 1.00 69.54 276 TRP I CA 1
ATOM 12092 C C . TRP I 1 165 ? 68.187 -2.642 471.666 1.00 72.55 276 TRP I C 1
ATOM 12093 O O . TRP I 1 165 ? 68.448 -1.562 472.120 1.00 68.48 276 TRP I O 1
ATOM 12104 N N . LEU I 1 166 ? 67.451 -3.510 472.319 1.00 75.45 277 LEU I N 1
ATOM 12105 C CA . LEU I 1 166 ? 66.840 -3.199 473.597 1.00 72.62 277 LEU I CA 1
ATOM 12106 C C . LEU I 1 166 ? 67.702 -3.722 474.740 1.00 72.30 277 LEU I C 1
ATOM 12107 O O . LEU I 1 166 ? 68.428 -4.706 474.576 1.00 75.63 277 LEU I O 1
ATOM 12112 N N . PRO I 1 167 ? 67.644 -3.090 475.922 1.00 71.36 278 PRO I N 1
ATOM 12113 C CA . PRO I 1 167 ? 66.893 -1.857 476.183 1.00 70.25 278 PRO I CA 1
ATOM 12114 C C . PRO I 1 167 ? 67.539 -0.625 475.566 1.00 65.93 278 PRO I C 1
ATOM 12115 O O . PRO I 1 167 ? 68.752 -0.623 475.357 1.00 65.07 278 PRO I O 1
ATOM 12119 N N . LEU I 1 168 ? 66.749 0.403 475.271 1.00 64.26 279 LEU I N 1
ATOM 12120 C CA . LEU I 1 168 ? 67.328 1.663 474.833 1.00 60.31 279 LEU I CA 1
ATOM 12121 C C . LEU I 1 168 ? 68.111 2.277 475.984 1.00 62.57 279 LEU I C 1
ATOM 12122 O O . LEU I 1 168 ? 67.640 2.310 477.127 1.00 65.31 279 LEU I O 1
ATOM 12127 N N . GLN I 1 169 ? 69.313 2.760 475.679 1.00 60.71 280 GLN I N 1
ATOM 12128 C CA . GLN I 1 169 ? 70.231 3.248 476.694 1.00 57.78 280 GLN I CA 1
ATOM 12129 C C . GLN I 1 169 ? 70.262 4.767 476.695 1.00 54.86 280 GLN I C 1
ATOM 12130 O O . GLN I 1 169 ? 70.320 5.399 475.636 1.00 55.14 280 GLN I O 1
ATOM 12136 N N . TRP I 1 170 ? 70.211 5.344 477.890 1.00 55.96 281 TRP I N 1
ATOM 12137 C CA . TRP I 1 170 ? 70.327 6.780 478.051 1.00 56.97 281 TRP I CA 1
ATOM 12138 C C . TRP I 1 170 ? 71.800 7.177 478.148 1.00 49.90 281 TRP I C 1
ATOM 12139 O O . TRP I 1 170 ? 72.268 8.051 477.424 1.00 53.97 281 TRP I O 1
#

Solvent-accessible surface area: 60607 Å² total

Radius of gyration: 40.88 Å; Cα contacts (8 Å, |Δi|>4): 2524; chains: 9; bounding box: 121×101×81 Å

Foldseek 3Di:
DPQADAADLWDDQFDLEIEFADDDPSNLCCVCVPSVFQEEEEAAPDDDDPVVVVSCVVRVRYYHYQHDPPDDDDLVSLLVVCVQPLPVVRPSYYYYYHGRQARVLLSSLLVVVLLVDDLVSLVVSCVSNPPDRDPRSSVCSCHDCPVSVVVCVVVPSPPGHD/DADAAALWDDQFDLEIEFADDDPSNLCCVCVPSVFQEEEEAAPDDDDPVVVVSCVVRVYYYHYLHDDPVDDDDLVSLLVVCVQPLDCVRPSYYYYYHGRQARVLLSSLLVVVLLVDDLVSLVVSCVSNPPPDDVVSSVCSCHDCPVSCVVCVVVVSPDGHD/DADAADLWDDQFDLEIEFADDDPSRLCCVCVPSVFQEEEEAAPDDDDPVVVVSCVVRNRYYHYQHDDVDDDDQVSLLVVCVQPLPCVRPSYYYYYHGRQARVLLSSLLLVVLLVDDLVSLVVNCVSNPPNRDPRSSVCSCHDCPVSVVVCVVVVSPPTHD/DPQADAADLWDDQFDLEIEFADDDPSNLCCVCVPSVFQEEEEAAPDDDDPVVVVSCVVRVRYYHYQHDPPDDDDLVSLLVVCVQPLPCVRPSYYYYYHGRQAPVLLSSLLLVVLLVDDLVSLVVNCVSNPPNDDVVSSVCSCHDCPVVSVVCVVVVSPPTHD/DADAAALWDDQFDLEIEFADDDPSNLCCVCVPSVFQEEEEAAPDDDDPVVVVSCVVRNYYYHYQHDDDVDDDDLVSLLVVLVQPLDCVRPSYYYYYHGCQARVLLSSLLLVVLLVDDLVSLVVSCVSNPPNHDPVSSVCSVHDCPVSNVVCVVVVSPPGHD/DADAADLWDDQFDLEIEFADDDPSNLCCVCVPSVFQEEEEAAPDDDDPVVVVSCVVRNYYYHYQYDPPDDDQVSLLVVCVQRLPPVRPSYYYYYHGRQAPVLLSSLLVVVLVVDDLVSLVVNCVSNPPNRDPVSSVCSCHDCPVSNVVCVVVVSPDGHD/DPQADAADLWDDQFDLEIEFADDDPSNLCCVCVPSVFQEEEEAAPDDDDPVVVVSCVVRVRYYHYQHDPPDDDLVSLLVVCVQRLDCVRPSYYYYYHGRQAPVLLSSLLLVVLLVDDLVSLVVSCVSNPPNDDVVSSVCSCHDCPVSVVVCVVPPRPDTHD/DADAADLWDDQFDLEIEFADDDPSNLCCVCVPSVFQEEEEAAPDDDDVVVVVSCVVRNRYYHYQHDDPDDDDQVSLLVVLVQRLPVVRPSYYYYYHGRQAPVLLSSLLVVVLLVDDLVSLVVNCVSNPPNRDPVSSVCSCHDCVVSNVVCVVVVSPPGHD/DADAAALWDDQFDLEIEFADDDPSNLCCVCVPSVFQEEEEAAPDDDDVVVVVSCVVRVRYYHYQHDDPDDDDLVSLLVVCVQPLDCVRPSYYYYYHGRQARVLLSSLLVVVLLVDDLVSLVVSCVSNPPNRDPVSSVCSCHDCPVSNVVCVVVVSPPGHD

Sequence (1446 aa):
SGSVIPPENFSHVVGEIYRSSFPRQENFSFLHERLKLKSILVLIPEEYPQENLNFLKLTGIKLYQVGSGNVNIPSHLLTKALEIVLNPANQPILIHCNRGKHRTGCLIGCIRKLQNWSLTIFDEYRRFAFPKARALDQQFIEYDDDEIKRIASKNNWLPLQWSVIPPENFSHVVGEIYRSSFPRQENFSFLHERLKLKSILVLIPEEYPQENLNFLKLTGIKLYQVGSGNFVNIPSHLLTKALEIVLNPANQPILIHCNRGKHRTGCLIGCIRKLQNWSLTIFDEYRRFAFPKARALDQQFIEYDDDEIKRIASKNNWLPLQWSVIPPENFSHVVGEIYRSSFPRQENFSFLHERLKLKSILVLIPEEYPQENLNFLKLTGIKLYQVGSGNVNIPSHLLTKALEIVLNPANQPILIHCNRGKHRTGCLIGCIRKLQNWSLTIFDEYRRFAFPKARALDQQFIEYDDDEIKRIASKNNWLPLQWSGSVIPPENFSHVVGEIYRSSFPRQENFSFLHERLKLKSILVLIPEEYPQENLNFLKLTGIKLYQVGSGNVNIPSHLLTKALEIVLNPANQPILIHCNRGKHRTGCLIGCIRKLQNWSLTIFDEYRRFAFPKARALDQQFIEYDDDEIKRIASKNNWLPLQWSVIPPENFSHVVGEIYRSSFPRQENFSFLHERLKLKSILVLIPEEYPQENLNFLKLTGIKLYQVGSGNFVNIPSHLLTKALEIVLNPANQPILIHCNRGKHRTGCLIGCIRKLQNWSLTIFDEYRRFAFPKARALDQQFIEYDDDEIKRIASKNNWLPLQWSVIPPENFSHVVGEIYRSSFPRQENFSFLHERLKLKSILVLIPEEYPQENLNFLKLTGIKLYQVGSGVNIPSHLLTKALEIVLNPANQPILIHCNRGKHRTGCLIGCIRKLQNWSLTIFDEYRRFAFPKARALDQQFIEYDDDEIKRIASKNNWLPLQWSGSVIPPENFSHVVGEIYRSSFPRQENFSFLHERLKLKSILVLIPEEYPQENLNFLKLTGIKLYQVGSGVNIPSHLLTKALEIVLNPANQPILIHCNRGKHRTGCLIGCIRKLQNWSLTIFDEYRRFAFPKARALDQQFIEYDDDEIKRIASKNNWLPLQWSVIPPENFSHVVGEIYRSSFPRQENFSFLHERLKLKSILVLIPEEYPQENLNFLKLTGIKLYQVGSGNVNIPSHLLTKALEIVLNPANQPILIHCNRGKHRTGCLIGCIRKLQNWSLTIFDEYRRFAFPKARALDQQFIEYDDDEIKRIASKNNWLPLQWSVIPPENFSHVVGEIYRSSFPRQENFSFLHERLKLKSILVLIPEEYPQENLNFLKLTGIKLYQVGSGNVNIPSHLLTKALEIVLNPANQPILIHCNRGKHRTGCLIGCIRKLQNWSLTIFDEYRRFAFPKARALDQQFIEYDDDEIKRIASKNNWLPLQW

Organism: Saccharomyces cerevisiae (strain ATCC 204508 / S288c) (NCBI:txid559292)

InterPro domains:
  IPR004861 Atypical dual-specificity phosphatase Siw14-like [PF03162] (116-277)
  IPR016130 Protein-tyrosine phosphatase, active site [PS00383] (212-222)
  IPR020422 Dual specificity protein phosphatase domain [PS50054] (121-271)
  IPR020428 Atypical dual-specificity phosphatase Siw14-like, plant and fungi [PR01911] (116-133)
  IPR020428 Atypical dual-specificity phosphatase Siw14-like, plant and fungi [PR01911] (154-167)
  IPR020428 Atypical dual-specificity phosphatase Siw14-like, plant and fungi [PR01911] (173-187)
  IPR020428 Atypical dual-specificity phosphatase Siw14-like, plant and fungi [PR01911] (190-204)
  IPR029021 Protein-tyrosine phosphatase-like [G3DSA:3.90.190.10] (115-265)
  IPR029021 Protein-tyrosine phosphatase-like [SSF52799] (116-263)

CATH classification: 3.90.190.10

B-factor: mean 46.83, std 11.2, range [14.06, 109.43]